Protein AF-0000000083795222 (afdb_homodimer)

Organism: NCBI:txid182773

Structure (mmCIF, N/CA/C/O backbone):
data_AF-0000000083795222-model_v1
#
loop_
_entity.id
_entity.type
_entity.pdbx_description
1 polymer 'Permease IIC component'
#
loop_
_atom_site.group_PDB
_atom_site.id
_atom_site.type_symbol
_atom_site.label_atom_id
_atom_site.label_alt_id
_atom_site.label_comp_id
_atom_site.label_asym_id
_atom_site.label_entity_id
_atom_site.label_seq_id
_atom_site.pdbx_PDB_ins_code
_atom_site.Cartn_x
_atom_site.Cartn_y
_atom_site.Cartn_z
_atom_site.occupancy
_atom_site.B_iso_or_equiv
_atom_site.auth_seq_id
_atom_site.auth_comp_id
_atom_site.auth_asym_id
_atom_site.auth_atom_id
_atom_site.pdbx_PDB_model_num
ATOM 1 N N . MET A 1 1 ? -11.508 -51.719 0.42 1 54.16 1 MET A N 1
ATOM 2 C CA . MET A 1 1 ? -11.508 -50.406 -0.218 1 54.16 1 MET A CA 1
ATOM 3 C C . MET A 1 1 ? -12.523 -49.5 0.437 1 54.16 1 MET A C 1
ATOM 5 O O . MET A 1 1 ? -12.203 -48.344 0.771 1 54.16 1 MET A O 1
ATOM 9 N N . ASN A 1 2 ? -13.641 -50.188 0.79 1 60.84 2 ASN A N 1
ATOM 10 C CA . ASN A 1 2 ? -14.719 -49.375 1.369 1 60.84 2 ASN A CA 1
ATOM 11 C C . ASN A 1 2 ? -14.367 -48.906 2.773 1 60.84 2 ASN A C 1
ATOM 13 O O . ASN A 1 2 ? -14.625 -47.75 3.119 1 60.84 2 ASN A O 1
ATOM 17 N N . LYS A 1 3 ? -13.719 -49.781 3.543 1 67.31 3 LYS A N 1
ATOM 18 C CA . LYS A 1 3 ? -13.414 -49.406 4.918 1 67.31 3 LYS A CA 1
ATOM 19 C C . LYS A 1 3 ? -12.305 -48.344 4.965 1 67.31 3 LYS A C 1
ATOM 21 O O . LYS A 1 3 ? -12.352 -47.406 5.77 1 67.31 3 LYS A O 1
ATOM 26 N N . PHE A 1 4 ? -11.289 -48.5 4.086 1 66.06 4 PHE A N 1
ATOM 27 C CA . PHE A 1 4 ? -10.172 -47.562 4.008 1 66.06 4 PHE A CA 1
ATOM 28 C C . PHE A 1 4 ? -10.656 -46.188 3.588 1 66.06 4 PHE A C 1
ATOM 30 O O . PHE A 1 4 ? -10.289 -45.188 4.199 1 66.06 4 PHE A O 1
ATOM 37 N N . VAL A 1 5 ? -11.453 -46.188 2.629 1 69.62 5 VAL A N 1
ATOM 38 C CA . VAL A 1 5 ? -11.992 -44.938 2.121 1 69.62 5 VAL A CA 1
ATOM 39 C C . VAL A 1 5 ? -12.844 -44.25 3.193 1 69.62 5 VAL A C 1
ATOM 41 O O . VAL A 1 5 ? -12.789 -43.031 3.373 1 69.62 5 VAL A O 1
ATOM 44 N N . SER A 1 6 ? -13.578 -45.094 3.889 1 72.69 6 SER A N 1
ATOM 45 C CA . SER A 1 6 ? -14.445 -44.562 4.934 1 72.69 6 SER A CA 1
ATOM 46 C C . SER A 1 6 ? -13.641 -43.969 6.09 1 72.69 6 SER A C 1
ATOM 48 O O . SER A 1 6 ? -14.008 -42.938 6.652 1 72.69 6 SER A O 1
ATOM 50 N N . LYS A 1 7 ? -12.648 -44.594 6.43 1 73.94 7 LYS A N 1
ATOM 51 C CA . LYS A 1 7 ? -11.789 -44.094 7.5 1 73.94 7 LYS A CA 1
ATOM 52 C C . LYS A 1 7 ? -11.094 -42.812 7.105 1 73.94 7 LYS A C 1
ATOM 54 O O . LYS A 1 7 ? -10.984 -41.875 7.914 1 73.94 7 LYS A O 1
ATOM 59 N N . LEU A 1 8 ? -10.625 -42.781 5.926 1 72.94 8 LEU A N 1
ATOM 60 C CA . LEU A 1 8 ? -9.945 -41.594 5.438 1 72.94 8 LEU A CA 1
ATOM 61 C C . LEU A 1 8 ? -10.906 -40.406 5.395 1 72.94 8 LEU A C 1
ATOM 63 O O . LEU A 1 8 ? -10.539 -39.281 5.77 1 72.94 8 LEU A O 1
ATOM 67 N N . GLU A 1 9 ? -12.016 -40.656 4.906 1 74.38 9 GLU A N 1
ATOM 68 C CA . GLU A 1 9 ? -13.039 -39.625 4.855 1 74.38 9 GLU A CA 1
ATOM 69 C C . GLU A 1 9 ? -13.32 -39.062 6.246 1 74.38 9 GLU A C 1
ATOM 71 O O . GLU A 1 9 ? -13.5 -37.844 6.402 1 74.38 9 GLU A O 1
ATOM 76 N N . LYS A 1 10 ? -13.367 -39.906 7.18 1 77.12 10 LYS A N 1
ATOM 77 C CA . LYS A 1 10 ? -13.703 -39.531 8.547 1 77.12 10 LYS A CA 1
ATOM 78 C C . LYS A 1 10 ? -12.625 -38.656 9.164 1 77.12 10 LYS A C 1
ATOM 80 O O . LYS A 1 10 ? -12.93 -37.719 9.922 1 77.12 10 LYS A O 1
ATOM 85 N N . TYR A 1 11 ? -11.414 -38.781 8.758 1 79.19 11 TYR A N 1
ATOM 86 C CA . TYR A 1 11 ? -10.328 -38.062 9.414 1 79.19 11 TYR A CA 1
ATOM 87 C C . TYR A 1 11 ? -9.82 -36.938 8.547 1 79.19 11 TYR A C 1
ATOM 89 O O . TYR A 1 11 ? -9.43 -35.875 9.062 1 79.19 11 TYR A O 1
ATOM 97 N N . VAL A 1 12 ? -9.828 -37.062 7.305 1 78.31 12 VAL A N 1
ATOM 98 C CA . VAL A 1 12 ? -9.188 -36.094 6.395 1 78.31 12 VAL A CA 1
ATOM 99 C C . VAL A 1 12 ? -10.109 -34.906 6.168 1 78.31 12 VAL A C 1
ATOM 101 O O . VAL A 1 12 ? -9.656 -33.75 6.148 1 78.31 12 VAL A O 1
ATOM 104 N N . ALA A 1 13 ? -11.359 -35.156 6.039 1 74 13 ALA A N 1
ATOM 105 C CA . ALA A 1 13 ? -12.305 -34.094 5.719 1 74 13 ALA A CA 1
ATOM 106 C C . ALA A 1 13 ? -12.328 -33.031 6.816 1 74 13 ALA A C 1
ATOM 108 O O . ALA A 1 13 ? -12.242 -31.828 6.531 1 74 13 ALA A O 1
ATOM 109 N N . PRO A 1 14 ? -12.398 -33.469 8.094 1 77.38 14 PRO A N 1
ATOM 110 C CA . PRO A 1 14 ? -12.406 -32.438 9.148 1 77.38 14 PRO A CA 1
ATOM 111 C C . PRO A 1 14 ? -11.109 -31.641 9.211 1 77.38 14 PRO A C 1
ATOM 113 O O . PRO A 1 14 ? -11.133 -30.453 9.508 1 77.38 14 PRO A O 1
ATOM 116 N N . ILE A 1 15 ? -10.031 -32.25 8.945 1 79.31 15 ILE A N 1
ATOM 117 C CA . ILE A 1 15 ? -8.742 -31.562 8.953 1 79.31 15 ILE A CA 1
ATOM 118 C C . ILE A 1 15 ? -8.688 -30.531 7.82 1 79.31 15 ILE A C 1
ATOM 120 O O . ILE A 1 15 ? -8.234 -29.406 8.016 1 79.31 15 ILE A O 1
ATOM 124 N N . ALA A 1 16 ? -9.156 -30.953 6.734 1 77.25 16 ALA A N 1
ATOM 125 C CA . ALA A 1 16 ? -9.188 -30.078 5.57 1 77.25 16 ALA A CA 1
ATOM 126 C C . ALA A 1 16 ? -10.031 -28.844 5.84 1 77.25 16 ALA A C 1
ATOM 128 O O . ALA A 1 16 ? -9.633 -27.719 5.508 1 77.25 16 ALA A O 1
ATOM 129 N N . ASN A 1 17 ? -11.094 -29.062 6.434 1 74.94 17 ASN A N 1
ATOM 130 C CA . ASN A 1 17 ? -12 -27.953 6.734 1 74.94 17 ASN A CA 1
ATOM 131 C C . ASN A 1 17 ? -11.383 -26.984 7.75 1 74.94 17 ASN A C 1
ATOM 133 O O . ASN A 1 17 ? -11.57 -25.781 7.652 1 74.94 17 ASN A O 1
ATOM 137 N N . ARG A 1 18 ? -10.727 -27.5 8.656 1 79.5 18 ARG A N 1
ATOM 138 C CA . ARG A 1 18 ? -10.086 -26.688 9.68 1 79.5 18 ARG A CA 1
ATOM 139 C C . ARG A 1 18 ? -8.969 -25.828 9.078 1 79.5 18 ARG A C 1
ATOM 141 O O . ARG A 1 18 ? -8.781 -24.672 9.477 1 79.5 18 ARG A O 1
ATOM 148 N N . ILE A 1 19 ? -8.305 -26.438 8.164 1 79.19 19 ILE A N 1
ATOM 149 C CA . ILE A 1 19 ? -7.199 -25.734 7.527 1 79.19 19 ILE A CA 1
ATOM 150 C C . ILE A 1 19 ? -7.742 -24.594 6.664 1 79.19 19 ILE A C 1
ATOM 152 O O . ILE A 1 19 ? -7.254 -23.469 6.738 1 79.19 19 ILE A O 1
ATOM 156 N N . GLU A 1 20 ? -8.688 -24.891 5.973 1 74.19 20 GLU A N 1
ATOM 157 C CA . GLU A 1 20 ? -9.25 -23.906 5.059 1 74.19 20 GLU A CA 1
ATOM 158 C C . GLU A 1 20 ? -9.898 -22.75 5.816 1 74.19 20 GLU A C 1
ATOM 160 O O . GLU A 1 20 ? -9.914 -21.609 5.336 1 74.19 20 GLU A O 1
ATOM 165 N N . SER A 1 21 ? -10.281 -23.062 7.023 1 77 21 SER A N 1
ATOM 166 C CA . SER A 1 21 ? -11.047 -22.062 7.766 1 77 21 SER A CA 1
ATOM 167 C C . SER A 1 21 ? -10.156 -21.25 8.695 1 77 21 SER A C 1
ATOM 169 O O . SER A 1 21 ? -10.586 -20.234 9.25 1 77 21 SER A O 1
ATOM 171 N N . GLN A 1 22 ? -8.914 -21.625 8.766 1 84.19 22 GLN A N 1
ATOM 172 C CA . GLN A 1 22 ? -8.023 -20.891 9.641 1 84.19 22 GLN A CA 1
ATOM 173 C C . GLN A 1 22 ? -7.754 -19.484 9.102 1 84.19 22 GLN A C 1
ATOM 175 O O . GLN A 1 22 ? -7.32 -19.328 7.957 1 84.19 22 GLN A O 1
ATOM 180 N N . ARG A 1 23 ? -7.926 -18.547 9.93 1 86.56 23 ARG A N 1
ATOM 181 C CA . ARG A 1 23 ? -7.957 -17.141 9.508 1 86.56 23 ARG A CA 1
ATOM 182 C C . ARG A 1 23 ? -6.609 -16.719 8.938 1 86.56 23 ARG A C 1
ATOM 184 O O . ARG A 1 23 ? -6.555 -15.953 7.973 1 86.56 23 ARG A O 1
ATOM 191 N N . HIS A 1 24 ? -5.559 -17.047 9.578 1 91 24 HIS A N 1
ATOM 192 C CA . HIS A 1 24 ? -4.234 -16.625 9.117 1 91 24 HIS A CA 1
ATOM 193 C C . HIS A 1 24 ? -3.891 -17.266 7.781 1 91 24 HIS A C 1
ATOM 195 O O . HIS A 1 24 ? -3.291 -16.625 6.918 1 91 24 HIS A O 1
ATOM 201 N N . ILE A 1 25 ? -4.273 -18.516 7.609 1 89.75 25 ILE A N 1
ATOM 202 C CA . ILE A 1 25 ? -4.02 -19.203 6.352 1 89.75 25 ILE A CA 1
ATOM 203 C C . ILE A 1 25 ? -4.867 -18.578 5.242 1 89.75 25 ILE A C 1
ATOM 205 O O . ILE A 1 25 ? -4.395 -18.422 4.113 1 89.75 25 ILE A O 1
ATOM 209 N N . ALA A 1 26 ? -6.039 -18.281 5.551 1 90.25 26 ALA A N 1
ATOM 210 C CA . ALA A 1 26 ? -6.918 -17.625 4.59 1 90.25 26 ALA A CA 1
ATOM 211 C C . ALA A 1 26 ? -6.348 -16.281 4.156 1 90.25 26 ALA A C 1
ATOM 213 O O . ALA A 1 26 ? -6.43 -15.906 2.98 1 90.25 26 ALA A O 1
ATOM 214 N N . THR A 1 27 ? -5.789 -15.57 5.148 1 94.38 27 THR A N 1
ATOM 215 C CA . THR A 1 27 ? -5.152 -14.289 4.867 1 94.38 27 THR A CA 1
ATOM 216 C C . THR A 1 27 ? -3.982 -14.469 3.902 1 94.38 27 THR A C 1
ATOM 218 O O . THR A 1 27 ? -3.867 -13.734 2.918 1 94.38 27 THR A O 1
ATOM 221 N N . ILE A 1 28 ? -3.209 -15.391 4.211 1 94.69 28 ILE A N 1
ATOM 222 C CA . ILE A 1 28 ? -2.031 -15.633 3.385 1 94.69 28 ILE A CA 1
ATOM 223 C C . ILE A 1 28 ? -2.461 -16.062 1.985 1 94.69 28 ILE A C 1
ATOM 225 O O . ILE A 1 28 ? -1.948 -15.562 0.985 1 94.69 28 ILE A O 1
ATOM 229 N N . LYS A 1 29 ? -3.396 -16.938 1.916 1 92.06 29 LYS A N 1
ATOM 230 C CA . LYS A 1 29 ? -3.906 -17.422 0.641 1 92.06 29 LYS A CA 1
ATOM 231 C C . LYS A 1 29 ? -4.457 -16.281 -0.21 1 92.06 29 LYS A C 1
ATOM 233 O O . LYS A 1 29 ? -4.043 -16.109 -1.356 1 92.06 29 LYS A O 1
ATOM 238 N N . ASN A 1 30 ? -5.332 -15.531 0.391 1 92.38 30 ASN A N 1
ATOM 239 C CA . ASN A 1 30 ? -5.961 -14.438 -0.343 1 92.38 30 ASN A CA 1
ATOM 240 C C . ASN A 1 30 ? -4.945 -13.367 -0.731 1 92.38 30 ASN A C 1
ATOM 242 O O . ASN A 1 30 ? -5 -12.828 -1.837 1 92.38 30 ASN A O 1
ATOM 246 N N . GLY A 1 31 ? -4.047 -13.062 0.197 1 95.31 31 GLY A N 1
ATOM 247 C CA . GLY A 1 31 ? -3.006 -12.094 -0.086 1 95.31 31 GLY A CA 1
ATOM 248 C C . GLY A 1 31 ? -2.082 -12.516 -1.212 1 95.31 31 GLY A C 1
ATOM 249 O O . GLY A 1 31 ? -1.771 -11.719 -2.1 1 95.31 31 GLY A O 1
ATOM 250 N N . MET A 1 32 ? -1.708 -13.711 -1.16 1 94.44 32 MET A N 1
ATOM 251 C CA . MET A 1 32 ? -0.766 -14.219 -2.152 1 94.44 32 MET A CA 1
ATOM 252 C C . MET A 1 32 ? -1.436 -14.359 -3.514 1 94.44 32 MET A C 1
ATOM 254 O O . MET A 1 32 ? -0.82 -14.094 -4.547 1 94.44 32 MET A O 1
ATOM 258 N N . ILE A 1 33 ? -2.656 -14.82 -3.559 1 91.94 33 ILE A N 1
ATOM 259 C CA . ILE A 1 33 ? -3.389 -14.961 -4.812 1 91.94 33 ILE A CA 1
ATOM 260 C C . ILE A 1 33 ? -3.514 -13.594 -5.484 1 91.94 33 ILE A C 1
ATOM 262 O O . ILE A 1 33 ? -3.373 -13.477 -6.703 1 91.94 33 ILE A O 1
ATOM 266 N N . SER A 1 34 ? -3.725 -12.586 -4.68 1 91.88 34 SER A N 1
ATOM 267 C CA . SER A 1 34 ? -3.881 -11.242 -5.23 1 91.88 34 SER A CA 1
ATOM 268 C C . SER A 1 34 ? -2.57 -10.727 -5.816 1 91.88 34 SER A C 1
ATOM 270 O O . SER A 1 34 ? -2.576 -9.891 -6.727 1 91.88 34 SER A O 1
ATOM 272 N N . LEU A 1 35 ? -1.474 -11.227 -5.375 1 94.12 35 LEU A N 1
ATOM 273 C CA . LEU A 1 35 ? -0.155 -10.805 -5.836 1 94.12 35 LEU A CA 1
ATOM 274 C C . LEU A 1 35 ? 0.164 -11.43 -7.195 1 94.12 35 LEU A C 1
ATOM 276 O O . LEU A 1 35 ? 1.082 -10.977 -7.887 1 94.12 35 LEU A O 1
ATOM 280 N N . MET A 1 36 ? -0.606 -12.43 -7.551 1 91.44 36 MET A N 1
ATOM 281 C CA . MET A 1 36 ? -0.336 -13.109 -8.812 1 91.44 36 MET A CA 1
ATOM 282 C C . MET A 1 36 ? -0.427 -12.141 -9.984 1 91.44 36 MET A C 1
ATOM 284 O O . MET A 1 36 ? 0.328 -12.258 -10.953 1 91.44 36 MET A O 1
ATOM 288 N N . ALA A 1 37 ? -1.346 -11.234 -9.852 1 92.12 37 ALA A N 1
ATOM 289 C CA . ALA A 1 37 ? -1.475 -10.242 -10.914 1 92.12 37 ALA A CA 1
ATOM 290 C C . ALA A 1 37 ? -0.172 -9.469 -11.109 1 92.12 37 ALA A C 1
ATOM 292 O O . ALA A 1 37 ? 0.247 -9.219 -12.242 1 92.12 37 ALA A O 1
ATOM 293 N N . VAL A 1 38 ? 0.472 -9.109 -10.023 1 95.44 38 VAL A N 1
ATOM 294 C CA . VAL A 1 38 ? 1.721 -8.359 -10.055 1 95.44 38 VAL A CA 1
ATOM 295 C C . VAL A 1 38 ? 2.816 -9.203 -10.703 1 95.44 38 VAL A C 1
ATOM 297 O O . VAL A 1 38 ? 3.555 -8.711 -11.562 1 95.44 38 VAL A O 1
ATOM 300 N N . LEU A 1 39 ? 2.863 -10.453 -10.312 1 95.19 39 LEU A N 1
ATOM 301 C CA . LEU A 1 39 ? 3.879 -11.352 -10.852 1 95.19 39 LEU A CA 1
ATOM 302 C C . LEU A 1 39 ? 3.658 -11.602 -12.336 1 95.19 39 LEU A C 1
ATOM 304 O O . LEU A 1 39 ? 4.617 -11.695 -13.102 1 95.19 39 LEU A O 1
ATOM 308 N N . MET A 1 40 ? 2.42 -11.711 -12.719 1 94.12 40 MET A N 1
ATOM 309 C CA . MET A 1 40 ? 2.109 -11.945 -14.125 1 94.12 40 MET A CA 1
ATOM 310 C C . MET A 1 40 ? 2.486 -10.734 -14.977 1 94.12 40 MET A C 1
ATOM 312 O O . MET A 1 40 ? 2.994 -10.883 -16.094 1 94.12 40 MET A O 1
ATOM 316 N N . VAL A 1 41 ? 2.252 -9.57 -14.438 1 94.75 41 VAL A N 1
ATOM 317 C CA . VAL A 1 41 ? 2.65 -8.352 -15.133 1 94.75 41 VAL A CA 1
ATOM 318 C C . VAL A 1 41 ? 4.164 -8.344 -15.336 1 94.75 41 VAL A C 1
ATOM 320 O O . VAL A 1 41 ? 4.648 -8.062 -16.438 1 94.75 41 VAL A O 1
ATOM 323 N N . GLY A 1 42 ? 4.91 -8.633 -14.32 1 95.12 42 GLY A N 1
ATOM 324 C CA . GLY A 1 42 ? 6.355 -8.703 -14.438 1 95.12 42 GLY A CA 1
ATOM 325 C C . GLY A 1 42 ? 6.824 -9.766 -15.414 1 95.12 42 GLY A C 1
ATOM 326 O O . GLY A 1 42 ? 7.793 -9.562 -16.141 1 95.12 42 GLY A O 1
ATOM 327 N N . SER A 1 43 ? 6.109 -10.836 -15.445 1 94.62 43 SER A N 1
ATOM 328 C CA . SER A 1 43 ? 6.461 -11.961 -16.297 1 94.62 43 SER A CA 1
ATOM 329 C C . SER A 1 43 ? 6.266 -11.617 -17.766 1 94.62 43 SER A C 1
ATOM 331 O O . SER A 1 43 ? 7.016 -12.094 -18.625 1 94.62 43 SER A O 1
ATOM 333 N N . ILE A 1 44 ? 5.277 -10.844 -18.031 1 91.81 44 ILE A N 1
ATOM 334 C CA . ILE A 1 44 ? 5.02 -10.461 -19.406 1 91.81 44 ILE A CA 1
ATOM 335 C C . ILE A 1 44 ? 6.238 -9.742 -19.984 1 91.81 44 ILE A C 1
ATOM 337 O O . ILE A 1 44 ? 6.645 -10 -21.125 1 91.81 44 ILE A O 1
ATOM 341 N N . GLY A 1 45 ? 6.844 -8.875 -19.234 1 87.56 45 GLY A N 1
ATOM 342 C CA . GLY A 1 45 ? 8.07 -8.227 -19.672 1 87.56 45 GLY A CA 1
ATOM 343 C C . GLY A 1 45 ? 9.188 -9.195 -19.969 1 87.56 45 GLY A C 1
ATOM 344 O O . GLY A 1 45 ? 9.875 -9.07 -20.984 1 87.56 45 GLY A O 1
ATOM 345 N N . MET A 1 46 ? 9.32 -10.117 -19.156 1 87.69 46 MET A N 1
ATOM 346 C CA . MET A 1 46 ? 10.375 -11.109 -19.312 1 87.69 46 MET A CA 1
ATOM 347 C C . MET A 1 46 ? 10.109 -12.008 -20.516 1 87.69 46 MET A C 1
ATOM 349 O O . MET A 1 46 ? 11.039 -12.367 -21.25 1 87.69 46 MET A O 1
ATOM 353 N N . ILE A 1 47 ? 8.875 -12.375 -20.703 1 90 47 ILE A N 1
ATOM 354 C CA . ILE A 1 47 ? 8.477 -13.25 -21.797 1 90 47 ILE A CA 1
ATOM 355 C C . ILE A 1 47 ? 8.727 -12.547 -23.141 1 90 47 ILE A C 1
ATOM 357 O O . ILE A 1 47 ? 9.297 -13.141 -24.062 1 90 47 ILE A O 1
ATOM 361 N N . ILE A 1 48 ? 8.367 -11.312 -23.156 1 88.06 48 ILE A N 1
ATOM 362 C CA . ILE A 1 48 ? 8.578 -10.547 -24.391 1 88.06 48 ILE A CA 1
ATOM 363 C C . ILE A 1 48 ? 10.078 -10.391 -24.641 1 88.06 48 ILE A C 1
ATOM 365 O O . ILE A 1 48 ? 10.539 -10.555 -25.781 1 88.06 48 ILE A O 1
ATOM 369 N N . SER A 1 49 ? 10.836 -10.094 -23.656 1 83.5 49 SER A N 1
ATOM 370 C CA . SER A 1 49 ? 12.281 -9.961 -23.781 1 83.5 49 SER A CA 1
ATOM 371 C C . SER A 1 49 ? 12.922 -11.289 -24.203 1 83.5 49 SER A C 1
ATOM 373 O O . SER A 1 49 ? 13.938 -11.305 -24.891 1 83.5 49 SER A O 1
ATOM 375 N N . GLY A 1 50 ? 12.344 -12.383 -23.766 1 80.44 50 GLY A N 1
ATOM 376 C CA . GLY A 1 50 ? 12.859 -13.711 -24.078 1 80.44 50 GLY A CA 1
ATOM 377 C C . GLY A 1 50 ? 12.664 -14.102 -25.531 1 80.44 50 GLY A C 1
ATOM 378 O O . GLY A 1 50 ? 13.406 -14.938 -26.047 1 80.44 50 GLY A O 1
ATOM 379 N N . ILE A 1 51 ? 11.711 -13.477 -26.172 1 79.75 51 ILE A N 1
ATOM 380 C CA . ILE A 1 51 ? 11.477 -13.742 -27.594 1 79.75 51 ILE A CA 1
ATOM 381 C C . ILE A 1 51 ? 12.727 -13.406 -28.391 1 79.75 51 ILE A C 1
ATOM 383 O O . ILE A 1 51 ? 13.039 -14.078 -29.375 1 79.75 51 ILE A O 1
ATOM 387 N N . GLY A 1 52 ? 13.422 -12.406 -27.953 1 77.75 52 GLY A N 1
ATOM 388 C CA . GLY A 1 52 ? 14.648 -12.016 -28.625 1 77.75 52 GLY A CA 1
ATOM 389 C C . GLY A 1 52 ? 15.695 -13.117 -28.641 1 77.75 52 GLY A C 1
ATOM 390 O O . GLY A 1 52 ? 16.484 -13.203 -29.594 1 77.75 52 GLY A O 1
ATOM 391 N N . SER A 1 53 ? 15.625 -13.938 -27.656 1 73.19 53 SER A N 1
ATOM 392 C CA . SER A 1 53 ? 16.625 -14.984 -27.547 1 73.19 53 SER A CA 1
ATOM 393 C C . SER A 1 53 ? 16.438 -16.047 -28.625 1 73.19 53 SER A C 1
ATOM 395 O O . SER A 1 53 ? 17.344 -16.844 -28.891 1 73.19 53 SER A O 1
ATOM 397 N N . PHE A 1 54 ? 15.273 -15.984 -29.266 1 76.06 54 PHE A N 1
ATOM 398 C CA . PHE A 1 54 ? 14.977 -16.953 -30.328 1 76.06 54 PHE A CA 1
ATOM 399 C C . PHE A 1 54 ? 15.594 -16.516 -31.641 1 76.06 54 PHE A C 1
ATOM 401 O O . PHE A 1 54 ? 15.68 -17.312 -32.594 1 76.06 54 PHE A O 1
ATOM 408 N N . PHE A 1 55 ? 16.078 -15.336 -31.578 1 82.06 55 PHE A N 1
ATOM 409 C CA . PHE A 1 55 ? 16.625 -14.797 -32.812 1 82.06 55 PHE A CA 1
ATOM 410 C C . PHE A 1 55 ? 18.125 -14.523 -32.688 1 82.06 55 PHE A C 1
ATOM 412 O O . PHE A 1 55 ? 18.594 -14.234 -31.578 1 82.06 55 PHE A O 1
ATOM 419 N N . PRO A 1 56 ? 18.844 -14.742 -33.781 1 84.38 56 PRO A N 1
ATOM 420 C CA . PRO A 1 56 ? 20.266 -14.422 -33.719 1 84.38 56 PRO A CA 1
ATOM 421 C C . PRO A 1 56 ? 20.531 -12.977 -33.312 1 84.38 56 PRO A C 1
ATOM 423 O O . PRO A 1 56 ? 19.797 -12.07 -33.719 1 84.38 56 PRO A O 1
ATOM 426 N N . ALA A 1 57 ? 21.516 -12.836 -32.5 1 84 57 ALA A N 1
ATOM 427 C CA . ALA A 1 57 ? 21.875 -11.531 -31.938 1 84 57 ALA A CA 1
ATOM 428 C C . ALA A 1 57 ? 22.094 -10.516 -33.062 1 84 57 ALA A C 1
ATOM 430 O O . ALA A 1 57 ? 21.859 -9.32 -32.875 1 84 57 ALA A O 1
ATOM 431 N N . ASP A 1 58 ? 22.516 -11 -34.188 1 88.81 58 ASP A N 1
ATOM 432 C CA . ASP A 1 58 ? 22.875 -10.102 -35.281 1 88.81 58 ASP A CA 1
ATOM 433 C C . ASP A 1 58 ? 21.672 -9.859 -36.219 1 88.81 58 ASP A C 1
ATOM 435 O O . ASP A 1 58 ? 21.75 -9.023 -37.125 1 88.81 58 ASP A O 1
ATOM 439 N N . SER A 1 59 ? 20.625 -10.453 -35.969 1 90.94 59 SER A N 1
ATOM 440 C CA . SER A 1 59 ? 19.422 -10.227 -36.781 1 90.94 59 SER A CA 1
ATOM 441 C C . SER A 1 59 ? 18.734 -8.922 -36.375 1 90.94 59 SER A C 1
ATOM 443 O O . SER A 1 59 ? 19 -8.383 -35.312 1 90.94 59 SER A O 1
ATOM 445 N N . SER A 1 60 ? 17.922 -8.391 -37.312 1 88.75 60 SER A N 1
ATOM 446 C CA . SER A 1 60 ? 17.203 -7.16 -37.031 1 88.75 60 SER A CA 1
ATOM 447 C C . SER A 1 60 ? 16.344 -7.289 -35.781 1 88.75 60 SER A C 1
ATOM 449 O O . SER A 1 60 ? 16.266 -6.359 -34.969 1 88.75 60 SER A O 1
ATOM 451 N N . VAL A 1 61 ? 15.773 -8.414 -35.625 1 87 61 VAL A N 1
ATOM 452 C CA . VAL A 1 61 ? 14.906 -8.656 -34.469 1 87 61 VAL A CA 1
ATOM 453 C C . VAL A 1 61 ? 15.75 -8.805 -33.219 1 87 61 VAL A C 1
ATOM 455 O O . VAL A 1 61 ? 15.406 -8.258 -32.156 1 87 61 VAL A O 1
ATOM 458 N N . GLY A 1 62 ? 16.797 -9.547 -33.281 1 86.12 62 GLY A N 1
ATOM 459 C CA . GLY A 1 62 ? 17.688 -9.688 -32.156 1 86.12 62 GLY A CA 1
ATOM 460 C C . GLY A 1 62 ? 18.266 -8.359 -31.672 1 86.12 62 GLY A C 1
ATOM 461 O O . GLY A 1 62 ? 18.359 -8.109 -30.469 1 86.12 62 GLY A O 1
ATOM 462 N N . MET A 1 63 ? 18.641 -7.555 -32.656 1 87.12 63 MET A N 1
ATOM 463 C CA . MET A 1 63 ? 19.203 -6.242 -32.344 1 87.12 63 MET A CA 1
ATOM 464 C C . MET A 1 63 ? 18.156 -5.348 -31.688 1 87.12 63 MET A C 1
ATOM 466 O O . MET A 1 63 ? 18.469 -4.57 -30.781 1 87.12 63 MET A O 1
ATOM 470 N N . PHE A 1 64 ? 16.969 -5.469 -32.156 1 88.12 64 PHE A N 1
ATOM 471 C CA . PHE A 1 64 ? 15.867 -4.715 -31.547 1 88.12 64 PHE A CA 1
ATOM 472 C C . PHE A 1 64 ? 15.703 -5.07 -30.078 1 88.12 64 PHE A C 1
ATOM 474 O O . PHE A 1 64 ? 15.633 -4.184 -29.219 1 88.12 64 PHE A O 1
ATOM 481 N N . PHE A 1 65 ? 15.672 -6.312 -29.766 1 86.56 65 PHE A N 1
ATOM 482 C CA . PHE A 1 65 ? 15.445 -6.766 -28.391 1 86.56 65 PHE A CA 1
ATOM 483 C C . PHE A 1 65 ? 16.641 -6.434 -27.516 1 86.56 65 PHE A C 1
ATOM 485 O O . PHE A 1 65 ? 16.469 -6.148 -26.328 1 86.56 65 PHE A O 1
ATOM 492 N N . SER A 1 66 ? 17.781 -6.48 -28.125 1 84.38 66 SER A N 1
ATOM 493 C CA . SER A 1 66 ? 18.969 -6.098 -27.375 1 84.38 66 SER A CA 1
ATOM 494 C C . SER A 1 66 ? 18.984 -4.598 -27.094 1 84.38 66 SER A C 1
ATOM 496 O O . SER A 1 66 ? 19.297 -4.172 -25.969 1 84.38 66 SER A O 1
ATOM 498 N N . GLU A 1 67 ? 18.641 -3.881 -28.062 1 83.88 67 GLU A N 1
ATOM 499 C CA . GLU A 1 67 ? 18.656 -2.426 -27.938 1 83.88 67 GLU A CA 1
ATOM 500 C C . GLU A 1 67 ? 17.609 -1.94 -26.938 1 83.88 67 GLU A C 1
ATOM 502 O O . GLU A 1 67 ? 17.844 -0.983 -26.203 1 83.88 67 GLU A O 1
ATOM 507 N N . TYR A 1 68 ? 16.5 -2.607 -26.875 1 84.56 68 TYR A N 1
ATOM 508 C CA . TYR A 1 68 ? 15.398 -2.133 -26.047 1 84.56 68 TYR A CA 1
ATOM 509 C C . TYR A 1 68 ? 15.203 -3.027 -24.828 1 84.56 68 TYR A C 1
ATOM 511 O O . TYR A 1 68 ? 14.133 -3.018 -24.203 1 84.56 68 TYR A O 1
ATOM 519 N N . SER A 1 69 ? 16.25 -3.766 -24.5 1 83.12 69 SER A N 1
ATOM 520 C CA . SER A 1 69 ? 16.172 -4.715 -23.391 1 83.12 69 SER A CA 1
ATOM 521 C C . SER A 1 69 ? 15.852 -4.012 -22.078 1 83.12 69 SER A C 1
ATOM 523 O O . SER A 1 69 ? 15.094 -4.535 -21.25 1 83.12 69 SER A O 1
ATOM 525 N N . SER A 1 70 ? 16.391 -2.871 -21.922 1 79.62 70 SER A N 1
ATOM 526 C CA . SER A 1 70 ? 16.172 -2.135 -20.688 1 79.62 70 SER A CA 1
ATOM 527 C C . SER A 1 70 ? 14.711 -1.717 -20.531 1 79.62 70 SER A C 1
ATOM 529 O O . SER A 1 70 ? 14.156 -1.788 -19.438 1 79.62 70 SER A O 1
ATOM 531 N N . ILE A 1 71 ? 14.148 -1.374 -21.594 1 81.06 71 ILE A N 1
ATOM 532 C CA . ILE A 1 71 ? 12.766 -0.92 -21.578 1 81.06 71 ILE A CA 1
ATOM 533 C C . ILE A 1 71 ? 11.828 -2.119 -21.438 1 81.06 71 ILE A C 1
ATOM 535 O O . ILE A 1 71 ? 10.828 -2.053 -20.719 1 81.06 71 ILE A O 1
ATOM 539 N N . LEU A 1 72 ? 12.172 -3.15 -22.078 1 86.69 72 LEU A N 1
ATOM 540 C CA . LEU A 1 72 ? 11.328 -4.344 -22.078 1 86.69 72 LEU A CA 1
ATOM 541 C C . LEU A 1 72 ? 11.328 -5.004 -20.703 1 86.69 72 LEU A C 1
ATOM 543 O O . LEU A 1 72 ? 10.367 -5.68 -20.344 1 86.69 72 LEU A O 1
ATOM 547 N N . ASN A 1 73 ? 12.336 -4.695 -19.906 1 87.44 73 ASN A N 1
ATOM 548 C CA . ASN A 1 73 ? 12.461 -5.355 -18.609 1 87.44 73 ASN A CA 1
ATOM 549 C C . ASN A 1 73 ? 11.898 -4.492 -17.484 1 87.44 73 ASN A C 1
ATOM 551 O O . ASN A 1 73 ? 11.898 -4.902 -16.312 1 87.44 73 ASN A O 1
ATOM 555 N N . ILE A 1 74 ? 11.328 -3.406 -17.797 1 89.12 74 ILE A N 1
ATOM 556 C CA . ILE A 1 74 ? 10.828 -2.465 -16.797 1 89.12 74 ILE A CA 1
ATOM 557 C C . ILE A 1 74 ? 9.711 -3.117 -15.992 1 89.12 74 ILE A C 1
ATOM 559 O O . ILE A 1 74 ? 9.711 -3.039 -14.758 1 89.12 74 ILE A O 1
ATOM 563 N N . PRO A 1 75 ? 8.805 -3.846 -16.641 1 91.94 75 PRO A N 1
ATOM 564 C CA . PRO A 1 75 ? 7.77 -4.48 -15.828 1 91.94 75 PRO A CA 1
ATOM 565 C C . PRO A 1 75 ? 8.344 -5.449 -14.789 1 91.94 75 PRO A C 1
ATOM 567 O O . PRO A 1 75 ? 7.891 -5.477 -13.648 1 91.94 75 PRO A O 1
ATOM 570 N N . PHE A 1 76 ? 9.367 -6.152 -15.188 1 91.62 76 PHE A N 1
ATOM 571 C CA . PHE A 1 76 ? 10.023 -7.07 -14.258 1 91.62 76 PHE A CA 1
ATOM 572 C C . PHE A 1 76 ? 10.664 -6.309 -13.109 1 91.62 76 PHE A C 1
ATOM 574 O O . PHE A 1 76 ? 10.492 -6.672 -11.945 1 91.62 76 PHE A O 1
ATOM 581 N N . GLN A 1 77 ? 11.344 -5.262 -13.414 1 91.06 77 GLN A N 1
ATOM 582 C CA . GLN A 1 77 ? 12.117 -4.496 -12.445 1 91.06 77 GLN A CA 1
ATOM 583 C C . GLN A 1 77 ? 11.211 -3.863 -11.398 1 91.06 77 GLN A C 1
ATOM 585 O O . GLN A 1 77 ? 11.594 -3.732 -10.234 1 91.06 77 GLN A O 1
ATOM 590 N N . TYR A 1 78 ? 9.992 -3.52 -11.773 1 94.31 78 TYR A N 1
ATOM 591 C CA . TYR A 1 78 ? 9.133 -2.773 -10.859 1 94.31 78 TYR A CA 1
ATOM 592 C C . TYR A 1 78 ? 8.031 -3.66 -10.297 1 94.31 78 TYR A C 1
ATOM 594 O O . TYR A 1 78 ? 7.051 -3.164 -9.734 1 94.31 78 TYR A O 1
ATOM 602 N N . THR A 1 79 ? 8.133 -4.949 -10.461 1 94.94 79 THR A N 1
ATOM 603 C CA . THR A 1 79 ? 7.242 -5.898 -9.812 1 94.94 79 THR A CA 1
ATOM 604 C C . THR A 1 79 ? 8.031 -6.879 -8.953 1 94.94 79 THR A C 1
ATOM 606 O O . THR A 1 79 ? 8.07 -6.746 -7.727 1 94.94 79 THR A O 1
ATOM 609 N N . TYR A 1 80 ? 8.914 -7.656 -9.578 1 94.19 80 TYR A N 1
ATOM 610 C CA . TYR A 1 80 ? 9.664 -8.688 -8.875 1 94.19 80 TYR A CA 1
ATOM 611 C C . TYR A 1 80 ? 10.68 -8.07 -7.922 1 94.19 80 TYR A C 1
ATOM 613 O O . TYR A 1 80 ? 10.914 -8.586 -6.824 1 94.19 80 TYR A O 1
ATOM 621 N N . ALA A 1 81 ? 11.32 -6.969 -8.297 1 92.44 81 ALA A N 1
ATOM 622 C CA . ALA A 1 81 ? 12.406 -6.371 -7.527 1 92.44 81 ALA A CA 1
ATOM 623 C C . ALA A 1 81 ? 11.883 -5.711 -6.258 1 92.44 81 ALA A C 1
ATOM 625 O O . ALA A 1 81 ? 12.641 -5.453 -5.324 1 92.44 81 ALA A O 1
ATOM 626 N N . VAL A 1 82 ? 10.594 -5.367 -6.195 1 95.75 82 VAL A N 1
ATOM 627 C CA . VAL A 1 82 ? 10.008 -4.746 -5.016 1 95.75 82 VAL A CA 1
ATOM 628 C C . VAL A 1 82 ? 8.797 -5.559 -4.551 1 95.75 82 VAL A C 1
ATOM 630 O O . VAL A 1 82 ? 7.828 -5 -4.035 1 95.75 82 VAL A O 1
ATOM 633 N N . LEU A 1 83 ? 8.898 -6.832 -4.758 1 96.88 83 LEU A N 1
ATOM 634 C CA . LEU A 1 83 ? 7.816 -7.773 -4.496 1 96.88 83 LEU A CA 1
ATOM 635 C C . LEU A 1 83 ? 7.383 -7.711 -3.035 1 96.88 83 LEU A C 1
ATOM 637 O O . LEU A 1 83 ? 6.199 -7.859 -2.729 1 96.88 83 LEU A O 1
ATOM 641 N N . SER A 1 84 ? 8.305 -7.465 -2.115 1 97.31 84 SER A N 1
ATOM 642 C CA . SER A 1 84 ? 8.008 -7.469 -0.687 1 97.31 84 SER A CA 1
ATOM 643 C C . SER A 1 84 ? 7.094 -6.305 -0.31 1 97.31 84 SER A C 1
ATOM 645 O O . SER A 1 84 ? 6.312 -6.402 0.637 1 97.31 84 SER A O 1
ATOM 647 N N . ILE A 1 85 ? 7.199 -5.203 -1.039 1 98.06 85 ILE A N 1
ATOM 648 C CA . ILE A 1 85 ? 6.324 -4.062 -0.773 1 98.06 85 ILE A CA 1
ATOM 649 C C . ILE A 1 85 ? 4.887 -4.418 -1.146 1 98.06 85 ILE A C 1
ATOM 651 O O . ILE A 1 85 ? 3.961 -4.176 -0.369 1 98.06 85 ILE A O 1
ATOM 655 N N . TYR A 1 86 ? 4.738 -4.98 -2.324 1 98.56 86 TYR A N 1
ATOM 656 C CA . TYR A 1 86 ? 3.41 -5.375 -2.773 1 98.56 86 TYR A CA 1
ATOM 657 C C . TYR A 1 86 ? 2.82 -6.441 -1.856 1 98.56 86 TYR A C 1
ATOM 659 O O . TYR A 1 86 ? 1.617 -6.438 -1.584 1 98.56 86 TYR A O 1
ATOM 667 N N . CYS A 1 87 ? 3.688 -7.324 -1.425 1 98.31 87 CYS A N 1
ATOM 668 C CA . CYS A 1 87 ? 3.254 -8.359 -0.493 1 98.31 87 CYS A CA 1
ATOM 669 C C . CYS A 1 87 ? 2.752 -7.746 0.809 1 98.31 87 CYS A C 1
ATOM 671 O O . CYS A 1 87 ? 1.726 -8.172 1.343 1 98.31 87 CYS A O 1
ATOM 673 N N . ALA A 1 88 ? 3.469 -6.77 1.325 1 98.75 88 ALA A N 1
ATOM 674 C CA . ALA A 1 88 ? 3.053 -6.094 2.553 1 98.75 88 ALA A CA 1
ATOM 675 C C . ALA A 1 88 ? 1.678 -5.457 2.389 1 98.75 88 ALA A C 1
ATOM 677 O O . ALA A 1 88 ? 0.839 -5.535 3.289 1 98.75 88 ALA A O 1
ATOM 678 N N . ILE A 1 89 ? 1.46 -4.809 1.259 1 98.75 89 ILE A N 1
ATOM 679 C CA . ILE A 1 89 ? 0.178 -4.176 0.973 1 98.75 89 ILE A CA 1
ATOM 680 C C . ILE A 1 89 ? -0.924 -5.23 0.934 1 98.75 89 ILE A C 1
ATOM 682 O O . ILE A 1 89 ? -1.971 -5.07 1.564 1 98.75 89 ILE A O 1
ATOM 686 N N . SER A 1 90 ? -0.648 -6.301 0.242 1 98.12 90 SER A N 1
ATOM 687 C CA . SER A 1 90 ? -1.649 -7.336 0.006 1 98.12 90 SER A CA 1
ATOM 688 C C . SER A 1 90 ? -2.014 -8.055 1.299 1 98.12 90 SER A C 1
ATOM 690 O O . SER A 1 90 ? -3.193 -8.18 1.636 1 98.12 90 SER A O 1
ATOM 692 N N . ILE A 1 91 ? -1.035 -8.5 2.035 1 98.38 91 ILE A N 1
ATOM 693 C CA . ILE A 1 91 ? -1.262 -9.258 3.264 1 98.38 91 ILE A CA 1
ATOM 694 C C . ILE A 1 91 ? -1.96 -8.367 4.293 1 98.38 91 ILE A C 1
ATOM 696 O O . ILE A 1 91 ? -2.893 -8.805 4.969 1 98.38 91 ILE A O 1
ATOM 700 N N . SER A 1 92 ? -1.518 -7.152 4.449 1 98.75 92 SER A N 1
ATOM 701 C CA . SER A 1 92 ? -2.131 -6.238 5.406 1 98.75 92 SER A CA 1
ATOM 702 C C . SER A 1 92 ? -3.584 -5.953 5.047 1 98.75 92 SER A C 1
ATOM 704 O O . SER A 1 92 ? -4.449 -5.898 5.922 1 98.75 92 SER A O 1
ATOM 706 N N . PHE A 1 93 ? -3.844 -5.715 3.781 1 98.19 93 PHE A N 1
ATOM 707 C CA . PHE A 1 93 ? -5.191 -5.426 3.309 1 98.19 93 PHE A CA 1
ATOM 708 C C . PHE A 1 93 ? -6.141 -6.57 3.645 1 98.19 93 PHE A C 1
ATOM 710 O O . PHE A 1 93 ? -7.195 -6.352 4.25 1 98.19 93 PHE A O 1
ATOM 717 N N . TYR A 1 94 ? -5.738 -7.75 3.336 1 96.75 94 TYR A N 1
ATOM 718 C CA . TYR A 1 94 ? -6.641 -8.883 3.494 1 96.75 94 TYR A CA 1
ATOM 719 C C . TYR A 1 94 ? -6.711 -9.328 4.953 1 96.75 94 TYR A C 1
ATOM 721 O O . TYR A 1 94 ? -7.742 -9.836 5.402 1 96.75 94 TYR A O 1
ATOM 729 N N . HIS A 1 95 ? -5.648 -9.156 5.68 1 97.81 95 HIS A N 1
ATOM 730 C CA . HIS A 1 95 ? -5.73 -9.453 7.105 1 97.81 95 HIS A CA 1
ATOM 731 C C . HIS A 1 95 ? -6.66 -8.477 7.816 1 97.81 95 HIS A C 1
ATOM 733 O O . HIS A 1 95 ? -7.422 -8.867 8.703 1 97.81 95 HIS A O 1
ATOM 739 N N . ALA A 1 96 ? -6.555 -7.16 7.465 1 97.62 96 ALA A N 1
ATOM 740 C CA . ALA A 1 96 ? -7.461 -6.164 8.031 1 97.62 96 ALA A CA 1
ATOM 741 C C . ALA A 1 96 ? -8.914 -6.492 7.707 1 97.62 96 ALA A C 1
ATOM 743 O O . ALA A 1 96 ? -9.797 -6.359 8.562 1 97.62 96 ALA A O 1
ATOM 744 N N . LYS A 1 97 ? -9.141 -6.855 6.477 1 95.12 97 LYS A N 1
ATOM 745 C CA . LYS A 1 97 ? -10.484 -7.25 6.066 1 95.12 97 LYS A CA 1
ATOM 746 C C . LYS A 1 97 ? -10.984 -8.438 6.887 1 95.12 97 LYS A C 1
ATOM 748 O O . LYS A 1 97 ? -12.148 -8.477 7.289 1 95.12 97 LYS A O 1
ATOM 753 N N . GLN A 1 98 ? -10.102 -9.398 7.047 1 94.31 98 GLN A N 1
ATOM 754 C CA . GLN A 1 98 ? -10.453 -10.578 7.82 1 94.31 98 GLN A CA 1
ATOM 755 C C . GLN A 1 98 ? -10.82 -10.219 9.258 1 94.31 98 GLN A C 1
ATOM 757 O O . GLN A 1 98 ? -11.664 -10.867 9.875 1 94.31 98 GLN A O 1
ATOM 762 N N . LEU A 1 99 ? -10.188 -9.25 9.859 1 95.12 99 LEU A N 1
ATOM 763 C CA . LEU A 1 99 ? -10.422 -8.812 11.227 1 95.12 99 LEU A CA 1
ATOM 764 C C . LEU A 1 99 ? -11.523 -7.762 11.281 1 95.12 99 LEU A C 1
ATOM 766 O O . LEU A 1 99 ? -11.914 -7.312 12.367 1 95.12 99 LEU A O 1
ATOM 770 N N . ASP A 1 100 ? -11.977 -7.305 10.203 1 94.38 100 ASP A N 1
ATOM 771 C CA . ASP A 1 100 ? -13.031 -6.305 10.07 1 94.38 100 ASP A CA 1
ATOM 772 C C . ASP A 1 100 ? -12.609 -4.977 10.688 1 94.38 100 ASP A C 1
ATOM 774 O O . ASP A 1 100 ? -13.336 -4.41 11.508 1 94.38 100 ASP A O 1
ATOM 778 N N . ILE A 1 101 ? -11.453 -4.543 10.406 1 94.31 101 ILE A N 1
ATOM 779 C CA . ILE A 1 101 ? -10.969 -3.23 10.82 1 94.31 101 ILE A CA 1
ATOM 780 C C . ILE A 1 101 ? -10.547 -2.428 9.594 1 94.31 101 ILE A C 1
ATOM 782 O O . ILE A 1 101 ? -10.266 -2.998 8.531 1 94.31 101 ILE A O 1
ATOM 786 N N . PRO A 1 102 ? -10.531 -1.046 9.672 1 93.06 102 PRO A N 1
ATOM 787 C CA . PRO A 1 102 ? -10.164 -0.24 8.5 1 93.06 102 PRO A CA 1
ATOM 788 C C . PRO A 1 102 ? -8.773 -0.571 7.969 1 93.06 102 PRO A C 1
ATOM 790 O O . PRO A 1 102 ? -7.801 -0.585 8.727 1 93.06 102 PRO A O 1
ATOM 793 N N . PRO A 1 103 ? -8.711 -0.766 6.688 1 96 103 PRO A N 1
ATOM 794 C CA . PRO A 1 103 ? -7.488 -1.364 6.145 1 96 103 PRO A CA 1
ATOM 795 C C . PRO A 1 103 ? -6.367 -0.346 5.957 1 96 103 PRO A C 1
ATOM 797 O O . PRO A 1 103 ? -5.188 -0.713 5.953 1 96 103 PRO A O 1
ATOM 800 N N . PHE A 1 104 ? -6.637 0.954 5.867 1 96.38 104 PHE A N 1
ATOM 801 C CA . PHE A 1 104 ? -5.652 1.917 5.387 1 96.38 104 PHE A CA 1
ATOM 802 C C . PHE A 1 104 ? -4.445 1.97 6.312 1 96.38 104 PHE A C 1
ATOM 804 O O . PHE A 1 104 ? -3.32 1.704 5.891 1 96.38 104 PHE A O 1
ATOM 811 N N . HIS A 1 105 ? -4.668 2.285 7.59 1 96.25 105 HIS A N 1
ATOM 812 C CA . HIS A 1 105 ? -3.541 2.42 8.5 1 96.25 105 HIS A CA 1
ATOM 813 C C . HIS A 1 105 ? -2.877 1.072 8.758 1 96.25 105 HIS A C 1
ATOM 81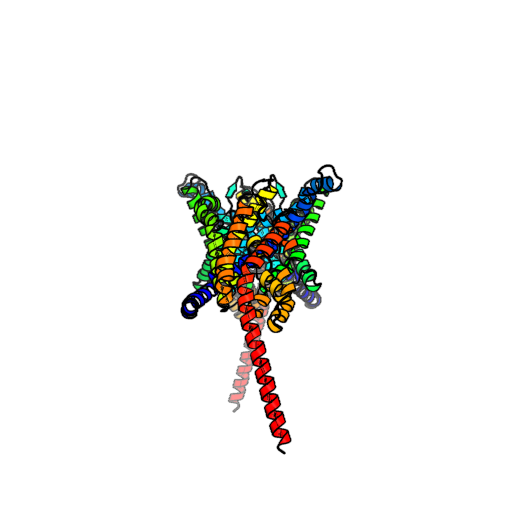5 O O . HIS A 1 105 ? -1.7 1.014 9.125 1 96.25 105 HIS A O 1
ATOM 821 N N . CYS A 1 106 ? -3.625 -0.054 8.562 1 97.88 106 CYS A N 1
ATOM 822 C CA . CYS A 1 106 ? -3.041 -1.387 8.656 1 97.88 106 CYS A CA 1
ATOM 823 C C . CYS A 1 106 ? -2.035 -1.62 7.531 1 97.88 106 CYS A C 1
ATOM 825 O O . CYS A 1 106 ? -0.977 -2.209 7.754 1 97.88 106 CYS A O 1
ATOM 827 N N . ILE A 1 107 ? -2.416 -1.154 6.316 1 98.69 107 ILE A N 1
ATOM 828 C CA . ILE A 1 107 ? -1.514 -1.266 5.176 1 98.69 107 ILE A CA 1
ATOM 829 C C . ILE A 1 107 ? -0.24 -0.468 5.445 1 98.69 107 ILE A C 1
ATOM 831 O O . ILE A 1 107 ? 0.868 -0.959 5.215 1 98.69 107 ILE A O 1
ATOM 835 N N . ILE A 1 108 ? -0.4 0.734 5.984 1 98.56 108 ILE A N 1
ATOM 836 C CA . ILE A 1 108 ? 0.743 1.583 6.301 1 98.56 108 ILE A CA 1
ATOM 837 C C . ILE A 1 108 ? 1.637 0.886 7.324 1 98.56 108 ILE A C 1
ATOM 839 O O . ILE A 1 108 ? 2.863 0.889 7.191 1 98.56 108 ILE A O 1
ATOM 843 N N . ALA A 1 109 ? 1.003 0.304 8.344 1 98.5 109 ALA A N 1
ATOM 844 C CA . ALA A 1 109 ? 1.751 -0.393 9.383 1 98.5 109 ALA A CA 1
ATOM 845 C C . ALA A 1 109 ? 2.543 -1.562 8.805 1 98.5 109 ALA A C 1
ATOM 847 O O . ALA A 1 109 ? 3.719 -1.744 9.125 1 98.5 109 ALA A O 1
ATOM 848 N N . GLY A 1 110 ? 1.9 -2.379 7.988 1 98.75 110 GLY A N 1
ATOM 849 C CA . GLY A 1 110 ? 2.57 -3.514 7.375 1 98.75 110 GLY A CA 1
ATOM 850 C C . GLY A 1 110 ? 3.723 -3.111 6.473 1 98.75 110 GLY A C 1
ATOM 851 O O . GLY A 1 110 ? 4.797 -3.717 6.523 1 98.75 110 GLY A O 1
ATOM 852 N N . VAL A 1 111 ? 3.525 -2.096 5.633 1 98.75 111 VAL A N 1
ATOM 853 C CA . VAL A 1 111 ? 4.555 -1.617 4.715 1 98.75 111 VAL A CA 1
ATOM 854 C C . VAL A 1 111 ? 5.727 -1.039 5.504 1 98.75 111 VAL A C 1
ATOM 856 O O . VAL A 1 111 ? 6.887 -1.302 5.188 1 98.75 111 VAL A O 1
ATOM 859 N N . SER A 1 112 ? 5.418 -0.277 6.559 1 98.25 112 SER A N 1
ATOM 860 C CA . SER A 1 112 ? 6.477 0.306 7.379 1 98.25 112 SER A CA 1
ATOM 861 C C . SER A 1 112 ? 7.312 -0.776 8.055 1 98.25 112 SER A C 1
ATOM 863 O O . SER A 1 112 ? 8.547 -0.701 8.055 1 98.25 112 SER A O 1
ATOM 865 N N . ALA A 1 113 ? 6.621 -1.745 8.625 1 98.38 113 ALA A N 1
ATOM 866 C CA . ALA A 1 113 ? 7.332 -2.846 9.266 1 98.38 113 ALA A CA 1
ATOM 867 C C . ALA A 1 113 ? 8.227 -3.582 8.266 1 98.38 113 ALA A C 1
ATOM 869 O O . ALA A 1 113 ? 9.367 -3.918 8.578 1 98.38 113 ALA A O 1
ATOM 870 N N . THR A 1 114 ? 7.703 -3.846 7.098 1 98.31 114 THR A N 1
ATOM 871 C CA . THR A 1 114 ? 8.445 -4.539 6.051 1 98.31 114 THR A CA 1
ATOM 872 C C . THR A 1 114 ? 9.672 -3.734 5.633 1 98.31 114 THR A C 1
ATOM 874 O O . THR A 1 114 ? 10.758 -4.293 5.461 1 98.31 114 THR A O 1
ATOM 877 N N . LEU A 1 115 ? 9.516 -2.428 5.453 1 97.25 115 LEU A N 1
ATOM 878 C CA . LEU A 1 115 ? 10.633 -1.579 5.055 1 97.25 115 LEU A CA 1
ATOM 879 C C . LEU A 1 115 ? 11.711 -1.557 6.129 1 97.25 115 LEU A C 1
ATOM 881 O O . LEU A 1 115 ? 12.906 -1.674 5.824 1 97.25 115 LEU A O 1
ATOM 885 N N . VAL A 1 116 ? 11.32 -1.479 7.375 1 96.19 116 VAL A N 1
ATOM 886 C C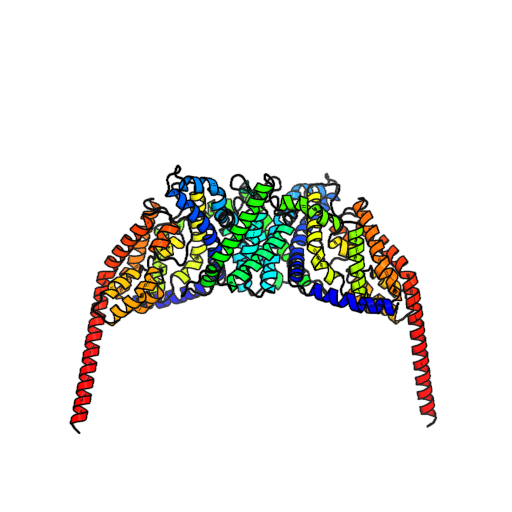A . VAL A 1 116 ? 12.281 -1.406 8.477 1 96.19 116 VAL A CA 1
ATOM 887 C C . VAL A 1 116 ? 13.07 -2.707 8.555 1 96.19 116 VAL A C 1
ATOM 889 O O . VAL A 1 116 ? 14.289 -2.688 8.758 1 96.19 116 VAL A O 1
ATOM 892 N N . LEU A 1 117 ? 12.422 -3.801 8.344 1 96.44 117 LEU A N 1
ATOM 893 C CA . LEU A 1 117 ? 13.039 -5.102 8.586 1 96.44 117 LEU A CA 1
ATOM 894 C C . LEU A 1 117 ? 13.828 -5.559 7.367 1 96.44 117 LEU A C 1
ATOM 896 O O . LEU A 1 117 ? 14.82 -6.285 7.504 1 96.44 117 LEU A O 1
ATOM 900 N N . ASN A 1 118 ? 13.383 -5.125 6.168 1 96 118 ASN A N 1
ATOM 901 C CA . ASN A 1 118 ? 13.969 -5.668 4.945 1 96 118 ASN A CA 1
ATOM 902 C C . ASN A 1 118 ? 15.023 -4.734 4.363 1 96 118 ASN A C 1
ATOM 904 O O . ASN A 1 118 ? 15.68 -5.07 3.373 1 96 118 ASN A O 1
ATOM 908 N N . THR A 1 119 ? 15.195 -3.541 4.922 1 92.81 119 THR A N 1
ATOM 909 C CA . THR A 1 119 ? 16.156 -2.609 4.332 1 92.81 119 THR A CA 1
ATOM 910 C C . THR A 1 119 ? 17.109 -2.066 5.391 1 92.81 119 THR A C 1
ATOM 912 O O . THR A 1 119 ? 16.906 -2.303 6.586 1 92.81 119 THR A O 1
ATOM 915 N N . LYS A 1 120 ? 18.125 -1.575 4.977 1 85.31 120 LYS A N 1
ATOM 916 C CA . LYS A 1 120 ? 19.078 -0.826 5.801 1 85.31 120 LYS A CA 1
ATOM 917 C C . LYS A 1 120 ? 19.422 0.511 5.156 1 85.31 120 LYS A C 1
ATOM 919 O O . LYS A 1 120 ? 19.281 0.68 3.945 1 85.31 120 LYS A O 1
ATOM 924 N N . VAL A 1 121 ? 19.688 1.417 5.945 1 81.25 121 VAL A N 1
ATOM 925 C CA . VAL A 1 121 ? 20.094 2.725 5.434 1 81.25 121 VAL A CA 1
ATOM 926 C C . VAL A 1 121 ? 21.609 2.789 5.328 1 81.25 121 VAL A C 1
ATOM 928 O O . VAL A 1 121 ? 22.312 2.557 6.312 1 81.25 121 VAL A O 1
ATOM 931 N N . VAL A 1 122 ? 22.078 2.916 4.129 1 76.31 122 VAL A N 1
ATOM 932 C CA . VAL A 1 122 ? 23.5 3.074 3.85 1 76.31 122 VAL A CA 1
ATOM 933 C C . VAL A 1 122 ? 23.766 4.457 3.258 1 76.31 122 VAL A C 1
ATOM 935 O O . VAL A 1 122 ? 23.266 4.785 2.186 1 76.31 122 VAL A O 1
ATOM 938 N N . ASP A 1 123 ? 24.578 5.293 3.918 1 74.31 123 ASP A N 1
ATOM 939 C CA . ASP A 1 123 ? 24.906 6.645 3.479 1 74.31 123 ASP A CA 1
ATOM 940 C C . ASP A 1 123 ? 23.656 7.477 3.252 1 74.31 123 ASP A C 1
ATOM 942 O O . ASP A 1 123 ? 23.516 8.141 2.225 1 74.31 123 ASP A O 1
ATOM 946 N N . GLY A 1 124 ? 22.672 7.25 4.016 1 71.81 124 GLY A N 1
ATOM 947 C CA . GLY A 1 124 ? 21.469 8.07 3.977 1 71.81 124 GLY A CA 1
ATOM 948 C C . GLY A 1 124 ? 20.453 7.578 2.965 1 71.81 124 GLY A C 1
ATOM 949 O O . GLY A 1 124 ? 19.375 8.156 2.84 1 71.81 124 GLY A O 1
ATOM 950 N N . ILE A 1 125 ? 20.797 6.535 2.24 1 78.06 125 ILE A N 1
ATOM 951 C CA . ILE A 1 125 ? 19.906 6 1.223 1 78.06 125 ILE A CA 1
ATOM 952 C C . ILE A 1 125 ? 19.438 4.605 1.631 1 78.06 125 ILE A C 1
ATOM 954 O O . ILE A 1 125 ? 20.203 3.816 2.176 1 78.06 125 ILE A O 1
ATOM 958 N N . LEU A 1 126 ? 18.188 4.355 1.337 1 86.81 126 LEU A N 1
ATOM 959 C CA . LEU A 1 126 ? 17.625 3.041 1.644 1 86.81 126 LEU A CA 1
ATOM 960 C C . LEU A 1 126 ? 18.156 1.991 0.67 1 86.81 126 LEU A C 1
ATOM 962 O O . LEU A 1 126 ? 18 2.131 -0.545 1 86.81 126 LEU A O 1
ATOM 966 N N . ASP A 1 127 ? 18.844 1.03 1.182 1 88.25 127 ASP A N 1
ATOM 967 C CA . ASP A 1 127 ? 19.25 -0.115 0.375 1 88.25 127 ASP A CA 1
ATOM 968 C C . ASP A 1 127 ? 18.078 -1.079 0.162 1 88.25 127 ASP A C 1
ATOM 970 O O . ASP A 1 127 ? 17.609 -1.701 1.112 1 88.25 127 ASP A O 1
ATOM 974 N N . THR A 1 128 ? 17.656 -1.28 -1.075 1 90.69 128 THR A N 1
ATOM 975 C CA . THR A 1 128 ? 16.438 -2.01 -1.384 1 90.69 128 THR A CA 1
ATOM 976 C C . THR A 1 128 ? 16.75 -3.418 -1.882 1 90.69 128 THR A C 1
ATOM 978 O O . THR A 1 128 ? 15.906 -4.078 -2.477 1 90.69 128 THR A O 1
ATOM 981 N N . ALA A 1 129 ? 17.938 -3.928 -1.624 1 88.5 129 ALA A N 1
ATOM 982 C CA . ALA A 1 129 ? 18.406 -5.199 -2.168 1 88.5 129 ALA A CA 1
ATOM 983 C C . ALA A 1 129 ? 17.516 -6.352 -1.725 1 88.5 129 ALA A C 1
ATOM 985 O O . ALA A 1 129 ? 17.328 -7.32 -2.463 1 88.5 129 ALA A O 1
ATOM 986 N N . PHE A 1 130 ? 16.859 -6.195 -0.552 1 91.62 130 PHE A N 1
ATOM 987 C CA . PHE A 1 130 ? 16.094 -7.32 -0.008 1 91.62 130 PHE A CA 1
ATOM 988 C C . PHE A 1 130 ? 14.602 -7.039 -0.046 1 91.62 130 PHE A C 1
ATOM 990 O O . PHE A 1 130 ? 13.836 -7.637 0.707 1 91.62 130 PHE A O 1
ATOM 997 N N . LEU A 1 131 ? 14.203 -6.141 -0.909 1 94.56 131 LEU A N 1
ATOM 998 C CA . LEU A 1 131 ? 12.773 -5.91 -1.099 1 94.56 131 LEU A CA 1
ATOM 999 C C . LEU A 1 131 ? 12.211 -6.84 -2.168 1 94.56 131 LEU A C 1
ATOM 1001 O O . LEU A 1 131 ? 11.008 -6.836 -2.432 1 94.56 131 LEU A O 1
ATOM 1005 N N . ASP A 1 132 ? 13.086 -7.691 -2.756 1 93.06 132 ASP A N 1
ATOM 1006 C CA . ASP A 1 132 ? 12.672 -8.695 -3.73 1 93.06 132 ASP A CA 1
ATOM 1007 C C . ASP A 1 132 ? 12.164 -9.953 -3.035 1 93.06 132 ASP A C 1
ATOM 1009 O O . ASP A 1 132 ? 11.609 -9.891 -1.936 1 93.06 132 ASP A O 1
ATOM 1013 N N . SER A 1 133 ? 12.266 -11.102 -3.654 1 91.56 133 SER A N 1
ATOM 1014 C CA . SER A 1 133 ? 11.711 -12.344 -3.125 1 91.56 133 SER A CA 1
ATOM 1015 C C . SER A 1 133 ? 12.414 -12.766 -1.843 1 91.56 133 SER A C 1
ATOM 1017 O O . SER A 1 133 ? 11.852 -13.508 -1.031 1 91.56 133 SER A O 1
ATOM 1019 N N . ARG A 1 134 ? 13.68 -12.43 -1.562 1 92.75 134 ARG A N 1
ATOM 1020 C CA . ARG A 1 134 ? 14.438 -12.789 -0.369 1 92.75 134 ARG A CA 1
ATOM 1021 C C . ARG A 1 134 ? 13.812 -12.18 0.882 1 92.75 134 ARG A C 1
ATOM 1023 O O . ARG A 1 134 ? 14.031 -12.672 1.992 1 92.75 134 ARG A O 1
ATOM 1030 N N . GLY A 1 135 ? 13.008 -11.039 0.697 1 94.44 135 GLY A N 1
ATOM 1031 C CA . GLY A 1 135 ? 12.336 -10.414 1.823 1 94.44 135 GLY A CA 1
ATOM 1032 C C . GLY A 1 135 ? 10.867 -10.789 1.924 1 94.44 135 GLY A C 1
ATOM 1033 O O . GLY A 1 135 ? 10.141 -10.242 2.758 1 94.44 135 GLY A O 1
ATOM 1034 N N . LEU A 1 136 ? 10.438 -11.719 1.136 1 94.25 136 LEU A N 1
ATOM 1035 C CA . LEU A 1 136 ? 9.016 -12.031 1.003 1 94.25 136 LEU A CA 1
ATOM 1036 C C . LEU A 1 136 ? 8.461 -12.586 2.309 1 94.25 136 LEU A C 1
ATOM 1038 O O . LEU A 1 136 ? 7.41 -12.141 2.779 1 94.25 136 LEU A O 1
ATOM 1042 N N . PHE A 1 137 ? 9.078 -13.523 2.924 1 92.94 137 PHE A N 1
ATOM 1043 C CA . PHE A 1 137 ? 8.586 -14.156 4.145 1 92.94 137 PHE A CA 1
ATOM 1044 C C . PHE A 1 137 ? 8.539 -13.156 5.293 1 92.94 137 PHE A C 1
ATOM 1046 O O . PHE A 1 137 ? 7.59 -13.141 6.074 1 92.94 137 PHE A O 1
ATOM 1053 N N . VAL A 1 138 ? 9.625 -12.367 5.371 1 95.12 138 VAL A N 1
ATOM 1054 C CA . VAL A 1 138 ? 9.633 -11.32 6.387 1 95.12 138 VAL A CA 1
ATOM 1055 C C . VAL A 1 138 ? 8.445 -10.391 6.18 1 95.12 138 VAL A C 1
ATOM 1057 O O . VAL A 1 138 ? 7.785 -9.992 7.145 1 95.12 138 VAL A O 1
ATOM 1060 N N . SER A 1 139 ? 8.18 -10.039 4.949 1 97 139 SER A N 1
ATOM 1061 C CA . SER A 1 139 ? 7.062 -9.164 4.621 1 97 139 SER A CA 1
ATOM 1062 C C . SER A 1 139 ? 5.734 -9.766 5.062 1 97 139 SER A C 1
ATOM 1064 O O . SER A 1 139 ? 4.879 -9.07 5.613 1 97 139 SER A O 1
ATOM 1066 N N . ILE A 1 140 ? 5.547 -11.047 4.824 1 95.88 140 ILE A N 1
ATOM 1067 C CA . ILE A 1 140 ? 4.309 -11.734 5.18 1 95.88 140 ILE A CA 1
ATOM 1068 C C . ILE A 1 140 ? 4.113 -11.688 6.695 1 95.88 140 ILE A C 1
ATOM 1070 O O . ILE A 1 140 ? 3.078 -11.219 7.18 1 95.88 140 ILE A O 1
ATOM 1074 N N . PHE A 1 141 ? 5.074 -12.086 7.445 1 95.44 141 PHE A N 1
ATOM 1075 C CA . PHE A 1 141 ? 4.941 -12.188 8.891 1 95.44 141 PHE A CA 1
ATOM 1076 C C . PHE A 1 141 ? 4.891 -10.805 9.531 1 95.44 141 PHE A C 1
ATOM 1078 O O . PHE A 1 141 ? 4.113 -10.57 10.461 1 95.44 141 PHE A O 1
ATOM 1085 N N . ALA A 1 142 ? 5.738 -9.93 9.055 1 97.69 142 ALA A N 1
ATOM 1086 C CA . ALA A 1 142 ? 5.727 -8.562 9.57 1 97.69 142 ALA A CA 1
ATOM 1087 C C . ALA A 1 142 ? 4.359 -7.914 9.375 1 97.69 142 ALA A C 1
ATOM 1089 O O . ALA A 1 142 ? 3.871 -7.203 10.258 1 97.69 142 ALA A O 1
ATOM 1090 N N . SER A 1 143 ? 3.768 -8.117 8.227 1 98.44 143 SER A N 1
ATOM 1091 C CA . SER A 1 143 ? 2.463 -7.531 7.93 1 98.44 143 SER A CA 1
ATOM 1092 C C . SER A 1 143 ? 1.378 -8.125 8.82 1 98.44 143 SER A C 1
ATOM 1094 O O . SER A 1 143 ? 0.529 -7.395 9.344 1 98.44 143 SER A O 1
ATOM 1096 N N . ILE A 1 144 ? 1.396 -9.445 8.977 1 98 144 ILE A N 1
ATOM 1097 C CA . ILE A 1 144 ? 0.406 -10.094 9.828 1 98 144 ILE A CA 1
ATOM 1098 C C . ILE A 1 144 ? 0.539 -9.578 11.258 1 98 144 ILE A C 1
ATOM 1100 O O . ILE A 1 144 ? -0.453 -9.195 11.883 1 98 144 ILE A O 1
ATOM 1104 N N . LEU A 1 145 ? 1.736 -9.531 11.773 1 98.19 145 LEU A N 1
ATOM 1105 C CA . LEU A 1 145 ? 1.977 -9.094 13.148 1 98.19 145 LEU A CA 1
ATOM 1106 C C . LEU A 1 145 ? 1.615 -7.625 13.32 1 98.19 145 LEU A C 1
ATOM 1108 O O . LEU A 1 145 ? 1.06 -7.234 14.352 1 98.19 145 LEU A O 1
ATOM 1112 N N . ALA A 1 146 ? 1.982 -6.812 12.367 1 98.5 146 ALA A N 1
ATOM 1113 C CA . ALA A 1 146 ? 1.654 -5.391 12.422 1 98.5 146 ALA A CA 1
ATOM 1114 C C . ALA A 1 146 ? 0.145 -5.18 12.508 1 98.5 146 ALA A C 1
ATOM 1116 O O . ALA A 1 146 ? -0.333 -4.379 13.312 1 98.5 146 ALA A O 1
ATOM 1117 N N . VAL A 1 147 ? -0.593 -5.875 11.648 1 98.31 147 VAL A N 1
ATOM 1118 C CA . VAL A 1 147 ? -2.043 -5.715 11.617 1 98.31 147 VAL A CA 1
ATOM 1119 C C . VAL A 1 147 ? -2.648 -6.238 12.922 1 98.31 147 VAL A C 1
ATOM 1121 O O . VAL A 1 147 ? -3.574 -5.633 13.469 1 98.31 147 VAL A O 1
ATOM 1124 N N . GLU A 1 148 ? -2.129 -7.402 13.422 1 98 148 GLU A N 1
ATOM 1125 C CA . GLU A 1 148 ? -2.584 -7.91 14.711 1 98 148 GLU A CA 1
ATOM 1126 C C . GLU A 1 148 ? -2.354 -6.887 15.82 1 98 148 GLU A C 1
ATOM 1128 O O . GLU A 1 148 ? -3.207 -6.703 16.688 1 98 148 GLU A O 1
ATOM 1133 N N . PHE A 1 149 ? -1.277 -6.266 15.766 1 97.88 149 PHE A N 1
ATOM 1134 C CA . PHE A 1 149 ? -0.956 -5.27 16.781 1 97.88 149 PHE A CA 1
ATOM 1135 C C . PHE A 1 149 ? -1.848 -4.043 16.641 1 97.88 149 PHE A C 1
ATOM 1137 O O . PHE A 1 149 ? -2.307 -3.486 17.641 1 97.88 149 PHE A O 1
ATOM 1144 N N . MET A 1 150 ? -2.006 -3.57 15.43 1 96.62 150 MET A N 1
ATOM 1145 C CA . MET A 1 150 ? -2.92 -2.453 15.203 1 96.62 150 MET A CA 1
ATOM 1146 C C . MET A 1 150 ? -4.297 -2.754 15.789 1 96.62 150 MET A C 1
ATOM 1148 O O . MET A 1 150 ? -4.918 -1.888 16.406 1 96.62 150 MET A O 1
ATOM 1152 N N . ASN A 1 151 ? -4.77 -3.961 15.523 1 95.88 151 ASN A N 1
ATOM 1153 C CA . ASN A 1 151 ? -6.055 -4.398 16.062 1 95.88 151 ASN A CA 1
ATOM 1154 C C . ASN A 1 151 ? -6.062 -4.391 17.578 1 95.88 151 ASN A C 1
ATOM 1156 O O . ASN A 1 151 ? -7.016 -3.916 18.203 1 95.88 151 ASN A O 1
ATOM 1160 N N . TYR A 1 152 ? -5.016 -4.938 18.141 1 96.38 152 TYR A N 1
ATOM 1161 C CA . TYR A 1 152 ? -4.871 -4.988 19.594 1 96.38 152 TYR A CA 1
ATOM 1162 C C . TYR A 1 152 ? -4.848 -3.588 20.188 1 96.38 152 TYR A C 1
ATOM 1164 O O . TYR A 1 152 ? -5.535 -3.311 21.172 1 96.38 152 TYR A O 1
ATOM 1172 N N . ALA A 1 153 ? -4.082 -2.688 19.625 1 93.5 153 ALA A N 1
ATOM 1173 C CA . ALA A 1 153 ? -3.936 -1.318 20.109 1 93.5 153 ALA A CA 1
ATOM 1174 C C . ALA A 1 153 ? -5.262 -0.568 20.047 1 93.5 153 ALA A C 1
ATOM 1176 O O . ALA A 1 153 ? -5.578 0.232 20.922 1 93.5 153 ALA A O 1
ATOM 1177 N N . THR A 1 154 ? -5.973 -0.756 19.016 1 86.19 154 THR A N 1
ATOM 1178 C CA . THR A 1 154 ? -7.273 -0.116 18.875 1 86.19 154 THR A CA 1
ATOM 1179 C C . THR A 1 154 ? -8.258 -0.631 19.922 1 86.19 154 THR A C 1
ATOM 1181 O O . THR A 1 154 ? -8.992 0.151 20.531 1 86.19 154 THR A O 1
ATOM 1184 N N . LYS A 1 155 ? -8.219 -1.871 20.172 1 90 155 LYS A N 1
ATOM 1185 C CA . LYS A 1 155 ? -9.141 -2.484 21.125 1 90 155 LYS A CA 1
ATOM 1186 C C . LYS A 1 155 ? -8.781 -2.109 22.547 1 90 155 LYS A C 1
ATOM 1188 O O . LYS A 1 155 ? -9.664 -1.978 23.406 1 90 155 LYS A O 1
ATOM 1193 N N . LYS A 1 156 ? -7.57 -1.914 22.812 1 92.62 156 LYS A N 1
ATOM 1194 C CA . LYS A 1 156 ? -7.117 -1.608 24.156 1 92.62 156 LYS A CA 1
ATOM 1195 C C . LYS A 1 156 ? -6.98 -0.103 24.375 1 92.62 156 LYS A C 1
ATOM 1197 O O . LYS A 1 156 ? -6.477 0.344 25.406 1 92.62 156 LYS A O 1
ATOM 1202 N N . ASN A 1 157 ? -7.25 0.633 23.438 1 86.5 157 ASN A N 1
ATOM 1203 C CA . ASN A 1 157 ? -7.258 2.09 23.5 1 86.5 157 ASN A CA 1
ATOM 1204 C C . ASN A 1 157 ? -5.852 2.65 23.688 1 86.5 157 ASN A C 1
ATOM 1206 O O . ASN A 1 157 ? -5.652 3.592 24.453 1 86.5 157 ASN A O 1
ATOM 1210 N N . LEU A 1 158 ? -4.938 1.97 23.125 1 88.12 158 LEU A N 1
ATOM 1211 C CA . LEU A 1 158 ? -3.604 2.547 23.031 1 88.12 158 LEU A CA 1
ATOM 1212 C C . LEU A 1 158 ? -3.547 3.584 21.906 1 88.12 158 LEU A C 1
ATOM 1214 O O . LEU A 1 158 ? -2.793 3.422 20.938 1 88.12 158 LEU A O 1
ATOM 1218 N N . THR A 1 159 ? -4.414 4.551 21.969 1 83.19 159 THR A N 1
ATOM 1219 C CA . THR A 1 159 ? -4.562 5.578 20.938 1 83.19 159 THR A CA 1
ATOM 1220 C C . THR A 1 159 ? -4.754 6.953 21.578 1 83.19 159 THR A C 1
ATOM 1222 O O . THR A 1 159 ? -4.984 7.062 22.781 1 83.19 159 THR A O 1
ATOM 1225 N N . ILE A 1 160 ? -4.438 7.949 20.797 1 78.69 160 ILE A N 1
ATOM 1226 C CA . ILE A 1 160 ? -4.73 9.32 21.188 1 78.69 160 ILE A CA 1
ATOM 1227 C C . ILE A 1 160 ? -6.078 9.75 20.625 1 78.69 160 ILE A C 1
ATOM 1229 O O . ILE A 1 160 ? -6.293 9.688 19.406 1 78.69 160 ILE A O 1
ATOM 1233 N N . ARG A 1 161 ? -7.027 9.945 21.562 1 78.81 161 ARG A N 1
ATOM 1234 C CA . ARG A 1 161 ? -8.336 10.422 21.125 1 78.81 161 ARG A CA 1
ATOM 1235 C C . ARG A 1 161 ? -8.531 11.891 21.5 1 78.81 161 ARG A C 1
ATOM 1237 O O . ARG A 1 161 ? -8.32 12.281 22.641 1 78.81 161 ARG A O 1
ATOM 1244 N N . VAL A 1 162 ? -8.602 12.688 20.469 1 70.75 162 VAL A N 1
ATOM 1245 C CA . VAL A 1 162 ? -8.883 14.102 20.688 1 70.75 162 VAL A CA 1
ATOM 1246 C C . VAL A 1 162 ? -10.344 14.391 20.359 1 70.75 162 VAL A C 1
ATOM 1248 O O . VAL A 1 162 ? -10.797 14.172 19.234 1 70.75 162 VAL A O 1
ATOM 1251 N N . LYS A 1 163 ? -11.164 14.797 21.344 1 71.38 163 LYS A N 1
ATOM 1252 C CA . LYS A 1 163 ? -12.586 15.086 21.172 1 71.38 163 LYS A CA 1
ATOM 1253 C C . LYS A 1 163 ? -12.797 16.328 20.328 1 71.38 163 LYS A C 1
ATOM 1255 O O . LYS A 1 163 ? -12.008 17.281 20.391 1 71.38 163 LYS A O 1
ATOM 1260 N N . GLY A 1 164 ? -13.734 16.344 19.516 1 66.69 164 GLY A N 1
ATOM 1261 C CA . GLY A 1 164 ? -14.102 17.531 18.766 1 66.69 164 GLY A CA 1
ATOM 1262 C C . GLY A 1 164 ? -13.57 17.531 17.344 1 66.69 164 GLY A C 1
ATOM 1263 O O . GLY A 1 164 ? -13.953 18.375 16.531 1 66.69 164 GLY A O 1
ATOM 1264 N N . LEU A 1 165 ? -12.727 16.562 17.031 1 72.12 165 LEU A N 1
ATOM 1265 C CA . LEU A 1 165 ? -12.18 16.5 15.672 1 72.12 165 LEU A CA 1
ATOM 1266 C C . LEU A 1 165 ? -13.133 15.758 14.742 1 72.12 165 LEU A C 1
ATOM 1268 O O . LEU A 1 165 ? -13.836 14.836 15.164 1 72.12 165 LEU A O 1
ATOM 1272 N N . PRO A 1 166 ? -13.117 16.266 13.508 1 70.62 166 PRO A N 1
ATOM 1273 C CA . PRO A 1 166 ? -13.836 15.453 12.523 1 70.62 166 PRO A CA 1
ATOM 1274 C C . PRO A 1 166 ? -13.375 14 12.5 1 70.62 166 PRO A C 1
ATOM 1276 O O . PRO A 1 166 ? -12.211 13.719 12.797 1 70.62 166 PRO A O 1
ATOM 1279 N N . ASP A 1 167 ? -14.281 13.133 12.109 1 74.19 167 ASP A N 1
ATOM 1280 C CA . ASP A 1 167 ? -14.086 11.688 12.203 1 74.19 167 ASP A CA 1
ATOM 1281 C C . ASP A 1 167 ? -12.797 11.266 11.5 1 74.19 167 ASP A C 1
ATOM 1283 O O . ASP A 1 167 ? -12 10.508 12.055 1 74.19 167 ASP A O 1
ATOM 1287 N N . MET A 1 168 ? -12.562 11.742 10.344 1 76.19 168 MET A N 1
ATOM 1288 C CA . MET A 1 168 ? -11.398 11.328 9.57 1 76.19 168 MET A CA 1
ATOM 1289 C C . MET A 1 168 ? -10.109 11.773 10.25 1 76.19 168 MET A C 1
ATOM 1291 O O . MET A 1 168 ? -9.125 11.023 10.273 1 76.19 168 MET A O 1
ATOM 1295 N N . ILE A 1 169 ? -10.117 12.938 10.789 1 78.25 169 ILE A N 1
ATOM 1296 C CA . ILE A 1 169 ? -8.953 13.453 11.492 1 78.25 169 ILE A CA 1
ATOM 1297 C C . ILE A 1 169 ? -8.758 12.68 12.797 1 78.25 169 ILE A C 1
ATOM 1299 O O . ILE A 1 169 ? -7.629 12.32 13.148 1 78.25 169 ILE A O 1
ATOM 1303 N N . GLY A 1 170 ? -9.875 12.352 13.398 1 81.06 170 GLY A N 1
ATOM 1304 C CA . GLY A 1 170 ? -9.82 11.578 14.633 1 81.06 170 GLY A CA 1
ATOM 1305 C C . GLY A 1 170 ? -9.203 10.211 14.445 1 81.06 170 GLY A C 1
ATOM 1306 O O . GLY A 1 170 ? -8.359 9.789 15.242 1 81.06 170 GLY A O 1
ATOM 1307 N N . LYS A 1 171 ? -9.594 9.555 13.383 1 82.44 171 LYS A N 1
ATOM 1308 C CA . LYS A 1 171 ? -9.062 8.219 13.086 1 82.44 171 LYS A CA 1
ATOM 1309 C C . LYS A 1 171 ? -7.57 8.273 12.797 1 82.44 171 LYS A C 1
ATOM 1311 O O . LYS A 1 171 ? -6.828 7.355 13.156 1 82.44 171 LYS A O 1
ATOM 1316 N N . THR A 1 172 ? -7.215 9.258 12.133 1 85.44 172 THR A N 1
ATOM 1317 C CA . THR A 1 172 ? -5.801 9.438 11.828 1 85.44 172 THR A CA 1
ATOM 1318 C C . THR A 1 172 ? -4.992 9.609 13.117 1 85.44 172 THR A C 1
ATOM 1320 O O . THR A 1 172 ? -3.938 8.992 13.273 1 85.44 172 THR A O 1
ATOM 1323 N N . PHE A 1 173 ? -5.543 10.328 14.031 1 86.25 173 PHE A N 1
ATOM 1324 C CA . PHE A 1 173 ? -4.863 10.555 15.305 1 86.25 173 PHE A CA 1
ATOM 1325 C C . PHE A 1 173 ? -4.789 9.273 16.125 1 86.25 173 PHE A C 1
ATOM 1327 O O . PHE A 1 173 ? -3.795 9.023 16.812 1 86.25 173 PHE A O 1
ATOM 1334 N N . GLU A 1 174 ? -5.789 8.555 16.031 1 88.81 174 GLU A N 1
ATOM 1335 C CA . GLU A 1 174 ? -5.844 7.305 16.781 1 88.81 174 GLU A CA 1
ATOM 1336 C C . GLU A 1 174 ? -4.781 6.32 16.297 1 88.81 174 GLU A C 1
ATOM 1338 O O . GLU A 1 174 ? -4.363 5.434 17.047 1 88.81 174 GLU A O 1
ATOM 1343 N N . SER A 1 175 ? -4.336 6.477 15.133 1 92.44 175 SER A N 1
ATOM 1344 C CA . SER A 1 175 ? -3.414 5.504 14.547 1 92.44 175 SER A CA 1
ATOM 1345 C C . SER A 1 175 ? -1.964 5.871 14.844 1 92.44 175 SER A C 1
ATOM 1347 O O . SER A 1 175 ? -1.059 5.059 14.641 1 92.44 175 SER A O 1
ATOM 1349 N N . ILE A 1 176 ? -1.716 7.004 15.391 1 92.62 176 ILE A N 1
ATOM 1350 C CA . ILE A 1 176 ? -0.364 7.531 15.547 1 92.62 176 ILE A CA 1
ATOM 1351 C C . ILE A 1 176 ? 0.429 6.641 16.5 1 92.62 176 ILE A C 1
ATOM 1353 O O . ILE A 1 176 ? 1.495 6.133 16.141 1 92.62 176 ILE A O 1
ATOM 1357 N N . VAL A 1 177 ? -0.081 6.379 17.656 1 92.69 177 VAL A N 1
ATOM 1358 C CA . VAL A 1 177 ? 0.649 5.645 18.672 1 92.69 177 VAL A CA 1
ATOM 1359 C C . VAL A 1 177 ? 0.876 4.207 18.219 1 92.69 177 VAL A C 1
ATOM 1361 O O . VAL A 1 177 ? 2.002 3.705 18.266 1 92.69 177 VAL A O 1
ATOM 1364 N N . PRO A 1 178 ? -0.179 3.561 17.75 1 95.31 178 PRO A N 1
ATOM 1365 C CA . PRO A 1 178 ? 0.038 2.193 17.266 1 95.31 178 PRO A CA 1
ATOM 1366 C C . PRO A 1 178 ? 1.064 2.121 16.141 1 95.31 178 PRO A C 1
ATOM 1368 O O . PRO A 1 178 ? 1.894 1.208 16.109 1 95.31 178 PRO A O 1
ATOM 1371 N N . LEU A 1 179 ? 1.008 3.027 15.18 1 96.25 179 LEU A N 1
ATOM 1372 C CA . LEU A 1 179 ? 1.956 3.043 14.07 1 96.25 179 LEU A CA 1
ATOM 1373 C C . LEU A 1 179 ? 3.379 3.256 14.578 1 96.25 179 LEU A C 1
ATOM 1375 O O . LEU A 1 179 ? 4.316 2.611 14.102 1 96.25 179 LEU A O 1
ATOM 1379 N N . LEU A 1 180 ? 3.514 4.18 15.5 1 94.94 180 LEU A N 1
ATOM 1380 C CA . LEU A 1 180 ? 4.82 4.43 16.109 1 94.94 180 LEU A CA 1
ATOM 1381 C C . LEU A 1 180 ? 5.367 3.162 16.75 1 94.94 180 LEU A C 1
ATOM 1383 O O . LEU A 1 180 ? 6.543 2.832 16.578 1 94.94 180 LEU A O 1
ATOM 1387 N N . LEU A 1 181 ? 4.555 2.506 17.5 1 95.38 181 LEU A N 1
ATOM 1388 C CA . LEU A 1 181 ? 4.988 1.311 18.219 1 95.38 181 LEU A CA 1
ATOM 1389 C C . LEU A 1 181 ? 5.367 0.201 17.234 1 95.38 181 LEU A C 1
ATOM 1391 O O . LEU A 1 181 ? 6.293 -0.569 17.5 1 95.38 181 LEU A O 1
ATOM 1395 N N . VAL A 1 182 ? 4.652 0.047 16.141 1 97.56 182 VAL A N 1
ATOM 1396 C CA . VAL A 1 182 ? 4.996 -0.939 15.117 1 97.56 182 VAL A CA 1
ATOM 1397 C C . VAL A 1 182 ? 6.379 -0.636 14.555 1 97.56 182 VAL A C 1
ATOM 1399 O O . VAL A 1 182 ? 7.211 -1.536 14.414 1 97.56 182 VAL A O 1
ATOM 1402 N N . ILE A 1 183 ? 6.625 0.633 14.219 1 96.5 183 ILE A N 1
ATOM 1403 C CA . ILE A 1 183 ? 7.891 1.033 13.609 1 96.5 183 ILE A CA 1
ATOM 1404 C C . ILE A 1 183 ? 9.023 0.844 14.617 1 96.5 183 ILE A C 1
ATOM 1406 O O . ILE A 1 183 ? 10.078 0.298 14.273 1 96.5 183 ILE A O 1
ATOM 1410 N N . VAL A 1 184 ? 8.789 1.217 15.836 1 94.06 184 VAL A N 1
ATOM 1411 C CA . VAL A 1 184 ? 9.812 1.118 16.875 1 94.06 184 VAL A CA 1
ATOM 1412 C C . VAL A 1 184 ? 10.109 -0.35 17.172 1 94.06 184 VAL A C 1
ATOM 1414 O O . VAL A 1 184 ? 11.266 -0.743 17.328 1 94.06 184 VAL A O 1
ATOM 1417 N N . ALA A 1 185 ? 9.07 -1.129 17.328 1 95.88 185 ALA A N 1
ATOM 1418 C CA . ALA A 1 185 ? 9.258 -2.557 17.562 1 95.88 185 ALA A CA 1
ATOM 1419 C C . ALA A 1 185 ? 10.031 -3.209 16.422 1 95.88 185 ALA A C 1
ATOM 1421 O O . ALA A 1 185 ? 10.922 -4.027 16.656 1 95.88 185 ALA A O 1
ATOM 1422 N N . SER A 1 186 ? 9.664 -2.926 15.211 1 96.56 186 SER A N 1
ATOM 1423 C CA . SER A 1 186 ? 10.367 -3.461 14.055 1 96.56 186 SER A CA 1
ATOM 1424 C C . SER A 1 186 ? 11.828 -3.027 14.047 1 96.56 186 SER A C 1
ATOM 1426 O O . SER A 1 186 ? 12.711 -3.812 13.695 1 96.56 186 SER A O 1
ATOM 1428 N N . ALA A 1 187 ? 12.055 -1.759 14.406 1 93.5 187 ALA A N 1
ATOM 1429 C CA . ALA A 1 187 ? 13.414 -1.239 14.469 1 93.5 187 ALA A CA 1
ATOM 1430 C C . ALA A 1 187 ? 14.234 -1.977 15.531 1 93.5 187 ALA A C 1
ATOM 1432 O O . ALA A 1 187 ? 15.414 -2.268 15.32 1 93.5 187 ALA A O 1
ATOM 1433 N N . PHE A 1 188 ? 13.602 -2.213 16.641 1 94.06 188 PHE A N 1
ATOM 1434 C CA . PHE A 1 188 ? 14.266 -2.939 17.719 1 94.06 188 PHE A CA 1
ATOM 1435 C C . PHE A 1 188 ? 14.648 -4.344 17.266 1 94.06 188 PHE A C 1
ATOM 1437 O O . PHE A 1 188 ? 15.758 -4.805 17.516 1 94.06 188 PHE A O 1
ATOM 1444 N N . ILE A 1 189 ? 13.734 -5.008 16.625 1 94.88 189 ILE A N 1
ATOM 1445 C CA . ILE A 1 189 ? 13.984 -6.355 16.125 1 94.88 189 ILE A CA 1
ATOM 1446 C C . ILE A 1 189 ? 15.117 -6.32 15.102 1 94.88 189 ILE A C 1
ATOM 1448 O O . ILE A 1 189 ? 16.016 -7.172 15.125 1 94.88 189 ILE A O 1
ATOM 1452 N N . SER A 1 190 ? 15.055 -5.383 14.203 1 92.75 190 SER A N 1
ATOM 1453 C CA . SER A 1 190 ? 16.078 -5.238 13.18 1 92.75 190 SER A CA 1
ATOM 1454 C C . SER A 1 190 ? 17.453 -4.992 13.797 1 92.75 190 SER A C 1
ATOM 1456 O O . SER A 1 190 ? 18.438 -5.652 13.438 1 92.75 190 SER A O 1
ATOM 1458 N N . GLN A 1 191 ? 17.531 -4.078 14.797 1 89.56 191 GLN A N 1
ATOM 1459 C CA . GLN A 1 191 ? 18.797 -3.717 15.414 1 89.56 191 GLN A CA 1
ATOM 1460 C C . GLN A 1 191 ? 19.359 -4.871 16.25 1 89.56 191 GLN A C 1
ATOM 1462 O O . GLN A 1 191 ? 20.578 -5.078 16.297 1 89.56 191 GLN A O 1
ATOM 1467 N N . ILE A 1 192 ? 18.484 -5.535 16.906 1 92.69 192 ILE A N 1
ATOM 1468 C CA . ILE A 1 192 ? 18.906 -6.695 17.672 1 92.69 192 ILE A CA 1
ATOM 1469 C C . ILE A 1 192 ? 19.484 -7.754 16.75 1 92.69 192 ILE A C 1
ATOM 1471 O O . ILE A 1 192 ? 20.516 -8.367 17.047 1 92.69 192 ILE A O 1
ATOM 1475 N N . THR A 1 193 ? 18.859 -7.988 15.641 1 91.62 193 THR A N 1
ATOM 1476 C CA . THR A 1 193 ? 19.344 -8.961 14.664 1 91.62 193 THR A CA 1
ATOM 1477 C C . THR A 1 193 ? 20.703 -8.555 14.125 1 91.62 193 THR A C 1
ATOM 1479 O O . THR A 1 193 ? 21.609 -9.383 14.039 1 91.62 193 THR A O 1
ATOM 1482 N N . ILE A 1 194 ? 20.859 -7.309 13.805 1 87.38 194 ILE A N 1
ATOM 1483 C CA . ILE A 1 194 ? 22.125 -6.805 13.266 1 87.38 194 ILE A CA 1
ATOM 1484 C C . ILE A 1 194 ? 23.219 -6.961 14.305 1 87.38 194 ILE A C 1
ATOM 1486 O O . ILE A 1 194 ? 24.328 -7.391 13.984 1 87.38 194 ILE A O 1
ATOM 1490 N N . SER A 1 195 ? 22.891 -6.641 15.531 1 89.62 195 SER A N 1
ATOM 1491 C CA . SER A 1 195 ? 23.875 -6.723 16.609 1 89.62 195 SER A CA 1
ATOM 1492 C C . SER A 1 195 ? 24.266 -8.172 16.891 1 89.62 195 SER A C 1
ATOM 1494 O O . SER A 1 195 ? 25.453 -8.469 17.062 1 89.62 195 SER A O 1
ATOM 1496 N N . LEU A 1 196 ? 23.328 -9.055 16.859 1 91.38 196 LEU A N 1
ATOM 1497 C CA . LEU A 1 196 ? 23.578 -10.453 17.203 1 91.38 196 LEU A CA 1
ATOM 1498 C C . LEU A 1 196 ? 24.297 -11.172 16.078 1 91.38 196 LEU A C 1
ATOM 1500 O O . LEU A 1 196 ? 25.047 -12.125 16.312 1 91.38 196 LEU A O 1
ATOM 1504 N N . THR A 1 197 ? 24.141 -10.75 14.859 1 88.56 197 THR A N 1
ATOM 1505 C CA . THR A 1 197 ? 24.688 -11.477 13.719 1 88.56 197 THR A CA 1
ATOM 1506 C C . THR A 1 197 ? 25.938 -10.781 13.188 1 88.56 197 THR A C 1
ATOM 1508 O O . THR A 1 197 ? 26.609 -11.305 12.289 1 88.56 197 THR A O 1
ATOM 1511 N N . GLY A 1 198 ? 26.297 -9.672 13.703 1 86.94 198 GLY A N 1
ATOM 1512 C CA . GLY A 1 198 ? 27.469 -8.93 13.25 1 86.94 198 GLY A CA 1
ATOM 1513 C C . GLY A 1 198 ? 27.219 -8.148 11.969 1 86.94 198 GLY A C 1
ATOM 1514 O O . GLY A 1 198 ? 28.156 -7.918 11.195 1 86.94 198 GLY A O 1
ATOM 1515 N N . GLY A 1 199 ? 25.859 -7.879 11.68 1 84.06 199 GLY A N 1
ATOM 1516 C CA . GLY A 1 199 ? 25.656 -6.969 10.562 1 84.06 199 GLY A CA 1
ATOM 1517 C C . GLY A 1 199 ? 24.562 -7.426 9.609 1 84.06 199 GLY A C 1
ATOM 1518 O O . GLY A 1 199 ? 24.188 -6.688 8.703 1 84.06 199 GLY A O 1
ATOM 1519 N N . GLN A 1 200 ? 24.031 -8.586 9.805 1 87.06 200 GLN A N 1
ATOM 1520 C CA . GLN A 1 200 ? 23.031 -9.102 8.883 1 87.06 200 GLN A CA 1
ATOM 1521 C C . GLN A 1 200 ? 21.625 -8.641 9.289 1 87.06 200 GLN A C 1
ATOM 1523 O O . GLN A 1 200 ? 21.312 -8.562 10.477 1 87.06 200 GLN A O 1
ATOM 1528 N N . ILE A 1 201 ? 20.844 -8.242 8.234 1 89.81 201 ILE A N 1
ATOM 1529 C CA . ILE A 1 201 ? 19.453 -7.949 8.5 1 89.81 201 ILE A CA 1
ATOM 1530 C C . ILE A 1 201 ? 18.625 -9.242 8.492 1 89.81 201 ILE A C 1
ATOM 1532 O O . ILE A 1 201 ? 19.141 -10.305 8.125 1 89.81 201 ILE A O 1
ATOM 1536 N N . ILE A 1 202 ? 17.375 -9.195 8.773 1 90.56 202 ILE A N 1
ATOM 1537 C CA . ILE A 1 202 ? 16.516 -10.352 9.023 1 90.56 202 ILE A CA 1
ATOM 1538 C C . ILE A 1 202 ? 16.422 -11.211 7.762 1 90.56 202 ILE A C 1
ATOM 1540 O O . ILE A 1 202 ? 16.562 -12.43 7.828 1 90.56 202 ILE A O 1
ATOM 1544 N N . PRO A 1 203 ? 16.172 -10.562 6.621 1 89.38 203 PRO A N 1
ATOM 1545 C CA . PRO A 1 203 ? 16.047 -11.414 5.438 1 89.38 203 PRO A CA 1
ATOM 1546 C C . PRO A 1 203 ? 17.344 -12.172 5.121 1 89.38 203 PRO A C 1
ATOM 1548 O O . PRO A 1 203 ? 17.297 -13.289 4.602 1 89.38 203 PRO A O 1
ATOM 1551 N N . GLU A 1 204 ? 18.453 -11.602 5.41 1 85.12 204 GLU A N 1
ATOM 1552 C CA . GLU A 1 204 ? 19.734 -12.297 5.227 1 85.12 204 GLU A CA 1
ATOM 1553 C C . GLU A 1 204 ? 19.828 -13.5 6.152 1 85.12 204 GLU A C 1
ATOM 1555 O O . GLU A 1 204 ? 20.359 -14.547 5.762 1 85.12 204 GLU A O 1
ATOM 1560 N N . LEU A 1 205 ? 19.359 -13.266 7.359 1 81.5 205 LEU A N 1
ATOM 1561 C CA . LEU A 1 205 ? 19.328 -14.344 8.336 1 81.5 205 LEU A CA 1
ATOM 1562 C C . LEU A 1 205 ? 18.359 -15.438 7.906 1 81.5 205 LEU A C 1
ATOM 1564 O O . LEU A 1 205 ? 18.672 -16.625 8.031 1 81.5 205 LEU A O 1
ATOM 1568 N N . PHE A 1 206 ? 17.234 -15.016 7.441 1 78.25 206 PHE A N 1
ATOM 1569 C CA . PHE A 1 206 ? 16.188 -15.961 7.039 1 78.25 206 PHE A CA 1
ATOM 1570 C C . PHE A 1 206 ? 16.641 -16.781 5.836 1 78.25 206 PHE A C 1
ATOM 1572 O O . PHE A 1 206 ? 16.328 -17.969 5.738 1 78.25 206 PHE A O 1
ATOM 1579 N N . THR A 1 207 ? 17.266 -16.078 4.969 1 70.62 207 THR A N 1
ATOM 1580 C CA . THR A 1 207 ? 17.781 -16.812 3.82 1 70.62 207 THR A CA 1
ATOM 1581 C C . THR A 1 207 ? 18.688 -17.953 4.27 1 70.62 207 THR A C 1
ATOM 1583 O O . THR A 1 207 ? 18.672 -19.047 3.693 1 70.62 207 THR A O 1
ATOM 1586 N N . THR A 1 208 ? 19.312 -17.672 5.352 1 65.69 208 THR A N 1
ATOM 1587 C CA . THR A 1 208 ? 20.203 -18.688 5.867 1 65.69 208 THR A CA 1
ATOM 1588 C C . THR A 1 208 ? 19.438 -19.688 6.746 1 65.69 208 THR A C 1
ATOM 1590 O O . THR A 1 208 ? 19.625 -20.891 6.621 1 65.69 208 THR A O 1
ATOM 1593 N N . MET A 1 209 ? 18.484 -19.172 7.52 1 67.81 209 MET A N 1
ATOM 1594 C CA . MET A 1 209 ? 17.828 -20 8.516 1 67.81 209 MET A CA 1
ATOM 1595 C C . MET A 1 209 ? 16.688 -20.797 7.883 1 67.81 209 MET A C 1
ATOM 1597 O O . MET A 1 209 ? 16.438 -21.938 8.273 1 67.81 209 MET A O 1
ATOM 1601 N N . LEU A 1 210 ? 16.016 -20.125 7 1 67.31 210 LEU A N 1
ATOM 1602 C CA . LEU A 1 210 ? 14.836 -20.766 6.426 1 67.31 210 LEU A CA 1
ATOM 1603 C C . LEU A 1 210 ? 15.211 -21.562 5.18 1 67.31 210 LEU A C 1
ATOM 1605 O O . LEU A 1 210 ? 14.359 -22.234 4.594 1 67.31 210 LEU A O 1
ATOM 1609 N N . ALA A 1 211 ? 16.453 -21.578 4.992 1 66.56 211 ALA A N 1
ATOM 1610 C CA . ALA A 1 211 ? 16.938 -22.25 3.797 1 66.56 211 ALA A CA 1
ATOM 1611 C C . ALA A 1 211 ? 16.516 -23.719 3.789 1 66.56 211 ALA A C 1
ATOM 1613 O O . ALA A 1 211 ? 16 -24.219 2.783 1 66.56 211 ALA A O 1
ATOM 1614 N N . PRO A 1 212 ? 16.531 -24.391 4.887 1 65.31 212 PRO A N 1
ATOM 1615 C CA . PRO A 1 212 ? 16.109 -25.797 4.855 1 65.31 212 PRO A CA 1
ATOM 1616 C C . PRO A 1 212 ? 14.625 -25.953 4.562 1 65.31 212 PRO A C 1
ATOM 1618 O O . PRO A 1 212 ? 14.227 -26.875 3.848 1 65.31 212 PRO A O 1
ATOM 1621 N N . ALA A 1 213 ? 13.883 -25.078 5.156 1 68 213 ALA A N 1
ATOM 1622 C CA . ALA A 1 213 ? 12.445 -25.156 4.91 1 68 213 ALA A CA 1
ATOM 1623 C C . ALA A 1 213 ? 12.117 -24.781 3.469 1 68 213 ALA A C 1
ATOM 1625 O O . ALA A 1 213 ? 11.297 -25.438 2.82 1 68 213 ALA A O 1
ATOM 1626 N N . VAL A 1 214 ? 12.781 -23.828 3.094 1 70 214 VAL A N 1
ATOM 1627 C CA . VAL A 1 214 ? 12.562 -23.359 1.731 1 70 214 VAL A CA 1
ATOM 1628 C C . VAL A 1 214 ? 13 -24.422 0.733 1 70 214 VAL A C 1
ATOM 1630 O O . VAL A 1 214 ? 12.289 -24.703 -0.238 1 70 214 VAL A O 1
ATOM 1633 N N . THR A 1 215 ? 13.992 -25.094 1.087 1 73.81 215 THR A N 1
ATOM 1634 C CA . THR A 1 215 ? 14.508 -26.078 0.147 1 73.81 215 THR A CA 1
ATOM 1635 C C . THR A 1 215 ? 13.805 -27.422 0.332 1 73.81 215 THR A C 1
ATOM 1637 O O . THR A 1 215 ? 13.766 -28.25 -0.587 1 73.81 215 THR A O 1
ATOM 1640 N N . GLY A 1 216 ? 13.273 -27.531 1.44 1 81 216 GLY A N 1
ATOM 1641 C CA . GLY A 1 216 ? 12.602 -28.797 1.707 1 81 216 GLY A CA 1
ATOM 1642 C C . GLY A 1 216 ? 11.352 -29 0.875 1 81 216 GLY A C 1
ATOM 1643 O O . GLY A 1 216 ? 11.062 -30.109 0.426 1 81 216 GLY A O 1
ATOM 1644 N N . ILE A 1 217 ? 10.695 -27.938 0.615 1 89.69 217 ILE A N 1
ATOM 1645 C CA . ILE A 1 217 ? 9.469 -28.031 -0.167 1 89.69 217 ILE A CA 1
ATOM 1646 C C . ILE A 1 217 ? 9.805 -28.25 -1.638 1 89.69 217 ILE A C 1
ATOM 1648 O O . ILE A 1 217 ? 9.141 -29.047 -2.318 1 89.69 217 ILE A O 1
ATOM 1652 N N . ASP A 1 218 ? 10.836 -27.609 -2.055 1 94.88 218 ASP A N 1
ATOM 1653 C CA . ASP A 1 218 ? 11.312 -27.797 -3.422 1 94.88 218 ASP A CA 1
ATOM 1654 C C . ASP A 1 218 ? 12.242 -29 -3.521 1 94.88 218 ASP A C 1
ATOM 1656 O O . ASP A 1 218 ? 13.43 -28.844 -3.83 1 94.88 218 ASP A O 1
ATOM 1660 N N . SER A 1 219 ? 11.734 -30.125 -3.248 1 95.56 219 SER A N 1
ATOM 1661 C CA . SER A 1 219 ? 12.438 -31.406 -3.285 1 95.56 219 SER A CA 1
ATOM 1662 C C . SER A 1 219 ? 11.523 -32.5 -3.801 1 95.56 219 SER A C 1
ATOM 1664 O O . SER A 1 219 ? 10.305 -32.344 -3.873 1 95.56 219 SER A O 1
ATOM 1666 N N . ALA A 1 220 ? 12.172 -33.625 -4.191 1 96.31 220 ALA A N 1
ATOM 1667 C CA . ALA A 1 220 ? 11.406 -34.75 -4.707 1 96.31 220 ALA A CA 1
ATOM 1668 C C . ALA A 1 220 ? 10.391 -35.25 -3.682 1 96.31 220 ALA A C 1
ATOM 1670 O O . ALA A 1 220 ? 9.242 -35.5 -4.027 1 96.31 220 ALA A O 1
ATOM 1671 N N . LEU A 1 221 ? 10.812 -35.312 -2.469 1 95.75 221 LEU A N 1
ATOM 1672 C CA . LEU A 1 221 ? 9.922 -35.75 -1.407 1 95.75 221 LEU A CA 1
ATOM 1673 C C . LEU A 1 221 ? 8.82 -34.75 -1.145 1 95.75 221 LEU A C 1
ATOM 1675 O O . LEU A 1 221 ? 7.676 -35.094 -0.874 1 95.75 221 LEU A O 1
ATOM 1679 N N . GLY A 1 222 ? 9.203 -33.469 -1.121 1 95.69 222 GLY A N 1
ATOM 1680 C CA . GLY A 1 222 ? 8.211 -32.438 -0.945 1 95.69 222 GLY A CA 1
ATOM 1681 C C . GLY A 1 222 ? 7.141 -32.438 -2.02 1 95.69 222 GLY A C 1
ATOM 1682 O O . GLY A 1 222 ? 5.945 -32.375 -1.716 1 95.69 222 GLY A O 1
ATOM 1683 N N . VAL A 1 223 ? 7.562 -32.531 -3.238 1 97.06 223 VAL A N 1
ATOM 1684 C CA . VAL A 1 223 ? 6.656 -32.531 -4.379 1 97.06 223 VAL A CA 1
ATOM 1685 C C . VAL A 1 223 ? 5.742 -33.75 -4.297 1 97.06 223 VAL A C 1
ATOM 1687 O O . VAL A 1 223 ? 4.523 -33.656 -4.434 1 97.06 223 VAL A O 1
ATOM 1690 N N . PHE A 1 224 ? 6.336 -34.906 -4.008 1 97.69 224 PHE A N 1
ATOM 1691 C CA . PHE A 1 224 ? 5.539 -36.125 -3.898 1 97.69 224 PHE A CA 1
ATOM 1692 C C . PHE A 1 224 ? 4.465 -35.969 -2.826 1 97.69 224 PHE A C 1
ATOM 1694 O O . PHE A 1 224 ? 3.297 -36.281 -3.061 1 97.69 224 PHE A O 1
ATOM 1701 N N . THR A 1 225 ? 4.879 -35.5 -1.688 1 96.69 225 THR A N 1
ATOM 1702 C CA . THR A 1 225 ? 3.986 -35.406 -0.538 1 96.69 225 THR A CA 1
ATOM 1703 C C . THR A 1 225 ? 2.854 -34.406 -0.811 1 96.69 225 THR A C 1
ATOM 1705 O O . THR A 1 225 ? 1.688 -34.719 -0.531 1 96.69 225 THR A O 1
ATOM 1708 N N . ILE A 1 226 ? 3.172 -33.281 -1.326 1 96.12 226 ILE A N 1
ATOM 1709 C CA . ILE A 1 226 ? 2.176 -32.219 -1.566 1 96.12 226 ILE A CA 1
ATOM 1710 C C . ILE A 1 226 ? 1.165 -32.719 -2.604 1 96.12 226 ILE A C 1
ATOM 1712 O O . ILE A 1 226 ? -0.045 -32.562 -2.416 1 96.12 226 ILE A O 1
ATOM 1716 N N . ILE A 1 227 ? 1.624 -33.312 -3.684 1 97.69 227 ILE A N 1
ATOM 1717 C CA . ILE A 1 227 ? 0.721 -33.812 -4.727 1 97.69 227 ILE A CA 1
ATOM 1718 C C . ILE A 1 227 ? -0.094 -34.969 -4.203 1 97.69 227 ILE A C 1
ATOM 1720 O O . ILE A 1 227 ? -1.279 -35.125 -4.52 1 97.69 227 ILE A O 1
ATOM 1724 N N . PHE A 1 228 ? 0.552 -35.812 -3.412 1 97.19 228 PHE A N 1
ATOM 1725 C CA . PHE A 1 228 ? -0.164 -36.938 -2.803 1 97.19 228 PHE A CA 1
ATOM 1726 C C . PHE A 1 228 ? -1.328 -36.438 -1.957 1 97.19 228 PHE A C 1
ATOM 1728 O O . PHE A 1 228 ? -2.453 -36.906 -2.088 1 97.19 228 PHE A O 1
ATOM 1735 N N . LEU A 1 229 ? -1.058 -35.438 -1.139 1 94.56 229 LEU A N 1
ATOM 1736 C CA . LEU A 1 229 ? -2.1 -34.875 -0.294 1 94.56 229 LEU A CA 1
ATOM 1737 C C . LEU A 1 229 ? -3.182 -34.219 -1.141 1 94.56 229 LEU A C 1
ATOM 1739 O O . LEU A 1 229 ? -4.371 -34.344 -0.845 1 94.56 229 LEU A O 1
ATOM 1743 N N . GLU A 1 230 ? -2.734 -33.5 -2.129 1 94.88 230 GLU A N 1
ATOM 1744 C CA . GLU A 1 230 ? -3.688 -32.875 -3.041 1 94.88 230 GLU A CA 1
ATOM 1745 C C . GLU A 1 230 ? -4.656 -33.906 -3.621 1 94.88 230 GLU A C 1
ATOM 1747 O O . GLU A 1 230 ? -5.867 -33.688 -3.631 1 94.88 230 GLU A O 1
ATOM 1752 N N . MET A 1 231 ? -4.141 -35.031 -4.059 1 95.62 231 MET A N 1
ATOM 1753 C CA . MET A 1 231 ? -4.953 -36.062 -4.719 1 95.62 231 MET A CA 1
ATOM 1754 C C . MET A 1 231 ? -5.867 -36.75 -3.719 1 95.62 231 MET A C 1
ATOM 1756 O O . MET A 1 231 ? -6.996 -37.125 -4.055 1 95.62 231 MET A O 1
ATOM 1760 N N . ILE A 1 232 ? -5.383 -36.875 -2.545 1 92.88 232 ILE A N 1
ATOM 1761 C CA . ILE A 1 232 ? -6.223 -37.469 -1.501 1 92.88 232 ILE A CA 1
ATOM 1762 C C . ILE A 1 232 ? -7.438 -36.562 -1.265 1 92.88 232 ILE A C 1
ATOM 1764 O O . ILE A 1 232 ? -8.57 -37.062 -1.174 1 92.88 232 ILE A O 1
ATOM 1768 N N . PHE A 1 233 ? -7.234 -35.312 -1.19 1 90.88 233 PHE A N 1
ATOM 1769 C CA . PHE A 1 233 ? -8.336 -34.375 -0.963 1 90.88 233 PHE A CA 1
ATOM 1770 C C . PHE A 1 233 ? -9.312 -34.406 -2.131 1 90.88 233 PHE A C 1
ATOM 1772 O O . PHE A 1 233 ? -10.531 -34.469 -1.926 1 90.88 233 PHE A O 1
ATOM 1779 N N . TRP A 1 234 ? -8.742 -34.406 -3.297 1 91.12 234 TRP A N 1
ATOM 1780 C CA . TRP A 1 234 ? -9.625 -34.5 -4.461 1 91.12 234 TRP A CA 1
ATOM 1781 C C . TRP A 1 234 ? -10.414 -35.781 -4.461 1 91.12 234 TRP A C 1
ATOM 1783 O O . TRP A 1 234 ? -11.586 -35.812 -4.844 1 91.12 234 TRP A O 1
ATOM 1793 N N . PHE A 1 235 ? -9.758 -36.812 -4.074 1 90.88 235 PHE A N 1
ATOM 1794 C CA . PHE A 1 235 ? -10.406 -38.125 -4.062 1 90.88 235 PHE A CA 1
ATOM 1795 C C . PHE A 1 235 ? -11.609 -38.125 -3.117 1 90.88 235 PHE A C 1
ATOM 1797 O O . PHE A 1 235 ? -12.617 -38.781 -3.381 1 90.88 235 PHE A O 1
ATOM 1804 N N . PHE A 1 236 ? -11.57 -37.312 -2.184 1 86.81 236 PHE A N 1
ATOM 1805 C CA . PHE A 1 236 ? -12.672 -37.219 -1.23 1 86.81 236 PHE A CA 1
ATOM 1806 C C . PHE A 1 236 ? -13.609 -36.062 -1.582 1 86.81 236 PHE A C 1
ATOM 1808 O O . PHE A 1 236 ? -14.406 -35.625 -0.745 1 86.81 236 PHE A O 1
ATOM 1815 N N . GLY A 1 237 ? -13.438 -35.562 -2.674 1 83.62 237 GLY A N 1
ATOM 1816 C CA . GLY A 1 237 ? -14.398 -34.594 -3.178 1 83.62 237 GLY A CA 1
ATOM 1817 C C . GLY A 1 237 ? -14.062 -33.156 -2.779 1 83.62 237 GLY A C 1
ATOM 1818 O O . GLY A 1 237 ? -14.859 -32.25 -2.996 1 83.62 237 GLY A O 1
ATOM 1819 N N . LEU A 1 238 ? -12.914 -33.031 -2.195 1 85.44 238 LEU A N 1
ATOM 1820 C CA . LEU A 1 238 ? -12.477 -31.672 -1.816 1 85.44 238 LEU A CA 1
ATOM 1821 C C . LEU A 1 238 ? -11.453 -31.141 -2.814 1 85.44 238 LEU A C 1
ATOM 1823 O O . LEU A 1 238 ? -10.68 -31.906 -3.393 1 85.44 238 LEU A O 1
ATOM 1827 N N . ASN A 1 239 ? -11.516 -29.859 -3.084 1 87.69 239 ASN A N 1
ATOM 1828 C CA . ASN A 1 239 ? -10.523 -29.266 -3.967 1 87.69 239 ASN A CA 1
ATOM 1829 C C . ASN A 1 239 ? -9.141 -29.234 -3.322 1 87.69 239 ASN A C 1
ATOM 1831 O O . ASN A 1 239 ? -8.82 -28.312 -2.568 1 87.69 239 ASN A O 1
ATOM 1835 N N . GLY A 1 240 ? -8.375 -30.203 -3.68 1 89.19 240 GLY A N 1
ATOM 1836 C CA . GLY A 1 240 ? -7.07 -30.359 -3.062 1 89.19 240 GLY A CA 1
ATOM 1837 C C . GLY A 1 240 ? -6.156 -29.172 -3.287 1 89.19 240 GLY A C 1
ATOM 1838 O O . GLY A 1 240 ? -5.375 -28.812 -2.406 1 89.19 240 GLY A O 1
ATOM 1839 N N . TYR A 1 241 ? -6.184 -28.609 -4.43 1 89.62 241 TYR A N 1
ATOM 1840 C CA . TYR A 1 241 ? -5.387 -27.422 -4.73 1 89.62 241 TYR A CA 1
ATOM 1841 C C . TYR A 1 241 ? -5.766 -26.266 -3.814 1 89.62 241 TYR A C 1
ATOM 1843 O O . TYR A 1 241 ? -4.895 -25.625 -3.225 1 89.62 241 TYR A O 1
ATOM 1851 N N . ALA A 1 242 ? -7.051 -26.031 -3.691 1 84.69 242 ALA A N 1
ATOM 1852 C CA . ALA A 1 242 ? -7.555 -24.922 -2.889 1 84.69 242 ALA A CA 1
ATOM 1853 C C . ALA A 1 242 ? -7.141 -25.062 -1.429 1 84.69 242 ALA A C 1
ATOM 1855 O O . ALA A 1 242 ? -6.879 -24.062 -0.749 1 84.69 242 ALA A O 1
ATOM 1856 N N . ILE A 1 243 ? -7.043 -26.281 -1.054 1 87.44 243 ILE A N 1
ATOM 1857 C CA . ILE A 1 243 ? -6.738 -26.547 0.348 1 87.44 243 ILE A CA 1
ATOM 1858 C C . ILE A 1 243 ? -5.25 -26.312 0.606 1 87.44 243 ILE A C 1
ATOM 1860 O O . ILE A 1 243 ? -4.871 -25.766 1.64 1 87.44 243 ILE A O 1
ATOM 1864 N N . LEU A 1 244 ? -4.445 -26.703 -0.321 1 91.31 244 LEU A N 1
ATOM 1865 C CA . LEU A 1 244 ? -3.014 -26.734 -0.049 1 91.31 244 LEU A CA 1
ATOM 1866 C C . LEU A 1 244 ? -2.35 -25.438 -0.485 1 91.31 244 LEU A C 1
ATOM 1868 O O . LEU A 1 244 ? -1.247 -25.109 -0.036 1 91.31 244 LEU A O 1
ATOM 1872 N N . VAL A 1 245 ? -2.969 -24.719 -1.286 1 90.06 245 VAL A N 1
ATOM 1873 C CA . VAL A 1 245 ? -2.334 -23.578 -1.926 1 90.06 245 VAL A CA 1
ATOM 1874 C C . VAL A 1 245 ? -2.039 -22.5 -0.883 1 90.06 245 VAL A C 1
ATOM 1876 O O . VAL A 1 245 ? -1.037 -21.781 -0.985 1 90.06 245 VAL A O 1
ATOM 1879 N N . GLY A 1 246 ? -2.855 -22.344 0.14 1 86.44 246 GLY A N 1
ATOM 1880 C CA . GLY A 1 246 ? -2.621 -21.391 1.204 1 86.44 246 GLY A CA 1
ATOM 1881 C C . GLY A 1 246 ? -1.295 -21.594 1.913 1 86.44 246 GLY A C 1
ATOM 1882 O O . GLY A 1 246 ? -0.649 -20.625 2.324 1 86.44 246 GLY A O 1
ATOM 1883 N N . PHE A 1 247 ? -0.883 -22.781 1.914 1 88.75 247 PHE A N 1
ATOM 1884 C CA . PHE A 1 247 ? 0.356 -23.141 2.596 1 88.75 247 PHE A CA 1
ATOM 1885 C C . PHE A 1 247 ? 1.541 -23.062 1.642 1 88.75 247 PHE A C 1
ATOM 1887 O O . PHE A 1 247 ? 2.645 -22.688 2.045 1 88.75 247 PHE A O 1
ATOM 1894 N N . THR A 1 248 ? 1.365 -23.328 0.458 1 92.88 248 THR A N 1
ATOM 1895 C CA . THR A 1 248 ? 2.488 -23.531 -0.452 1 92.88 248 THR A CA 1
ATOM 1896 C C . THR A 1 248 ? 2.797 -22.25 -1.215 1 92.88 248 THR A C 1
ATOM 1898 O O . THR A 1 248 ? 3.936 -22.031 -1.636 1 92.88 248 THR A O 1
ATOM 1901 N N . LEU A 1 249 ? 1.855 -21.438 -1.352 1 93.56 249 LEU A N 1
ATOM 1902 C CA . LEU A 1 249 ? 1.949 -20.297 -2.271 1 93.56 249 LEU A CA 1
ATOM 1903 C C . LEU A 1 249 ? 3.072 -19.359 -1.857 1 93.56 249 LEU A C 1
ATOM 1905 O O . LEU A 1 249 ? 3.783 -18.828 -2.711 1 93.56 249 LEU A O 1
ATOM 1909 N N . PRO A 1 250 ? 3.27 -19.078 -0.564 1 92.94 250 PRO A N 1
ATOM 1910 C CA . PRO A 1 250 ? 4.395 -18.219 -0.192 1 92.94 250 PRO A CA 1
ATOM 1911 C C . PRO A 1 250 ? 5.738 -18.75 -0.682 1 92.94 250 PRO A C 1
ATOM 1913 O O . PRO A 1 250 ? 6.57 -18 -1.181 1 92.94 250 PRO A O 1
ATOM 1916 N N . PHE A 1 251 ? 5.879 -20.016 -0.597 1 93.06 251 PHE A N 1
ATOM 1917 C CA . PHE A 1 251 ? 7.121 -20.641 -1.033 1 93.06 251 PHE A CA 1
ATOM 1918 C C . PHE A 1 251 ? 7.242 -20.609 -2.551 1 93.06 251 PHE A C 1
ATOM 1920 O O . PHE A 1 251 ? 8.281 -20.219 -3.086 1 93.06 251 PHE A O 1
ATOM 1927 N N . MET A 1 252 ? 6.219 -21.016 -3.188 1 95.06 252 MET A N 1
ATOM 1928 C CA . MET A 1 252 ? 6.227 -21.078 -4.645 1 95.06 252 MET A CA 1
ATOM 1929 C C . MET A 1 252 ? 6.449 -19.703 -5.258 1 95.06 252 MET A C 1
ATOM 1931 O O . MET A 1 252 ? 7.098 -19.578 -6.297 1 95.06 252 MET A O 1
ATOM 1935 N N . THR A 1 253 ? 5.879 -18.703 -4.59 1 94.38 253 THR A N 1
ATOM 1936 C CA . THR A 1 253 ? 6.086 -17.328 -5.035 1 94.38 253 THR A CA 1
ATOM 1937 C C . THR A 1 253 ? 7.551 -16.938 -4.898 1 94.38 253 THR A C 1
ATOM 1939 O O . THR A 1 253 ? 8.125 -16.328 -5.805 1 94.38 253 THR A O 1
ATOM 1942 N N . GLN A 1 254 ? 8.07 -17.219 -3.789 1 93.25 254 GLN A N 1
ATOM 1943 C CA . GLN A 1 254 ? 9.492 -16.953 -3.59 1 93.25 254 GLN A CA 1
ATOM 1944 C C . GLN A 1 254 ? 10.336 -17.688 -4.633 1 93.25 254 GLN A C 1
ATOM 1946 O O . GLN A 1 254 ? 11.305 -17.125 -5.152 1 93.25 254 GLN A O 1
ATOM 1951 N N . TYR A 1 255 ? 9.977 -18.922 -4.973 1 94.69 255 TYR A N 1
ATOM 1952 C CA . TYR A 1 255 ? 10.719 -19.734 -5.918 1 94.69 255 TYR A CA 1
ATOM 1953 C C . TYR A 1 255 ? 10.711 -19.109 -7.309 1 94.69 255 TYR A C 1
ATOM 1955 O O . TYR A 1 255 ? 11.766 -18.953 -7.926 1 94.69 255 TYR A O 1
ATOM 1963 N N . VAL A 1 256 ? 9.539 -18.797 -7.793 1 95.88 256 VAL A N 1
ATOM 1964 C CA . VAL A 1 256 ? 9.461 -18.297 -9.156 1 95.88 256 VAL A CA 1
ATOM 1965 C C . VAL A 1 256 ? 10.148 -16.938 -9.242 1 95.88 256 VAL A C 1
ATOM 1967 O O . VAL A 1 256 ? 10.766 -16.609 -10.258 1 95.88 256 VAL A O 1
ATOM 1970 N N . ALA A 1 257 ? 10.016 -16.156 -8.219 1 94.31 257 ALA A N 1
ATOM 1971 C CA . ALA A 1 257 ? 10.68 -14.867 -8.195 1 94.31 257 ALA A CA 1
ATOM 1972 C C . ALA A 1 257 ? 12.203 -15.031 -8.203 1 94.31 257 ALA A C 1
ATOM 1974 O O . ALA A 1 257 ? 12.906 -14.289 -8.883 1 94.31 257 ALA A O 1
ATOM 1975 N N . ALA A 1 258 ? 12.711 -15.938 -7.438 1 92.5 258 ALA A N 1
ATOM 1976 C CA . ALA A 1 258 ? 14.141 -16.234 -7.426 1 92.5 258 ALA A CA 1
ATOM 1977 C C . ALA A 1 258 ? 14.609 -16.719 -8.797 1 92.5 258 ALA A C 1
ATOM 1979 O O . ALA A 1 258 ? 15.688 -16.328 -9.258 1 92.5 258 ALA A O 1
ATOM 1980 N N . ASN A 1 259 ? 13.836 -17.594 -9.414 1 95.69 259 ASN A N 1
ATOM 1981 C CA . ASN A 1 259 ? 14.148 -18.062 -10.766 1 95.69 259 ASN A CA 1
ATOM 1982 C C . ASN A 1 259 ? 14.195 -16.906 -11.758 1 95.69 259 ASN A C 1
ATOM 1984 O O . ASN A 1 259 ? 15.109 -16.828 -12.586 1 95.69 259 ASN A O 1
ATOM 1988 N N . ALA A 1 260 ? 13.156 -16.078 -11.688 1 94.06 260 ALA A N 1
ATOM 1989 C CA . ALA A 1 260 ? 13.07 -14.938 -12.594 1 94.06 260 ALA A CA 1
ATOM 1990 C C . ALA A 1 260 ? 14.305 -14.047 -12.461 1 94.06 260 ALA A C 1
ATOM 1992 O O . ALA A 1 260 ? 14.867 -13.609 -13.461 1 94.06 260 ALA A O 1
ATOM 1993 N N . THR A 1 261 ? 14.695 -13.766 -11.273 1 91.25 261 THR A N 1
ATOM 1994 C CA . THR A 1 261 ? 15.859 -12.93 -11.016 1 91.25 261 THR A CA 1
ATOM 1995 C C . THR A 1 261 ? 17.125 -13.594 -11.547 1 91.25 261 THR A C 1
ATOM 1997 O O . THR A 1 261 ? 17.953 -12.938 -12.188 1 91.25 261 THR A O 1
ATOM 2000 N N . ALA A 1 262 ? 17.297 -14.867 -11.32 1 92.88 262 ALA A N 1
ATOM 2001 C CA . ALA A 1 262 ? 18.469 -15.609 -11.805 1 92.88 262 ALA A CA 1
ATOM 2002 C C . ALA A 1 262 ? 18.5 -15.641 -13.328 1 92.88 262 ALA A C 1
ATOM 2004 O O . ALA A 1 262 ? 19.562 -15.5 -13.938 1 92.88 262 ALA A O 1
ATOM 2005 N N . PHE A 1 263 ? 17.359 -15.836 -13.883 1 91.88 263 PHE A N 1
ATOM 2006 C CA . PHE A 1 263 ? 17.25 -15.875 -15.336 1 91.88 263 PHE A CA 1
ATOM 2007 C C . PHE A 1 263 ? 17.656 -14.539 -15.945 1 91.88 263 PHE A C 1
ATOM 2009 O O . PHE A 1 263 ? 18.406 -14.5 -16.922 1 91.88 263 PHE A O 1
ATOM 2016 N N . GLN A 1 264 ? 17.141 -13.477 -15.391 1 86.5 264 GLN A N 1
ATOM 2017 C CA . GLN A 1 264 ? 17.453 -12.133 -15.867 1 86.5 264 GLN A CA 1
ATOM 2018 C C . GLN A 1 264 ? 18.953 -11.844 -15.727 1 86.5 264 GLN A C 1
ATOM 2020 O O . GLN A 1 264 ? 19.516 -11.094 -16.531 1 86.5 264 GLN A O 1
ATOM 2025 N N . ALA A 1 265 ? 19.531 -12.469 -14.734 1 86.31 265 ALA A N 1
ATOM 2026 C CA . ALA A 1 265 ? 20.969 -12.281 -14.5 1 86.31 265 ALA A CA 1
ATOM 2027 C C . ALA A 1 265 ? 21.797 -13.172 -15.422 1 86.31 265 ALA A C 1
ATOM 2029 O O . ALA A 1 265 ? 23.016 -13.102 -15.422 1 86.31 265 ALA A O 1
ATOM 2030 N N . GLY A 1 266 ? 21.109 -14.055 -16.203 1 86.38 266 GLY A N 1
ATOM 2031 C CA . GLY A 1 266 ? 21.797 -14.891 -17.188 1 86.38 266 GLY A CA 1
ATOM 2032 C C . GLY A 1 266 ? 22.25 -16.219 -16.609 1 86.38 266 GLY A C 1
ATOM 2033 O O . GLY A 1 266 ? 23.109 -16.891 -17.188 1 86.38 266 GLY A O 1
ATOM 2034 N N . ALA A 1 267 ? 21.625 -16.578 -15.555 1 90.25 267 ALA A N 1
ATOM 2035 C CA . ALA A 1 267 ? 22.016 -17.844 -14.938 1 90.25 267 ALA A CA 1
ATOM 2036 C C . ALA A 1 267 ? 21.625 -19.016 -15.82 1 90.25 267 ALA A C 1
ATOM 2038 O O . ALA A 1 267 ? 20.562 -19.031 -16.438 1 90.25 267 ALA A O 1
ATOM 2039 N N . GLU A 1 268 ? 22.484 -19.953 -15.922 1 86.19 268 GLU A N 1
ATOM 2040 C CA . GLU A 1 268 ? 22.219 -21.141 -16.719 1 86.19 268 GLU A CA 1
ATOM 2041 C C . GLU A 1 268 ? 21.344 -22.141 -15.953 1 86.19 268 GLU A C 1
ATOM 2043 O O . GLU A 1 268 ? 20.5 -22.812 -16.531 1 86.19 268 GLU A O 1
ATOM 2048 N N . VAL A 1 269 ? 21.672 -22.188 -14.68 1 91.44 269 VAL A N 1
ATOM 2049 C CA . VAL A 1 269 ? 20.938 -23.094 -13.812 1 91.44 269 VAL A CA 1
ATOM 2050 C C . VAL A 1 269 ? 20.031 -22.312 -12.875 1 91.44 269 VAL A C 1
ATOM 2052 O O . VAL A 1 269 ? 20.484 -21.406 -12.172 1 91.44 269 VAL A O 1
ATOM 2055 N N . LEU A 1 270 ? 18.766 -22.672 -12.938 1 95.12 270 LEU A N 1
ATOM 2056 C CA . LEU A 1 270 ? 17.797 -22 -12.07 1 95.12 270 LEU A CA 1
ATOM 2057 C C . LEU A 1 270 ? 17.594 -22.781 -10.773 1 95.12 270 LEU A C 1
ATOM 2059 O O . LEU A 1 270 ? 17.609 -24.016 -10.781 1 95.12 270 LEU A O 1
ATOM 2063 N N . PRO A 1 271 ? 17.359 -22.125 -9.719 1 92.06 271 PRO A N 1
ATOM 2064 C CA . PRO A 1 271 ? 17.484 -22.734 -8.391 1 92.06 271 PRO A CA 1
ATOM 2065 C C . PRO A 1 271 ? 16.266 -23.562 -8.008 1 92.06 271 PRO A C 1
ATOM 2067 O O . PRO A 1 271 ? 16.359 -24.469 -7.172 1 92.06 271 PRO A O 1
ATOM 2070 N N . HIS A 1 272 ? 15.039 -23.281 -8.594 1 95.12 272 HIS A N 1
ATOM 2071 C CA . HIS A 1 272 ? 13.844 -23.891 -8.047 1 95.12 272 HIS A CA 1
ATOM 2072 C C . HIS A 1 272 ? 12.961 -24.484 -9.148 1 95.12 272 HIS A C 1
ATOM 2074 O O . HIS A 1 272 ? 12.93 -23.953 -10.266 1 95.12 272 HIS A O 1
ATOM 2080 N N . VAL A 1 273 ? 12.219 -25.531 -8.789 1 97.31 273 VAL A N 1
ATOM 2081 C CA . VAL A 1 273 ? 11.359 -26.188 -9.758 1 97.31 273 VAL A CA 1
ATOM 2082 C C . VAL A 1 273 ? 9.898 -26.016 -9.352 1 97.31 273 VAL A C 1
ATOM 2084 O O . VAL A 1 273 ? 9.062 -25.625 -10.18 1 97.31 273 VAL A O 1
ATOM 2087 N N . PHE A 1 274 ? 9.578 -26.188 -8.078 1 97.06 274 PHE A N 1
ATOM 2088 C CA . PHE A 1 274 ? 8.211 -26.281 -7.586 1 97.06 274 PHE A CA 1
ATOM 2089 C C . PHE A 1 274 ? 7.582 -24.906 -7.449 1 97.06 274 PHE A C 1
ATOM 2091 O O . PHE A 1 274 ? 7.25 -24.484 -6.34 1 97.06 274 PHE A O 1
ATOM 2098 N N . THR A 1 275 ? 7.309 -24.297 -8.562 1 96.5 275 THR A N 1
ATOM 2099 C CA . THR A 1 275 ? 6.574 -23.031 -8.602 1 96.5 275 THR A CA 1
ATOM 2100 C C . THR A 1 275 ? 5.086 -23.281 -8.805 1 96.5 275 THR A C 1
ATOM 2102 O O . THR A 1 275 ? 4.668 -24.406 -9.078 1 96.5 275 THR A O 1
ATOM 2105 N N . GLU A 1 276 ? 4.289 -22.25 -8.586 1 95.06 276 GLU A N 1
ATOM 2106 C CA . GLU A 1 276 ? 2.842 -22.391 -8.734 1 95.06 276 GLU A CA 1
ATOM 2107 C C . GLU A 1 276 ? 2.469 -22.797 -10.156 1 95.06 276 GLU A C 1
ATOM 2109 O O . GLU A 1 276 ? 1.611 -23.656 -10.359 1 95.06 276 GLU A O 1
ATOM 2114 N N . ALA A 1 277 ? 3.088 -22.156 -11.125 1 94.31 277 ALA A N 1
ATOM 2115 C CA . ALA A 1 277 ? 2.791 -22.469 -12.523 1 94.31 277 ALA A CA 1
ATOM 2116 C C . ALA A 1 277 ? 3.23 -23.891 -12.867 1 94.31 277 ALA A C 1
ATOM 2118 O O . ALA A 1 277 ? 2.58 -24.578 -13.664 1 94.31 277 ALA A O 1
ATOM 2119 N N . TRP A 1 278 ? 4.344 -24.297 -12.312 1 96.88 278 TRP A N 1
ATOM 2120 C CA . TRP A 1 278 ? 4.789 -25.672 -12.539 1 96.88 278 TRP A CA 1
ATOM 2121 C C . TRP A 1 278 ? 3.783 -26.672 -11.977 1 96.88 278 TRP A C 1
ATOM 2123 O O . TRP A 1 278 ? 3.445 -27.656 -12.633 1 96.88 278 TRP A O 1
ATOM 2133 N N . TRP A 1 279 ? 3.344 -26.406 -10.781 1 96.06 279 TRP A N 1
ATOM 2134 C CA . TRP A 1 279 ? 2.348 -27.266 -10.141 1 96.06 279 TRP A CA 1
ATOM 2135 C C . TRP A 1 279 ? 1.067 -27.312 -10.969 1 96.06 279 TRP A C 1
ATOM 2137 O O . TRP A 1 279 ? 0.517 -28.391 -11.195 1 96.06 279 TRP A O 1
ATOM 2147 N N . GLY A 1 280 ? 0.63 -26.266 -11.492 1 93.12 280 GLY A N 1
ATOM 2148 C CA . GLY A 1 280 ? -0.665 -26.141 -12.141 1 93.12 280 GLY A CA 1
ATOM 2149 C C . GLY A 1 280 ? -0.639 -26.578 -13.594 1 93.12 280 GLY A C 1
ATOM 2150 O O . GLY A 1 280 ? -1.655 -27.016 -14.141 1 93.12 280 GLY A O 1
ATOM 2151 N N . THR A 1 281 ? 0.552 -26.5 -14.242 1 93.5 281 THR A N 1
ATOM 2152 C CA . THR A 1 281 ? 0.527 -26.688 -15.688 1 93.5 281 THR A CA 1
ATOM 2153 C C . THR A 1 281 ? 1.419 -27.859 -16.094 1 93.5 281 THR A C 1
ATOM 2155 O O . THR A 1 281 ? 1.318 -28.359 -17.219 1 93.5 281 THR A O 1
ATOM 2158 N N . ILE A 1 282 ? 2.266 -28.25 -15.219 1 95 282 ILE A N 1
ATOM 2159 C CA . ILE A 1 282 ? 3.145 -29.375 -15.555 1 95 282 ILE A CA 1
ATOM 2160 C C . ILE A 1 282 ? 2.768 -30.594 -14.719 1 95 282 ILE A C 1
ATOM 2162 O O . ILE A 1 282 ? 2.332 -31.609 -15.258 1 95 282 ILE A O 1
ATOM 2166 N N . ALA A 1 283 ? 2.828 -30.406 -13.406 1 95.38 283 ALA A N 1
ATOM 2167 C CA . ALA A 1 283 ? 2.447 -31.516 -12.539 1 95.38 283 ALA A CA 1
ATOM 2168 C C . ALA A 1 283 ? 0.969 -31.859 -12.703 1 95.38 283 ALA A C 1
ATOM 2170 O O . ALA A 1 283 ? 0.585 -33.031 -12.633 1 95.38 283 ALA A O 1
ATOM 2171 N N . ALA A 1 284 ? 0.194 -30.828 -12.867 1 94.5 284 ALA A N 1
ATOM 2172 C CA . ALA A 1 284 ? -1.243 -31 -13.07 1 94.5 284 ALA A CA 1
ATOM 2173 C C . ALA A 1 284 ? -1.639 -30.625 -14.5 1 94.5 284 ALA A C 1
ATOM 2175 O O . ALA A 1 284 ? -2.66 -29.969 -14.719 1 94.5 284 ALA A O 1
ATOM 2176 N N . ALA A 1 285 ? -0.813 -31.062 -15.422 1 94.06 285 ALA A N 1
ATOM 2177 C CA . ALA A 1 285 ? -1.121 -30.797 -16.828 1 94.06 285 ALA A CA 1
ATOM 2178 C C . ALA A 1 285 ? -2.484 -31.375 -17.203 1 94.06 285 ALA A C 1
ATOM 2180 O O . ALA A 1 285 ? -2.738 -32.562 -17.016 1 94.06 285 ALA A O 1
ATOM 2181 N N . THR A 1 286 ? -3.387 -30.453 -17.734 1 93.12 286 THR A N 1
ATOM 2182 C CA . THR A 1 286 ? -4.742 -30.781 -18.172 1 93.12 286 THR A CA 1
ATOM 2183 C C . THR A 1 286 ? -5.652 -31.047 -16.969 1 93.12 286 THR A C 1
ATOM 2185 O O . THR A 1 286 ? -6.699 -31.672 -17.125 1 93.12 286 THR A O 1
ATOM 2188 N N . GLY A 1 287 ? -5.238 -30.688 -15.805 1 92.94 287 GLY A N 1
ATOM 2189 C CA . GLY A 1 287 ? -6.035 -30.781 -14.594 1 92.94 287 GLY A CA 1
ATOM 2190 C C . GLY A 1 287 ? -5.352 -31.578 -13.492 1 92.94 287 GLY A C 1
ATOM 2191 O O . GLY A 1 287 ? -4.516 -32.438 -13.773 1 92.94 287 GLY A O 1
ATOM 2192 N N . SER A 1 288 ? -5.789 -31.312 -12.273 1 94.12 288 SER A N 1
ATOM 2193 C CA . SER A 1 288 ? -5.246 -32.062 -11.141 1 94.12 288 SER A CA 1
ATOM 2194 C C . SER A 1 288 ? -5.438 -33.562 -11.312 1 94.12 288 SER A C 1
ATOM 2196 O O . SER A 1 288 ? -6.527 -34 -11.672 1 94.12 288 SER A O 1
ATOM 2198 N N . GLY A 1 289 ? -4.312 -34.281 -11.094 1 95.62 289 GLY A N 1
ATOM 2199 C CA . GLY A 1 289 ? -4.359 -35.719 -11.312 1 95.62 289 GLY A CA 1
ATOM 2200 C C . GLY A 1 289 ? -4.172 -36.094 -12.766 1 95.62 289 GLY A C 1
ATOM 2201 O O . GLY A 1 289 ? -4.422 -37.25 -13.148 1 95.62 289 GLY A O 1
ATOM 2202 N N . LEU A 1 290 ? -3.875 -35.094 -13.57 1 96.62 290 LEU A N 1
ATOM 2203 C CA . LEU A 1 290 ? -3.717 -35.344 -15 1 96.62 290 LEU A CA 1
ATOM 2204 C C . LEU A 1 290 ? -5 -35.875 -15.609 1 96.62 290 LEU A C 1
ATOM 2206 O O . LEU A 1 290 ? -4.965 -36.844 -16.391 1 96.62 290 LEU A O 1
ATOM 2210 N N . THR A 1 291 ? -6.02 -35.344 -15.234 1 93.81 291 THR A N 1
ATOM 2211 C CA . THR A 1 291 ? -7.344 -35.875 -15.523 1 93.81 291 THR A CA 1
ATOM 2212 C C . THR A 1 291 ? -7.672 -35.75 -17 1 93.81 291 THR A C 1
ATOM 2214 O O . THR A 1 291 ? -8.602 -36.375 -17.5 1 93.81 291 THR A O 1
ATOM 2217 N N . GLY A 1 292 ? -6.945 -34.875 -17.703 1 94.94 292 GLY A N 1
ATOM 2218 C CA . GLY A 1 292 ? -7.121 -34.844 -19.156 1 94.94 292 GLY A CA 1
ATOM 2219 C C . GLY A 1 292 ? -6.973 -36.219 -19.797 1 94.94 292 GLY A C 1
ATOM 2220 O O . GLY A 1 292 ? -7.617 -36.5 -20.812 1 94.94 292 GLY A O 1
ATOM 2221 N N . ALA A 1 293 ? -6.156 -37.031 -19.219 1 96.44 293 ALA A N 1
ATOM 2222 C CA . ALA A 1 293 ? -5.965 -38.406 -19.703 1 96.44 293 ALA A CA 1
ATOM 2223 C C . ALA A 1 293 ? -7.27 -39.188 -19.656 1 96.44 293 ALA A C 1
ATOM 2225 O O . ALA A 1 293 ? -7.57 -39.969 -20.562 1 96.44 293 ALA A O 1
ATOM 2226 N N . ILE A 1 294 ? -7.996 -38.969 -18.609 1 96.06 294 ILE A N 1
ATOM 2227 C CA . ILE A 1 294 ? -9.273 -39.656 -18.453 1 96.06 294 ILE A CA 1
ATOM 2228 C C . ILE A 1 294 ? -10.266 -39.156 -19.484 1 96.06 294 ILE A C 1
ATOM 2230 O O . ILE A 1 294 ? -11.055 -39.906 -20.031 1 96.06 294 ILE A O 1
ATOM 2234 N N . SER A 1 295 ? -10.227 -37.875 -19.672 1 96 295 SER A N 1
ATOM 2235 C CA . SER A 1 295 ? -11.086 -37.281 -20.688 1 96 295 SER A CA 1
ATOM 2236 C C . SER A 1 295 ? -10.797 -37.875 -22.062 1 96 295 SER A C 1
ATOM 2238 O O . SER A 1 295 ? -11.719 -38.156 -22.844 1 96 295 SER A O 1
ATOM 2240 N N . ILE A 1 296 ? -9.578 -38.062 -22.375 1 96.94 296 ILE A N 1
ATOM 2241 C CA . ILE A 1 296 ? -9.172 -38.625 -23.656 1 96.94 296 ILE A CA 1
ATOM 2242 C C . ILE A 1 296 ? -9.68 -40.031 -23.781 1 96.94 296 ILE A C 1
ATOM 2244 O O . ILE A 1 296 ? -10.219 -40.438 -24.828 1 96.94 296 ILE A O 1
ATOM 2248 N N . LEU A 1 297 ? -9.523 -40.844 -22.766 1 97.31 297 LEU A N 1
ATOM 2249 C CA . LEU A 1 297 ? -10.023 -42.219 -22.75 1 97.31 297 LEU A CA 1
ATOM 2250 C C . LEU A 1 297 ? -11.539 -42.25 -22.875 1 97.31 297 LEU A C 1
ATOM 2252 O O . LEU A 1 297 ? -12.102 -43.125 -23.531 1 97.31 297 LEU A O 1
ATOM 2256 N N . GLY A 1 298 ? -12.188 -41.312 -22.234 1 96.44 298 GLY A N 1
ATOM 2257 C CA . GLY A 1 298 ? -13.633 -41.219 -22.297 1 96.44 298 GLY A CA 1
ATOM 2258 C C . GLY A 1 298 ? -14.148 -40.938 -23.703 1 96.44 298 GLY A C 1
ATOM 2259 O O . GLY A 1 298 ? -15.234 -41.406 -24.078 1 96.44 298 GLY A O 1
ATOM 2260 N N . LEU A 1 299 ? -13.414 -40.188 -24.469 1 96.69 299 LEU A N 1
ATOM 2261 C CA . LEU A 1 299 ? -13.812 -39.875 -25.844 1 96.69 299 LEU A CA 1
ATOM 2262 C C . LEU A 1 299 ? -13.961 -41.156 -26.672 1 96.69 299 LEU A C 1
ATOM 2264 O O . LEU A 1 299 ? -14.75 -41.188 -27.625 1 96.69 299 LEU A O 1
ATOM 2268 N N . ARG A 1 300 ? -13.312 -42.188 -26.312 1 95.5 300 ARG A N 1
ATOM 2269 C CA . ARG A 1 300 ? -13.305 -43.406 -27.094 1 95.5 300 ARG A CA 1
ATOM 2270 C C . ARG A 1 300 ? -14.086 -44.5 -26.391 1 95.5 300 ARG A C 1
ATOM 2272 O O . ARG A 1 300 ? -14.039 -45.656 -26.797 1 95.5 300 ARG A O 1
ATOM 2279 N N . SER A 1 301 ? -14.68 -44.188 -25.375 1 96.44 301 SER A N 1
ATOM 2280 C CA . SER A 1 301 ? -15.367 -45.188 -24.578 1 96.44 301 SER A CA 1
ATOM 2281 C C . SER A 1 301 ? -16.594 -45.719 -25.297 1 96.44 301 SER A C 1
ATOM 2283 O O . SER A 1 301 ? -17.266 -45 -26.016 1 96.44 301 SER A O 1
ATOM 2285 N N . LYS A 1 302 ? -16.984 -46.938 -25.062 1 95 302 LYS A N 1
ATOM 2286 C CA . LYS A 1 302 ? -18.172 -47.594 -25.594 1 95 302 LYS A CA 1
ATOM 2287 C C . LYS A 1 302 ? -19.406 -47.25 -24.75 1 95 302 LYS A C 1
ATOM 2289 O O . LYS A 1 302 ? -20.531 -47.438 -25.203 1 95 302 LYS A O 1
ATOM 2294 N N . SER A 1 303 ? -19.094 -46.875 -23.594 1 95.06 303 SER A N 1
ATOM 2295 C CA . SER A 1 303 ? -20.188 -46.406 -22.719 1 95.06 303 SER A CA 1
ATOM 2296 C C . SER A 1 303 ? -20.688 -45.031 -23.141 1 95.06 303 SER A C 1
ATOM 2298 O O . SER A 1 303 ? -19.906 -44.125 -23.328 1 95.06 303 SER A O 1
ATOM 2300 N N . LYS A 1 304 ? -22.031 -44.906 -23.297 1 94.19 304 LYS A N 1
ATOM 2301 C CA . LYS A 1 304 ? -22.625 -43.656 -23.688 1 94.19 304 LYS A CA 1
ATOM 2302 C C . LYS A 1 304 ? -22.375 -42.562 -22.609 1 94.19 304 LYS A C 1
ATOM 2304 O O . LYS A 1 304 ? -22.094 -41.438 -22.938 1 94.19 304 LYS A O 1
ATOM 2309 N N . GLN A 1 305 ? -22.516 -43 -21.453 1 93.69 305 GLN A N 1
ATOM 2310 C CA . GLN A 1 305 ? -22.312 -42.094 -20.328 1 93.69 305 GLN A CA 1
ATOM 2311 C C . GLN A 1 305 ? -20.875 -41.594 -20.266 1 93.69 305 GLN A C 1
ATOM 2313 O O . GLN A 1 305 ? -20.641 -40.406 -20.125 1 93.69 305 GLN A O 1
ATOM 2318 N N . LEU A 1 306 ? -19.922 -42.438 -20.328 1 95.5 306 LEU A N 1
ATOM 2319 C CA . LEU A 1 306 ? -18.516 -42.094 -20.219 1 95.5 306 LEU A CA 1
ATOM 2320 C C . LEU A 1 306 ? -18.062 -41.312 -21.453 1 95.5 306 LEU A C 1
ATOM 2322 O O . LEU A 1 306 ? -17.234 -40.406 -21.344 1 95.5 306 LEU A O 1
ATOM 2326 N N . ASN A 1 307 ? -18.578 -41.656 -22.578 1 96.62 307 ASN A N 1
ATOM 2327 C CA . ASN A 1 307 ? -18.266 -40.906 -23.797 1 96.62 307 ASN A CA 1
ATOM 2328 C C . ASN A 1 307 ? -18.766 -39.469 -23.734 1 96.62 307 ASN A C 1
ATOM 2330 O O . ASN A 1 307 ? -18.062 -38.531 -24.125 1 96.62 307 ASN A O 1
ATOM 2334 N N . ALA A 1 308 ? -20 -39.312 -23.219 1 95.31 308 ALA A N 1
ATOM 2335 C CA . ALA A 1 308 ? -20.562 -37.969 -23.047 1 95.31 308 ALA A CA 1
ATOM 2336 C C . ALA A 1 308 ? -19.719 -37.156 -22.062 1 95.31 308 ALA A C 1
ATOM 2338 O O . ALA A 1 308 ? -19.484 -35.969 -22.281 1 95.31 308 ALA A O 1
ATOM 2339 N N . ALA A 1 309 ? -19.281 -37.719 -21.047 1 94.44 309 ALA A N 1
ATOM 2340 C CA . ALA A 1 309 ? -18.422 -37.062 -20.062 1 94.44 309 ALA A CA 1
ATOM 2341 C C . ALA A 1 309 ? -17.094 -36.656 -20.672 1 94.44 309 ALA A C 1
ATOM 2343 O O . ALA A 1 309 ? -16.562 -35.594 -20.375 1 94.44 309 ALA A O 1
ATOM 2344 N N . GLY A 1 310 ? -16.484 -37.5 -21.406 1 95.56 310 GLY A N 1
ATOM 2345 C CA . GLY A 1 310 ? -15.25 -37.188 -22.109 1 95.56 310 GLY A CA 1
ATOM 2346 C C . GLY A 1 310 ? -15.359 -35.969 -23.016 1 95.56 310 GLY A C 1
ATOM 2347 O O . GLY A 1 310 ? -14.492 -35.094 -23.016 1 95.56 310 GLY A O 1
ATOM 2348 N N . LYS A 1 311 ? -16.422 -35.938 -23.797 1 95.25 311 LYS A N 1
ATOM 2349 C CA . LYS A 1 311 ? -16.672 -34.812 -24.703 1 95.25 311 LYS A CA 1
ATOM 2350 C C . LYS A 1 311 ? -16.859 -33.5 -23.953 1 95.25 311 LYS A C 1
ATOM 2352 O O . LYS A 1 311 ? -16.391 -32.469 -24.375 1 95.25 311 LYS A O 1
ATOM 2357 N N . ALA A 1 312 ? -17.484 -33.625 -22.844 1 92.94 312 ALA A N 1
ATOM 2358 C CA . ALA A 1 312 ? -17.797 -32.438 -22.047 1 92.94 312 ALA A CA 1
ATOM 2359 C C . ALA A 1 312 ? -16.562 -31.922 -21.312 1 92.94 312 ALA A C 1
ATOM 2361 O O . ALA A 1 312 ? -16.469 -30.734 -21 1 92.94 312 ALA A O 1
ATOM 2362 N N . SER A 1 313 ? -15.562 -32.719 -21.109 1 94.38 313 SER A N 1
ATOM 2363 C CA . SER A 1 313 ? -14.461 -32.344 -20.219 1 94.38 313 SER A CA 1
ATOM 2364 C C . SER A 1 313 ? -13.18 -32.062 -21 1 94.38 313 SER A C 1
ATOM 2366 O O . SER A 1 313 ? -12.227 -31.516 -20.469 1 94.38 313 SER A O 1
ATOM 2368 N N . ILE A 1 314 ? -13.172 -32.312 -22.297 1 93.88 314 ILE A N 1
ATOM 2369 C CA . ILE A 1 314 ? -11.938 -32.219 -23.078 1 93.88 314 ILE A CA 1
ATOM 2370 C C . ILE A 1 314 ? -11.484 -30.766 -23.172 1 93.88 314 ILE A C 1
ATOM 2372 O O . ILE A 1 314 ? -10.297 -30.469 -23.062 1 93.88 314 ILE A O 1
ATOM 2376 N N . VAL A 1 315 ? -12.367 -29.875 -23.375 1 91.06 315 VAL A N 1
ATOM 2377 C CA . VAL A 1 315 ? -12.016 -28.453 -23.531 1 91.06 315 VAL A CA 1
ATOM 2378 C C . VAL A 1 315 ? -11.547 -27.891 -22.203 1 91.06 315 VAL A C 1
ATOM 2380 O O . VAL A 1 315 ? -10.469 -27.297 -22.125 1 91.06 315 VAL A O 1
ATOM 2383 N N . PRO A 1 316 ? -12.289 -28.094 -21.094 1 90.5 316 PRO A N 1
ATOM 2384 C CA . PRO A 1 316 ? -11.789 -27.641 -19.781 1 90.5 316 PRO A CA 1
ATOM 2385 C C . PRO A 1 316 ? -10.422 -28.234 -19.453 1 90.5 316 PRO A C 1
ATOM 2387 O O . PRO A 1 316 ? -9.602 -27.562 -18.812 1 90.5 316 PRO A O 1
ATOM 2390 N N . ALA A 1 317 ? -10.164 -29.406 -19.875 1 92.38 317 ALA A N 1
ATOM 2391 C CA . ALA A 1 317 ? -8.891 -30.062 -19.594 1 92.38 317 ALA A CA 1
ATOM 2392 C C . ALA A 1 317 ? -7.738 -29.328 -20.266 1 92.38 317 ALA A C 1
ATOM 2394 O O . ALA A 1 317 ? -6.652 -29.219 -19.703 1 92.38 317 ALA A O 1
ATOM 2395 N N . ILE A 1 318 ? -7.949 -28.812 -21.406 1 91.81 318 ILE A N 1
ATOM 2396 C CA . ILE A 1 318 ? -6.922 -28.078 -22.141 1 91.81 318 ILE A CA 1
ATOM 2397 C C . ILE A 1 318 ? -6.523 -26.828 -21.375 1 91.81 318 ILE A C 1
ATOM 2399 O O . ILE A 1 318 ? -5.363 -26.406 -21.406 1 91.81 318 ILE A O 1
ATOM 2403 N N . PHE A 1 319 ? -7.461 -26.328 -20.562 1 88.88 319 PHE A N 1
ATOM 2404 C CA . PHE A 1 319 ? -7.223 -25.125 -19.797 1 88.88 319 PHE A CA 1
ATOM 2405 C C . PHE A 1 319 ? -6.918 -25.453 -18.344 1 88.88 319 PHE A C 1
ATOM 2407 O O . PHE A 1 319 ? -7 -24.594 -17.469 1 88.88 319 PHE A O 1
ATOM 2414 N N . ASN A 1 320 ? -6.617 -26.703 -18.047 1 89.38 320 ASN A N 1
ATOM 2415 C CA . ASN A 1 320 ? -6.184 -27.188 -16.75 1 89.38 320 ASN A CA 1
ATOM 2416 C C . ASN A 1 320 ? -7.289 -27.062 -15.703 1 89.38 320 ASN A C 1
ATOM 2418 O O . ASN A 1 320 ? -7.016 -26.766 -14.539 1 89.38 320 ASN A O 1
ATOM 2422 N N . ILE A 1 321 ? -8.531 -27.141 -16.172 1 86.38 321 ILE A N 1
ATOM 2423 C CA . ILE A 1 321 ? -9.672 -27.125 -15.25 1 86.38 321 ILE A CA 1
ATOM 2424 C C . ILE A 1 321 ? -10.062 -28.547 -14.883 1 86.38 321 ILE A C 1
ATOM 2426 O O . ILE A 1 321 ? -10.445 -29.344 -15.758 1 86.38 321 ILE A O 1
ATOM 2430 N N . SER A 1 322 ? -10.094 -28.844 -13.609 1 87.38 322 SER A N 1
ATOM 2431 C CA . SER A 1 322 ? -10.219 -30.219 -13.141 1 87.38 322 SER A CA 1
ATOM 2432 C C . SER A 1 322 ? -11.664 -30.562 -12.812 1 87.38 322 SER A C 1
ATOM 2434 O O . SER A 1 322 ? -12.07 -31.719 -12.914 1 87.38 322 SER A O 1
ATOM 2436 N N . GLU A 1 323 ? -12.445 -29.609 -12.461 1 85.5 323 GLU A N 1
ATOM 2437 C CA . GLU A 1 323 ? -13.75 -29.859 -11.859 1 85.5 323 GLU A CA 1
ATOM 2438 C C . GLU A 1 323 ? -14.672 -30.609 -12.812 1 85.5 323 GLU A C 1
ATOM 2440 O O . GLU A 1 323 ? -15.281 -31.609 -12.438 1 85.5 323 GLU A O 1
ATOM 2445 N N . PRO A 1 324 ? -14.734 -30.25 -14.039 1 84.25 324 PRO A N 1
ATOM 2446 C CA . PRO A 1 324 ? -15.609 -31 -14.953 1 84.25 324 PRO A CA 1
ATOM 2447 C C . PRO A 1 324 ? -15.188 -32.438 -15.125 1 84.25 324 PRO A C 1
ATOM 2449 O O . PRO A 1 324 ? -16.031 -33.312 -15.328 1 84.25 324 PRO A O 1
ATOM 2452 N N . VAL A 1 325 ? -13.977 -32.781 -15.016 1 84 325 VAL A N 1
ATOM 2453 C CA . VAL A 1 325 ? -13.492 -34.125 -15.18 1 84 325 VAL A CA 1
ATOM 2454 C C . VAL A 1 325 ? -13.727 -34.938 -13.906 1 84 325 VAL A C 1
ATOM 2456 O O . VAL A 1 325 ? -14.25 -36.062 -13.945 1 84 325 VAL A O 1
ATOM 2459 N N . VAL A 1 326 ? -13.312 -34.281 -12.773 1 85.62 326 VAL A N 1
ATOM 2460 C CA . VAL A 1 326 ? -13.383 -35 -11.492 1 85.62 326 VAL A CA 1
ATOM 2461 C C . VAL A 1 326 ? -14.836 -35.344 -11.18 1 85.62 326 VAL A C 1
ATOM 2463 O O . VAL A 1 326 ? -15.117 -36.438 -10.68 1 85.62 326 VAL A O 1
ATOM 2466 N N . TYR A 1 327 ? -15.68 -34.469 -11.562 1 82.88 327 TYR A N 1
ATOM 2467 C CA . TYR A 1 327 ? -17.078 -34.719 -11.203 1 82.88 327 TYR A CA 1
ATOM 2468 C C . TYR A 1 327 ? -17.828 -35.406 -12.344 1 82.88 327 TYR A C 1
ATOM 2470 O O . TYR A 1 327 ? -18.797 -36.125 -12.109 1 82.88 327 TYR A O 1
ATOM 2478 N N . GLY A 1 328 ? -17.438 -35.281 -13.547 1 83 328 GLY A N 1
ATOM 2479 C CA . GLY A 1 328 ? -18.094 -35.906 -14.688 1 83 328 GLY A CA 1
ATOM 2480 C C . GLY A 1 328 ? -17.812 -37.406 -14.797 1 83 328 GLY A C 1
ATOM 2481 O O . GLY A 1 328 ? -18.656 -38.156 -15.25 1 83 328 GLY A O 1
ATOM 2482 N N . PHE A 1 329 ? -16.75 -37.938 -14.5 1 85.81 329 PHE A N 1
ATOM 2483 C CA . PHE A 1 329 ? -16.344 -39.344 -14.516 1 85.81 329 PHE A CA 1
ATOM 2484 C C . PHE A 1 329 ? -16.391 -39.938 -13.109 1 85.81 329 PHE A C 1
ATOM 2486 O O . PHE A 1 329 ? -16.156 -41.125 -12.922 1 85.81 329 PHE A O 1
ATOM 2493 N N . PRO A 1 330 ? -16.938 -39.156 -12.25 1 82.06 330 PRO A N 1
ATOM 2494 C CA . PRO A 1 330 ? -16.938 -39.281 -10.789 1 82.06 330 PRO A CA 1
ATOM 2495 C C . PRO A 1 330 ? -15.68 -39.969 -10.25 1 82.06 330 PRO A C 1
ATOM 2497 O O . PRO A 1 330 ? -15.742 -41.094 -9.789 1 82.06 330 PRO A O 1
ATOM 2500 N N . ILE A 1 331 ? -14.656 -39.344 -10.297 1 89.19 331 ILE A N 1
ATOM 2501 C CA . ILE A 1 331 ? -13.375 -39.812 -9.758 1 89.19 331 ILE A CA 1
ATOM 2502 C C . ILE A 1 331 ? -13.438 -39.812 -8.227 1 89.19 331 ILE A C 1
ATOM 2504 O O . ILE A 1 331 ? -12.875 -40.719 -7.59 1 89.19 331 ILE A O 1
ATOM 2508 N N . ALA A 1 332 ? -14.094 -38.844 -7.766 1 85.62 332 ALA A N 1
ATOM 2509 C CA . ALA A 1 332 ? -14.242 -38.75 -6.316 1 85.62 332 ALA A CA 1
ATOM 2510 C C . ALA A 1 332 ? -14.922 -40 -5.762 1 85.62 332 ALA A C 1
ATOM 2512 O O . ALA A 1 332 ? -15.953 -40.438 -6.27 1 85.62 332 ALA A O 1
ATOM 2513 N N . PHE A 1 333 ? -14.328 -40.594 -4.852 1 85.56 333 PHE A N 1
ATOM 2514 C CA . PHE A 1 333 ? -14.828 -41.781 -4.125 1 85.56 333 PHE A CA 1
ATOM 2515 C C . PHE A 1 333 ? -14.922 -42.969 -5.047 1 85.56 333 PHE A C 1
ATOM 2517 O O . PHE A 1 333 ? -15.586 -43.969 -4.719 1 85.56 333 PHE A O 1
ATOM 2524 N N . ASN A 1 334 ? -14.352 -42.969 -6.227 1 90.12 334 ASN A N 1
ATOM 2525 C CA . ASN A 1 334 ? -14.359 -44.094 -7.148 1 90.12 334 ASN A CA 1
ATOM 2526 C C . ASN A 1 334 ? -13.125 -44.969 -6.973 1 90.12 334 ASN A C 1
ATOM 2528 O O . ASN A 1 334 ? -12.031 -44.625 -7.402 1 90.12 334 ASN A O 1
ATOM 2532 N N . PRO A 1 335 ? -13.297 -46.094 -6.406 1 90.31 335 PRO A N 1
ATOM 2533 C CA . PRO A 1 335 ? -12.148 -46.938 -6.062 1 90.31 335 PRO A CA 1
ATOM 2534 C C . PRO A 1 335 ? -11.359 -47.375 -7.289 1 90.31 335 PRO A C 1
ATOM 2536 O O . PRO A 1 335 ? -10.164 -47.656 -7.191 1 90.31 335 PRO A O 1
ATOM 2539 N N . TYR A 1 336 ? -12.023 -47.438 -8.469 1 92.38 336 TYR A N 1
ATOM 2540 C CA . TYR A 1 336 ? -11.32 -47.844 -9.68 1 92.38 336 TYR A CA 1
ATOM 2541 C C . TYR A 1 336 ? -10.148 -46.906 -9.969 1 92.38 336 TYR A C 1
ATOM 2543 O O . TYR A 1 336 ? -9.148 -47.344 -10.555 1 92.38 336 TYR A O 1
ATOM 2551 N N . PHE A 1 337 ? -10.273 -45.719 -9.492 1 94.44 337 PHE A N 1
ATOM 2552 C CA . PHE A 1 337 ? -9.297 -44.719 -9.906 1 94.44 337 PHE A CA 1
ATOM 2553 C C . PHE A 1 337 ? -8.359 -44.375 -8.758 1 94.44 337 PHE A C 1
ATOM 2555 O O . PHE A 1 337 ? -7.453 -43.562 -8.914 1 94.44 337 PHE A O 1
ATOM 2562 N N . PHE A 1 338 ? -8.469 -44.969 -7.633 1 93.31 338 PHE A N 1
ATOM 2563 C CA . PHE A 1 338 ? -7.688 -44.594 -6.453 1 93.31 338 PHE A CA 1
ATOM 2564 C C . PHE A 1 338 ? -6.195 -44.719 -6.73 1 93.31 338 PHE A C 1
ATOM 2566 O O . PHE A 1 338 ? -5.422 -43.812 -6.465 1 93.31 338 PHE A O 1
ATOM 2573 N N . ILE A 1 339 ? -5.773 -45.812 -7.277 1 95.44 339 ILE A N 1
ATOM 2574 C CA . ILE A 1 339 ? -4.359 -46.156 -7.449 1 95.44 339 ILE A CA 1
ATOM 2575 C C . ILE A 1 339 ? -3.729 -45.188 -8.445 1 95.44 339 ILE A C 1
ATOM 2577 O O . ILE A 1 339 ? -2.756 -44.5 -8.125 1 95.44 339 ILE A O 1
ATOM 2581 N N . PRO A 1 340 ? -4.242 -45.062 -9.648 1 96.69 340 PRO A N 1
ATOM 2582 C CA . PRO A 1 340 ? -3.605 -44.156 -10.594 1 96.69 340 PRO A CA 1
ATOM 2583 C C . PRO A 1 340 ? -3.73 -42.688 -10.172 1 96.69 340 PRO A C 1
ATOM 2585 O O . PRO A 1 340 ? -2.799 -41.906 -10.367 1 96.69 340 PRO A O 1
ATOM 2588 N N . PHE A 1 341 ? -4.832 -42.312 -9.555 1 96.38 341 PHE A N 1
ATOM 2589 C CA . PHE A 1 341 ? -5.129 -40.938 -9.195 1 96.38 341 PHE A CA 1
ATOM 2590 C C . PHE A 1 341 ? -4.34 -40.531 -7.957 1 96.38 341 PHE A C 1
ATOM 2592 O O . PHE A 1 341 ? -3.678 -39.469 -7.957 1 96.38 341 PHE A O 1
ATOM 2599 N N . VAL A 1 342 ? -4.281 -41.281 -6.91 1 96.06 342 VAL A N 1
ATOM 2600 C CA . VAL A 1 342 ? -3.73 -40.906 -5.613 1 96.06 342 VAL A CA 1
ATOM 2601 C C . VAL A 1 342 ? -2.258 -41.312 -5.539 1 96.06 342 VAL A C 1
ATOM 2603 O O . VAL A 1 342 ? -1.454 -40.625 -4.898 1 96.06 342 VAL A O 1
ATOM 2606 N N . ILE A 1 343 ? -1.888 -42.375 -6.227 1 96.81 343 ILE A N 1
ATOM 2607 C CA . ILE A 1 343 ? -0.519 -42.875 -6.129 1 96.81 343 ILE A CA 1
ATOM 2608 C C . ILE A 1 343 ? 0.228 -42.594 -7.43 1 96.81 343 ILE A C 1
ATOM 2610 O O . ILE A 1 343 ? 1.367 -42.125 -7.406 1 96.81 343 ILE A O 1
ATOM 2614 N N . GLY A 1 344 ? -0.36 -42.875 -8.508 1 97.94 344 GLY A N 1
ATOM 2615 C CA . GLY A 1 344 ? 0.273 -42.688 -9.805 1 97.94 344 GLY A CA 1
ATOM 2616 C C . GLY A 1 344 ? 0.631 -41.25 -10.117 1 97.94 344 GLY A C 1
ATOM 2617 O O . GLY A 1 344 ? 1.725 -40.969 -10.609 1 97.94 344 GLY A O 1
ATOM 2618 N N . THR A 1 345 ? -0.302 -40.312 -9.852 1 97.88 345 THR A N 1
ATOM 2619 C CA . THR A 1 345 ? -0.111 -38.906 -10.195 1 97.88 345 THR A CA 1
ATOM 2620 C C . THR A 1 345 ? 1.099 -38.344 -9.469 1 97.88 345 THR A C 1
ATOM 2622 O O . THR A 1 345 ? 1.938 -37.688 -10.078 1 97.88 345 THR A O 1
ATOM 2625 N N . PRO A 1 346 ? 1.269 -38.562 -8.141 1 98.44 346 PRO A N 1
ATOM 2626 C CA . PRO A 1 346 ? 2.453 -38.062 -7.453 1 98.44 346 PRO A CA 1
ATOM 2627 C C . PRO A 1 346 ? 3.754 -38.656 -7.996 1 98.44 346 PRO A C 1
ATOM 2629 O O . PRO A 1 346 ? 4.785 -37.969 -8 1 98.44 346 PRO A O 1
ATOM 2632 N N . ILE A 1 347 ? 3.703 -39.844 -8.398 1 98.25 347 ILE A N 1
ATOM 2633 C CA . ILE A 1 347 ? 4.887 -40.469 -8.969 1 98.25 347 ILE A CA 1
ATOM 2634 C C . ILE A 1 347 ? 5.273 -39.781 -10.273 1 98.25 347 ILE A C 1
ATOM 2636 O O . ILE A 1 347 ? 6.445 -39.438 -10.477 1 98.25 347 ILE A O 1
ATOM 2640 N N . LEU A 1 348 ? 4.336 -39.562 -11.133 1 98.31 348 LEU A N 1
ATOM 2641 C CA . LEU A 1 348 ? 4.609 -38.875 -12.391 1 98.31 348 LEU A CA 1
ATOM 2642 C C . LEU A 1 348 ? 5.086 -37.438 -12.133 1 98.31 348 LEU A C 1
ATOM 2644 O O . LEU A 1 348 ? 5.949 -36.938 -12.859 1 98.31 348 LEU A O 1
ATOM 2648 N N . ALA A 1 349 ? 4.5 -36.812 -11.148 1 98.12 349 ALA A N 1
ATOM 2649 C CA . ALA A 1 349 ? 4.926 -35.438 -10.781 1 98.12 349 ALA A CA 1
ATOM 2650 C C . ALA A 1 349 ? 6.379 -35.438 -10.305 1 98.12 349 ALA A C 1
ATOM 2652 O O . ALA A 1 349 ? 7.137 -34.531 -10.625 1 98.12 349 ALA A O 1
ATOM 2653 N N . THR A 1 350 ? 6.727 -36.406 -9.516 1 98.38 350 THR A N 1
ATOM 2654 C CA . THR A 1 350 ? 8.094 -36.531 -9.008 1 98.38 350 THR A CA 1
ATOM 2655 C C . THR A 1 350 ? 9.078 -36.75 -10.148 1 98.38 350 THR A C 1
ATOM 2657 O O . THR A 1 350 ? 10.18 -36.219 -10.148 1 98.38 350 THR A O 1
ATOM 2660 N N . ILE A 1 351 ? 8.703 -37.562 -11.094 1 98.12 351 ILE A N 1
ATOM 2661 C CA . ILE A 1 351 ? 9.523 -37.781 -12.281 1 98.12 351 ILE A CA 1
ATOM 2662 C C . ILE A 1 351 ? 9.711 -36.438 -13.016 1 98.12 351 ILE A C 1
ATOM 2664 O O . ILE A 1 351 ? 10.82 -36.094 -13.43 1 98.12 351 ILE A O 1
ATOM 2668 N N . SER A 1 352 ? 8.641 -35.688 -13.18 1 97.94 352 SER A N 1
ATOM 2669 C CA . SER A 1 352 ? 8.719 -34.375 -13.805 1 97.94 352 SER A CA 1
ATOM 2670 C C . SER A 1 352 ? 9.664 -33.438 -13.039 1 97.94 352 SER A C 1
ATOM 2672 O O . SER A 1 352 ? 10.422 -32.688 -13.641 1 97.94 352 SER A O 1
ATOM 2674 N N . TYR A 1 353 ? 9.562 -33.531 -11.734 1 97.94 353 TYR A N 1
ATOM 2675 C CA . TYR A 1 353 ? 10.453 -32.719 -10.898 1 97.94 353 TYR A CA 1
ATOM 2676 C C . TYR A 1 353 ? 11.906 -33 -11.258 1 97.94 353 TYR A C 1
ATOM 2678 O O . TYR A 1 353 ? 12.695 -32.062 -11.406 1 97.94 353 TYR A O 1
ATOM 2686 N N . PHE A 1 354 ? 12.273 -34.219 -11.438 1 97.94 354 PHE A N 1
ATOM 2687 C CA . PHE A 1 354 ? 13.656 -34.562 -11.742 1 97.94 354 PHE A CA 1
ATOM 2688 C C . PHE A 1 354 ? 14.047 -34.125 -13.141 1 97.94 354 PHE A C 1
ATOM 2690 O O . PHE A 1 354 ? 15.195 -33.75 -13.375 1 97.94 354 PHE A O 1
ATOM 2697 N N . VAL A 1 355 ? 13.133 -34.125 -14.039 1 97.94 355 VAL A N 1
ATOM 2698 C CA . VAL A 1 355 ? 13.406 -33.656 -15.398 1 97.94 355 VAL A CA 1
ATOM 2699 C C . VAL A 1 355 ? 13.844 -32.188 -15.383 1 97.94 355 VAL A C 1
ATOM 2701 O O . VAL A 1 355 ? 14.797 -31.828 -16.062 1 97.94 355 VAL A O 1
ATOM 2704 N N . PHE A 1 356 ? 13.227 -31.422 -14.578 1 97.69 356 PHE A N 1
ATOM 2705 C CA . PHE A 1 356 ? 13.531 -30 -14.484 1 97.69 356 PHE A CA 1
ATOM 2706 C C . PHE A 1 356 ? 14.742 -29.766 -13.586 1 97.69 356 PHE A C 1
ATOM 2708 O O . PHE A 1 356 ? 15.594 -28.938 -13.891 1 97.69 356 PHE A O 1
ATOM 2715 N N . ARG A 1 357 ? 14.797 -30.516 -12.508 1 96.56 357 ARG A N 1
ATOM 2716 C CA . ARG A 1 357 ? 15.883 -30.344 -11.539 1 96.56 357 ARG A CA 1
ATOM 2717 C C . ARG A 1 357 ? 17.234 -30.703 -12.164 1 96.56 357 ARG A C 1
ATOM 2719 O O . ARG A 1 357 ? 18.25 -30.094 -11.836 1 96.56 357 ARG A O 1
ATOM 2726 N N . LEU A 1 358 ? 17.234 -31.625 -13.07 1 96.44 358 LEU A N 1
ATOM 2727 C CA . LEU A 1 358 ? 18.469 -32.094 -13.688 1 96.44 358 LEU A CA 1
ATOM 2728 C C . LEU A 1 358 ? 18.828 -31.234 -14.898 1 96.44 358 LEU A C 1
ATOM 2730 O O . LEU A 1 358 ? 19.891 -31.422 -15.5 1 96.44 358 LEU A O 1
ATOM 2734 N N . GLY A 1 359 ? 17.953 -30.359 -15.273 1 95.19 359 GLY A N 1
ATOM 2735 C CA . GLY A 1 359 ? 18.297 -29.375 -16.281 1 95.19 359 GLY A CA 1
ATOM 2736 C C . GLY A 1 359 ? 17.875 -29.797 -17.688 1 95.19 359 GLY A C 1
ATOM 2737 O O . GLY A 1 359 ? 18.266 -29.156 -18.672 1 95.19 359 GLY A O 1
ATOM 2738 N N . PHE A 1 360 ? 17.141 -30.859 -17.812 1 96.75 360 PHE A N 1
ATOM 2739 C CA . PHE A 1 360 ? 16.656 -31.266 -19.141 1 96.75 360 PHE A CA 1
ATOM 2740 C C . PHE A 1 360 ? 15.719 -30.203 -19.719 1 96.75 360 PHE A C 1
ATOM 2742 O O . PHE A 1 360 ? 15.703 -29.984 -20.922 1 96.75 360 PHE A O 1
ATOM 2749 N N . ILE A 1 361 ? 14.969 -29.641 -18.875 1 97 361 ILE A N 1
ATOM 2750 C CA . ILE A 1 361 ? 14.078 -28.531 -19.203 1 97 361 ILE A CA 1
ATOM 2751 C C . ILE A 1 361 ? 14.273 -27.391 -18.203 1 97 361 ILE A C 1
ATOM 2753 O O . ILE A 1 361 ? 14.469 -27.641 -17.016 1 97 361 ILE A O 1
ATOM 2757 N N . ARG A 1 362 ? 14.258 -26.172 -18.641 1 96.12 362 ARG A N 1
ATOM 2758 C CA . ARG A 1 362 ? 14.414 -25 -17.766 1 96.12 362 ARG A CA 1
ATOM 2759 C C . ARG A 1 362 ? 13.266 -24.906 -16.781 1 96.12 362 ARG A C 1
ATOM 2761 O O . ARG A 1 362 ? 12.102 -25.016 -17.156 1 96.12 362 ARG A O 1
ATOM 2768 N N . PRO A 1 363 ? 13.594 -24.75 -15.508 1 97.38 363 PRO A N 1
ATOM 2769 C CA . PRO A 1 363 ? 12.516 -24.469 -14.555 1 97.38 363 PRO A CA 1
ATOM 2770 C C . PRO A 1 363 ? 11.75 -23.188 -14.867 1 97.38 363 PRO A C 1
ATOM 2772 O O . PRO A 1 363 ? 12.25 -22.344 -15.617 1 97.38 363 PRO A O 1
ATOM 2775 N N . PRO A 1 364 ? 10.539 -23.109 -14.289 1 96.88 364 PRO A N 1
ATOM 2776 C CA . PRO A 1 364 ? 9.711 -21.938 -14.602 1 96.88 364 PRO A CA 1
ATOM 2777 C C . PRO A 1 364 ? 10.375 -20.625 -14.195 1 96.88 364 PRO A C 1
ATOM 2779 O O . PRO A 1 364 ? 10.961 -20.531 -13.109 1 96.88 364 PRO A O 1
ATOM 2782 N N . VAL A 1 365 ? 10.305 -19.625 -15.07 1 95.56 365 VAL A N 1
ATOM 2783 C CA . VAL A 1 365 ? 10.898 -18.312 -14.812 1 95.56 365 VAL A CA 1
ATOM 2784 C C . VAL A 1 365 ? 9.805 -17.25 -14.812 1 95.56 365 VAL A C 1
ATOM 2786 O O . VAL A 1 365 ? 10.07 -16.078 -14.523 1 95.56 365 VAL A O 1
ATOM 2789 N N . ALA A 1 366 ? 8.547 -17.625 -15.086 1 94.88 366 ALA A N 1
ATOM 2790 C CA . ALA A 1 366 ? 7.445 -16.688 -15.242 1 94.88 366 ALA A CA 1
ATOM 2791 C C . ALA A 1 366 ? 6.152 -17.25 -14.672 1 94.88 366 ALA A C 1
ATOM 2793 O O . ALA A 1 366 ? 6.051 -18.469 -14.43 1 94.88 366 ALA A O 1
ATOM 2794 N N . GLN A 1 367 ? 5.301 -16.359 -14.328 1 94 367 GLN A N 1
ATOM 2795 C CA . GLN A 1 367 ? 3.951 -16.719 -13.906 1 94 367 GLN A CA 1
ATOM 2796 C C . GLN A 1 367 ? 2.926 -16.344 -14.977 1 94 367 GLN A C 1
ATOM 2798 O O . GLN A 1 367 ? 2.92 -15.219 -15.477 1 94 367 GLN A O 1
ATOM 2803 N N . VAL A 1 368 ? 2.205 -17.359 -15.391 1 88.88 368 VAL A N 1
ATOM 2804 C CA . VAL A 1 368 ? 1.126 -17.125 -16.344 1 88.88 368 VAL A CA 1
ATOM 2805 C C . VAL A 1 368 ? -0.158 -17.781 -15.852 1 88.88 368 VAL A C 1
ATOM 2807 O O . VAL A 1 368 ? -0.117 -18.656 -14.984 1 88.88 368 VAL A O 1
ATOM 2810 N N . GLY A 1 369 ? -1.306 -17.266 -16.281 1 81.5 369 GLY A N 1
ATOM 2811 C CA . GLY A 1 369 ? -2.58 -17.844 -15.898 1 81.5 369 GLY A CA 1
ATOM 2812 C C . GLY A 1 369 ? -3.586 -17.875 -17.031 1 81.5 369 GLY A C 1
ATOM 2813 O O . GLY A 1 369 ? -3.555 -17.031 -17.922 1 81.5 369 GLY A O 1
ATOM 2814 N N . GLY A 1 370 ? -4.375 -18.938 -16.969 1 77.5 370 GLY A N 1
ATOM 2815 C CA . GLY A 1 370 ? -5.527 -18.984 -17.844 1 77.5 370 GLY A CA 1
ATOM 2816 C C . GLY A 1 370 ? -5.168 -19.359 -19.281 1 77.5 370 GLY A C 1
ATOM 2817 O O . GLY A 1 370 ? -5.949 -19.125 -20.203 1 77.5 370 GLY A O 1
ATOM 2818 N N . MET A 1 371 ? -3.996 -19.844 -19.469 1 85.19 371 MET A N 1
ATOM 2819 C CA . MET A 1 371 ? -3.555 -20.219 -20.797 1 85.19 371 MET A CA 1
ATOM 2820 C C . MET A 1 371 ? -3.688 -21.734 -21 1 85.19 371 MET A C 1
ATOM 2822 O O . MET A 1 371 ? -3.615 -22.5 -20.047 1 85.19 371 MET A O 1
ATOM 2826 N N . PRO A 1 372 ? -3.961 -22.047 -22.297 1 88.75 372 PRO A N 1
ATOM 2827 C CA . PRO A 1 372 ? -3.967 -23.484 -22.547 1 88.75 372 PRO A CA 1
ATOM 2828 C C . PRO A 1 372 ? -2.637 -24.156 -22.203 1 88.75 372 PRO A C 1
ATOM 2830 O O . PRO A 1 372 ? -1.576 -23.547 -22.359 1 88.75 372 PRO A O 1
ATOM 2833 N N . THR A 1 373 ? -2.662 -25.391 -21.828 1 90.44 373 THR A N 1
ATOM 2834 C CA . THR A 1 373 ? -1.563 -26.141 -21.219 1 90.44 373 THR A CA 1
ATOM 2835 C C . THR A 1 373 ? -0.307 -26.047 -22.094 1 90.44 373 THR A C 1
ATOM 2837 O O . THR A 1 373 ? 0.763 -25.688 -21.594 1 90.44 373 THR A O 1
ATOM 2840 N N . PRO A 1 374 ? -0.303 -26.406 -23.406 1 90.56 374 PRO A N 1
ATOM 2841 C CA . PRO A 1 374 ? 0.965 -26.359 -24.141 1 90.56 374 PRO A CA 1
ATOM 2842 C C . PRO A 1 374 ? 1.562 -24.953 -24.203 1 90.56 374 PRO A C 1
ATOM 2844 O O . PRO A 1 374 ? 2.781 -24.797 -24.125 1 90.56 374 PRO A O 1
ATOM 2847 N N . ILE A 1 375 ? 0.742 -24 -24.328 1 91.75 375 ILE A N 1
ATOM 2848 C CA . ILE A 1 375 ? 1.195 -22.609 -24.422 1 91.75 375 ILE A CA 1
ATOM 2849 C C . ILE A 1 375 ? 1.703 -22.141 -23.062 1 91.75 375 ILE A C 1
ATOM 2851 O O . ILE A 1 375 ? 2.754 -21.5 -22.969 1 91.75 375 ILE A O 1
ATOM 2855 N N . ALA A 1 376 ? 0.974 -22.453 -22.078 1 92.69 376 ALA A N 1
ATOM 2856 C CA . ALA A 1 376 ? 1.358 -22.078 -20.719 1 92.69 376 ALA A CA 1
ATOM 2857 C C . ALA A 1 376 ? 2.723 -22.656 -20.344 1 92.69 376 ALA A C 1
ATOM 2859 O O . ALA A 1 376 ? 3.555 -21.969 -19.75 1 92.69 376 ALA A O 1
ATOM 2860 N N . GLN A 1 377 ? 2.977 -23.891 -20.734 1 95 377 GLN A N 1
ATOM 2861 C CA . GLN A 1 377 ? 4.215 -24.578 -20.391 1 95 377 GLN A CA 1
ATOM 2862 C C . GLN A 1 377 ? 5.418 -23.906 -21.047 1 95 377 GLN A C 1
ATOM 2864 O O . GLN A 1 377 ? 6.484 -23.797 -20.438 1 95 377 GLN A O 1
ATOM 2869 N N . TYR A 1 378 ? 5.195 -23.516 -22.25 1 93.19 378 TYR A N 1
ATOM 2870 C CA . TYR A 1 378 ? 6.273 -22.797 -22.922 1 93.19 378 TYR A CA 1
ATOM 2871 C C . TYR A 1 378 ? 6.52 -21.453 -22.266 1 93.19 378 TYR A C 1
ATOM 2873 O O . TYR A 1 378 ? 7.664 -21.078 -21.984 1 93.19 378 TYR A O 1
ATOM 2881 N N . LEU A 1 379 ? 5.484 -20.75 -22.047 1 93.5 379 LEU A N 1
ATOM 2882 C CA . LEU A 1 379 ? 5.586 -19.375 -21.562 1 93.5 379 LEU A CA 1
ATOM 2883 C C . LEU A 1 379 ? 6.227 -19.328 -20.188 1 93.5 379 LEU A C 1
ATOM 2885 O O . LEU A 1 379 ? 6.977 -18.391 -19.875 1 93.5 379 LEU A O 1
ATOM 2889 N N . ILE A 1 380 ? 5.965 -20.281 -19.328 1 95.56 380 ILE A N 1
ATOM 2890 C CA . ILE A 1 380 ? 6.477 -20.203 -17.953 1 95.56 380 ILE A CA 1
ATOM 2891 C C . ILE A 1 380 ? 7.945 -20.625 -17.938 1 95.56 380 ILE A C 1
ATOM 2893 O O . ILE A 1 380 ? 8.688 -20.25 -17.016 1 95.56 380 ILE A O 1
ATOM 2897 N N . THR A 1 381 ? 8.43 -21.375 -18.953 1 95.06 381 THR A N 1
ATOM 2898 C CA . THR A 1 381 ? 9.789 -21.891 -18.938 1 95.06 381 THR A CA 1
ATOM 2899 C C . THR A 1 381 ? 10.648 -21.203 -20 1 95.06 381 THR A C 1
ATOM 2901 O O . THR A 1 381 ? 11.875 -21.234 -19.922 1 95.06 381 THR A O 1
ATOM 2904 N N . LEU A 1 382 ? 9.945 -20.688 -21.016 1 92 382 LEU A N 1
ATOM 2905 C CA . LEU A 1 382 ? 10.602 -20.172 -22.203 1 92 382 LEU A CA 1
ATOM 2906 C C . LEU A 1 382 ? 11.57 -21.203 -22.781 1 92 382 LEU A C 1
ATOM 2908 O O . LEU A 1 382 ? 12.688 -20.859 -23.172 1 92 382 LEU A O 1
ATOM 2912 N N . ASP A 1 383 ? 11.227 -22.438 -22.625 1 92.81 383 ASP A N 1
ATOM 2913 C CA . ASP A 1 383 ? 11.945 -23.594 -23.141 1 92.81 383 ASP A CA 1
ATOM 2914 C C . ASP A 1 383 ? 11.055 -24.438 -24.047 1 92.81 383 ASP A C 1
ATOM 2916 O O . ASP A 1 383 ? 10.031 -24.969 -23.594 1 92.81 383 ASP A O 1
ATOM 2920 N N . TRP A 1 384 ? 11.438 -24.688 -25.266 1 91.69 384 TRP A N 1
ATOM 2921 C CA . TRP A 1 384 ? 10.625 -25.375 -26.266 1 91.69 384 TRP A CA 1
ATOM 2922 C C . TRP A 1 384 ? 10.445 -26.844 -25.891 1 91.69 384 TRP A C 1
ATOM 2924 O O . TRP A 1 384 ? 9.523 -27.5 -26.375 1 91.69 384 TRP A O 1
ATOM 2934 N N . LYS A 1 385 ? 11.25 -27.359 -25.047 1 96.38 385 LYS A N 1
ATOM 2935 C CA . LYS A 1 385 ? 11.156 -28.75 -24.641 1 96.38 385 LYS A CA 1
ATOM 2936 C C . LYS A 1 385 ? 9.969 -28.984 -23.719 1 96.38 385 LYS A C 1
ATOM 2938 O O . LYS A 1 385 ? 9.492 -30.109 -23.578 1 96.38 385 LYS A O 1
ATOM 2943 N N . ALA A 1 386 ? 9.508 -27.906 -23.078 1 96.06 386 ALA A N 1
ATOM 2944 C CA . ALA A 1 386 ? 8.469 -28.047 -22.062 1 96.06 386 ALA A CA 1
ATOM 2945 C C . ALA A 1 386 ? 7.16 -28.516 -22.688 1 96.06 386 ALA A C 1
ATOM 2947 O O . ALA A 1 386 ? 6.559 -29.484 -22.219 1 96.06 386 ALA A O 1
ATOM 2948 N N . PRO A 1 387 ? 6.668 -27.906 -23.766 1 94.75 387 PRO A N 1
ATOM 2949 C CA . PRO A 1 387 ? 5.434 -28.406 -24.375 1 94.75 387 PRO A CA 1
ATOM 2950 C C . PRO A 1 387 ? 5.582 -29.812 -24.938 1 94.75 387 PRO A C 1
ATOM 2952 O O . PRO A 1 387 ? 4.617 -30.594 -24.938 1 94.75 387 PRO A O 1
ATOM 2955 N N . VAL A 1 388 ? 6.68 -30.156 -25.422 1 95.75 388 VAL A N 1
ATOM 2956 C CA . VAL A 1 388 ? 6.926 -31.5 -25.938 1 95.75 388 VAL A CA 1
ATOM 2957 C C . VAL A 1 388 ? 6.836 -32.5 -24.781 1 95.75 388 VAL A C 1
ATOM 2959 O O . VAL A 1 388 ? 6.242 -33.562 -24.922 1 95.75 388 VAL A O 1
ATOM 2962 N N . TYR A 1 389 ? 7.473 -3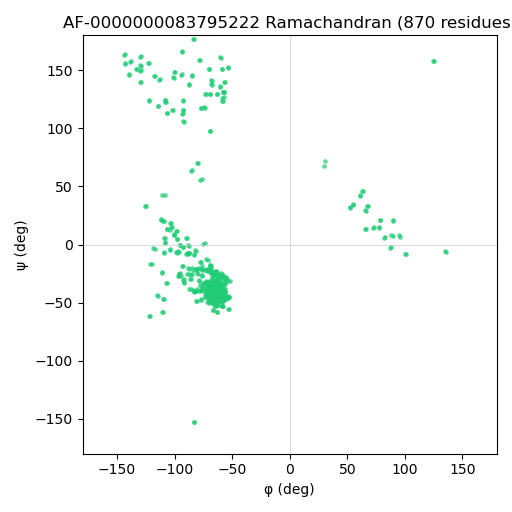2.125 -23.703 1 95.69 389 TYR A N 1
ATOM 2963 C CA . TYR A 1 389 ? 7.438 -32.969 -22.531 1 95.69 389 TYR A CA 1
ATOM 2964 C C . TYR A 1 389 ? 6.008 -33.156 -22.016 1 95.69 389 TYR A C 1
ATOM 2966 O O . TYR A 1 389 ? 5.645 -34.219 -21.531 1 95.69 389 TYR A O 1
ATOM 2974 N N . ALA A 1 390 ? 5.23 -32.188 -22.172 1 91.62 390 ALA A N 1
ATOM 2975 C CA . ALA A 1 390 ? 3.83 -32.25 -21.75 1 91.62 390 ALA A CA 1
ATOM 2976 C C . ALA A 1 390 ? 3.107 -33.406 -22.469 1 91.62 390 ALA A C 1
ATOM 2978 O O . ALA A 1 390 ? 2.256 -34.062 -21.875 1 91.62 390 ALA A O 1
ATOM 2979 N N . ILE A 1 391 ? 3.367 -33.5 -23.688 1 93.5 391 ILE A N 1
ATOM 2980 C CA . ILE A 1 391 ? 2.756 -34.562 -24.469 1 93.5 391 ILE A CA 1
ATOM 2981 C C . ILE A 1 391 ? 3.172 -35.938 -23.891 1 93.5 391 ILE A C 1
ATOM 2983 O O . ILE A 1 391 ? 2.344 -36.812 -23.75 1 93.5 391 ILE A O 1
ATOM 2987 N N . LEU A 1 392 ? 4.43 -36 -23.594 1 95.88 392 LEU A N 1
ATOM 2988 C CA . LEU A 1 392 ? 4.938 -37.219 -23 1 95.88 392 LEU A CA 1
ATOM 2989 C C . LEU A 1 392 ? 4.246 -37.531 -21.672 1 95.88 392 LEU A C 1
ATOM 2991 O O . LEU A 1 392 ? 3.938 -38.688 -21.375 1 95.88 392 LEU A O 1
ATOM 2995 N N . VAL A 1 393 ? 4.059 -36.531 -20.875 1 96.31 393 VAL A N 1
ATOM 2996 C CA . VAL A 1 393 ? 3.412 -36.688 -19.578 1 96.31 393 VAL A CA 1
ATOM 2997 C C . VAL A 1 393 ? 1.966 -37.156 -19.781 1 96.31 393 VAL A C 1
ATOM 2999 O O . VAL A 1 393 ? 1.47 -38 -19.062 1 96.31 393 VAL A O 1
ATOM 3002 N N . ILE A 1 394 ? 1.279 -36.562 -20.719 1 95.5 394 ILE A N 1
ATOM 3003 C CA . ILE A 1 394 ? -0.11 -36.906 -20.984 1 95.5 394 ILE A CA 1
ATOM 3004 C C . ILE A 1 394 ? -0.193 -38.344 -21.469 1 95.5 394 ILE A C 1
ATOM 3006 O O . ILE A 1 394 ? -1.081 -39.094 -21.062 1 95.5 394 ILE A O 1
ATOM 3010 N N . VAL A 1 395 ? 0.694 -38.75 -22.344 1 97.56 395 VAL A N 1
ATOM 3011 C CA . VAL A 1 395 ? 0.736 -40.125 -22.828 1 97.56 395 VAL A CA 1
ATOM 3012 C C . VAL A 1 395 ? 0.971 -41.062 -21.656 1 97.56 395 VAL A C 1
ATOM 3014 O O . VAL A 1 395 ? 0.302 -42.094 -21.547 1 97.56 395 VAL A O 1
ATOM 3017 N N . ALA A 1 396 ? 1.946 -40.719 -20.844 1 97.94 396 ALA A N 1
ATOM 3018 C CA . ALA A 1 396 ? 2.217 -41.531 -19.656 1 97.94 396 ALA A CA 1
ATOM 3019 C C . ALA A 1 396 ? 0.982 -41.625 -18.766 1 97.94 396 ALA A C 1
ATOM 3021 O O . ALA A 1 396 ? 0.706 -42.688 -18.188 1 97.94 396 ALA A O 1
ATOM 3022 N N . ALA A 1 397 ? 0.299 -40.562 -18.625 1 98.06 397 ALA A N 1
ATOM 3023 C CA . ALA A 1 397 ? -0.914 -40.531 -17.812 1 98.06 397 ALA A CA 1
ATOM 3024 C C . ALA A 1 397 ? -2.004 -41.406 -18.422 1 98.06 397 ALA A C 1
ATOM 3026 O O . ALA A 1 397 ? -2.734 -42.094 -17.703 1 98.06 397 ALA A O 1
ATOM 3027 N N . VAL A 1 398 ? -2.15 -41.375 -19.719 1 97.94 398 VAL A N 1
ATOM 3028 C CA . VAL A 1 398 ? -3.135 -42.188 -20.406 1 97.94 398 VAL A CA 1
ATOM 3029 C C . VAL A 1 398 ? -2.814 -43.688 -20.172 1 97.94 398 VAL A C 1
ATOM 3031 O O . VAL A 1 398 ? -3.711 -44.469 -19.891 1 97.94 398 VAL A O 1
ATOM 3034 N N . VAL A 1 399 ? -1.563 -44 -20.328 1 98.38 399 VAL A N 1
ATOM 3035 C CA . VAL A 1 399 ? -1.137 -45.375 -20.109 1 98.38 399 VAL A CA 1
ATOM 3036 C C . VAL A 1 399 ? -1.403 -45.781 -18.672 1 98.38 399 VAL A C 1
ATOM 3038 O O . VAL A 1 399 ? -1.841 -46.906 -18.406 1 98.38 399 VAL A O 1
ATOM 3041 N N . MET A 1 400 ? -1.153 -44.875 -17.781 1 97.94 400 MET A N 1
ATOM 3042 C CA . MET A 1 400 ? -1.352 -45.125 -16.359 1 97.94 400 MET A CA 1
ATOM 3043 C C . MET A 1 400 ? -2.826 -45.375 -16.047 1 97.94 400 MET A C 1
ATOM 3045 O O . MET A 1 400 ? -3.176 -46.312 -15.328 1 97.94 400 MET A O 1
ATOM 3049 N N . TYR A 1 401 ? -3.695 -44.594 -16.578 1 97.69 401 TYR A N 1
ATOM 3050 C CA . TYR A 1 401 ? -5.117 -44.625 -16.266 1 97.69 401 TYR A CA 1
ATOM 3051 C C . TYR A 1 401 ? -5.82 -45.719 -17.047 1 97.69 401 TYR A C 1
ATOM 3053 O O . TYR A 1 401 ? -6.895 -46.188 -16.656 1 97.69 401 TYR A O 1
ATOM 3061 N N . TYR A 1 402 ? -5.277 -46.219 -18.156 1 97.81 402 TYR A N 1
ATOM 3062 C CA . TYR A 1 402 ? -5.953 -47.031 -19.156 1 97.81 402 TYR A CA 1
ATOM 3063 C C . TYR A 1 402 ? -6.52 -48.312 -18.516 1 97.81 402 TYR A C 1
ATOM 3065 O O . TYR A 1 402 ? -7.711 -48.594 -18.641 1 97.81 402 TYR A O 1
ATOM 3073 N N . PRO A 1 403 ? -5.711 -49.094 -17.797 1 97.81 403 PRO A N 1
ATOM 3074 C CA . PRO A 1 403 ? -6.262 -50.312 -17.25 1 97.81 403 PRO A CA 1
ATOM 3075 C C . PRO A 1 403 ? -7.395 -50.062 -16.266 1 97.81 403 PRO A C 1
ATOM 3077 O O . PRO A 1 403 ? -8.383 -50.812 -16.25 1 97.81 403 PRO A O 1
ATOM 3080 N N . PHE A 1 404 ? -7.273 -49.094 -15.492 1 96.94 404 PHE A N 1
ATOM 3081 C CA . PHE A 1 404 ? -8.273 -48.812 -14.477 1 96.94 404 PHE A CA 1
ATOM 3082 C C . PHE A 1 404 ? -9.539 -48.25 -15.117 1 96.94 404 PHE A C 1
ATOM 3084 O O . PHE A 1 404 ? -10.648 -48.531 -14.688 1 96.94 404 PHE A O 1
ATOM 3091 N N . PHE A 1 405 ? -9.328 -47.375 -16.109 1 96.62 405 PHE A N 1
ATOM 3092 C CA . PHE A 1 405 ? -10.461 -46.844 -16.844 1 96.62 405 PHE A CA 1
ATOM 3093 C C . PHE A 1 405 ? -11.25 -47.969 -17.516 1 96.62 405 PHE A C 1
ATOM 3095 O O . PHE A 1 405 ? -12.484 -47.969 -17.484 1 96.62 405 PHE A O 1
ATOM 3102 N N . LYS A 1 406 ? -10.562 -48.906 -18.125 1 97 406 LYS A N 1
ATOM 3103 C CA . LYS A 1 406 ? -11.227 -50.031 -18.812 1 97 406 LYS A CA 1
ATOM 3104 C C . LYS A 1 406 ? -12.008 -50.875 -17.828 1 97 406 LYS A C 1
ATOM 3106 O O . LYS A 1 406 ? -13.094 -51.375 -18.141 1 97 406 LYS A O 1
ATOM 3111 N N . MET A 1 407 ? -11.43 -51.094 -16.688 1 96.44 407 MET A N 1
ATOM 3112 C CA . MET A 1 407 ? -12.148 -51.812 -15.656 1 96.44 407 MET A CA 1
ATOM 3113 C C . MET A 1 407 ? -13.422 -51.062 -15.258 1 96.44 407 MET A C 1
ATOM 3115 O O . MET A 1 407 ? -14.484 -51.688 -15.10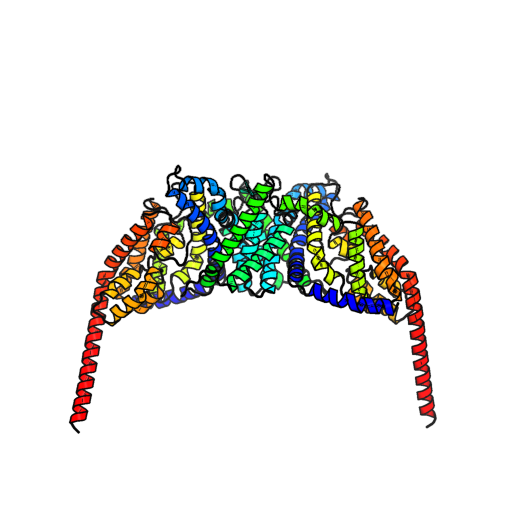9 1 96.44 407 MET A O 1
ATOM 3119 N N . TYR A 1 408 ? -13.305 -49.812 -15.023 1 94.75 408 TYR A N 1
ATOM 3120 C CA . TYR A 1 408 ? -14.461 -49 -14.656 1 94.75 408 TYR A CA 1
ATOM 3121 C C . TYR A 1 408 ? -15.484 -48.969 -15.789 1 94.75 408 TYR A C 1
ATOM 3123 O O . TYR A 1 408 ? -16.688 -49.094 -15.547 1 94.75 408 TYR A O 1
ATOM 3131 N N . GLU A 1 409 ? -15 -48.812 -17.047 1 96.25 409 GLU A N 1
ATOM 3132 C CA . GLU A 1 409 ? -15.859 -48.781 -18.234 1 96.25 409 GLU A CA 1
ATOM 3133 C C . GLU A 1 409 ? -16.688 -50.062 -18.328 1 96.25 409 GLU A C 1
ATOM 3135 O O . GLU A 1 409 ? -17.875 -50 -18.641 1 96.25 409 GLU A O 1
ATOM 3140 N N . LYS A 1 410 ? -16.062 -51.188 -18.125 1 96.19 410 LYS A N 1
ATOM 3141 C CA . LYS A 1 410 ? -16.781 -52.438 -18.156 1 96.19 410 LYS A CA 1
ATOM 3142 C C . LYS A 1 410 ? -17.922 -52.469 -17.141 1 96.19 410 LYS A C 1
ATOM 3144 O O . LYS A 1 410 ? -19.016 -52.938 -17.453 1 96.19 410 LYS A O 1
ATOM 3149 N N . SER A 1 411 ? -17.594 -52.031 -16 1 94.12 411 SER A N 1
ATOM 3150 C CA . SER A 1 411 ? -18.609 -51.969 -14.969 1 94.12 411 SER A CA 1
ATOM 3151 C C . SER A 1 411 ? -19.781 -51.094 -15.367 1 94.12 411 SER A C 1
ATOM 3153 O O . SER A 1 411 ? -20.938 -51.375 -15.07 1 94.12 411 SER A O 1
ATOM 3155 N N . VAL A 1 412 ? -19.516 -49.969 -15.992 1 94.56 412 VAL A N 1
ATOM 3156 C CA . VAL A 1 412 ? -20.531 -49 -16.391 1 94.56 412 VAL A CA 1
ATOM 3157 C C . VAL A 1 412 ? -21.359 -49.594 -17.547 1 94.56 412 VAL A C 1
ATOM 3159 O O . VAL A 1 412 ? -22.578 -49.438 -17.578 1 94.56 412 VAL A O 1
ATOM 3162 N N . ILE A 1 413 ? -20.734 -50.25 -18.484 1 94.94 413 ILE A N 1
ATOM 3163 C CA . ILE A 1 413 ? -21.406 -50.844 -19.641 1 94.94 413 ILE A CA 1
ATOM 3164 C C . ILE A 1 413 ? -22.359 -51.938 -19.156 1 94.94 413 ILE A C 1
ATOM 3166 O O . ILE A 1 413 ? -23.469 -52.062 -19.688 1 94.94 413 ILE A O 1
ATOM 3170 N N . GLU A 1 414 ? -21.938 -52.688 -18.219 1 94.31 414 GLU A N 1
ATOM 3171 C CA . GLU A 1 414 ? -22.797 -53.719 -17.656 1 94.31 414 GLU A CA 1
ATOM 3172 C C . GLU A 1 414 ? -24.047 -53.125 -17.016 1 94.31 414 GLU A C 1
ATOM 3174 O O . GLU A 1 414 ? -25.141 -53.656 -17.172 1 94.31 414 GLU A O 1
ATOM 3179 N N . LYS A 1 415 ? -23.781 -52.094 -16.328 1 92.88 415 LYS A N 1
ATOM 3180 C CA . LYS A 1 415 ? -24.922 -51.406 -15.711 1 92.88 415 LYS A CA 1
ATOM 3181 C C . LYS A 1 415 ? -25.844 -50.812 -16.766 1 92.88 415 LYS A C 1
ATOM 3183 O O . LYS A 1 415 ? -27.062 -50.812 -16.578 1 92.88 415 LYS A O 1
ATOM 3188 N N . GLU A 1 416 ? -25.297 -50.312 -17.859 1 92.06 416 GLU A N 1
ATOM 3189 C CA . GLU A 1 416 ? -26.078 -49.781 -18.969 1 92.06 416 GLU A CA 1
ATOM 3190 C C . GLU A 1 416 ? -26.906 -50.875 -19.641 1 92.06 416 GLU A C 1
ATOM 3192 O O . GLU A 1 416 ? -28.062 -50.625 -20.016 1 92.06 416 GLU A O 1
ATOM 3197 N N . LYS A 1 417 ? -26.375 -52 -19.781 1 91.81 417 LYS A N 1
ATOM 3198 C CA . LYS A 1 417 ? -27.078 -53.125 -20.375 1 91.81 417 LYS A CA 1
ATOM 3199 C C . LYS A 1 417 ? -28.203 -53.625 -19.484 1 91.81 417 LYS A C 1
ATOM 3201 O O . LYS A 1 417 ? -29.281 -53.938 -19.969 1 91.81 417 LYS A O 1
ATOM 3206 N N . GLU A 1 418 ? -27.828 -53.719 -18.281 1 90.75 418 GLU A N 1
ATOM 3207 C CA . GLU A 1 418 ? -28.844 -54.125 -17.344 1 90.75 418 GLU A CA 1
ATOM 3208 C C . GLU A 1 418 ? -30.016 -53.156 -17.312 1 90.75 418 GLU A C 1
ATOM 3210 O O . GLU A 1 418 ? -31.172 -53.562 -17.203 1 90.75 418 GLU A O 1
ATOM 3215 N N . ALA A 1 419 ? -29.688 -51.875 -17.312 1 89.5 419 ALA A N 1
ATOM 3216 C CA . ALA A 1 419 ? -30.734 -50.875 -17.328 1 89.5 419 ALA A CA 1
ATOM 3217 C C . ALA A 1 419 ? -31.578 -50.969 -18.594 1 89.5 419 ALA A C 1
ATOM 3219 O O . ALA A 1 419 ? -32.812 -50.781 -18.562 1 89.5 419 ALA A O 1
ATOM 3220 N N . ALA A 1 420 ? -31.016 -51.281 -19.688 1 88.31 420 ALA A N 1
ATOM 3221 C CA . ALA A 1 420 ? -31.734 -51.406 -20.953 1 88.31 420 ALA A CA 1
ATOM 3222 C C . ALA A 1 420 ? -32.625 -52.625 -20.953 1 88.31 420 ALA A C 1
ATOM 3224 O O . ALA A 1 420 ? -33.75 -52.594 -21.469 1 88.31 420 ALA A O 1
ATOM 3225 N N . ARG A 1 421 ? -32.125 -53.625 -20.422 1 87.69 421 ARG A N 1
ATOM 3226 C CA . ARG A 1 421 ? -32.906 -54.875 -20.312 1 87.69 421 ARG A CA 1
ATOM 3227 C C . ARG A 1 421 ? -34.125 -54.656 -19.422 1 87.69 421 ARG A C 1
ATOM 3229 O O . ARG A 1 421 ? -35.219 -55.156 -19.703 1 87.69 421 ARG A O 1
ATOM 3236 N N . ARG A 1 422 ? -33.938 -53.906 -18.406 1 88.75 422 ARG A N 1
ATOM 3237 C CA . ARG A 1 422 ? -35.031 -53.656 -17.484 1 88.75 422 ARG A CA 1
ATOM 3238 C C . ARG A 1 422 ? -36.094 -52.75 -18.125 1 88.75 422 ARG A C 1
ATOM 3240 O O . ARG A 1 422 ? -37.281 -52.906 -17.875 1 88.75 422 ARG A O 1
ATOM 3247 N N . GLU A 1 423 ? -35.656 -51.812 -18.859 1 81.94 423 GLU A N 1
ATOM 3248 C CA . GLU A 1 423 ? -36.594 -50.938 -19.562 1 81.94 423 GLU A CA 1
ATOM 3249 C C . GLU A 1 423 ? -37.375 -51.719 -20.625 1 81.94 423 GLU A C 1
ATOM 3251 O O . GLU A 1 423 ? -38.562 -51.469 -20.844 1 81.94 423 GLU A O 1
ATOM 3256 N N . GLU A 1 424 ? -36.75 -52.688 -21.219 1 81.62 424 GLU A N 1
ATOM 3257 C CA . GLU A 1 424 ? -37.438 -53.531 -22.203 1 81.62 424 GLU A CA 1
ATOM 3258 C C . GLU A 1 424 ? -38.438 -54.469 -21.547 1 81.62 424 GLU A C 1
ATOM 3260 O O . GLU A 1 424 ? -39.531 -54.656 -22.078 1 81.62 424 GLU A O 1
ATOM 3265 N N . THR A 1 425 ? -38.062 -54.938 -20.5 1 82.62 425 THR A N 1
ATOM 3266 C CA . THR A 1 425 ? -38.969 -55.844 -19.797 1 82.62 425 THR A CA 1
ATOM 3267 C C . THR A 1 425 ? -40.188 -55.062 -19.25 1 82.62 425 THR A C 1
ATOM 3269 O O . THR A 1 425 ? -41.312 -55.594 -19.297 1 82.62 425 THR A O 1
ATOM 3272 N N . ASN A 1 426 ? -39.844 -53.875 -18.719 1 76.81 426 ASN A N 1
ATOM 3273 C CA . ASN A 1 426 ? -40.969 -53.062 -18.219 1 76.81 426 ASN A CA 1
ATOM 3274 C C . ASN A 1 426 ? -41.875 -52.625 -19.359 1 76.81 426 ASN A C 1
ATOM 3276 O O . ASN A 1 426 ? -43.094 -52.531 -19.188 1 76.81 426 ASN A O 1
ATOM 3280 N N . PHE A 1 427 ? -41.344 -52.406 -20.531 1 75.25 427 PHE A N 1
ATOM 3281 C CA . PHE A 1 427 ? -42.125 -52.062 -21.703 1 75.25 427 PHE A CA 1
ATOM 3282 C C . PHE A 1 427 ? -42.938 -53.25 -22.203 1 75.25 427 PHE A C 1
ATOM 3284 O O . PHE A 1 427 ? -44.094 -53.094 -22.547 1 75.25 427 PHE A O 1
ATOM 3291 N N . ASP A 1 428 ? -42.312 -54.344 -22.203 1 73.12 428 ASP A N 1
ATOM 3292 C CA . ASP A 1 428 ? -43.031 -55.531 -22.609 1 73.12 428 ASP A CA 1
ATOM 3293 C C . ASP A 1 428 ? -44.156 -55.875 -21.641 1 73.12 428 ASP A C 1
ATOM 3295 O O . ASP A 1 428 ? -45.25 -56.312 -22.047 1 73.12 428 ASP A O 1
ATOM 3299 N N . ASP A 1 429 ? -43.875 -55.594 -20.5 1 71.88 429 ASP A N 1
ATOM 3300 C CA . ASP A 1 429 ? -44.875 -55.844 -19.484 1 71.88 429 ASP A CA 1
ATOM 3301 C C . ASP A 1 429 ? -46.031 -54.844 -19.609 1 71.88 429 ASP A C 1
ATOM 3303 O O . ASP A 1 429 ? -47.188 -55.219 -19.406 1 71.88 429 ASP A O 1
ATOM 3307 N N . ASP A 1 430 ? -45.625 -53.656 -19.953 1 70.31 430 ASP A N 1
ATOM 3308 C CA . ASP A 1 430 ? -46.688 -52.656 -20.125 1 70.31 430 ASP A CA 1
ATOM 3309 C C . ASP A 1 430 ? -47.5 -52.906 -21.375 1 70.31 430 ASP A C 1
ATOM 3311 O O . ASP A 1 430 ? -48.688 -52.656 -21.406 1 70.31 430 ASP A O 1
ATOM 3315 N N . ILE A 1 431 ? -46.719 -53.438 -22.328 1 67.81 431 ILE A N 1
ATOM 3316 C CA . ILE A 1 431 ? -47.438 -53.781 -23.547 1 67.81 431 ILE A CA 1
ATOM 3317 C C . ILE A 1 431 ? -48.281 -55 -23.328 1 67.81 431 ILE A C 1
ATOM 3319 O O . ILE A 1 431 ? -49.438 -55.062 -23.781 1 67.81 431 ILE A O 1
ATOM 3323 N N . ASP A 1 432 ? -47.938 -56 -22.719 1 67.12 432 ASP A N 1
ATOM 3324 C CA . ASP A 1 432 ? -48.719 -57.219 -22.422 1 67.12 432 ASP A CA 1
ATOM 3325 C C . ASP A 1 432 ? -49.938 -56.906 -21.578 1 67.12 432 ASP A C 1
ATOM 3327 O O . ASP A 1 432 ? -51 -57.5 -21.766 1 67.12 432 ASP A O 1
ATOM 3331 N N . PHE A 1 433 ? -49.844 -55.875 -20.828 1 67.06 433 PHE A N 1
ATOM 3332 C CA . PHE A 1 433 ? -50.969 -55.438 -20.031 1 67.06 433 PHE A CA 1
ATOM 3333 C C . PHE A 1 433 ? -52 -54.719 -20.906 1 67.06 433 PHE A C 1
ATOM 3335 O O . PHE A 1 433 ? -53.188 -54.844 -20.719 1 67.06 433 PHE A O 1
ATOM 3342 N N . ASP A 1 434 ? -51.5 -54.062 -21.797 1 65.12 434 ASP A N 1
ATOM 3343 C CA . ASP A 1 434 ? -52.438 -53.312 -22.641 1 65.12 434 ASP A CA 1
ATOM 3344 C C . ASP A 1 434 ? -53.156 -54.219 -23.625 1 65.12 434 ASP A C 1
ATOM 3346 O O . ASP A 1 434 ? -54.219 -53.906 -24.109 1 65.12 434 ASP A O 1
ATOM 3350 N N . LEU A 1 435 ? -52.625 -55.406 -23.938 1 61.62 435 LEU A N 1
ATOM 3351 C CA . LEU A 1 435 ? -53.25 -56.344 -24.875 1 61.62 435 LEU A CA 1
ATOM 3352 C C . LEU A 1 435 ? -54.25 -57.25 -24.141 1 61.62 435 LEU A C 1
ATOM 3354 O O . LEU A 1 435 ? -55.031 -57.938 -24.781 1 61.62 435 LEU A O 1
ATOM 3358 N N . ASP A 1 436 ? -54 -57.375 -23 1 55.31 436 ASP A N 1
ATOM 3359 C CA . ASP A 1 436 ? -54.938 -58.219 -22.297 1 55.31 436 ASP A CA 1
ATOM 3360 C C . ASP A 1 436 ? -56.25 -57.469 -22.047 1 55.31 436 ASP A C 1
ATOM 3362 O O . ASP A 1 436 ? -57.156 -57.969 -21.359 1 55.31 436 ASP A O 1
ATOM 3366 N N . PHE A 1 437 ? -56.312 -56.125 -22.547 1 40.53 437 PHE A N 1
ATOM 3367 C CA . PHE A 1 437 ? -57.688 -55.625 -22.594 1 40.53 437 PHE A CA 1
ATOM 3368 C C . PHE A 1 437 ? -58.312 -55.875 -23.969 1 40.53 437 PHE A C 1
ATOM 3370 O O . PHE A 1 437 ? -57.625 -55.75 -24.984 1 40.53 437 PHE A O 1
ATOM 3377 N N . MET B 1 1 ? -21.922 48.094 4.363 1 54.19 1 MET B N 1
ATOM 3378 C CA . MET B 1 1 ? -21.453 46.844 4.934 1 54.19 1 MET B CA 1
ATOM 3379 C C . MET B 1 1 ? -22.406 45.688 4.59 1 54.19 1 MET B C 1
ATOM 3381 O O . MET B 1 1 ? -21.969 44.625 4.141 1 54.19 1 MET B O 1
ATOM 3385 N N . ASN B 1 2 ? -23.688 46.125 4.629 1 60.59 2 ASN B N 1
ATOM 3386 C CA . ASN B 1 2 ? -24.688 45.094 4.375 1 60.59 2 ASN B CA 1
ATOM 3387 C C . ASN B 1 2 ? -24.688 44.656 2.916 1 60.59 2 ASN B C 1
ATOM 3389 O O . ASN B 1 2 ? -24.781 43.438 2.627 1 60.59 2 ASN B O 1
ATOM 3393 N N . LYS B 1 3 ? -24.5 45.625 2.02 1 66.56 3 LYS B N 1
ATOM 3394 C CA . LYS B 1 3 ? -24.547 45.25 0.604 1 66.56 3 LYS B CA 1
ATOM 3395 C C . LYS B 1 3 ? -23.297 44.469 0.196 1 66.56 3 LYS B C 1
ATOM 3397 O O . LYS B 1 3 ? -23.391 43.5 -0.584 1 66.56 3 LYS B O 1
ATOM 3402 N N . PHE B 1 4 ? -22.141 44.844 0.742 1 65.62 4 PHE B N 1
ATOM 3403 C CA . PHE B 1 4 ? -20.875 44.156 0.456 1 65.62 4 PHE B CA 1
ATOM 3404 C C . PHE B 1 4 ? -20.906 42.719 0.959 1 65.62 4 PHE B C 1
ATOM 3406 O O . PHE B 1 4 ? -20.547 41.812 0.234 1 65.62 4 PHE B O 1
ATOM 3413 N N . VAL B 1 5 ? -21.375 42.594 2.109 1 69.06 5 VAL B N 1
ATOM 3414 C CA . VAL B 1 5 ? -21.453 41.281 2.719 1 69.06 5 VAL B CA 1
ATOM 3415 C C . VAL B 1 5 ? -22.438 40.406 1.932 1 69.06 5 VAL B C 1
ATOM 3417 O O . VAL B 1 5 ? -22.172 39.219 1.708 1 69.06 5 VAL B O 1
ATOM 3420 N N . SER B 1 6 ? -23.5 41.031 1.509 1 72.31 6 SER B N 1
ATOM 3421 C CA . SER B 1 6 ? -24.5 40.281 0.758 1 72.31 6 SER B CA 1
ATOM 3422 C C . SER B 1 6 ? -23.969 39.844 -0.602 1 72.31 6 SER B C 1
ATOM 3424 O O . SER B 1 6 ? -24.266 38.75 -1.061 1 72.31 6 SER B O 1
ATOM 3426 N N . LYS B 1 7 ? -23.281 40.656 -1.211 1 73.5 7 LYS B N 1
ATOM 3427 C CA . LYS B 1 7 ? -22.688 40.312 -2.506 1 73.5 7 LYS B CA 1
ATOM 3428 C C . LYS B 1 7 ? -21.656 39.188 -2.371 1 73.5 7 LYS B C 1
ATOM 3430 O O . LYS B 1 7 ? -21.594 38.281 -3.205 1 73.5 7 LYS B O 1
ATOM 3435 N N . LEU B 1 8 ? -20.859 39.312 -1.382 1 72.12 8 LEU B N 1
ATOM 3436 C CA . LEU B 1 8 ? -19.828 38.312 -1.15 1 72.12 8 LEU B CA 1
ATOM 3437 C C . LEU B 1 8 ? -20.469 36.969 -0.855 1 72.12 8 LEU B C 1
ATOM 3439 O O . LEU B 1 8 ? -20 35.938 -1.348 1 72.12 8 LEU B O 1
ATOM 3443 N N . GLU B 1 9 ? -21.406 37 -0.058 1 73.75 9 GLU B N 1
ATOM 3444 C CA . GLU B 1 9 ? -22.125 35.781 0.264 1 73.75 9 GLU B CA 1
ATOM 3445 C C . GLU B 1 9 ? -22.688 35.094 -0.995 1 73.75 9 GLU B C 1
ATOM 3447 O O . GLU B 1 9 ? -22.656 33.875 -1.126 1 73.75 9 GLU B O 1
ATOM 3452 N N . LYS B 1 10 ? -23.188 35.906 -1.846 1 76.56 10 LYS B N 1
ATOM 3453 C CA . LYS B 1 10 ? -23.828 35.438 -3.062 1 76.56 10 LYS B CA 1
ATOM 3454 C C . LYS B 1 10 ? -22.828 34.75 -3.994 1 76.56 10 LYS B C 1
ATOM 3456 O O . LYS B 1 10 ? -23.141 33.781 -4.656 1 76.56 10 LYS B O 1
ATOM 3461 N N . TYR B 1 11 ? -21.609 35.156 -3.975 1 78.81 11 TYR B N 1
ATOM 3462 C CA . TYR B 1 11 ? -20.641 34.656 -4.953 1 78.81 11 TYR B CA 1
ATOM 3463 C C . TYR B 1 11 ? -19.672 33.688 -4.312 1 78.81 11 TYR B C 1
ATOM 3465 O O . TYR B 1 11 ? -19.234 32.719 -4.945 1 78.81 11 TYR B O 1
ATOM 3473 N N . VAL B 1 12 ? -19.328 33.844 -3.117 1 77.88 12 VAL B N 1
ATOM 3474 C CA . VAL B 1 12 ? -18.25 33.094 -2.473 1 77.88 12 VAL B CA 1
ATOM 3475 C C . VAL B 1 12 ? -18.781 31.75 -2.004 1 77.88 12 VAL B C 1
ATOM 3477 O O . VAL B 1 12 ? -18.109 30.734 -2.16 1 77.88 12 VAL B O 1
ATOM 3480 N N . ALA B 1 13 ? -19.938 31.734 -1.487 1 73.38 13 ALA B N 1
ATOM 3481 C CA . ALA B 1 13 ? -20.484 30.5 -0.917 1 73.38 13 ALA B CA 1
ATOM 3482 C C . ALA B 1 13 ? -20.625 29.422 -1.979 1 73.38 13 ALA B C 1
ATOM 3484 O O . ALA B 1 13 ? -20.203 28.281 -1.769 1 73.38 13 ALA B O 1
ATOM 3485 N N . PRO B 1 14 ? -21.172 29.766 -3.152 1 77.06 14 PRO B N 1
ATOM 3486 C CA . PRO B 1 14 ? -21.297 28.734 -4.18 1 77.06 14 PRO B CA 1
ATOM 3487 C C . PRO B 1 14 ? -19.938 28.234 -4.672 1 77.06 14 PRO B C 1
ATOM 3489 O O . PRO B 1 14 ? -19.797 27.047 -4.977 1 77.06 14 PRO B O 1
ATOM 3492 N N . ILE B 1 15 ? -18.984 29.047 -4.738 1 79.19 15 ILE B N 1
ATOM 3493 C CA . ILE B 1 15 ? -17.641 28.656 -5.176 1 79.19 15 ILE B CA 1
ATOM 3494 C C . ILE B 1 15 ? -17.016 27.719 -4.145 1 79.19 15 ILE B C 1
ATOM 3496 O O . ILE B 1 15 ? -16.422 26.703 -4.508 1 79.19 15 ILE B O 1
ATOM 3500 N N . ALA B 1 16 ? -17.219 28.078 -2.947 1 77 16 ALA B N 1
ATOM 3501 C CA . ALA B 1 16 ? -16.688 27.25 -1.862 1 77 16 ALA B CA 1
ATOM 3502 C C . ALA B 1 16 ? -17.297 25.859 -1.89 1 77 16 ALA B C 1
ATOM 3504 O O . ALA B 1 16 ? -16.578 24.859 -1.73 1 77 16 ALA B O 1
ATOM 3505 N N . ASN B 1 17 ? -18.516 25.812 -2.107 1 74.81 17 ASN B N 1
ATOM 3506 C CA . ASN B 1 17 ? -19.203 24.531 -2.148 1 74.81 17 ASN B CA 1
ATOM 3507 C C . ASN B 1 17 ? -18.734 23.688 -3.334 1 74.81 17 ASN B C 1
ATOM 3509 O O . ASN B 1 17 ? -18.625 22.469 -3.225 1 74.81 17 ASN B O 1
ATOM 3513 N N . ARG B 1 18 ? -18.516 24.297 -4.387 1 79.12 18 ARG B N 1
ATOM 3514 C CA . ARG B 1 18 ? -18.062 23.594 -5.586 1 79.12 18 ARG B CA 1
ATOM 3515 C C . ARG B 1 18 ? -16.656 23.016 -5.391 1 79.12 18 ARG B C 1
ATOM 3517 O O . ARG B 1 18 ? -16.359 21.938 -5.879 1 79.12 18 ARG B O 1
ATOM 3524 N N . ILE B 1 19 ? -15.898 23.797 -4.715 1 79.19 19 ILE B N 1
ATOM 3525 C CA . ILE B 1 19 ? -14.523 23.375 -4.477 1 79.19 19 ILE B CA 1
ATOM 3526 C C . ILE B 1 19 ? -14.508 22.172 -3.529 1 79.19 19 ILE B C 1
ATOM 3528 O O . ILE B 1 19 ? -13.828 21.172 -3.789 1 79.19 19 ILE B O 1
ATOM 3532 N N . GLU B 1 20 ? -15.234 22.281 -2.572 1 74.38 20 GLU B N 1
ATOM 3533 C CA . GLU B 1 20 ? -15.258 21.219 -1.563 1 74.38 20 GLU B CA 1
ATOM 3534 C C . GLU B 1 20 ? -15.836 19.938 -2.127 1 74.38 20 GLU B C 1
ATOM 3536 O O . GLU B 1 20 ? -15.461 18.844 -1.702 1 74.38 20 GLU B O 1
ATOM 3541 N N . SER B 1 21 ? -16.625 20.109 -3.137 1 77 21 SER B N 1
ATOM 3542 C CA . SER B 1 21 ? -17.359 18.953 -3.645 1 77 21 SER B CA 1
ATOM 3543 C C . SER B 1 21 ? -16.625 18.312 -4.832 1 77 21 SER B C 1
ATOM 3545 O O . SER B 1 21 ? -16.969 17.219 -5.262 1 77 21 SER B O 1
ATOM 3547 N N . GLN B 1 22 ? -15.586 18.953 -5.258 1 84.44 22 GLN B N 1
ATOM 3548 C CA . GLN B 1 22 ? -14.859 18.391 -6.395 1 84.44 22 GLN B CA 1
ATOM 3549 C C . GLN B 1 22 ? -14.141 17.109 -6.008 1 84.44 22 GLN B C 1
ATOM 3551 O O . GLN B 1 22 ? -13.359 17.094 -5.055 1 84.44 22 GLN B O 1
ATOM 3556 N N . ARG B 1 23 ? -14.344 16.109 -6.766 1 86.94 23 ARG B N 1
ATOM 3557 C CA . ARG B 1 23 ? -13.938 14.75 -6.402 1 86.94 23 ARG B CA 1
ATOM 3558 C C . ARG B 1 23 ? -12.414 14.648 -6.277 1 86.94 23 ARG B C 1
ATOM 3560 O O . ARG B 1 23 ? -11.906 13.953 -5.395 1 86.94 23 ARG B O 1
ATOM 3567 N N . HIS B 1 24 ? -11.703 15.195 -7.188 1 91.25 24 HIS B N 1
ATOM 3568 C CA . HIS B 1 24 ? -10.25 15.109 -7.16 1 91.25 24 HIS B CA 1
ATOM 3569 C C . HIS B 1 24 ? -9.672 15.852 -5.961 1 91.25 24 HIS B C 1
ATOM 3571 O O . HIS B 1 24 ? -8.719 15.383 -5.336 1 91.25 24 HIS B O 1
ATOM 3577 N N . ILE B 1 25 ? -10.258 16.984 -5.645 1 89.81 25 ILE B N 1
ATOM 3578 C CA . ILE B 1 25 ? -9.805 17.766 -4.496 1 89.81 25 ILE B CA 1
ATOM 3579 C C . ILE B 1 25 ? -10.125 17.016 -3.207 1 89.81 25 ILE B C 1
ATOM 3581 O O . ILE B 1 25 ? -9.312 16.984 -2.277 1 89.81 25 ILE B O 1
ATOM 3585 N N . ALA B 1 26 ? -11.242 16.438 -3.154 1 90.38 26 ALA B N 1
ATOM 3586 C CA . ALA B 1 26 ? -11.625 15.641 -1.995 1 90.38 26 ALA B CA 1
ATOM 3587 C C . ALA B 1 26 ? -10.672 14.469 -1.796 1 90.38 26 ALA B C 1
ATOM 3589 O O . ALA B 1 26 ? -10.312 14.133 -0.663 1 90.38 26 ALA B O 1
ATOM 3590 N N . THR B 1 27 ? -10.289 13.867 -2.936 1 94.56 27 THR B N 1
ATOM 3591 C CA . THR B 1 27 ? -9.328 12.773 -2.896 1 94.56 27 THR B CA 1
ATOM 3592 C C . THR B 1 27 ? -8 13.234 -2.314 1 94.56 27 THR B C 1
ATOM 3594 O O . THR B 1 27 ? -7.441 12.578 -1.431 1 94.56 27 THR B O 1
ATOM 3597 N N . ILE B 1 28 ? -7.574 14.297 -2.811 1 94.69 28 ILE B N 1
ATOM 3598 C CA . ILE B 1 28 ? -6.285 14.82 -2.363 1 94.69 28 ILE B CA 1
ATOM 3599 C C . ILE B 1 28 ? -6.371 15.195 -0.886 1 94.69 28 ILE B C 1
ATOM 3601 O O . ILE B 1 28 ? -5.488 14.852 -0.099 1 94.69 28 ILE B O 1
ATOM 3605 N N . LYS B 1 29 ? -7.406 15.844 -0.512 1 92.12 29 LYS B N 1
ATOM 3606 C CA . LYS B 1 29 ? -7.613 16.25 0.874 1 92.12 29 LYS B CA 1
ATOM 3607 C C . LYS B 1 29 ? -7.625 15.055 1.811 1 92.12 29 LYS B C 1
ATOM 3609 O O . LYS B 1 29 ? -6.855 15 2.773 1 92.12 29 LYS B O 1
ATOM 3614 N N . ASN B 1 30 ? -8.453 14.102 1.476 1 92.5 30 ASN B N 1
ATOM 3615 C CA . ASN B 1 30 ? -8.586 12.922 2.328 1 92.5 30 ASN B CA 1
ATOM 3616 C C . ASN B 1 30 ? -7.297 12.109 2.359 1 92.5 30 ASN B C 1
ATOM 3618 O O . ASN B 1 30 ? -6.902 11.602 3.41 1 92.5 30 ASN B O 1
ATOM 3622 N N . GLY B 1 31 ? -6.676 11.969 1.203 1 95.38 31 GLY B N 1
ATOM 3623 C CA . GLY B 1 31 ? -5.414 11.25 1.129 1 95.38 31 GLY B CA 1
ATOM 3624 C C . GLY B 1 31 ? -4.309 11.898 1.942 1 95.38 31 GLY B C 1
ATOM 3625 O O . GLY B 1 31 ? -3.584 11.211 2.668 1 95.38 31 GLY B O 1
ATOM 3626 N N . MET B 1 32 ? -4.234 13.148 1.817 1 94.44 32 MET B N 1
ATOM 3627 C CA . MET B 1 32 ? -3.17 13.875 2.504 1 94.44 32 MET B CA 1
ATOM 3628 C C . MET B 1 32 ? -3.424 13.914 4.008 1 94.44 32 MET B C 1
ATOM 3630 O O . MET B 1 32 ? -2.486 13.812 4.801 1 94.44 32 MET B O 1
ATOM 3634 N N . ILE B 1 33 ? -4.641 14.109 4.422 1 91.94 33 ILE B N 1
ATOM 3635 C CA . ILE B 1 33 ? -4.98 14.125 5.84 1 91.94 33 ILE B CA 1
ATOM 3636 C C . ILE B 1 33 ? -4.605 12.789 6.477 1 91.94 33 ILE B C 1
ATOM 3638 O O . ILE B 1 33 ? -4.082 12.75 7.594 1 91.94 33 ILE B O 1
ATOM 3642 N N . SER B 1 34 ? -4.82 11.734 5.75 1 91.94 34 SER B N 1
ATOM 3643 C CA . SER B 1 34 ? -4.516 10.406 6.277 1 91.94 34 SER B CA 1
ATOM 3644 C C . SER B 1 34 ? -3.012 10.203 6.43 1 91.94 34 SER B C 1
ATOM 3646 O O . SER B 1 34 ? -2.566 9.422 7.273 1 91.94 34 SER B O 1
ATOM 3648 N N . LEU B 1 35 ? -2.23 10.906 5.688 1 94.19 35 LEU B N 1
ATOM 3649 C CA . LEU B 1 35 ? -0.776 10.797 5.723 1 94.19 35 LEU B CA 1
ATOM 3650 C C . LEU B 1 35 ? -0.209 11.516 6.941 1 94.19 35 LEU B C 1
ATOM 3652 O O . LEU B 1 35 ? 0.946 11.305 7.316 1 94.19 35 LEU B O 1
ATOM 3656 N N . MET B 1 36 ? -1.035 12.336 7.547 1 91.5 36 MET B N 1
ATOM 3657 C CA . MET B 1 36 ? -0.557 13.102 8.695 1 91.5 36 MET B CA 1
ATOM 3658 C C . MET B 1 36 ? -0.081 12.18 9.805 1 91.5 36 MET B C 1
ATOM 3660 O O . MET B 1 36 ? 0.883 12.484 10.508 1 91.5 36 MET B O 1
ATOM 3664 N N . ALA B 1 37 ? -0.776 11.094 9.93 1 92.25 37 ALA B N 1
ATOM 3665 C CA . ALA B 1 37 ? -0.363 10.133 10.945 1 92.25 37 ALA B CA 1
ATOM 3666 C C . ALA B 1 37 ? 1.07 9.664 10.711 1 92.25 37 ALA B C 1
ATOM 3668 O O . ALA B 1 37 ? 1.854 9.547 11.656 1 92.25 37 ALA B O 1
ATOM 3669 N N . VAL B 1 38 ? 1.42 9.414 9.469 1 95.5 38 VAL B N 1
ATOM 3670 C CA . VAL B 1 38 ? 2.752 8.945 9.102 1 95.5 38 VAL B CA 1
ATOM 3671 C C . VAL B 1 38 ? 3.785 10.031 9.422 1 95.5 38 VAL B C 1
ATOM 3673 O O . VAL B 1 38 ? 4.836 9.742 10 1 95.5 38 VAL B O 1
ATOM 3676 N N . LEU B 1 39 ? 3.439 11.242 9.086 1 95.31 39 LEU B N 1
ATOM 3677 C CA . LEU B 1 39 ? 4.352 12.359 9.312 1 95.31 39 LEU B CA 1
ATOM 3678 C C . LEU B 1 39 ? 4.539 12.602 10.812 1 95.31 39 LEU B C 1
ATOM 3680 O O . LEU B 1 39 ? 5.641 12.93 11.258 1 95.31 39 LEU B O 1
ATOM 3684 N N . MET B 1 40 ? 3.48 12.461 11.547 1 94.31 40 MET B N 1
ATOM 3685 C CA . MET B 1 40 ? 3.564 12.672 12.992 1 94.31 40 MET B CA 1
ATOM 3686 C C . MET B 1 40 ? 4.426 11.602 13.648 1 94.31 40 MET B C 1
ATOM 3688 O O . MET B 1 40 ? 5.199 11.891 14.562 1 94.31 40 MET B O 1
ATOM 3692 N N . VAL B 1 41 ? 4.301 10.398 13.164 1 94.88 41 VAL B N 1
ATOM 3693 C CA . VAL B 1 41 ? 5.145 9.32 13.672 1 94.88 41 VAL B CA 1
ATOM 3694 C C . VAL B 1 41 ? 6.613 9.641 13.406 1 94.88 41 VAL B C 1
ATOM 3696 O O . VAL B 1 41 ? 7.453 9.508 14.297 1 94.88 41 VAL B O 1
ATOM 3699 N N . GLY B 1 42 ? 6.941 10.047 12.219 1 95.25 42 GLY B N 1
ATOM 3700 C CA . GLY B 1 42 ? 8.305 10.438 11.898 1 95.25 42 GLY B CA 1
ATOM 3701 C C . GLY B 1 42 ? 8.805 11.609 12.719 1 95.25 42 GLY B C 1
ATOM 3702 O O . GLY B 1 42 ? 9.969 11.641 13.117 1 95.25 42 GLY B O 1
ATOM 3703 N N . SER B 1 43 ? 7.922 12.5 13.008 1 94.75 43 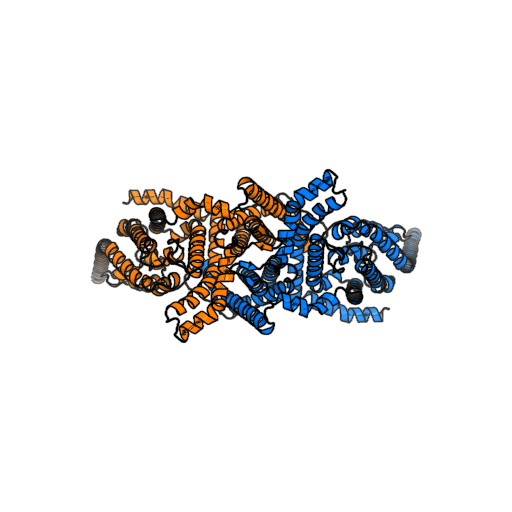SER B N 1
ATOM 3704 C CA . SER B 1 43 ? 8.258 13.703 13.75 1 94.75 43 SER B CA 1
ATOM 3705 C C . SER B 1 43 ? 8.602 13.375 15.203 1 94.75 43 SER B C 1
ATOM 3707 O O . SER B 1 43 ? 9.445 14.031 15.812 1 94.75 43 SER B O 1
ATOM 3709 N N . ILE B 1 44 ? 7.93 12.398 15.719 1 92 44 ILE B N 1
ATOM 3710 C CA . ILE B 1 44 ? 8.188 12.023 17.109 1 92 44 ILE B CA 1
ATOM 3711 C C . ILE B 1 44 ? 9.656 11.609 17.266 1 92 44 ILE B C 1
ATOM 3713 O O . ILE B 1 44 ? 10.312 11.984 18.234 1 92 44 ILE B O 1
ATOM 3717 N N . GLY B 1 45 ? 10.188 10.883 16.328 1 87.94 45 GLY B N 1
ATOM 3718 C CA . GLY B 1 45 ? 11.594 10.531 16.359 1 87.94 45 GLY B CA 1
ATOM 3719 C C . GLY B 1 45 ? 12.508 11.742 16.344 1 87.94 45 GLY B C 1
ATOM 3720 O O . GLY B 1 45 ? 13.484 11.805 17.094 1 87.94 45 GLY B O 1
ATOM 3721 N N . MET B 1 46 ? 12.18 12.641 15.57 1 88.06 46 MET B N 1
ATOM 3722 C CA . MET B 1 46 ? 12.984 13.852 15.43 1 88.06 46 MET B CA 1
ATOM 3723 C C . MET B 1 46 ? 12.898 14.703 16.688 1 88.06 46 MET B C 1
ATOM 3725 O O . MET B 1 46 ? 13.898 15.281 17.125 1 88.06 46 MET B O 1
ATOM 3729 N N . ILE B 1 47 ? 11.727 14.797 17.25 1 90.31 47 ILE B N 1
ATOM 3730 C CA . ILE B 1 47 ? 11.492 15.594 18.453 1 90.31 47 ILE B CA 1
ATOM 3731 C C . ILE B 1 47 ? 12.273 15.008 19.625 1 90.31 47 ILE B C 1
ATOM 3733 O O . ILE B 1 47 ? 12.938 15.734 20.359 1 90.31 47 ILE B O 1
ATOM 3737 N N . ILE B 1 48 ? 12.227 13.719 19.703 1 88.31 48 ILE B N 1
ATOM 3738 C CA . ILE B 1 48 ? 12.953 13.055 20.781 1 88.31 48 ILE B CA 1
ATOM 3739 C C . ILE B 1 48 ? 14.453 13.25 20.594 1 88.31 48 ILE B C 1
ATOM 3741 O O . ILE B 1 48 ? 15.18 13.547 21.547 1 88.31 48 ILE B O 1
ATOM 3745 N N . SER B 1 49 ? 14.938 13.102 19.406 1 83.69 49 SER B N 1
ATOM 3746 C CA . SER B 1 49 ? 16.344 13.305 19.094 1 83.69 49 SER B CA 1
ATOM 3747 C C . SER B 1 49 ? 16.766 14.75 19.359 1 83.69 49 SER B C 1
ATOM 3749 O O . SER B 1 49 ? 17.906 15.016 19.719 1 83.69 49 SER B O 1
ATOM 3751 N N . GLY B 1 50 ? 15.852 15.672 19.172 1 81 50 GLY B N 1
ATOM 3752 C CA . GLY B 1 50 ? 16.109 17.094 19.359 1 81 50 GLY B CA 1
ATOM 3753 C C . GLY B 1 50 ? 16.281 17.469 20.812 1 81 50 GLY B C 1
ATOM 3754 O O . GLY B 1 50 ? 16.938 18.469 21.141 1 81 50 GLY B O 1
ATOM 3755 N N . ILE B 1 51 ? 15.734 16.656 21.688 1 80 51 ILE B N 1
ATOM 3756 C CA . ILE B 1 51 ? 15.883 16.906 23.125 1 80 51 ILE B CA 1
ATOM 3757 C C . ILE B 1 51 ? 17.359 16.875 23.5 1 80 51 ILE B C 1
ATOM 3759 O O . ILE B 1 51 ? 17.797 17.625 24.391 1 80 51 ILE B O 1
ATOM 3763 N N . GLY B 1 52 ? 18.094 16.047 22.828 1 78.12 52 GLY B N 1
ATOM 3764 C CA . GLY B 1 52 ? 19.516 15.953 23.094 1 78.12 52 GLY B CA 1
ATOM 3765 C C . GLY B 1 52 ? 20.25 17.266 22.844 1 78.12 52 GLY B C 1
ATOM 3766 O O . GLY B 1 52 ? 21.25 17.547 23.516 1 78.12 52 GLY B O 1
ATOM 3767 N N . SER B 1 53 ? 19.703 18.031 21.984 1 73.44 53 SER B N 1
ATOM 3768 C CA . SER B 1 53 ? 20.375 19.281 21.625 1 73.44 53 SER B CA 1
ATOM 3769 C C . SER B 1 53 ? 20.281 20.297 22.75 1 73.44 53 SER B C 1
ATOM 3771 O O . SER B 1 53 ? 21.031 21.281 22.766 1 73.44 53 SER B O 1
ATOM 3773 N N . PHE B 1 54 ? 19.422 19.984 23.703 1 76.25 54 PHE B N 1
ATOM 3774 C CA . PHE B 1 54 ? 19.25 20.891 24.844 1 76.25 54 PHE B CA 1
ATOM 3775 C C . PHE B 1 54 ? 20.328 20.641 25.891 1 76.25 54 PHE B C 1
ATOM 3777 O O . PHE B 1 54 ? 20.516 21.453 26.812 1 76.25 54 PHE B O 1
ATOM 3784 N N . PHE B 1 55 ? 21.031 19.594 25.641 1 82.19 55 PHE B N 1
ATOM 3785 C CA . PHE B 1 55 ? 22.031 19.219 26.625 1 82.19 55 PHE B CA 1
ATOM 3786 C C . PHE B 1 55 ? 23.438 19.281 26.016 1 82.19 55 PHE B C 1
ATOM 3788 O O . PHE B 1 55 ? 23.609 19.078 24.812 1 82.19 55 PHE B O 1
ATOM 3795 N N . PRO B 1 56 ? 24.391 19.672 26.859 1 84.69 56 PRO B N 1
ATOM 3796 C CA . PRO B 1 56 ? 25.766 19.672 26.344 1 84.69 56 PRO B CA 1
ATOM 3797 C C . PRO B 1 56 ? 26.203 18.312 25.828 1 84.69 56 PRO B C 1
ATOM 3799 O O . PRO B 1 56 ? 25.844 17.281 26.391 1 84.69 56 PRO B O 1
ATOM 3802 N N . ALA B 1 57 ? 26.891 18.375 24.75 1 84.19 57 ALA B N 1
ATOM 3803 C CA . ALA B 1 57 ? 27.328 17.156 24.062 1 84.19 57 ALA B CA 1
ATOM 3804 C C . ALA B 1 57 ? 28.109 16.25 25.016 1 84.19 57 ALA B C 1
ATOM 3806 O O . ALA B 1 57 ? 28.062 15.023 24.875 1 84.19 57 ALA B O 1
ATOM 3807 N N . ASP B 1 58 ? 28.734 16.844 25.984 1 88.88 58 ASP B N 1
ATOM 3808 C CA . ASP B 1 58 ? 29.578 16.078 26.891 1 88.88 58 ASP B CA 1
ATOM 3809 C C . ASP B 1 58 ? 28.812 15.609 28.125 1 88.88 58 ASP B C 1
ATOM 3811 O O . ASP B 1 58 ? 29.328 14.844 28.938 1 88.88 58 ASP B O 1
ATOM 3815 N N . SER B 1 59 ? 27.641 15.953 28.234 1 90.94 59 SER B N 1
ATOM 3816 C CA . SER B 1 59 ? 26.828 15.484 29.344 1 90.94 59 SER B CA 1
ATOM 3817 C C . SER B 1 59 ? 26.344 14.055 29.125 1 90.94 59 SER B C 1
ATOM 3819 O O . SER B 1 59 ? 26.375 13.555 28 1 90.94 59 SER B O 1
ATOM 3821 N N . SER B 1 60 ? 25.984 13.398 30.25 1 88.62 60 SER B N 1
ATOM 3822 C CA . SER B 1 60 ? 25.5 12.023 30.156 1 88.62 60 SER B CA 1
ATOM 3823 C C . SER B 1 60 ? 24.297 11.93 29.234 1 88.62 60 SER B C 1
ATOM 3825 O O . SER B 1 60 ? 24.172 10.977 28.453 1 88.62 60 SER B O 1
ATOM 3827 N N . VAL B 1 61 ? 23.469 12.906 29.281 1 87.06 61 VAL B N 1
ATOM 3828 C CA . VAL B 1 61 ? 22.266 12.922 28.453 1 87.06 61 VAL B CA 1
ATOM 3829 C C . VAL B 1 61 ? 22.641 13.203 27 1 87.06 61 VAL B C 1
ATOM 3831 O O . VAL B 1 61 ? 22.125 12.562 26.094 1 87.06 61 VAL B O 1
ATOM 3834 N N . GLY B 1 62 ? 23.484 14.156 26.781 1 86.06 62 GLY B N 1
ATOM 3835 C CA . GLY B 1 62 ? 23.953 14.438 25.438 1 86.06 62 GLY B CA 1
ATOM 3836 C C . GLY B 1 62 ? 24.625 13.258 24.766 1 86.06 62 GLY B C 1
ATOM 3837 O O . GLY B 1 62 ? 24.406 12.992 23.578 1 86.06 62 GLY B O 1
ATOM 3838 N N . MET B 1 63 ? 25.438 12.578 25.562 1 87.12 63 MET B N 1
ATOM 3839 C CA . MET B 1 63 ? 26.141 11.406 25.047 1 87.12 63 MET B CA 1
ATOM 3840 C C . MET B 1 63 ? 25.172 10.289 24.703 1 87.12 63 MET B C 1
ATOM 3842 O O . MET B 1 63 ? 25.359 9.57 23.734 1 87.12 63 MET B O 1
ATOM 3846 N N . PHE B 1 64 ? 24.172 10.172 25.516 1 88.25 64 PHE B N 1
ATOM 3847 C CA . PHE B 1 64 ? 23.125 9.188 25.25 1 88.25 64 PHE B CA 1
ATOM 3848 C C . PHE B 1 64 ? 22.453 9.445 23.906 1 88.25 64 PHE B C 1
ATOM 3850 O O . PHE B 1 64 ? 22.328 8.539 23.078 1 88.25 64 PHE B O 1
ATOM 3857 N N . PHE B 1 65 ? 22.078 10.641 23.656 1 86.62 65 PHE B N 1
ATOM 3858 C CA . PHE B 1 65 ? 21.359 10.992 22.422 1 86.62 65 PHE B CA 1
ATOM 3859 C C . PHE B 1 65 ? 22.281 10.891 21.219 1 86.62 65 PHE B C 1
ATOM 3861 O O . PHE B 1 65 ? 21.828 10.547 20.125 1 86.62 65 PHE B O 1
ATOM 3868 N N . SER B 1 66 ? 23.516 11.195 21.469 1 84.44 66 SER B N 1
ATOM 3869 C CA . SER B 1 66 ? 24.484 11.047 20.375 1 84.44 66 SER B CA 1
ATOM 3870 C C . SER B 1 66 ? 24.734 9.578 20.062 1 84.44 66 SER B C 1
ATOM 3872 O O . SER B 1 66 ? 24.781 9.195 18.891 1 84.44 66 SER B O 1
ATOM 3874 N N . GLU B 1 67 ? 24.859 8.844 21.062 1 83.88 67 GLU B N 1
ATOM 3875 C CA . GLU B 1 67 ? 25.141 7.418 20.906 1 83.88 67 GLU B CA 1
ATOM 3876 C C . GLU B 1 67 ? 23.984 6.688 20.25 1 83.88 67 GLU B C 1
ATOM 3878 O O . GLU B 1 67 ? 24.188 5.781 19.438 1 83.88 67 GLU B O 1
ATOM 3883 N N . TYR B 1 68 ? 22.781 7.113 20.531 1 84.56 68 TYR B N 1
ATOM 3884 C CA . TYR B 1 68 ? 21.609 6.383 20.062 1 84.56 68 TYR B CA 1
ATOM 3885 C C . TYR B 1 68 ? 20.875 7.176 18.984 1 84.56 68 TYR B C 1
ATOM 3887 O O . TYR B 1 68 ? 19.703 6.922 18.719 1 84.56 68 TYR B O 1
ATOM 3895 N N . SER B 1 69 ? 21.578 8.102 18.375 1 83.25 69 SER B N 1
ATOM 3896 C CA . SER B 1 69 ? 20.984 8.977 17.375 1 83.25 69 SER B CA 1
ATOM 3897 C C . SER B 1 69 ? 20.438 8.172 16.188 1 83.25 69 SER B C 1
ATOM 3899 O O . SER B 1 69 ? 19.375 8.492 15.648 1 83.25 69 SER B O 1
ATOM 3901 N N . SER B 1 70 ? 21.141 7.16 15.859 1 79.62 70 SER B N 1
ATOM 3902 C CA . SER B 1 70 ? 20.734 6.348 14.719 1 79.62 70 SER B CA 1
ATOM 3903 C C . SER B 1 70 ? 19.422 5.629 14.992 1 79.62 70 SER B C 1
ATOM 3905 O O . SER B 1 70 ? 18.547 5.543 14.117 1 79.62 70 SER B O 1
ATOM 3907 N N . ILE B 1 71 ? 19.281 5.203 16.172 1 81.06 71 ILE B N 1
ATOM 3908 C CA . ILE B 1 71 ? 18.078 4.465 16.547 1 81.06 71 ILE B CA 1
ATOM 3909 C C . ILE B 1 71 ? 16.906 5.438 16.719 1 81.06 71 ILE B C 1
ATOM 3911 O O . ILE B 1 71 ? 15.773 5.133 16.344 1 81.06 71 ILE B O 1
ATOM 3915 N N . LEU B 1 72 ? 17.203 6.543 17.281 1 86.81 72 LEU B N 1
ATOM 3916 C CA . LEU B 1 72 ? 16.172 7.527 17.562 1 86.81 72 LEU B CA 1
ATOM 3917 C C . LEU B 1 72 ? 15.617 8.125 16.266 1 86.81 72 LEU B C 1
ATOM 3919 O O . LEU B 1 72 ? 14.469 8.57 16.219 1 86.81 72 LEU B O 1
ATOM 3923 N N . ASN B 1 73 ? 16.375 8.008 15.18 1 87.5 73 ASN B N 1
ATOM 3924 C CA . ASN B 1 73 ? 15.977 8.625 13.922 1 87.5 73 ASN B CA 1
ATOM 3925 C C . ASN B 1 73 ? 15.297 7.625 13 1 87.5 73 ASN B C 1
ATOM 3927 O O . ASN B 1 73 ? 14.852 7.988 11.906 1 87.5 73 ASN B O 1
ATOM 3931 N N . ILE B 1 74 ? 15.086 6.457 13.453 1 89.25 74 ILE B N 1
ATOM 3932 C CA . ILE B 1 74 ? 14.523 5.395 12.625 1 89.25 74 ILE B CA 1
ATOM 3933 C C . ILE B 1 74 ? 13.102 5.766 12.203 1 89.25 74 ILE B C 1
ATOM 3935 O O . ILE B 1 74 ? 12.75 5.645 11.031 1 89.25 74 ILE B O 1
ATOM 3939 N N . PRO B 1 75 ? 12.297 6.301 13.117 1 92.19 75 PRO B N 1
ATOM 3940 C CA . PRO B 1 75 ? 10.953 6.672 12.672 1 92.19 75 PRO B CA 1
ATOM 3941 C C . PRO B 1 75 ? 10.969 7.699 11.539 1 92.19 75 PRO B C 1
ATOM 3943 O O . PRO B 1 75 ? 10.195 7.586 10.586 1 92.19 75 PRO B O 1
ATOM 3946 N N . PHE B 1 76 ? 11.891 8.625 11.633 1 91.75 76 PHE B N 1
ATOM 3947 C CA . PHE B 1 76 ? 12.023 9.625 10.578 1 91.75 76 PHE B CA 1
ATOM 3948 C C . PHE B 1 76 ? 12.438 8.977 9.266 1 91.75 76 PHE B C 1
ATOM 3950 O O . PHE B 1 76 ? 11.852 9.258 8.219 1 91.75 76 PHE B O 1
ATOM 3957 N N . GLN B 1 77 ? 13.391 8.117 9.312 1 91.12 77 GLN B N 1
ATOM 3958 C CA . GLN B 1 77 ? 13.977 7.496 8.133 1 91.12 77 GLN B CA 1
ATOM 3959 C C . GLN B 1 77 ? 12.953 6.645 7.387 1 91.12 77 GLN B C 1
ATOM 3961 O O . GLN B 1 77 ? 12.992 6.555 6.16 1 91.12 77 GLN B O 1
ATOM 3966 N N . TYR B 1 78 ? 12.008 6.066 8.109 1 94.44 78 TYR B N 1
ATOM 3967 C CA . TYR B 1 78 ? 11.094 5.121 7.477 1 94.44 78 TYR B CA 1
ATOM 3968 C C . TYR B 1 78 ? 9.711 5.73 7.297 1 94.44 78 TYR B C 1
ATOM 3970 O O . TYR B 1 78 ? 8.734 5.016 7.051 1 94.44 78 TYR B O 1
ATOM 3978 N N . THR B 1 79 ? 9.578 7.02 7.461 1 95.06 79 THR B N 1
ATOM 3979 C CA . THR B 1 79 ? 8.352 7.734 7.141 1 95.06 79 THR B CA 1
ATOM 3980 C C . THR B 1 79 ? 8.617 8.836 6.117 1 95.06 79 THR B C 1
ATOM 3982 O O . THR B 1 79 ? 8.32 8.664 4.934 1 95.06 79 THR B O 1
ATOM 3985 N N . TYR B 1 80 ? 9.453 9.805 6.473 1 94.31 80 TYR B N 1
ATOM 3986 C CA . TYR B 1 80 ? 9.719 10.953 5.609 1 94.31 80 TYR B CA 1
ATOM 3987 C C . TYR B 1 80 ? 10.516 10.539 4.383 1 94.31 80 TYR B C 1
ATOM 3989 O O . TYR B 1 80 ? 10.289 11.055 3.283 1 94.31 80 TYR B O 1
ATOM 3997 N N . ALA B 1 81 ? 11.461 9.617 4.516 1 92.38 81 ALA B N 1
ATOM 3998 C CA . ALA B 1 81 ? 12.375 9.242 3.439 1 92.38 81 ALA B CA 1
ATOM 3999 C C . ALA B 1 81 ? 11.648 8.445 2.359 1 92.38 81 ALA B C 1
ATOM 4001 O O . ALA B 1 81 ? 12.141 8.328 1.232 1 92.38 81 ALA B O 1
ATOM 4002 N N . VAL B 1 82 ? 10.516 7.828 2.676 1 95.69 82 VAL B N 1
ATOM 4003 C CA . VAL B 1 82 ? 9.75 7.051 1.706 1 95.69 82 VAL B CA 1
ATOM 4004 C C . VAL B 1 82 ? 8.312 7.562 1.646 1 95.69 82 VAL B C 1
ATOM 4006 O O . VAL B 1 82 ? 7.383 6.789 1.416 1 95.69 82 VAL B O 1
ATOM 4009 N N . LEU B 1 83 ? 8.195 8.836 1.854 1 96.88 83 LEU B N 1
ATOM 4010 C CA . LEU B 1 83 ? 6.906 9.508 1.959 1 96.88 83 LEU B CA 1
ATOM 4011 C C . LEU B 1 83 ? 6.078 9.297 0.694 1 96.88 83 LEU B C 1
ATOM 4013 O O . LEU B 1 83 ? 4.855 9.18 0.761 1 96.88 83 LEU B O 1
ATOM 4017 N N . SER B 1 84 ? 6.715 9.234 -0.47 1 97.38 84 SER B N 1
ATOM 4018 C CA . SER B 1 84 ? 6.004 9.125 -1.742 1 97.38 84 SER B CA 1
ATOM 4019 C C . SER B 1 84 ? 5.297 7.781 -1.867 1 97.38 84 SER B C 1
ATOM 4021 O O . SER B 1 84 ? 4.266 7.676 -2.533 1 97.38 84 SER B O 1
ATOM 4023 N N . ILE B 1 85 ? 5.852 6.75 -1.238 1 98.06 85 ILE B N 1
ATOM 4024 C CA . ILE B 1 85 ? 5.207 5.445 -1.269 1 98.06 85 ILE B CA 1
ATOM 4025 C C . ILE B 1 85 ? 3.904 5.492 -0.472 1 98.06 85 ILE B C 1
ATOM 4027 O O . ILE B 1 85 ? 2.863 5.031 -0.945 1 98.06 85 ILE B O 1
ATOM 4031 N N . TYR B 1 86 ? 3.99 6.039 0.722 1 98.56 86 TYR B N 1
ATOM 4032 C CA . TYR B 1 86 ? 2.803 6.16 1.561 1 98.56 86 TYR B CA 1
ATOM 4033 C C . TYR B 1 86 ? 1.753 7.039 0.896 1 98.56 86 TYR B C 1
ATOM 4035 O O . TYR B 1 86 ? 0.554 6.77 0.998 1 98.56 86 TYR B O 1
ATOM 4043 N N . CYS B 1 87 ? 2.242 8.078 0.245 1 98.31 87 CYS B N 1
ATOM 4044 C CA . CYS B 1 87 ? 1.338 8.961 -0.479 1 98.31 87 CYS B CA 1
ATOM 4045 C C . CYS B 1 87 ? 0.614 8.211 -1.591 1 98.31 87 CYS B C 1
ATOM 4047 O O . CYS B 1 87 ? -0.591 8.391 -1.781 1 98.31 87 CYS B O 1
ATOM 4049 N N . ALA B 1 88 ? 1.342 7.398 -2.328 1 98.75 88 ALA B N 1
ATOM 4050 C CA . ALA B 1 88 ? 0.733 6.609 -3.396 1 98.75 88 ALA B CA 1
ATOM 4051 C C . ALA B 1 88 ? -0.361 5.695 -2.852 1 98.75 88 ALA B C 1
ATOM 4053 O O . ALA B 1 88 ? -1.426 5.562 -3.459 1 98.75 88 ALA B O 1
ATOM 4054 N N . ILE B 1 89 ? -0.087 5.059 -1.732 1 98.75 89 ILE B N 1
ATOM 4055 C CA . ILE B 1 89 ? -1.059 4.172 -1.098 1 98.75 89 ILE B CA 1
ATOM 4056 C C . ILE B 1 89 ? -2.297 4.973 -0.694 1 98.75 89 ILE B C 1
ATOM 4058 O O . ILE B 1 89 ? -3.424 4.566 -0.987 1 98.75 89 ILE B O 1
ATOM 4062 N N . SER B 1 90 ? -2.068 6.102 -0.078 1 98.19 90 SER B N 1
ATOM 4063 C CA . SER B 1 90 ? -3.15 6.906 0.482 1 98.19 90 SER B CA 1
ATOM 4064 C C . SER B 1 90 ? -4.031 7.492 -0.618 1 98.19 90 SER B C 1
ATOM 4066 O O . SER B 1 90 ? -5.254 7.352 -0.581 1 98.19 90 SER B O 1
ATOM 4068 N N . ILE B 1 91 ? -3.434 8.102 -1.598 1 98.44 91 ILE B N 1
ATOM 4069 C CA . ILE B 1 91 ? -4.172 8.742 -2.678 1 98.44 91 ILE B CA 1
ATOM 4070 C C . ILE B 1 91 ? -4.938 7.695 -3.479 1 98.44 91 ILE B C 1
ATOM 4072 O O . ILE B 1 91 ? -6.102 7.902 -3.832 1 98.44 91 ILE B O 1
ATOM 4076 N N . SER B 1 92 ? -4.32 6.602 -3.801 1 98.75 92 SER B N 1
ATOM 4077 C CA . SER B 1 92 ? -4.98 5.543 -4.559 1 98.75 92 SER B CA 1
ATOM 4078 C C . SER B 1 92 ? -6.16 4.965 -3.789 1 98.75 92 SER B C 1
ATOM 4080 O O . SER B 1 92 ? -7.215 4.699 -4.371 1 98.75 92 SER B O 1
ATOM 4082 N N . PHE B 1 93 ? -5.965 4.723 -2.516 1 98.19 93 PHE B N 1
ATOM 4083 C CA . PHE B 1 93 ? -7.016 4.168 -1.671 1 98.19 93 PHE B CA 1
ATOM 4084 C C . PHE B 1 93 ? -8.242 5.07 -1.67 1 98.19 93 PHE B C 1
ATOM 4086 O O . PHE B 1 93 ? -9.359 4.613 -1.938 1 98.19 93 PHE B O 1
ATOM 4093 N N . TYR B 1 94 ? -8.031 6.316 -1.457 1 96.81 94 TYR B N 1
ATOM 4094 C CA . TYR B 1 94 ? -9.156 7.23 -1.301 1 96.81 94 TYR B CA 1
ATOM 4095 C C . TYR B 1 94 ? -9.758 7.594 -2.654 1 96.81 94 TYR B C 1
ATOM 4097 O O . TYR B 1 94 ? -10.953 7.855 -2.76 1 96.81 94 TYR B O 1
ATOM 4105 N N . HIS B 1 95 ? -8.938 7.633 -3.672 1 97.88 95 HIS B N 1
ATOM 4106 C CA . HIS B 1 95 ? -9.508 7.859 -4.992 1 97.88 95 HIS B CA 1
ATOM 4107 C C . HIS B 1 95 ? -10.375 6.684 -5.43 1 97.88 95 HIS B C 1
ATOM 4109 O O . HIS B 1 95 ? -11.438 6.879 -6.035 1 97.88 95 HIS B O 1
ATOM 4115 N N . ALA B 1 96 ? -9.898 5.438 -5.172 1 97.69 96 ALA B N 1
ATOM 4116 C CA . ALA B 1 96 ? -10.695 4.254 -5.477 1 97.69 96 ALA B CA 1
ATOM 4117 C C . ALA B 1 96 ? -12.023 4.277 -4.727 1 97.69 96 ALA B C 1
ATOM 4119 O O . ALA B 1 96 ? -13.062 3.93 -5.281 1 97.69 96 ALA B O 1
ATOM 4120 N N . LYS B 1 97 ? -11.938 4.629 -3.477 1 95.19 97 LYS B N 1
ATOM 4121 C CA . LYS B 1 97 ? -13.156 4.742 -2.672 1 95.19 97 LYS B CA 1
ATOM 4122 C C . LYS B 1 97 ? -14.109 5.77 -3.268 1 95.19 97 LYS B C 1
ATOM 4124 O O . LYS B 1 97 ? -15.32 5.547 -3.307 1 95.19 97 LYS B O 1
ATOM 4129 N N . GLN B 1 98 ? -13.547 6.891 -3.66 1 94.38 98 GLN B N 1
ATOM 4130 C CA . GLN B 1 98 ? -14.352 7.949 -4.254 1 94.38 98 GLN B CA 1
ATOM 4131 C C . GLN B 1 98 ? -15.047 7.465 -5.527 1 94.38 98 GLN B C 1
ATOM 4133 O O . GLN B 1 98 ? -16.156 7.902 -5.844 1 94.38 98 GLN B O 1
ATOM 4138 N N . LEU B 1 99 ? -14.438 6.633 -6.309 1 95.25 99 LEU B N 1
ATOM 4139 C CA . LEU B 1 99 ? -14.977 6.109 -7.559 1 95.25 99 LEU B CA 1
ATOM 4140 C C . LEU B 1 99 ? -15.797 4.848 -7.316 1 95.25 99 LEU B C 1
ATOM 4142 O O . LEU B 1 99 ? -16.391 4.293 -8.25 1 95.25 99 LEU B O 1
ATOM 4146 N N . ASP B 1 100 ? -15.781 4.336 -6.164 1 94.5 100 ASP B N 1
ATOM 4147 C CA . ASP B 1 100 ? -16.516 3.141 -5.754 1 94.5 100 ASP B CA 1
ATOM 4148 C C . ASP B 1 100 ? -16.031 1.909 -6.512 1 94.5 100 ASP B C 1
ATOM 4150 O O . ASP B 1 100 ? -16.828 1.178 -7.098 1 94.5 100 ASP B O 1
ATOM 4154 N N . ILE B 1 101 ? -14.781 1.734 -6.609 1 94.44 101 ILE B N 1
ATOM 4155 C CA . ILE B 1 101 ? -14.172 0.542 -7.191 1 94.44 101 ILE B CA 1
ATOM 4156 C C . ILE B 1 101 ? -13.242 -0.111 -6.168 1 94.44 101 ILE B C 1
ATOM 4158 O O . ILE B 1 101 ? -12.789 0.542 -5.223 1 94.44 101 ILE B O 1
ATOM 4162 N N . PRO B 1 102 ? -12.953 -1.464 -6.301 1 93.25 102 PRO B N 1
ATOM 4163 C CA . PRO B 1 102 ? -12.094 -2.135 -5.32 1 93.25 102 PRO B CA 1
ATOM 4164 C C . PRO B 1 102 ? -10.711 -1.498 -5.211 1 93.25 102 PRO B C 1
ATOM 4166 O O . PRO B 1 102 ? -10.039 -1.302 -6.227 1 93.25 102 PRO B O 1
ATOM 4169 N N . PRO B 1 103 ? -10.305 -1.247 -4.008 1 96 103 PRO B N 1
ATOM 4170 C CA . PRO B 1 103 ? -9.133 -0.384 -3.834 1 96 103 PRO B CA 1
ATOM 4171 C C . PRO B 1 103 ? -7.82 -1.131 -4.023 1 96 103 PRO B C 1
ATOM 4173 O O . PRO B 1 103 ? -6.797 -0.519 -4.348 1 96 103 PRO B O 1
ATOM 4176 N N . PHE B 1 104 ? -7.758 -2.461 -3.898 1 96.38 104 PHE B N 1
ATOM 4177 C CA . PHE B 1 104 ? -6.496 -3.178 -3.766 1 96.38 104 PHE B CA 1
ATOM 4178 C C . PHE B 1 104 ? -5.641 -3 -5.012 1 96.38 104 PHE B C 1
ATOM 4180 O O . PHE B 1 104 ? -4.523 -2.484 -4.938 1 96.38 104 PHE B O 1
ATOM 4187 N N . HIS B 1 105 ? -6.16 -3.391 -6.172 1 96.31 105 HIS B N 1
ATOM 4188 C CA . HIS B 1 105 ? -5.355 -3.311 -7.387 1 96.31 105 HIS B CA 1
ATOM 4189 C C . HIS B 1 105 ? -5.105 -1.859 -7.785 1 96.31 105 HIS B C 1
ATOM 4191 O O . HIS B 1 105 ? -4.133 -1.562 -8.484 1 96.31 105 HIS B O 1
ATOM 4197 N N . CYS B 1 106 ? -5.984 -0.916 -7.324 1 97.94 106 CYS B N 1
ATOM 4198 C CA . CYS B 1 106 ? -5.754 0.508 -7.543 1 97.94 106 CYS B CA 1
ATOM 4199 C C . CYS B 1 106 ? -4.535 0.988 -6.766 1 97.94 106 CYS B C 1
ATOM 4201 O O . CYS B 1 106 ? -3.74 1.779 -7.273 1 97.94 106 CYS B O 1
ATOM 4203 N N . ILE B 1 107 ? -4.426 0.491 -5.516 1 98.69 107 ILE B N 1
ATOM 4204 C CA . ILE B 1 107 ? -3.268 0.831 -4.691 1 98.69 107 ILE B CA 1
ATOM 4205 C C . ILE B 1 107 ? -1.993 0.314 -5.355 1 98.69 107 ILE B C 1
ATOM 4207 O O . ILE B 1 107 ? -0.999 1.037 -5.449 1 98.69 107 ILE B O 1
ATOM 4211 N N . ILE B 1 108 ? -2.047 -0.908 -5.863 1 98.56 108 ILE B N 1
ATOM 4212 C CA . ILE B 1 108 ? -0.896 -1.504 -6.535 1 98.56 108 ILE B CA 1
ATOM 4213 C C . ILE B 1 108 ? -0.52 -0.667 -7.754 1 98.56 108 ILE B C 1
ATOM 4215 O O . ILE B 1 108 ? 0.662 -0.405 -7.996 1 98.56 108 ILE B O 1
ATOM 4219 N N . ALA B 1 109 ? -1.535 -0.267 -8.516 1 98.5 109 ALA B N 1
ATOM 4220 C CA . ALA B 1 109 ? -1.301 0.539 -9.711 1 98.5 109 ALA B CA 1
ATOM 4221 C C . ALA B 1 109 ? -0.641 1.868 -9.352 1 98.5 109 ALA B C 1
ATOM 4223 O O . ALA B 1 109 ? 0.316 2.287 -10.008 1 98.5 109 ALA B O 1
ATOM 4224 N N . GLY B 1 110 ? -1.172 2.557 -8.359 1 98.75 110 GLY B N 1
ATOM 4225 C CA . GLY B 1 110 ? -0.607 3.828 -7.938 1 98.75 110 GLY B CA 1
ATOM 4226 C C . GLY B 1 110 ? 0.821 3.711 -7.441 1 98.75 110 GLY B C 1
ATOM 4227 O O . GLY B 1 110 ? 1.676 4.527 -7.789 1 98.75 110 GLY B O 1
ATOM 4228 N N . VAL B 1 111 ? 1.1 2.705 -6.613 1 98.75 111 VAL B N 1
ATOM 4229 C CA . VAL B 1 111 ? 2.434 2.488 -6.062 1 98.75 111 VAL B CA 1
ATOM 4230 C C . VAL B 1 111 ? 3.41 2.148 -7.184 1 98.75 111 VAL B C 1
ATOM 4232 O O . VAL B 1 111 ? 4.527 2.664 -7.219 1 98.75 111 VAL B O 1
ATOM 4235 N N . SER B 1 112 ? 2.98 1.308 -8.117 1 98.25 112 SER B N 1
ATOM 4236 C CA . SER B 1 112 ? 3.842 0.937 -9.242 1 98.25 112 SER B CA 1
ATOM 4237 C C . SER B 1 112 ? 4.191 2.15 -10.094 1 98.25 112 SER B C 1
ATOM 4239 O O . SER B 1 112 ? 5.348 2.34 -10.469 1 98.25 112 SER B O 1
ATOM 4241 N N . ALA B 1 113 ? 3.16 2.926 -10.406 1 98.44 113 ALA B N 1
ATOM 4242 C CA . ALA B 1 113 ? 3.395 4.133 -11.195 1 98.44 113 ALA B CA 1
ATOM 4243 C C . ALA B 1 113 ? 4.363 5.074 -10.484 1 98.44 113 ALA B C 1
ATOM 4245 O O . ALA B 1 113 ? 5.262 5.637 -11.117 1 98.44 113 ALA B O 1
ATOM 4246 N N . THR B 1 114 ? 4.176 5.258 -9.203 1 98.31 114 THR B N 1
ATOM 4247 C CA . THR B 1 114 ? 5.027 6.129 -8.406 1 98.31 114 THR B CA 1
ATOM 4248 C C . THR B 1 114 ? 6.469 5.621 -8.398 1 98.31 114 THR B C 1
ATOM 4250 O O . THR B 1 114 ? 7.406 6.402 -8.547 1 98.31 114 THR B O 1
ATOM 4253 N N . LEU B 1 115 ? 6.66 4.32 -8.234 1 97.31 115 LEU B N 1
ATOM 4254 C CA . LEU B 1 115 ? 8 3.746 -8.211 1 97.31 115 LEU B CA 1
ATOM 4255 C C . LEU B 1 115 ? 8.688 3.918 -9.562 1 97.31 115 LEU B C 1
ATOM 4257 O O . LEU B 1 115 ? 9.859 4.297 -9.625 1 97.31 115 LEU B O 1
ATOM 4261 N N . VAL B 1 116 ?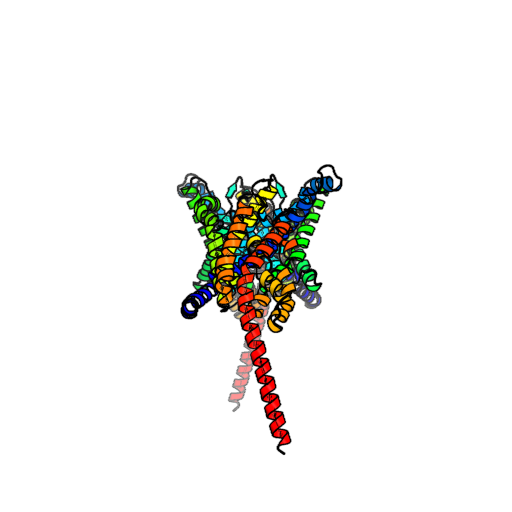 7.969 3.717 -10.625 1 96.19 116 VAL B N 1
ATOM 4262 C CA . VAL B 1 116 ? 8.547 3.814 -11.969 1 96.19 116 VAL B CA 1
ATOM 4263 C C . VAL B 1 116 ? 8.977 5.254 -12.234 1 96.19 116 VAL B C 1
ATOM 4265 O O . VAL B 1 116 ? 10.055 5.488 -12.797 1 96.19 116 VAL B O 1
ATOM 4268 N N . LEU B 1 117 ? 8.203 6.188 -11.797 1 96.5 117 LEU B N 1
ATOM 4269 C CA . LEU B 1 117 ? 8.422 7.582 -12.172 1 96.5 117 LEU B CA 1
ATOM 4270 C C . LEU B 1 117 ? 9.422 8.242 -11.227 1 96.5 117 LEU B C 1
ATOM 4272 O O . LEU B 1 117 ? 10.148 9.156 -11.633 1 96.5 117 LEU B O 1
ATOM 4276 N N . ASN B 1 118 ? 9.461 7.766 -9.969 1 96.06 118 ASN B N 1
ATOM 4277 C CA . ASN B 1 118 ? 10.25 8.461 -8.953 1 96.06 118 ASN B CA 1
ATOM 4278 C C . ASN B 1 118 ? 11.609 7.801 -8.758 1 96.06 118 ASN B C 1
ATOM 4280 O O . ASN B 1 118 ? 12.445 8.305 -8 1 96.06 118 ASN B O 1
ATOM 4284 N N . THR B 1 119 ? 11.859 6.652 -9.383 1 92.94 119 THR B N 1
ATOM 4285 C CA . THR B 1 119 ? 13.117 5.965 -9.133 1 92.94 119 THR B CA 1
ATOM 4286 C C . THR B 1 119 ? 13.805 5.594 -10.445 1 92.94 119 THR B C 1
ATOM 4288 O O . THR B 1 119 ? 13.211 5.73 -11.516 1 92.94 119 THR B O 1
ATOM 4291 N N . LYS B 1 120 ? 14.992 5.344 -10.359 1 85.44 120 LYS B N 1
ATOM 4292 C CA . LYS B 1 120 ? 15.781 4.773 -11.453 1 85.44 120 LYS B CA 1
ATOM 4293 C C . LYS B 1 120 ? 16.562 3.553 -10.977 1 85.44 120 LYS B C 1
ATOM 4295 O O . LYS B 1 120 ? 16.828 3.402 -9.781 1 85.44 120 LYS B O 1
ATOM 4300 N N . VAL B 1 121 ? 16.766 2.695 -11.836 1 81.31 121 VAL B N 1
ATOM 4301 C CA . VAL B 1 121 ? 17.562 1.517 -11.508 1 81.31 121 VAL B CA 1
ATOM 4302 C C . VAL B 1 121 ? 19.016 1.764 -11.867 1 81.31 121 VAL B C 1
ATOM 4304 O O . VAL B 1 121 ? 19.344 2.092 -13.016 1 81.31 121 VAL B O 1
ATOM 4307 N N . VAL B 1 122 ? 19.859 1.784 -10.875 1 76.56 122 VAL B N 1
ATOM 4308 C CA . VAL B 1 122 ? 21.297 1.93 -11.047 1 76.56 122 VAL B CA 1
ATOM 4309 C C . VAL B 1 122 ? 22 0.65 -10.602 1 76.56 122 VAL B C 1
ATOM 4311 O O . VAL B 1 122 ? 21.922 0.262 -9.43 1 76.56 122 VAL B O 1
ATOM 4314 N N . ASP B 1 123 ? 22.734 -0.029 -11.492 1 74.38 123 ASP B N 1
ATOM 4315 C CA . ASP B 1 123 ? 23.453 -1.268 -11.211 1 74.38 123 ASP B CA 1
ATOM 4316 C C . ASP B 1 123 ? 22.516 -2.328 -10.633 1 74.38 123 ASP B C 1
ATOM 4318 O O . ASP B 1 123 ? 22.844 -2.967 -9.633 1 74.38 123 ASP B O 1
ATOM 4322 N N . GLY B 1 124 ? 21.328 -2.334 -11.07 1 71.69 124 GLY B N 1
ATOM 4323 C CA . GLY B 1 124 ? 20.391 -3.377 -10.688 1 71.69 124 GLY B CA 1
ATOM 4324 C C . GLY B 1 124 ? 19.641 -3.066 -9.398 1 71.69 124 GLY B C 1
ATOM 4325 O O . GLY B 1 124 ? 18.797 -3.848 -8.961 1 71.69 124 GLY B O 1
ATOM 4326 N N . ILE B 1 125 ? 19.969 -1.949 -8.773 1 78.19 125 ILE B N 1
ATOM 4327 C CA . ILE B 1 125 ? 19.328 -1.566 -7.52 1 78.19 125 ILE B CA 1
ATOM 4328 C C . ILE B 1 125 ? 18.484 -0.313 -7.73 1 78.19 125 ILE B C 1
ATOM 4330 O O . ILE B 1 125 ? 18.875 0.596 -8.461 1 78.19 125 ILE B O 1
ATOM 4334 N N . LEU B 1 126 ? 17.359 -0.31 -7.062 1 86.94 126 LEU B N 1
ATOM 4335 C CA . LEU B 1 126 ? 16.484 0.851 -7.152 1 86.94 126 LEU B CA 1
ATOM 4336 C C . LEU B 1 126 ? 17.047 2.021 -6.352 1 86.94 126 LEU B C 1
ATOM 4338 O O . LEU B 1 126 ? 17.281 1.896 -5.152 1 86.94 126 LEU B O 1
ATOM 4342 N N . ASP B 1 127 ? 17.328 3.084 -7.023 1 88.25 127 ASP B N 1
ATOM 4343 C CA . ASP B 1 127 ? 17.703 4.316 -6.34 1 88.25 127 ASP B CA 1
ATOM 4344 C C . ASP B 1 127 ? 16.484 5.02 -5.758 1 88.25 127 ASP B C 1
ATOM 4346 O O . ASP B 1 127 ? 15.617 5.496 -6.496 1 88.25 127 ASP B O 1
ATOM 4350 N N . THR B 1 128 ? 16.422 5.168 -4.449 1 90.69 128 THR B N 1
ATOM 4351 C CA . THR B 1 128 ? 15.219 5.629 -3.762 1 90.69 128 THR B CA 1
ATOM 4352 C C . THR B 1 128 ? 15.359 7.09 -3.34 1 90.69 128 THR B C 1
ATOM 4354 O O . THR B 1 128 ? 14.602 7.574 -2.5 1 90.69 128 THR B O 1
ATOM 4357 N N . ALA B 1 129 ? 16.281 7.832 -3.92 1 88.44 129 ALA B N 1
ATOM 4358 C CA . ALA B 1 129 ? 16.594 9.195 -3.502 1 88.44 129 ALA B CA 1
ATOM 4359 C C . ALA B 1 129 ? 15.391 10.109 -3.625 1 88.44 129 ALA B C 1
ATOM 4361 O O . ALA B 1 129 ? 15.219 11.039 -2.834 1 88.44 129 ALA B O 1
ATOM 4362 N N . PHE B 1 130 ? 14.461 9.781 -4.555 1 91.62 130 PHE B N 1
ATOM 4363 C CA . PHE B 1 130 ? 13.359 10.695 -4.816 1 91.62 130 PHE B CA 1
ATOM 4364 C C . PHE B 1 130 ? 12.039 10.102 -4.344 1 91.62 130 PHE B C 1
ATOM 4366 O O . PHE B 1 130 ? 10.969 10.5 -4.809 1 91.62 130 PHE B O 1
ATOM 4373 N N . LEU B 1 131 ? 12.117 9.156 -3.438 1 94.62 131 LEU B N 1
ATOM 4374 C CA . LEU B 1 131 ? 10.891 8.633 -2.836 1 94.62 131 LEU B CA 1
ATOM 4375 C C . LEU B 1 131 ? 10.484 9.461 -1.623 1 94.62 131 LEU B C 1
ATOM 4377 O O . LEU B 1 131 ? 9.438 9.219 -1.023 1 94.62 131 LEU B O 1
ATOM 4381 N N . ASP B 1 132 ? 11.297 10.5 -1.288 1 93.06 132 ASP B N 1
ATOM 4382 C CA . ASP B 1 132 ? 10.984 11.43 -0.202 1 93.06 132 ASP B CA 1
ATOM 4383 C C . ASP B 1 132 ? 10.031 12.523 -0.673 1 93.06 132 ASP B C 1
ATOM 4385 O O . ASP B 1 132 ? 9.219 12.305 -1.568 1 93.06 132 ASP B O 1
ATOM 4389 N N . SER B 1 133 ? 10.07 13.688 -0.074 1 91.56 133 SER B N 1
ATOM 4390 C CA . SER B 1 133 ? 9.125 14.758 -0.372 1 91.56 133 SER B CA 1
ATOM 4391 C C . SER B 1 133 ? 9.312 15.289 -1.791 1 91.56 133 SER B C 1
ATOM 4393 O O . SER B 1 133 ? 8.391 15.859 -2.375 1 91.56 133 SER B O 1
ATOM 4395 N N . ARG B 1 134 ? 10.477 15.211 -2.443 1 92.75 134 ARG B N 1
ATOM 4396 C CA . ARG B 1 134 ? 10.75 15.688 -3.795 1 92.75 134 ARG B CA 1
ATOM 4397 C C . ARG B 1 134 ? 9.93 14.922 -4.824 1 92.75 134 ARG B C 1
ATOM 4399 O O . ARG B 1 134 ? 9.695 15.414 -5.93 1 92.75 134 ARG B O 1
ATOM 4406 N N . GLY B 1 135 ? 9.484 13.648 -4.445 1 94.5 135 GLY B N 1
ATOM 4407 C CA . GLY B 1 135 ? 8.656 12.852 -5.34 1 94.5 135 GLY B CA 1
ATOM 4408 C C . GLY B 1 135 ? 7.18 12.898 -4.984 1 94.5 135 GLY B C 1
ATOM 4409 O O . GLY B 1 135 ? 6.371 12.188 -5.582 1 94.5 135 GLY B O 1
ATOM 4410 N N . LEU B 1 136 ? 6.812 13.734 -4.078 1 94.31 136 LEU B N 1
ATOM 4411 C CA . LEU B 1 136 ? 5.469 13.734 -3.514 1 94.31 136 LEU B CA 1
ATOM 4412 C C . LEU B 1 136 ? 4.438 14.117 -4.57 1 94.31 136 LEU B C 1
ATOM 4414 O O . LEU B 1 136 ? 3.418 13.438 -4.719 1 94.31 136 LEU B O 1
ATOM 4418 N N . PHE B 1 137 ? 4.625 15.148 -5.32 1 93 137 PHE B N 1
ATOM 4419 C CA . PHE B 1 137 ? 3.662 15.617 -6.309 1 93 137 PHE B CA 1
ATOM 4420 C C . PHE B 1 137 ? 3.496 14.594 -7.43 1 93 137 PHE B C 1
ATOM 4422 O O . PHE B 1 137 ? 2.379 14.352 -7.891 1 93 137 PHE B O 1
ATOM 4429 N N . VAL B 1 138 ? 4.648 14.055 -7.852 1 95.19 138 VAL B N 1
ATOM 4430 C CA . VAL B 1 138 ? 4.578 13 -8.859 1 95.19 138 VAL B CA 1
ATOM 4431 C C . VAL B 1 138 ? 3.736 11.844 -8.336 1 95.19 138 VAL B C 1
ATOM 4433 O O . VAL B 1 138 ? 2.922 11.281 -9.062 1 95.19 138 VAL B O 1
ATOM 4436 N N . SER B 1 139 ? 3.93 11.484 -7.09 1 97 139 SER B N 1
ATOM 4437 C CA . SER B 1 139 ? 3.18 10.398 -6.469 1 97 139 SER B CA 1
ATOM 4438 C C . SER B 1 139 ? 1.683 10.688 -6.473 1 97 139 SER B C 1
ATOM 4440 O O . SER B 1 139 ? 0.876 9.797 -6.77 1 97 139 SER B O 1
ATOM 4442 N N . ILE B 1 140 ? 1.304 11.906 -6.148 1 95.94 140 ILE B N 1
ATOM 4443 C CA . ILE B 1 140 ? -0.101 12.297 -6.098 1 95.94 140 ILE B CA 1
ATOM 4444 C C . ILE B 1 140 ? -0.727 12.164 -7.48 1 95.94 140 ILE B C 1
ATOM 4446 O O . ILE B 1 140 ? -1.732 11.469 -7.648 1 95.94 140 ILE B O 1
ATOM 4450 N N . PHE B 1 141 ? -0.144 12.727 -8.469 1 95.5 141 PHE B N 1
ATOM 4451 C CA . PHE B 1 141 ? -0.722 12.75 -9.812 1 95.5 141 PHE B CA 1
ATOM 4452 C C . PHE B 1 141 ? -0.661 11.367 -10.445 1 95.5 141 PHE B C 1
ATOM 4454 O O . PHE B 1 141 ? -1.61 10.945 -11.109 1 95.5 141 PHE B O 1
ATOM 4461 N N . ALA B 1 142 ? 0.463 10.711 -10.273 1 97.75 142 ALA B N 1
ATOM 4462 C CA . ALA B 1 142 ? 0.59 9.359 -10.812 1 97.75 142 ALA B CA 1
ATOM 4463 C C . ALA B 1 142 ? -0.486 8.438 -10.242 1 97.75 142 ALA B C 1
ATOM 4465 O O . ALA B 1 142 ? -1.051 7.613 -10.961 1 97.75 142 ALA B O 1
ATOM 4466 N N . SER B 1 143 ? -0.736 8.547 -8.953 1 98.44 143 SER B N 1
ATOM 4467 C CA . SER B 1 143 ? -1.734 7.707 -8.305 1 98.44 143 SER B CA 1
ATOM 4468 C C . SER B 1 143 ? -3.139 8.023 -8.805 1 98.44 143 SER B C 1
ATOM 4470 O O . SER B 1 143 ? -3.926 7.113 -9.078 1 98.44 143 SER B O 1
ATOM 4472 N N . ILE B 1 144 ? -3.449 9.312 -8.914 1 98.06 144 ILE B N 1
ATOM 4473 C CA . ILE B 1 144 ? -4.766 9.711 -9.406 1 98.06 144 ILE B CA 1
ATOM 4474 C C . ILE B 1 144 ? -4.961 9.188 -10.828 1 98.06 144 ILE B C 1
ATOM 4476 O O . ILE B 1 144 ? -5.988 8.586 -11.141 1 98.06 144 ILE B O 1
ATOM 4480 N N . LEU B 1 145 ? -3.98 9.383 -11.672 1 98.25 145 LEU B N 1
ATOM 4481 C CA . LEU B 1 145 ? -4.078 8.961 -13.07 1 98.25 145 LEU B CA 1
ATOM 4482 C C . LEU B 1 145 ? -4.148 7.445 -13.172 1 98.25 145 LEU B C 1
ATOM 4484 O O . LEU B 1 145 ? -4.895 6.91 -14 1 98.25 145 LEU B O 1
ATOM 4488 N N . ALA B 1 146 ? -3.352 6.754 -12.414 1 98.5 146 ALA B N 1
ATOM 4489 C CA . ALA B 1 146 ? -3.371 5.293 -12.422 1 98.5 146 ALA B CA 1
ATOM 4490 C C . ALA B 1 146 ? -4.754 4.762 -12.055 1 98.5 146 ALA B C 1
ATOM 4492 O O . ALA B 1 146 ? -5.27 3.852 -12.711 1 98.5 146 ALA B O 1
ATOM 4493 N N . VAL B 1 147 ? -5.336 5.312 -10.984 1 98.38 147 VAL B N 1
ATOM 4494 C CA . VAL B 1 147 ? -6.637 4.844 -10.523 1 98.38 147 VAL B CA 1
ATOM 4495 C C . VAL B 1 147 ? -7.703 5.184 -11.562 1 98.38 147 VAL B C 1
ATOM 4497 O O . VAL B 1 147 ? -8.602 4.379 -11.828 1 98.38 147 VAL B O 1
ATOM 4500 N N . GLU B 1 148 ? -7.613 6.414 -12.156 1 98 148 GLU B N 1
ATOM 4501 C CA . GLU B 1 148 ? -8.531 6.77 -13.234 1 98 148 GLU B CA 1
ATOM 4502 C C . GLU B 1 148 ? -8.43 5.785 -14.398 1 98 148 GLU B C 1
ATOM 4504 O O . GLU B 1 148 ? -9.445 5.398 -14.977 1 98 148 GLU B O 1
ATOM 4509 N N . PHE B 1 149 ? -7.277 5.418 -14.688 1 97.88 149 PHE B N 1
ATOM 4510 C CA . PHE B 1 149 ? -7.074 4.48 -15.789 1 97.88 149 PHE B CA 1
ATOM 4511 C C . PHE B 1 149 ? -7.598 3.096 -15.422 1 97.88 149 PHE B C 1
ATOM 4513 O O . PHE B 1 149 ? -8.203 2.42 -16.25 1 97.88 149 PHE B O 1
ATOM 4520 N N . MET B 1 150 ? -7.293 2.635 -14.242 1 96.69 150 MET B N 1
ATOM 4521 C CA . MET B 1 150 ? -7.84 1.359 -13.789 1 96.69 150 MET B CA 1
ATOM 4522 C C . MET B 1 150 ? -9.359 1.343 -13.922 1 96.69 150 MET B C 1
ATOM 4524 O O . MET B 1 150 ? -9.938 0.345 -14.352 1 96.69 150 MET B O 1
ATOM 4528 N N . ASN B 1 151 ? -9.977 2.436 -13.484 1 95.94 151 ASN B N 1
ATOM 4529 C CA . ASN B 1 151 ? -11.422 2.574 -13.594 1 95.94 151 ASN B CA 1
ATOM 4530 C C . ASN B 1 151 ? -11.883 2.51 -15.047 1 95.94 151 ASN B C 1
ATOM 4532 O O . ASN B 1 151 ? -12.859 1.822 -15.367 1 95.94 151 ASN B O 1
ATOM 4536 N N . TYR B 1 152 ? -11.195 3.242 -15.875 1 96.44 152 TYR B N 1
ATOM 4537 C CA . TYR B 1 152 ? -11.5 3.271 -17.297 1 96.44 152 TYR B CA 1
ATOM 4538 C C . TYR B 1 152 ? -11.359 1.887 -17.922 1 96.44 152 TYR B C 1
ATOM 4540 O O . TYR B 1 152 ? -12.242 1.438 -18.656 1 96.44 152 TYR B O 1
ATOM 4548 N N . ALA B 1 153 ? -10.289 1.188 -17.641 1 93.56 153 ALA B N 1
ATOM 4549 C CA . ALA B 1 153 ? -10.016 -0.136 -18.188 1 93.56 153 ALA B CA 1
ATOM 4550 C C . ALA B 1 153 ? -11.07 -1.145 -17.75 1 93.56 153 ALA B C 1
ATOM 4552 O O . ALA B 1 153 ? -11.461 -2.023 -18.516 1 93.56 153 ALA B O 1
ATOM 4553 N N . THR B 1 154 ? -11.469 -1.069 -16.547 1 86.38 154 THR B N 1
ATOM 4554 C CA . THR B 1 154 ? -12.5 -1.962 -16.031 1 86.38 154 THR B CA 1
ATOM 4555 C C . THR B 1 154 ? -13.836 -1.702 -16.719 1 86.38 154 THR B C 1
ATOM 4557 O O . THR B 1 154 ? -14.531 -2.643 -17.109 1 86.38 154 THR B O 1
ATOM 4560 N N . LYS B 1 155 ? -14.133 -0.495 -16.922 1 90.19 155 LYS B N 1
ATOM 4561 C CA . LYS B 1 155 ? -15.406 -0.122 -17.547 1 90.19 155 LYS B CA 1
ATOM 4562 C C . LYS B 1 155 ? -15.422 -0.464 -19.031 1 90.19 155 LYS B C 1
ATOM 4564 O O . LYS B 1 155 ? -16.469 -0.808 -19.578 1 90.19 155 LYS B O 1
ATOM 4569 N N . LYS B 1 156 ? -14.328 -0.402 -19.641 1 92.69 156 LYS B N 1
ATOM 4570 C CA . LYS B 1 156 ? -14.25 -0.653 -21.078 1 92.69 156 LYS B CA 1
ATOM 4571 C C . LYS B 1 156 ? -13.867 -2.102 -21.359 1 92.69 156 LYS B C 1
ATOM 4573 O O . LYS B 1 156 ? -13.617 -2.469 -22.516 1 92.69 156 LYS B O 1
ATOM 4578 N N . ASN B 1 157 ? -13.672 -2.852 -20.406 1 86.62 157 ASN B N 1
ATOM 4579 C CA . ASN B 1 157 ? -13.383 -4.277 -20.5 1 86.62 157 ASN B CA 1
ATOM 4580 C C . ASN B 1 157 ? -12.016 -4.527 -21.141 1 86.62 157 ASN B C 1
ATOM 4582 O O . ASN B 1 157 ? -11.867 -5.43 -21.953 1 86.62 157 ASN B O 1
ATOM 4586 N N . LEU B 1 158 ? -11.148 -3.635 -20.875 1 88.25 158 LEU B N 1
ATOM 4587 C CA . LEU B 1 158 ? -9.758 -3.906 -21.203 1 88.25 158 LEU B CA 1
ATOM 4588 C C . LEU B 1 158 ? -9.133 -4.867 -20.188 1 88.25 158 LEU B C 1
ATOM 4590 O O . LEU B 1 158 ? -8.188 -4.508 -19.484 1 88.25 158 LEU B O 1
ATOM 4594 N N . THR B 1 159 ? -9.742 -6.02 -20.031 1 83.25 159 THR B N 1
ATOM 4595 C CA . THR B 1 159 ? -9.352 -7.02 -19.047 1 83.25 159 THR B CA 1
ATOM 4596 C C . THR B 1 159 ? -9.422 -8.422 -19.641 1 83.25 159 THR B C 1
ATOM 4598 O O . THR B 1 159 ? -9.977 -8.617 -20.734 1 83.25 159 THR B O 1
ATOM 4601 N N . ILE B 1 160 ? -8.672 -9.297 -19.031 1 78.56 160 ILE B N 1
ATOM 4602 C CA . ILE B 1 160 ? -8.773 -10.719 -19.375 1 78.56 160 ILE B CA 1
ATOM 4603 C C . ILE B 1 160 ? -9.766 -11.398 -18.438 1 78.56 160 ILE B C 1
ATOM 4605 O O . ILE B 1 160 ? -9.609 -11.352 -17.203 1 78.56 160 ILE B O 1
ATOM 4609 N N . ARG B 1 161 ? -10.891 -11.828 -19.062 1 78.62 161 ARG B N 1
ATOM 4610 C CA . ARG B 1 161 ? -11.867 -12.562 -18.266 1 78.62 161 ARG B CA 1
ATOM 4611 C C . ARG B 1 161 ? -11.852 -14.047 -18.609 1 78.62 161 ARG B C 1
ATOM 4613 O O . ARG B 1 161 ? -11.906 -14.422 -19.781 1 78.62 161 ARG B O 1
ATOM 4620 N N . VAL B 1 162 ? -11.43 -14.812 -17.641 1 70.38 162 VAL B N 1
ATOM 4621 C CA . VAL B 1 162 ? -11.453 -16.266 -17.812 1 70.38 162 VAL B CA 1
ATOM 4622 C C . VAL B 1 162 ? -12.656 -16.844 -17.062 1 70.38 162 VAL B C 1
ATOM 4624 O O . VAL B 1 162 ? -12.789 -16.688 -15.852 1 70.38 162 VAL B O 1
ATOM 4627 N N . LYS B 1 163 ? -13.625 -17.438 -17.781 1 71.06 163 LYS B N 1
ATOM 4628 C CA . LYS B 1 163 ? -14.828 -18.031 -17.203 1 71.06 163 LYS B CA 1
ATOM 4629 C C . LYS B 1 163 ? -14.5 -19.266 -16.375 1 71.06 163 LYS B C 1
ATOM 4631 O O . LYS B 1 163 ? -13.578 -20.016 -16.703 1 71.06 163 LYS B O 1
ATOM 4636 N N . GLY B 1 164 ? -15.125 -19.453 -15.312 1 66.5 164 GLY B N 1
ATOM 4637 C CA . GLY B 1 164 ? -14.984 -20.672 -14.539 1 66.5 164 GLY B CA 1
ATOM 4638 C C . GLY B 1 164 ? -14.062 -20.516 -13.336 1 66.5 164 GLY B C 1
ATOM 4639 O O . GLY B 1 164 ? -13.992 -21.391 -12.484 1 66.5 164 GLY B O 1
ATOM 4640 N N . LEU B 1 165 ? -13.391 -19.375 -13.242 1 72.06 165 LEU B N 1
ATOM 4641 C CA . LEU B 1 165 ? -12.5 -19.156 -12.117 1 72.06 165 LEU B CA 1
ATOM 4642 C C . LEU B 1 165 ? -13.266 -18.609 -10.914 1 72.06 165 LEU B C 1
ATOM 4644 O O . LEU B 1 165 ? -14.242 -17.875 -11.078 1 72.06 165 LEU B O 1
ATOM 4648 N N . PRO B 1 166 ? -12.766 -19.062 -9.766 1 70.62 166 PRO B N 1
ATOM 4649 C CA . PRO B 1 166 ? -13.32 -18.391 -8.578 1 70.62 166 PRO B CA 1
ATOM 4650 C C . PRO B 1 166 ? -13.195 -16.875 -8.641 1 70.62 166 PRO B C 1
ATOM 4652 O O . PRO B 1 166 ? -12.266 -16.344 -9.266 1 70.62 166 PRO B O 1
ATOM 4655 N N . ASP B 1 167 ? -14.109 -16.219 -7.988 1 74.56 167 ASP B N 1
ATOM 4656 C CA . ASP B 1 167 ? -14.273 -14.766 -8.086 1 74.56 167 ASP B CA 1
ATOM 4657 C C . ASP B 1 167 ? -12.961 -14.047 -7.781 1 74.56 167 ASP B C 1
ATOM 4659 O O . ASP B 1 167 ? -12.555 -13.148 -8.523 1 74.56 167 ASP B O 1
ATOM 4663 N N . MET B 1 168 ? -12.289 -14.43 -6.766 1 76.31 168 MET B N 1
ATOM 4664 C CA . MET B 1 168 ? -11.07 -13.75 -6.355 1 76.31 168 MET B CA 1
ATOM 4665 C C . MET B 1 168 ? -9.977 -13.914 -7.406 1 76.31 168 MET B C 1
ATOM 4667 O O . MET B 1 168 ? -9.234 -12.977 -7.695 1 76.31 168 MET B O 1
ATOM 4671 N N . ILE B 1 169 ? -9.898 -15.07 -7.957 1 78.38 169 ILE B N 1
ATOM 4672 C CA . ILE B 1 169 ? -8.914 -15.344 -9 1 78.38 169 ILE B CA 1
ATOM 4673 C C . ILE B 1 169 ? -9.289 -14.586 -10.273 1 78.38 169 ILE B C 1
ATOM 4675 O O . ILE B 1 169 ? -8.422 -14.008 -10.93 1 78.38 169 ILE B O 1
ATOM 4679 N N . GLY B 1 170 ? -10.578 -14.539 -10.5 1 81.19 170 GLY B N 1
ATOM 4680 C CA . GLY B 1 170 ? -11.07 -13.812 -11.664 1 81.19 170 GLY B CA 1
ATOM 4681 C C . GLY B 1 170 ? -10.727 -12.328 -11.617 1 81.19 170 GLY B C 1
ATOM 4682 O O . GLY B 1 170 ? -10.273 -11.766 -12.617 1 81.19 170 GLY B O 1
ATOM 4683 N N . LYS B 1 171 ? -10.906 -11.742 -10.469 1 82.5 171 LYS B N 1
ATOM 4684 C CA . LYS B 1 171 ? -10.625 -10.32 -10.297 1 82.5 171 LYS B CA 1
ATOM 4685 C C . LYS B 1 171 ? -9.133 -10.039 -10.469 1 82.5 171 LYS B C 1
ATOM 4687 O O . LYS B 1 171 ? -8.75 -8.992 -11 1 82.5 171 LYS B O 1
ATOM 4692 N N . THR B 1 172 ? -8.398 -10.906 -9.977 1 85.5 172 THR B N 1
ATOM 4693 C CA . THR B 1 172 ? -6.949 -10.766 -10.117 1 85.5 172 THR B CA 1
ATOM 4694 C C . THR B 1 172 ? -6.543 -10.797 -11.586 1 85.5 172 THR B C 1
ATOM 4696 O O . THR B 1 172 ? -5.742 -9.977 -12.039 1 85.5 172 THR B O 1
ATOM 4699 N N . PHE B 1 173 ? -7.176 -11.641 -12.328 1 86.19 173 PHE B N 1
ATOM 4700 C CA . PHE B 1 173 ? -6.871 -11.758 -13.75 1 86.19 173 PHE B CA 1
ATOM 4701 C C . PHE B 1 173 ? -7.324 -10.516 -14.508 1 86.19 173 PHE B C 1
ATOM 4703 O O . PHE B 1 173 ? -6.656 -10.086 -15.453 1 86.19 173 PHE B O 1
ATOM 4710 N N . GLU B 1 174 ? -8.375 -10.031 -14.094 1 88.75 174 GLU B N 1
ATOM 4711 C CA . GLU B 1 174 ? -8.922 -8.852 -14.758 1 88.75 174 GLU B CA 1
ATOM 4712 C C . GLU B 1 174 ? -8 -7.648 -14.586 1 88.75 174 GLU B C 1
ATOM 4714 O O . GLU B 1 174 ? -8.031 -6.719 -15.398 1 88.75 174 GLU B O 1
ATOM 4719 N N . SER B 1 175 ? -7.211 -7.664 -13.594 1 92.5 175 SER B N 1
ATOM 4720 C CA . SER B 1 175 ? -6.391 -6.496 -13.281 1 92.5 175 SER B CA 1
ATOM 4721 C C . SER B 1 175 ? -5.051 -6.555 -14.008 1 92.5 175 SER B C 1
ATOM 4723 O O . SER B 1 175 ? -4.32 -5.559 -14.055 1 92.5 175 SER B O 1
ATOM 4725 N N . ILE B 1 176 ? -4.742 -7.625 -14.648 1 92.56 176 ILE B N 1
ATOM 4726 C CA . ILE B 1 176 ? -3.42 -7.852 -15.219 1 92.56 176 ILE B CA 1
ATOM 4727 C C . ILE B 1 176 ? -3.16 -6.844 -16.344 1 92.56 176 ILE B C 1
ATOM 4729 O O . ILE B 1 176 ? -2.172 -6.105 -16.297 1 92.56 176 ILE B O 1
ATOM 4733 N N . VAL B 1 177 ? -4.035 -6.746 -17.266 1 92.69 177 VAL B N 1
ATOM 4734 C CA . VAL B 1 177 ? -3.82 -5.902 -18.438 1 92.69 177 VAL B CA 1
ATOM 4735 C C . VAL B 1 177 ? -3.783 -4.434 -18.031 1 92.69 177 VAL B C 1
ATOM 4737 O O . VAL B 1 177 ? -2.855 -3.705 -18.391 1 92.69 177 VAL B O 1
ATOM 4740 N N . PRO B 1 178 ? -4.758 -4.012 -17.234 1 95.38 178 PRO B N 1
ATOM 4741 C CA . PRO B 1 178 ? -4.707 -2.615 -16.797 1 95.38 178 PRO B CA 1
ATOM 4742 C C . PRO B 1 178 ? -3.428 -2.285 -16.031 1 95.38 178 PRO B C 1
ATOM 4744 O O . PRO B 1 178 ? -2.844 -1.216 -16.219 1 95.38 178 PRO B O 1
ATOM 4747 N N . LEU B 1 179 ? -3 -3.154 -15.133 1 96.25 179 LEU B N 1
ATOM 4748 C CA . LEU B 1 179 ? -1.782 -2.928 -14.359 1 96.25 179 LEU B CA 1
ATOM 4749 C C . LEU B 1 179 ? -0.566 -2.848 -15.273 1 96.25 179 LEU B C 1
ATOM 4751 O O . LEU B 1 179 ? 0.309 -2 -15.078 1 96.25 179 LEU B O 1
ATOM 4755 N N . LEU B 1 180 ? -0.518 -3.75 -16.219 1 94.88 180 LEU B N 1
ATOM 4756 C CA . LEU B 1 180 ? 0.568 -3.732 -17.203 1 94.88 180 LEU B CA 1
ATOM 4757 C C . LEU B 1 180 ? 0.615 -2.4 -17.938 1 94.88 180 LEU B C 1
ATOM 4759 O O . LEU B 1 180 ? 1.688 -1.821 -18.109 1 94.88 180 LEU B O 1
ATOM 4763 N N . LEU B 1 181 ? -0.508 -1.959 -18.391 1 95.38 181 LEU B N 1
ATOM 4764 C CA . LEU B 1 181 ? -0.576 -0.724 -19.156 1 95.38 181 LEU B CA 1
ATOM 4765 C C . LEU B 1 181 ? -0.17 0.474 -18.297 1 95.38 181 LEU B C 1
ATOM 4767 O O . LEU B 1 181 ? 0.448 1.416 -18.797 1 95.38 181 LEU B O 1
ATOM 4771 N N . VAL B 1 182 ? -0.539 0.499 -17.031 1 97.56 182 VAL B N 1
ATOM 4772 C CA . VAL B 1 182 ? -0.126 1.568 -16.125 1 97.56 182 VAL B CA 1
ATOM 4773 C C . VAL B 1 182 ? 1.396 1.589 -16.016 1 97.56 182 VAL B C 1
ATOM 4775 O O . VAL B 1 182 ? 2.018 2.65 -16.094 1 97.56 182 VAL B O 1
ATOM 4778 N N . ILE B 1 183 ? 1.995 0.422 -15.812 1 96.44 183 ILE B N 1
ATOM 4779 C CA . ILE B 1 183 ? 3.438 0.323 -15.625 1 96.44 183 ILE B CA 1
ATOM 4780 C C . ILE B 1 183 ? 4.152 0.716 -16.922 1 96.44 183 ILE B C 1
ATOM 4782 O O . ILE B 1 183 ? 5.117 1.485 -16.891 1 96.44 183 ILE B O 1
ATOM 4786 N N . VAL B 1 184 ? 3.654 0.264 -18.031 1 94.06 184 VAL B N 1
ATOM 4787 C CA . VAL B 1 184 ? 4.273 0.545 -19.312 1 94.06 184 VAL B CA 1
ATOM 4788 C C . VAL B 1 184 ? 4.141 2.029 -19.641 1 94.06 184 VAL B C 1
ATOM 4790 O O . VAL B 1 184 ? 5.09 2.656 -20.109 1 94.06 184 VAL B O 1
ATOM 4793 N N . ALA B 1 185 ? 2.961 2.562 -19.453 1 95.94 185 ALA B N 1
ATOM 4794 C CA . ALA B 1 185 ? 2.758 3.988 -19.688 1 95.94 185 ALA B CA 1
ATOM 4795 C C . ALA B 1 185 ? 3.68 4.828 -18.812 1 95.94 185 ALA B C 1
ATOM 4797 O O . ALA B 1 185 ? 4.262 5.812 -19.281 1 95.94 185 ALA B O 1
ATOM 4798 N N . SER B 1 186 ? 3.758 4.508 -17.547 1 96.62 186 SER B N 1
ATOM 4799 C CA . SER B 1 186 ? 4.645 5.219 -16.641 1 96.62 186 SER B CA 1
ATOM 4800 C C . SER B 1 186 ? 6.102 5.109 -17.094 1 96.62 186 SER B C 1
ATOM 4802 O O . SER B 1 186 ? 6.859 6.078 -17 1 96.62 186 SER B O 1
ATOM 4804 N N . ALA B 1 187 ? 6.477 3.914 -17.531 1 93.5 187 ALA B N 1
ATOM 4805 C CA . ALA B 1 187 ? 7.836 3.697 -18.031 1 93.5 187 ALA B CA 1
ATOM 4806 C C . ALA B 1 187 ? 8.117 4.559 -19.25 1 93.5 187 ALA B C 1
ATOM 4808 O O . ALA B 1 187 ? 9.211 5.102 -19.406 1 93.5 187 ALA B O 1
ATOM 4809 N N . PHE B 1 188 ? 7.148 4.609 -20.125 1 94 188 PHE B N 1
ATOM 4810 C CA . PHE B 1 188 ? 7.293 5.426 -21.328 1 94 188 PHE B CA 1
ATOM 4811 C C . PHE B 1 188 ? 7.473 6.895 -20.953 1 94 188 PHE B C 1
ATOM 4813 O O . PHE B 1 188 ? 8.336 7.574 -21.516 1 94 188 PHE B O 1
ATOM 4820 N N . ILE B 1 189 ? 6.68 7.363 -20.047 1 94.94 189 ILE B N 1
ATOM 4821 C CA . ILE B 1 189 ? 6.773 8.75 -19.594 1 94.94 189 ILE B CA 1
ATOM 4822 C C . ILE B 1 189 ? 8.141 8.992 -18.969 1 94.94 189 ILE B C 1
ATOM 4824 O O . ILE B 1 189 ? 8.781 10.008 -19.234 1 94.94 189 ILE B O 1
ATOM 4828 N N . SER B 1 190 ? 8.547 8.094 -18.125 1 92.81 190 SER B N 1
ATOM 4829 C CA . SER B 1 190 ? 9.844 8.211 -17.469 1 92.81 190 SER B CA 1
ATOM 4830 C C . SER B 1 190 ? 10.984 8.242 -18.484 1 92.81 190 SER B C 1
ATOM 4832 O O . SER B 1 190 ? 11.859 9.109 -18.406 1 92.81 190 SER B O 1
ATOM 4834 N N . GLN B 1 191 ? 10.953 7.344 -19.484 1 89.62 191 GLN B N 1
ATOM 4835 C CA . GLN B 1 191 ? 12.031 7.246 -20.469 1 89.62 191 GLN B CA 1
ATOM 4836 C C . GLN B 1 191 ? 12.047 8.461 -21.391 1 89.62 191 GLN B C 1
ATOM 4838 O O . GLN B 1 191 ? 13.117 8.93 -21.781 1 89.62 191 GLN B O 1
ATOM 4843 N N . ILE B 1 192 ? 10.883 8.898 -21.734 1 92.69 192 ILE B N 1
ATOM 4844 C CA . ILE B 1 192 ? 10.797 10.094 -22.562 1 92.69 192 ILE B CA 1
ATOM 4845 C C . ILE B 1 192 ? 11.383 11.281 -21.797 1 92.69 192 ILE B C 1
ATOM 4847 O O . ILE B 1 192 ? 12.117 12.094 -22.375 1 92.69 192 ILE B O 1
ATOM 4851 N N . THR B 1 193 ? 11.086 11.414 -20.562 1 91.75 193 THR B N 1
ATOM 4852 C CA . THR B 1 193 ? 11.609 12.492 -19.734 1 91.75 193 THR B CA 1
ATOM 4853 C C . THR B 1 193 ? 13.133 12.414 -19.641 1 91.75 193 THR B C 1
ATOM 4855 O O . THR B 1 193 ? 13.82 13.422 -19.812 1 91.75 193 THR B O 1
ATOM 4858 N N . ILE B 1 194 ? 13.641 11.242 -19.422 1 87.56 194 ILE B N 1
ATOM 4859 C CA . ILE B 1 194 ? 15.078 11.039 -19.312 1 87.56 194 ILE B CA 1
ATOM 4860 C C . ILE B 1 194 ? 15.766 11.398 -20.625 1 87.56 194 ILE B C 1
ATOM 4862 O O . ILE B 1 194 ? 16.797 12.07 -20.641 1 87.56 194 ILE B O 1
ATOM 4866 N N . SER B 1 195 ? 15.156 10.977 -21.703 1 89.81 195 SER B N 1
ATOM 4867 C CA . SER B 1 195 ? 15.719 11.234 -23.031 1 89.81 195 SER B CA 1
ATOM 4868 C C . SER B 1 195 ? 15.695 12.719 -23.359 1 89.81 195 SER B C 1
ATOM 4870 O O . SER B 1 195 ? 16.672 13.266 -23.875 1 89.81 195 SER B O 1
ATOM 4872 N N . LEU B 1 196 ? 14.641 13.375 -23.016 1 91.31 196 LEU B N 1
ATOM 4873 C CA . LEU B 1 196 ? 14.461 14.773 -23.375 1 91.31 196 LEU B CA 1
ATOM 4874 C C . LEU B 1 196 ? 15.312 15.68 -22.484 1 91.31 196 LEU B C 1
ATOM 4876 O O . LEU B 1 196 ? 15.727 16.766 -22.906 1 91.31 196 LEU B O 1
ATOM 4880 N N . THR B 1 197 ? 15.625 15.266 -21.297 1 88.5 197 THR B N 1
ATOM 4881 C CA . THR B 1 197 ? 16.312 16.125 -20.344 1 88.5 197 THR B CA 1
ATOM 4882 C C . THR B 1 197 ? 17.781 15.75 -20.234 1 88.5 197 THR B C 1
ATOM 4884 O O . THR B 1 197 ? 18.562 16.422 -19.547 1 88.5 197 THR B O 1
ATOM 4887 N N . GLY B 1 198 ? 18.219 14.727 -20.875 1 86.94 198 GLY B N 1
ATOM 4888 C CA . GLY B 1 198 ? 19.594 14.281 -20.812 1 86.94 198 GLY B CA 1
ATOM 4889 C C . GLY B 1 198 ? 19.922 13.508 -19.547 1 86.94 198 GLY B C 1
ATOM 4890 O O . GLY B 1 198 ? 21.062 13.5 -19.094 1 86.94 198 GLY B O 1
ATOM 4891 N N . GLY B 1 199 ? 18.797 12.945 -18.875 1 84.38 199 GLY B N 1
ATOM 4892 C CA . GLY B 1 199 ? 19.141 12.047 -17.781 1 84.38 199 GLY B CA 1
ATOM 4893 C C . GLY B 1 199 ? 18.328 12.289 -16.531 1 84.38 199 GLY B C 1
ATOM 4894 O O . GLY B 1 199 ? 18.391 11.516 -15.57 1 84.38 199 GLY B O 1
ATOM 4895 N N . GLN B 1 200 ? 17.516 13.305 -16.516 1 87.06 200 GLN B N 1
ATOM 4896 C CA . GLN B 1 200 ? 16.734 13.617 -15.312 1 87.06 200 GLN B CA 1
ATOM 4897 C C . GLN B 1 200 ? 15.422 12.844 -15.297 1 87.06 200 GLN B C 1
ATOM 4899 O O . GLN B 1 200 ? 14.781 12.672 -16.328 1 87.06 200 GLN B O 1
ATOM 4904 N N . ILE B 1 201 ? 15.109 12.336 -14.078 1 89.88 201 ILE B N 1
ATOM 4905 C CA . ILE B 1 201 ? 13.789 11.734 -13.922 1 89.88 201 ILE B CA 1
ATOM 4906 C C . ILE B 1 201 ? 12.75 12.812 -13.625 1 89.88 201 ILE B C 1
ATOM 4908 O O . ILE B 1 201 ? 13.109 13.977 -13.406 1 89.88 201 ILE B O 1
ATOM 4912 N N . ILE B 1 202 ? 11.5 12.484 -13.516 1 90.62 202 ILE B N 1
ATOM 4913 C CA . ILE B 1 202 ? 10.383 13.414 -13.469 1 90.62 202 ILE B CA 1
ATOM 4914 C C . ILE B 1 202 ? 10.484 14.281 -12.211 1 90.62 202 ILE B C 1
ATOM 4916 O O . ILE B 1 202 ? 10.32 15.5 -12.273 1 90.62 202 ILE B O 1
ATOM 4920 N N . PRO B 1 203 ? 10.734 13.625 -11.07 1 89.56 203 PRO B N 1
ATOM 4921 C CA . PRO B 1 203 ? 10.797 14.477 -9.875 1 89.56 203 PRO B CA 1
ATOM 4922 C C . PRO B 1 203 ? 11.93 15.5 -9.938 1 89.56 203 PRO B C 1
ATOM 4924 O O . PRO B 1 203 ? 11.797 16.609 -9.398 1 89.56 203 PRO B O 1
ATOM 4927 N N . GLU B 1 204 ? 12.992 15.18 -10.555 1 85.25 204 GLU B N 1
ATOM 4928 C CA . GLU B 1 204 ? 14.078 16.141 -10.75 1 85.25 204 GLU B CA 1
ATOM 4929 C C . GLU B 1 204 ? 13.641 17.297 -11.633 1 85.25 204 GLU B C 1
ATOM 4931 O O . GLU B 1 204 ? 14.008 18.453 -11.383 1 85.25 204 GLU B O 1
ATOM 4936 N N . LEU B 1 205 ? 12.898 16.922 -12.648 1 81.62 205 LEU B N 1
ATOM 4937 C CA . LEU B 1 205 ? 12.352 17.938 -13.539 1 81.62 205 LEU B CA 1
ATOM 4938 C C . LEU B 1 205 ? 11.336 18.812 -12.812 1 81.62 205 LEU B C 1
ATOM 4940 O O . LEU B 1 205 ? 11.328 20.031 -12.984 1 81.62 205 LEU B O 1
ATOM 4944 N N . PHE B 1 206 ? 10.516 18.172 -12.039 1 78.69 206 PHE B N 1
ATOM 4945 C CA . PHE B 1 206 ? 9.469 18.875 -11.32 1 78.69 206 PHE B CA 1
ATOM 4946 C C . PHE B 1 206 ? 10.062 19.828 -10.281 1 78.69 206 PHE B C 1
ATOM 4948 O O . PHE B 1 206 ? 9.539 20.922 -10.055 1 78.69 206 PHE B O 1
ATOM 4955 N N . THR B 1 207 ? 11.062 19.312 -9.656 1 71 207 THR B N 1
ATOM 4956 C CA . THR B 1 207 ? 11.719 20.188 -8.695 1 71 207 THR B CA 1
ATOM 4957 C C . THR B 1 207 ? 12.188 21.484 -9.367 1 71 207 THR B C 1
ATOM 4959 O O . THR B 1 207 ? 12.102 22.562 -8.773 1 71 207 THR B O 1
ATOM 4962 N N . THR B 1 208 ? 12.469 21.312 -10.594 1 66.31 208 THR B N 1
ATOM 4963 C CA . THR B 1 208 ? 12.914 22.484 -11.32 1 66.31 208 THR B CA 1
ATOM 4964 C C . THR B 1 208 ? 11.719 23.25 -11.898 1 66.31 208 THR B C 1
ATOM 4966 O O . THR B 1 208 ? 11.656 24.484 -11.805 1 66.31 208 THR B O 1
ATOM 4969 N N . MET B 1 209 ? 10.719 22.516 -12.367 1 68.38 209 MET B N 1
ATOM 4970 C CA . MET B 1 209 ? 9.609 23.141 -13.086 1 68.38 209 MET B CA 1
ATOM 4971 C C . MET B 1 209 ? 8.57 23.688 -12.109 1 68.38 209 MET B C 1
ATOM 4973 O O . MET B 1 209 ? 7.977 24.734 -12.359 1 68.38 209 MET B O 1
ATOM 4977 N N . LEU B 1 210 ? 8.375 22.891 -11.094 1 68 210 LEU B N 1
ATOM 4978 C CA . LEU B 1 210 ? 7.316 23.281 -10.164 1 68 210 LEU B CA 1
ATOM 4979 C C . LEU B 1 210 ? 7.863 24.188 -9.062 1 68 210 LEU B C 1
ATOM 4981 O O . LEU B 1 210 ? 7.105 24.688 -8.227 1 68 210 LEU B O 1
ATOM 4985 N N . ALA B 1 211 ? 9.062 24.484 -9.25 1 67.44 211 ALA B N 1
ATOM 4986 C CA . ALA B 1 211 ? 9.734 25.281 -8.234 1 67.44 211 ALA B CA 1
ATOM 4987 C C . ALA B 1 211 ? 9.023 26.625 -8.047 1 67.44 211 ALA B C 1
ATOM 4989 O O . ALA B 1 211 ? 8.742 27.031 -6.914 1 67.44 211 ALA B O 1
ATOM 4990 N N . PRO B 1 212 ? 8.578 27.25 -9.07 1 65.44 212 PRO B N 1
ATOM 4991 C CA . PRO B 1 212 ? 7.902 28.531 -8.867 1 65.44 212 PRO B CA 1
ATOM 4992 C C . PRO B 1 212 ? 6.566 28.391 -8.133 1 65.44 212 PRO B C 1
ATOM 4994 O O . PRO B 1 212 ? 6.219 29.234 -7.309 1 65.44 212 PRO B O 1
ATOM 4997 N N . ALA B 1 213 ? 5.898 27.359 -8.492 1 69.12 213 ALA B N 1
ATOM 4998 C CA . ALA B 1 213 ? 4.621 27.125 -7.82 1 69.12 213 ALA B CA 1
ATOM 4999 C C . ALA B 1 213 ? 4.832 26.734 -6.359 1 69.12 213 ALA B C 1
ATOM 5001 O O . ALA B 1 213 ? 4.133 27.234 -5.473 1 69.12 213 ALA B O 1
ATOM 5002 N N . VAL B 1 214 ? 5.762 25.984 -6.238 1 70.44 214 VAL B N 1
ATOM 5003 C CA . VAL B 1 214 ? 6.074 25.5 -4.891 1 70.44 214 VAL B CA 1
ATOM 5004 C C . VAL B 1 214 ? 6.555 26.672 -4.035 1 70.44 214 VAL B C 1
ATOM 5006 O O . VAL B 1 214 ? 6.129 26.828 -2.887 1 70.44 214 VAL B O 1
ATOM 5009 N N . THR B 1 215 ? 7.254 27.516 -4.648 1 74 215 THR B N 1
ATOM 5010 C CA . THR B 1 215 ? 7.812 28.625 -3.873 1 74 215 THR B CA 1
ATOM 5011 C C . THR B 1 215 ? 6.824 29.781 -3.797 1 74 215 THR B C 1
ATOM 5013 O O . THR B 1 215 ? 6.895 30.609 -2.883 1 74 215 THR B O 1
ATOM 5016 N N . GLY B 1 216 ? 5.98 29.75 -4.691 1 81.38 216 GLY B N 1
ATOM 5017 C CA . GLY B 1 216 ? 5.02 30.844 -4.711 1 81.38 216 GLY B CA 1
ATOM 5018 C C . GLY B 1 216 ? 4.051 30.797 -3.543 1 81.38 216 GLY B C 1
ATOM 5019 O O . GLY B 1 216 ? 3.678 31.844 -3.004 1 81.38 216 GLY B O 1
ATOM 5020 N N . ILE B 1 217 ? 3.734 29.641 -3.131 1 89.94 217 ILE B N 1
ATOM 5021 C CA . ILE B 1 217 ? 2.797 29.484 -2.021 1 89.94 217 ILE B CA 1
ATOM 5022 C C . ILE B 1 217 ? 3.496 29.828 -0.707 1 89.94 217 ILE B C 1
ATOM 5024 O O . ILE B 1 217 ? 2.916 30.484 0.161 1 89.94 217 ILE B O 1
ATOM 5028 N N . ASP B 1 218 ? 4.723 29.422 -0.634 1 95.06 218 ASP B N 1
ATOM 5029 C CA . ASP B 1 218 ? 5.527 29.75 0.538 1 95.06 218 ASP B CA 1
ATOM 5030 C C . ASP B 1 218 ? 6.168 31.125 0.396 1 95.06 218 ASP B C 1
ATOM 5032 O O . ASP B 1 218 ? 7.395 31.25 0.327 1 95.06 218 ASP B O 1
ATOM 5036 N N . SER B 1 219 ? 5.383 32.125 0.34 1 95.75 219 SER B N 1
ATOM 5037 C CA . SER B 1 219 ? 5.773 33.531 0.207 1 95.75 219 SER B CA 1
ATOM 5038 C C . SER B 1 219 ? 4.844 34.438 1.005 1 95.75 219 SER B C 1
ATOM 5040 O O . SER B 1 219 ? 3.766 34 1.427 1 95.75 219 SER B O 1
ATOM 5042 N N . ALA B 1 220 ? 5.336 35.656 1.228 1 96.38 220 ALA B N 1
ATOM 5043 C CA . ALA B 1 220 ? 4.539 36.625 1.984 1 96.38 220 ALA B CA 1
ATOM 5044 C C . ALA B 1 220 ? 3.182 36.844 1.325 1 96.38 220 ALA B C 1
ATOM 5046 O O . ALA B 1 220 ? 2.152 36.875 2.006 1 96.38 220 ALA B O 1
ATOM 5047 N N . LEU B 1 221 ? 3.195 36.969 0.045 1 95.88 221 LEU B N 1
ATOM 5048 C CA . LEU B 1 221 ? 1.954 37.188 -0.688 1 95.88 221 LEU B CA 1
ATOM 5049 C C . LEU B 1 221 ? 1.068 35.938 -0.647 1 95.88 221 LEU B C 1
ATOM 5051 O O . LEU B 1 221 ? -0.156 36.062 -0.554 1 95.88 221 LEU B O 1
ATOM 5055 N N . GLY B 1 222 ? 1.683 34.781 -0.829 1 95.81 222 GLY B N 1
ATOM 5056 C CA . GLY B 1 222 ? 0.928 33.562 -0.736 1 95.81 222 GLY B CA 1
ATOM 5057 C C . GLY B 1 222 ? 0.249 33.375 0.608 1 95.81 222 GLY B C 1
ATOM 5058 O O . GLY B 1 222 ? -0.942 33.062 0.67 1 95.81 222 GLY B O 1
ATOM 5059 N N . VAL B 1 223 ? 0.985 33.594 1.647 1 97.06 223 VAL B N 1
ATOM 5060 C CA . VAL B 1 223 ? 0.475 33.438 3.008 1 97.06 223 VAL B CA 1
ATOM 5061 C C . VAL B 1 223 ? -0.659 34.438 3.236 1 97.06 223 VAL B C 1
ATOM 5063 O O . VAL B 1 223 ? -1.729 34.062 3.727 1 97.06 223 VAL B O 1
ATOM 5066 N N . PHE B 1 224 ? -0.437 35.688 2.83 1 97.75 224 PHE B N 1
ATOM 5067 C CA . PHE B 1 224 ? -1.471 36.688 3.002 1 97.75 224 PHE B CA 1
ATOM 5068 C C . PHE B 1 224 ? -2.754 36.281 2.287 1 97.75 224 PHE B C 1
ATOM 5070 O O . PHE B 1 224 ? -3.84 36.344 2.867 1 97.75 224 PHE B O 1
ATOM 5077 N N . THR B 1 225 ? -2.607 35.844 1.058 1 96.69 225 THR B N 1
ATOM 5078 C CA . THR B 1 225 ? -3.76 35.531 0.223 1 96.69 225 THR B CA 1
ATOM 5079 C C . THR B 1 225 ? -4.523 34.344 0.786 1 96.69 225 THR B C 1
ATOM 5081 O O . THR B 1 225 ? -5.754 34.375 0.871 1 96.69 225 THR B O 1
ATOM 5084 N N . ILE B 1 226 ? -3.83 33.312 1.146 1 96.12 226 ILE B N 1
ATOM 5085 C CA . ILE B 1 226 ? -4.461 32.094 1.635 1 96.12 226 ILE B CA 1
ATOM 5086 C C . ILE B 1 226 ? -5.199 32.375 2.941 1 96.12 226 ILE B C 1
ATOM 5088 O O . ILE B 1 226 ? -6.348 31.969 3.117 1 96.12 226 ILE B O 1
ATOM 5092 N N . ILE B 1 227 ? -4.574 33.094 3.859 1 97.69 227 ILE B N 1
ATOM 5093 C CA . ILE B 1 227 ? -5.203 33.406 5.141 1 97.69 227 ILE B CA 1
ATOM 5094 C C . ILE B 1 227 ? -6.371 34.375 4.926 1 97.69 227 ILE B C 1
ATOM 5096 O O . ILE B 1 227 ? -7.406 34.25 5.582 1 97.69 227 ILE B O 1
ATOM 5100 N N . PHE B 1 228 ? -6.184 35.312 4.004 1 97.12 228 PHE B N 1
ATOM 5101 C CA . PHE B 1 228 ? -7.27 36.219 3.674 1 97.12 228 PHE B CA 1
ATOM 5102 C C . PHE B 1 228 ? -8.5 35.469 3.197 1 97.12 228 PHE B C 1
ATOM 5104 O O . PHE B 1 228 ? -9.609 35.688 3.672 1 97.12 228 PHE B O 1
ATOM 5111 N N . LEU B 1 229 ? -8.273 34.531 2.305 1 94.5 229 LEU B N 1
ATOM 5112 C CA . LEU B 1 229 ? -9.375 33.719 1.791 1 94.5 229 LEU B CA 1
ATOM 5113 C C . LEU B 1 229 ? -9.992 32.844 2.898 1 94.5 229 LEU B C 1
ATOM 5115 O O . LEU B 1 229 ? -11.211 32.719 2.977 1 94.5 229 LEU B O 1
ATOM 5119 N N . GLU B 1 230 ? -9.133 32.281 3.68 1 94.81 230 GLU B N 1
ATOM 5120 C CA . GLU B 1 230 ? -9.609 31.516 4.812 1 94.81 230 GLU B CA 1
ATOM 5121 C C . GLU B 1 230 ? -10.555 32.344 5.688 1 94.81 230 GLU B C 1
ATOM 5123 O O . GLU B 1 230 ? -11.633 31.859 6.059 1 94.81 230 GLU B O 1
ATOM 5128 N N . MET B 1 231 ? -10.188 33.562 5.996 1 95.56 231 MET B N 1
ATOM 5129 C CA . MET B 1 231 ? -10.961 34.406 6.902 1 95.56 231 MET B CA 1
ATOM 5130 C C . MET B 1 231 ? -12.266 34.844 6.246 1 95.56 231 MET B C 1
ATOM 5132 O O . MET B 1 231 ? -13.289 35 6.914 1 95.56 231 MET B O 1
ATOM 5136 N N . ILE B 1 232 ? -12.195 35.031 4.977 1 92.69 232 ILE B N 1
ATOM 5137 C CA . ILE B 1 232 ? -13.414 35.375 4.25 1 92.69 232 ILE B CA 1
ATOM 5138 C C . ILE B 1 232 ? -14.422 34.25 4.363 1 92.69 232 ILE B C 1
ATOM 5140 O O . ILE B 1 232 ? -15.602 34.469 4.629 1 92.69 232 ILE B O 1
ATOM 5144 N N . PHE B 1 233 ? -13.992 33.062 4.191 1 90.69 233 PHE B N 1
ATOM 5145 C CA . PHE B 1 233 ? -14.891 31.922 4.277 1 90.69 233 PHE B CA 1
ATOM 5146 C C . PHE B 1 233 ? -15.453 31.781 5.684 1 90.69 233 PHE B C 1
ATOM 5148 O O . PHE B 1 233 ? -16.656 31.562 5.855 1 90.69 233 PHE B O 1
ATOM 5155 N N . TRP B 1 234 ? -14.57 31.938 6.633 1 90.94 234 TRP B N 1
ATOM 5156 C CA . TRP B 1 234 ? -15.055 31.875 8.008 1 90.94 234 TRP B CA 1
ATOM 5157 C C . TRP B 1 234 ? -16.062 32.969 8.289 1 90.94 234 TRP B C 1
ATOM 5159 O O . TRP B 1 234 ? -17.047 32.781 9.008 1 90.94 234 TRP B O 1
ATOM 5169 N N . PHE B 1 235 ? -15.797 34.094 7.758 1 90.62 235 PHE B N 1
ATOM 5170 C CA . PHE B 1 235 ? -16.688 35.25 7.977 1 90.62 235 PHE B CA 1
ATOM 5171 C C . PHE B 1 235 ? -18.078 34.938 7.434 1 90.62 235 PHE B C 1
ATOM 5173 O O . PHE B 1 235 ? -19.078 35.375 8.008 1 90.62 235 PHE B O 1
ATOM 5180 N N . PHE B 1 236 ? -18.156 34.125 6.512 1 86.56 236 PHE B N 1
ATOM 5181 C CA . PHE B 1 236 ? -19.438 33.781 5.93 1 86.56 236 PHE B CA 1
ATOM 5182 C C . PHE B 1 236 ? -19.969 32.469 6.52 1 86.56 236 PHE B C 1
ATOM 5184 O O . PHE B 1 236 ? -20.875 31.844 5.957 1 86.56 236 PHE B O 1
ATOM 5191 N N . GLY B 1 237 ? -19.375 32.062 7.492 1 83.25 237 GLY B N 1
ATOM 5192 C CA . GLY B 1 237 ? -19.891 30.922 8.227 1 83.25 237 GLY B CA 1
ATOM 5193 C C . GLY B 1 237 ? -19.406 29.578 7.703 1 83.25 237 GLY B C 1
ATOM 5194 O O . GLY B 1 237 ? -19.875 28.531 8.133 1 83.25 237 GLY B O 1
ATOM 5195 N N . LEU B 1 238 ? -18.484 29.656 6.789 1 85 238 LEU B N 1
ATOM 5196 C CA . LEU B 1 238 ? -17.906 28.438 6.254 1 85 238 LEU B CA 1
ATOM 5197 C C . LEU B 1 238 ? -16.547 28.156 6.887 1 85 238 LEU B C 1
ATOM 5199 O O . LEU B 1 238 ? -15.82 29.094 7.23 1 85 238 LEU B O 1
ATOM 5203 N N . ASN B 1 239 ? -16.25 26.906 7.117 1 87.56 239 ASN B N 1
ATOM 5204 C CA . ASN B 1 239 ? -14.93 26.562 7.641 1 87.56 239 ASN B CA 1
ATOM 5205 C C . ASN B 1 239 ? -13.836 26.797 6.605 1 87.56 239 ASN B C 1
ATOM 5207 O O . ASN B 1 239 ? -13.57 25.938 5.762 1 87.56 239 ASN B O 1
ATOM 5211 N N . GLY B 1 240 ? -13.219 27.922 6.75 1 89 240 GLY B N 1
ATOM 5212 C CA . GLY B 1 240 ? -12.219 28.344 5.773 1 89 240 GLY B CA 1
ATOM 5213 C C . GLY B 1 240 ? -11.047 27.375 5.672 1 89 240 GLY B C 1
ATOM 5214 O O . GLY B 1 240 ? -10.508 27.156 4.586 1 89 240 GLY B O 1
ATOM 5215 N N . TYR B 1 241 ? -10.609 26.859 6.754 1 89.56 241 TYR B N 1
ATOM 5216 C CA . TYR B 1 241 ? -9.523 25.891 6.758 1 89.56 241 TYR B CA 1
ATOM 5217 C C . TYR B 1 241 ? -9.906 24.641 5.961 1 89.56 241 TYR B C 1
ATOM 5219 O O . TYR B 1 241 ? -9.133 24.188 5.117 1 89.56 241 TYR B O 1
ATOM 5227 N N . ALA B 1 242 ? -11.078 24.125 6.23 1 84.56 242 ALA B N 1
ATOM 5228 C CA . ALA B 1 242 ? -11.555 22.906 5.578 1 84.56 242 ALA B CA 1
ATOM 5229 C C . ALA B 1 242 ? -11.633 23.094 4.066 1 84.56 242 ALA B C 1
ATOM 5231 O O . ALA B 1 242 ? -11.383 22.156 3.309 1 84.56 242 ALA B O 1
ATOM 5232 N N . ILE B 1 243 ? -11.922 24.281 3.713 1 87.12 243 ILE B N 1
ATOM 5233 C CA . ILE B 1 243 ? -12.117 24.562 2.293 1 87.12 243 ILE B CA 1
ATOM 5234 C C . ILE B 1 243 ? -10.766 24.641 1.594 1 87.12 243 ILE B C 1
ATOM 5236 O O . ILE B 1 243 ? -10.602 24.156 0.476 1 87.12 243 ILE B O 1
ATOM 5240 N N . LEU B 1 244 ? -9.82 25.234 2.252 1 91.31 244 LEU B N 1
ATOM 5241 C CA . LEU B 1 244 ? -8.57 25.562 1.564 1 91.31 244 LEU B CA 1
ATOM 5242 C C . LEU B 1 244 ? -7.547 24.438 1.741 1 91.31 244 LEU B C 1
ATOM 5244 O O . LEU B 1 244 ? -6.586 24.359 0.973 1 91.31 244 LEU B O 1
ATOM 5248 N N . VAL B 1 245 ? -7.73 23.641 2.666 1 90 245 VAL B N 1
ATOM 5249 C CA . VAL B 1 245 ? -6.703 22.672 3.051 1 90 245 VAL B CA 1
ATOM 5250 C C . VAL B 1 245 ? -6.508 21.656 1.932 1 90 245 VAL B C 1
ATOM 5252 O O . VAL B 1 245 ? -5.395 21.172 1.709 1 90 245 VAL B O 1
ATOM 5255 N N . GLY B 1 246 ? -7.531 21.297 1.189 1 86.38 246 GLY B N 1
ATOM 5256 C CA . GLY B 1 246 ? -7.422 20.375 0.073 1 86.38 246 GLY B CA 1
ATOM 5257 C C . GLY B 1 246 ? -6.449 20.828 -0.994 1 86.38 246 GLY B C 1
ATOM 5258 O O . GLY B 1 246 ? -5.766 20.016 -1.617 1 86.38 246 GLY B O 1
ATOM 5259 N N . PHE B 1 247 ? -6.32 22.094 -1.081 1 88.81 247 PHE B N 1
ATOM 5260 C CA . PHE B 1 247 ? -5.449 22.688 -2.09 1 88.81 247 PHE B CA 1
ATOM 5261 C C . PHE B 1 247 ? -4.047 22.891 -1.537 1 88.81 247 PHE B C 1
ATOM 5263 O O . PHE B 1 247 ? -3.061 22.766 -2.266 1 88.81 247 PHE B O 1
ATOM 5270 N N . THR B 1 248 ? -3.916 23.156 -0.346 1 92.94 248 THR B N 1
ATOM 5271 C CA . THR B 1 248 ? -2.645 23.625 0.195 1 92.94 248 THR B CA 1
ATOM 5272 C C . THR B 1 248 ? -1.852 22.469 0.79 1 92.94 248 THR B C 1
ATOM 5274 O O . THR B 1 248 ? -0.62 22.516 0.842 1 92.94 248 THR B O 1
ATOM 5277 N N . LEU B 1 249 ? -2.512 21.469 1.179 1 93.62 249 LEU B N 1
ATOM 5278 C CA . LEU B 1 249 ? -1.909 20.422 1.994 1 93.62 249 LEU B CA 1
ATOM 5279 C C . LEU B 1 249 ? -0.786 19.719 1.236 1 93.62 249 LEU B C 1
ATOM 5281 O O . LEU B 1 249 ? 0.246 19.375 1.821 1 93.62 249 LEU B O 1
ATOM 5285 N N . PRO B 1 250 ? -0.929 19.438 -0.062 1 93.06 250 PRO B N 1
ATOM 5286 C CA . PRO B 1 250 ? 0.193 18.828 -0.779 1 93.06 250 PRO B CA 1
ATOM 5287 C C . PRO B 1 250 ? 1.471 19.656 -0.697 1 93.06 250 PRO B C 1
ATOM 5289 O O . PRO B 1 250 ? 2.557 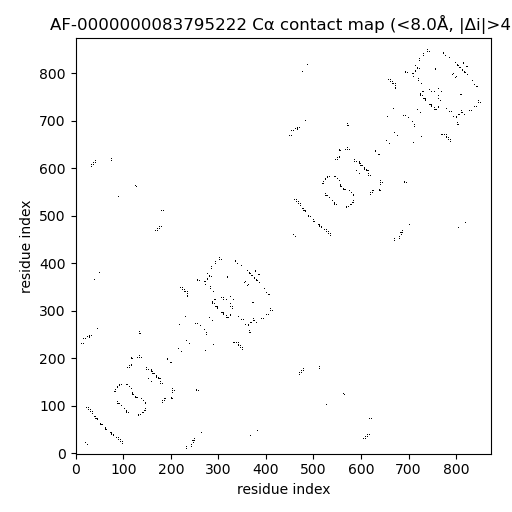19.109 -0.492 1 93.06 250 PRO B O 1
ATOM 5292 N N . PHE B 1 251 ? 1.312 20.906 -0.791 1 93.19 251 PHE B N 1
ATOM 5293 C CA . PHE B 1 251 ? 2.461 21.812 -0.727 1 93.19 251 PHE B CA 1
ATOM 5294 C C . PHE B 1 251 ? 3.037 21.844 0.684 1 93.19 251 PHE B C 1
ATOM 5296 O O . PHE B 1 251 ? 4.246 21.703 0.871 1 93.19 251 PHE B O 1
ATOM 5303 N N . MET B 1 252 ? 2.182 22.047 1.615 1 95.12 252 MET B N 1
ATOM 5304 C CA . MET B 1 252 ? 2.611 22.172 3.006 1 95.12 252 MET B CA 1
ATOM 5305 C C . MET B 1 252 ? 3.295 20.891 3.479 1 95.12 252 MET B C 1
ATOM 5307 O O . MET B 1 252 ? 4.234 20.953 4.273 1 95.12 252 MET B O 1
ATOM 5311 N N . THR B 1 253 ? 2.775 19.781 2.979 1 94.5 253 THR B N 1
ATOM 5312 C CA . THR B 1 253 ? 3.395 18.5 3.299 1 94.5 253 THR B CA 1
ATOM 5313 C C . THR B 1 253 ? 4.801 18.422 2.717 1 94.5 253 THR B C 1
ATOM 5315 O O . THR B 1 253 ? 5.734 17.984 3.393 1 94.5 253 THR B O 1
ATOM 5318 N N . GLN B 1 254 ? 4.898 18.781 1.521 1 93.31 254 GLN B N 1
ATOM 5319 C CA . GLN B 1 254 ? 6.215 18.812 0.896 1 93.31 254 GLN B CA 1
ATOM 5320 C C . GLN B 1 254 ? 7.156 19.75 1.661 1 93.31 254 GLN B C 1
ATOM 5322 O O . GLN B 1 254 ? 8.328 19.422 1.851 1 93.31 254 GLN B O 1
ATOM 5327 N N . TYR B 1 255 ? 6.656 20.875 2.131 1 94.88 255 TYR B N 1
ATOM 5328 C CA . TYR B 1 255 ? 7.453 21.875 2.84 1 94.88 255 TYR B CA 1
ATOM 5329 C C . TYR B 1 255 ? 8 21.312 4.145 1 94.88 255 TYR B C 1
ATOM 5331 O O . TYR B 1 255 ? 9.195 21.391 4.414 1 94.88 255 TYR B O 1
ATOM 5339 N N . VAL B 1 256 ? 7.117 20.766 4.949 1 96 256 VAL B N 1
ATOM 5340 C CA . VAL B 1 256 ? 7.566 20.297 6.254 1 96 256 VAL B CA 1
ATOM 5341 C C . VAL B 1 256 ? 8.523 19.109 6.086 1 96 256 VAL B C 1
ATOM 5343 O O . VAL B 1 256 ? 9.469 18.969 6.855 1 96 256 VAL B O 1
ATOM 5346 N N . ALA B 1 257 ? 8.258 18.297 5.125 1 94.44 257 ALA B N 1
ATOM 5347 C CA . ALA B 1 257 ? 9.156 17.172 4.863 1 94.44 257 ALA B CA 1
ATOM 5348 C C . ALA B 1 257 ? 10.531 17.656 4.418 1 94.44 257 ALA B C 1
ATOM 5350 O O . ALA B 1 257 ? 11.555 17.109 4.832 1 94.44 257 ALA B O 1
ATOM 5351 N N . ALA B 1 258 ? 10.578 18.641 3.562 1 92.62 258 ALA B N 1
ATOM 5352 C CA . ALA B 1 258 ? 11.844 19.234 3.133 1 92.62 258 ALA B CA 1
ATOM 5353 C C . ALA B 1 258 ? 12.586 19.844 4.316 1 92.62 258 ALA B C 1
ATOM 5355 O O . ALA B 1 258 ? 13.812 19.719 4.422 1 92.62 258 ALA B O 1
ATOM 5356 N N . ASN B 1 259 ? 11.867 20.562 5.168 1 95.81 259 ASN B N 1
ATOM 5357 C CA . ASN B 1 259 ? 12.453 21.125 6.375 1 95.81 259 ASN B CA 1
ATOM 5358 C C . ASN B 1 259 ? 13.047 20.047 7.273 1 95.81 259 ASN B C 1
ATOM 5360 O O . ASN B 1 259 ? 14.156 20.188 7.785 1 95.81 259 ASN B O 1
ATOM 5364 N N . ALA B 1 260 ? 12.234 19.016 7.484 1 94.19 260 ALA B N 1
ATOM 5365 C CA . ALA B 1 260 ? 12.672 17.906 8.336 1 94.19 260 ALA B CA 1
ATOM 5366 C C . ALA B 1 260 ? 13.969 17.297 7.812 1 94.19 260 ALA B C 1
ATOM 5368 O O . ALA B 1 260 ? 14.891 17.016 8.586 1 94.19 260 ALA B O 1
ATOM 5369 N N . THR B 1 261 ? 14.031 17.062 6.551 1 91.38 261 THR B N 1
ATOM 5370 C CA . THR B 1 261 ? 15.219 16.484 5.926 1 91.38 261 THR B CA 1
ATOM 5371 C C . THR B 1 261 ? 16.422 17.422 6.078 1 91.38 261 THR B C 1
ATOM 5373 O O . THR B 1 261 ? 17.516 16.984 6.418 1 91.38 261 THR B O 1
ATOM 5376 N N . ALA B 1 262 ? 16.25 18.703 5.852 1 92.94 262 ALA B N 1
ATOM 5377 C CA . ALA B 1 262 ? 17.312 19.688 5.996 1 92.94 262 ALA B CA 1
ATOM 5378 C C . ALA B 1 262 ? 17.781 19.766 7.441 1 92.94 262 ALA B C 1
ATOM 5380 O O . ALA B 1 262 ? 18.984 19.875 7.695 1 92.94 262 ALA B O 1
ATOM 5381 N N . PHE B 1 263 ? 16.859 19.734 8.32 1 91.94 263 PHE B N 1
ATOM 5382 C CA . PHE B 1 263 ? 17.172 19.797 9.742 1 91.94 263 PHE B CA 1
ATOM 5383 C C . PHE B 1 263 ? 18.016 18.594 10.156 1 91.94 263 PHE B C 1
ATOM 5385 O O . PHE B 1 263 ? 19.016 18.75 10.859 1 91.94 263 PHE B O 1
ATOM 5392 N N . GLN B 1 264 ? 17.609 17.438 9.734 1 86.56 264 GLN B N 1
ATOM 5393 C CA . GLN B 1 264 ? 18.328 16.203 10.047 1 86.56 264 GLN B CA 1
ATOM 5394 C C . GLN B 1 264 ? 19.734 16.234 9.461 1 86.56 264 GLN B C 1
ATOM 5396 O O . GLN B 1 264 ? 20.672 15.648 10.023 1 86.56 264 GLN B O 1
ATOM 5401 N N . ALA B 1 265 ? 19.859 16.938 8.359 1 86.31 265 ALA B N 1
ATOM 5402 C CA . ALA B 1 265 ? 21.156 17.062 7.703 1 86.31 265 ALA B CA 1
ATOM 5403 C C . ALA B 1 265 ? 22 18.141 8.359 1 86.31 265 ALA B C 1
ATOM 5405 O O . ALA B 1 265 ? 23.172 18.328 7.992 1 86.31 265 ALA B O 1
ATOM 5406 N N . GLY B 1 266 ? 21.422 18.875 9.344 1 86.44 266 GLY B N 1
ATOM 5407 C CA . GLY B 1 266 ? 22.172 19.875 10.094 1 86.44 266 GLY B CA 1
ATOM 5408 C C . GLY B 1 266 ? 22.125 21.25 9.461 1 86.44 266 GLY B C 1
ATOM 5409 O O . GLY B 1 266 ? 22.969 22.109 9.773 1 86.44 266 GLY B O 1
ATOM 5410 N N . ALA B 1 267 ? 21.172 21.422 8.656 1 90.31 267 ALA B N 1
ATOM 5411 C CA . ALA B 1 267 ? 21.062 22.719 7.996 1 90.31 267 ALA B CA 1
ATOM 5412 C C . ALA B 1 267 ? 20.719 23.812 8.992 1 90.31 267 ALA B C 1
ATOM 5414 O O . ALA B 1 267 ? 19.922 23.609 9.906 1 90.31 267 ALA B O 1
ATOM 5415 N N . GLU B 1 268 ? 21.359 24.906 8.867 1 86.31 268 GLU B N 1
ATOM 5416 C CA . GLU B 1 268 ? 21.094 26.047 9.742 1 86.31 268 GLU B CA 1
ATOM 5417 C C . GLU B 1 268 ? 19.844 26.797 9.305 1 86.31 268 GLU B C 1
ATOM 5419 O O . GLU B 1 268 ? 19.094 27.297 10.141 1 86.31 268 GLU B O 1
ATOM 5424 N N . VAL B 1 269 ? 19.75 26.891 8 1 91.5 269 VAL B N 1
ATOM 5425 C CA . VAL B 1 269 ? 18.609 27.594 7.426 1 91.5 269 VAL B CA 1
ATOM 5426 C C . VAL B 1 269 ? 17.656 26.594 6.777 1 91.5 269 VAL B C 1
ATOM 5428 O O . VAL B 1 269 ? 18.062 25.781 5.945 1 91.5 269 VAL B O 1
ATOM 5431 N N . LEU B 1 270 ? 16.406 26.672 7.234 1 95.19 270 LEU B N 1
ATOM 5432 C CA . LEU B 1 270 ? 15.398 25.781 6.672 1 95.19 270 LEU B CA 1
ATOM 5433 C C . LEU B 1 270 ? 14.648 26.469 5.535 1 95.19 270 LEU B C 1
ATOM 5435 O O . LEU B 1 270 ? 14.406 27.672 5.578 1 95.19 270 LEU B O 1
ATOM 5439 N N . PRO B 1 271 ? 14.273 25.75 4.57 1 92.19 271 PRO B N 1
ATOM 5440 C CA . PRO B 1 271 ? 13.852 26.328 3.291 1 92.19 271 PRO B CA 1
ATOM 5441 C C . PRO B 1 271 ? 12.43 26.859 3.322 1 92.19 271 PRO B C 1
ATOM 5443 O O . PRO B 1 271 ? 12.07 27.734 2.525 1 92.19 271 PRO B O 1
ATOM 5446 N N . HIS B 1 272 ? 11.516 26.328 4.227 1 95.31 272 HIS B N 1
ATOM 5447 C CA . HIS B 1 272 ? 10.102 26.656 4.078 1 95.31 272 HIS B CA 1
ATOM 5448 C C . HIS B 1 272 ? 9.492 27.078 5.414 1 95.31 272 HIS B C 1
ATOM 5450 O O . HIS B 1 272 ? 9.906 26.578 6.469 1 95.31 272 HIS B O 1
ATOM 5456 N N . VAL B 1 273 ? 8.477 27.922 5.32 1 97.44 273 VAL B N 1
ATOM 5457 C CA . VAL B 1 273 ? 7.816 28.422 6.523 1 97.44 273 VAL B CA 1
ATOM 5458 C C . VAL B 1 273 ? 6.375 27.922 6.57 1 97.44 273 VAL B C 1
ATOM 5460 O O . VAL B 1 273 ? 5.922 27.406 7.594 1 97.44 273 VAL B O 1
ATOM 5463 N N . PHE B 1 274 ? 5.66 27.984 5.453 1 97.19 274 PHE B N 1
ATOM 5464 C CA . PHE B 1 274 ? 4.219 27.781 5.395 1 97.19 274 PHE B CA 1
ATOM 5465 C C . PHE B 1 274 ? 3.881 26.297 5.406 1 97.19 274 PHE B C 1
ATOM 5467 O O . PHE B 1 274 ? 3.328 25.766 4.438 1 97.19 274 PHE B O 1
ATOM 5474 N N . THR B 1 275 ? 4.094 25.672 6.531 1 96.56 275 THR B N 1
ATOM 5475 C CA . THR B 1 275 ? 3.689 24.281 6.75 1 96.56 275 THR B CA 1
ATOM 5476 C C . THR B 1 275 ? 2.309 24.219 7.395 1 96.56 275 THR B C 1
ATOM 5478 O O . THR B 1 275 ? 1.768 25.25 7.82 1 96.56 275 THR B O 1
ATOM 5481 N N . GLU B 1 276 ? 1.726 23.047 7.379 1 95.06 276 GLU B N 1
ATOM 5482 C CA . GLU B 1 276 ? 0.396 22.875 7.957 1 95.06 276 GLU B CA 1
ATOM 5483 C C . GLU B 1 276 ? 0.386 23.234 9.438 1 95.06 276 GLU B C 1
ATOM 5485 O O . GLU B 1 276 ? -0.535 23.891 9.914 1 95.06 276 GLU B O 1
ATOM 5490 N N . ALA B 1 277 ? 1.379 22.766 10.164 1 94.38 277 ALA B N 1
ATOM 5491 C CA . ALA B 1 277 ? 1.45 23.062 11.594 1 94.38 277 ALA B CA 1
ATOM 5492 C C . ALA B 1 277 ? 1.663 24.547 11.844 1 94.38 277 ALA B C 1
ATOM 5494 O O . ALA B 1 277 ? 1.153 25.109 12.82 1 94.38 277 ALA B O 1
ATOM 5495 N N . TRP B 1 278 ? 2.449 25.156 11.008 1 96.94 278 TRP B N 1
ATOM 5496 C CA . TRP B 1 278 ? 2.643 26.609 11.125 1 96.94 278 TRP B CA 1
ATOM 5497 C C . TRP B 1 278 ? 1.327 27.344 10.922 1 96.94 278 TRP B C 1
ATOM 5499 O O . TRP B 1 278 ? 1.001 28.266 11.68 1 96.94 278 TRP B O 1
ATOM 5509 N N . TRP B 1 279 ? 0.618 26.969 9.898 1 96.12 279 TRP B N 1
ATOM 5510 C CA . TRP B 1 279 ? -0.678 27.562 9.609 1 96.12 279 TRP B CA 1
ATOM 5511 C C . TRP B 1 279 ? -1.639 27.375 10.781 1 96.12 279 TRP B C 1
ATOM 5513 O O . TRP B 1 279 ? -2.311 28.328 11.203 1 96.12 279 TRP B O 1
ATOM 5523 N N . GLY B 1 280 ? -1.663 26.281 11.375 1 93.19 280 GLY B N 1
ATOM 5524 C CA . GLY B 1 280 ? -2.652 25.922 12.375 1 93.19 280 GLY B CA 1
ATOM 5525 C C . GLY B 1 280 ? -2.287 26.391 13.773 1 93.19 280 GLY B C 1
ATOM 5526 O O . GLY B 1 280 ? -3.166 26.625 14.602 1 93.19 280 GLY B O 1
ATOM 5527 N N . THR B 1 281 ? -0.972 26.562 14.039 1 93.62 281 THR B N 1
ATOM 5528 C CA . THR B 1 281 ? -0.607 26.797 15.43 1 93.62 281 THR B CA 1
ATOM 5529 C C . THR B 1 281 ? 0.094 28.141 15.594 1 93.62 281 THR B C 1
ATOM 5531 O O . THR B 1 281 ? 0.219 28.656 16.719 1 93.62 281 THR B O 1
ATOM 5534 N N . ILE B 1 282 ? 0.547 28.672 14.531 1 95 282 ILE B N 1
ATOM 5535 C CA . ILE B 1 282 ? 1.233 29.953 14.633 1 95 282 ILE B CA 1
ATOM 5536 C C . ILE B 1 282 ? 0.381 31.047 13.992 1 95 282 ILE B C 1
ATOM 5538 O O . ILE B 1 282 ? -0.056 31.984 14.664 1 95 282 ILE B O 1
ATOM 5542 N N . ALA B 1 283 ? 0.093 30.828 12.711 1 95.5 283 ALA B N 1
ATOM 5543 C CA . ALA B 1 283 ? -0.749 31.812 12.039 1 95.5 283 ALA B CA 1
ATOM 5544 C C . ALA B 1 283 ? -2.15 31.844 12.641 1 95.5 283 ALA B C 1
ATOM 5546 O O . ALA B 1 283 ? -2.771 32.906 12.734 1 95.5 283 ALA B O 1
ATOM 5547 N N . ALA B 1 284 ? -2.619 30.688 12.969 1 94.44 284 ALA B N 1
ATOM 5548 C CA . ALA B 1 284 ? -3.93 30.547 13.602 1 94.44 284 ALA B CA 1
ATOM 5549 C C . ALA B 1 284 ? -3.795 30.156 15.062 1 94.44 284 ALA B C 1
ATOM 5551 O O . ALA B 1 284 ? -4.539 29.297 15.555 1 94.44 284 ALA B O 1
ATOM 5552 N N . ALA B 1 285 ? -2.85 30.797 15.719 1 94.06 285 ALA B N 1
ATOM 5553 C CA . ALA B 1 285 ? -2.66 30.516 17.141 1 94.06 285 ALA B CA 1
ATOM 5554 C C . ALA B 1 285 ? -3.938 30.797 17.938 1 94.06 285 ALA B C 1
ATOM 5556 O O . ALA B 1 285 ? -4.492 31.891 17.859 1 94.06 285 ALA B O 1
ATOM 5557 N N . THR B 1 286 ? -4.422 29.719 18.672 1 93 286 THR B N 1
ATOM 5558 C CA . THR B 1 286 ? -5.613 29.75 19.516 1 93 286 THR B CA 1
ATOM 5559 C C . THR B 1 286 ? -6.879 29.781 18.656 1 93 286 THR B C 1
ATOM 5561 O O . THR B 1 286 ? -7.945 30.188 19.141 1 93 286 THR B O 1
ATOM 5564 N N . GLY B 1 287 ? -6.766 29.484 17.406 1 92.94 287 GLY B N 1
ATOM 5565 C CA . GLY B 1 287 ? -7.891 29.375 16.5 1 92.94 287 GLY B CA 1
ATOM 5566 C C . GLY B 1 287 ? -7.75 30.25 15.266 1 92.94 287 GLY B C 1
ATOM 5567 O O . GLY B 1 287 ? -7.07 31.281 15.297 1 92.94 287 GLY B O 1
ATOM 5568 N N . SER B 1 288 ? -8.477 29.859 14.227 1 94.06 288 SER B N 1
ATOM 5569 C CA . SER B 1 288 ? -8.469 30.641 13 1 94.06 288 SER B CA 1
ATOM 5570 C C . SER B 1 288 ? -8.906 32.094 13.266 1 94.06 288 SER B C 1
ATOM 5572 O O . SER B 1 288 ? -9.898 32.312 13.953 1 94.06 288 SER B O 1
ATOM 5574 N N . GLY B 1 289 ? -8.086 33.031 12.727 1 95.62 289 GLY B N 1
ATOM 5575 C CA . GLY B 1 289 ? -8.359 34.438 12.992 1 95.62 289 GLY B CA 1
ATOM 5576 C C . GLY B 1 289 ? -7.824 34.906 14.336 1 95.62 289 GLY B C 1
ATOM 5577 O O . GLY B 1 289 ? -8.172 35.969 14.797 1 95.62 289 GLY B O 1
ATOM 5578 N N . LEU B 1 290 ? -7.102 34 14.977 1 96.62 290 LEU B N 1
ATOM 5579 C CA . LEU B 1 290 ? -6.578 34.312 16.297 1 96.62 290 LEU B CA 1
ATOM 5580 C C . LEU B 1 290 ? -7.707 34.594 17.281 1 96.62 290 LEU B C 1
ATOM 5582 O O . LEU B 1 290 ? -7.641 35.562 18.047 1 96.62 290 LEU B O 1
ATOM 5586 N N . THR B 1 291 ? -8.648 33.844 17.203 1 93.81 291 THR B N 1
ATOM 5587 C CA . THR B 1 291 ? -9.906 34.094 17.891 1 93.81 291 THR B CA 1
ATOM 5588 C C . THR B 1 291 ? -9.75 33.938 19.406 1 93.81 291 THR B C 1
ATOM 5590 O O . THR B 1 291 ? -10.602 34.406 20.172 1 93.81 291 THR B O 1
ATOM 5593 N N . GLY B 1 292 ? -8.688 33.281 19.828 1 94.88 292 GLY B N 1
ATOM 5594 C CA . GLY B 1 292 ? -8.414 33.25 21.266 1 94.88 292 GLY B CA 1
ATOM 5595 C C . GLY B 1 292 ? -8.375 34.656 21.875 1 94.88 292 GLY B C 1
ATOM 5596 O O . GLY B 1 292 ? -8.734 34.812 23.047 1 94.88 292 GLY B O 1
ATOM 5597 N N . ALA B 1 293 ? -7.965 35.594 21.109 1 96.44 293 ALA B N 1
ATOM 5598 C CA . ALA B 1 293 ? -7.926 37 21.562 1 96.44 293 ALA B CA 1
ATOM 5599 C C . ALA B 1 293 ? -9.32 37.5 21.922 1 96.44 293 ALA B C 1
ATOM 5601 O O . ALA B 1 293 ? -9.492 38.219 22.906 1 96.44 293 ALA B O 1
ATOM 5602 N N . ILE B 1 294 ? -10.266 37.094 21.141 1 96 294 ILE B N 1
ATOM 5603 C CA . ILE B 1 294 ? -11.648 37.469 21.391 1 96 294 ILE B CA 1
ATOM 5604 C C . ILE B 1 294 ? -12.164 36.812 22.656 1 96 294 ILE B C 1
ATOM 5606 O O . ILE B 1 294 ? -12.891 37.406 23.438 1 96 294 ILE B O 1
ATOM 5610 N N . SER B 1 295 ? -11.797 35.562 22.781 1 96 295 SER B N 1
ATOM 5611 C CA . SER B 1 295 ? -12.164 34.844 24 1 96 295 SER B CA 1
ATOM 5612 C C . SER B 1 295 ? -11.602 35.531 25.25 1 96 295 SER B C 1
ATOM 5614 O O . SER B 1 295 ? -12.289 35.656 26.266 1 96 295 SER B O 1
ATOM 5616 N N . ILE B 1 296 ? -10.414 35.969 25.172 1 96.94 296 ILE B N 1
ATOM 5617 C CA . ILE B 1 296 ? -9.766 36.656 26.297 1 96.94 296 ILE B CA 1
ATOM 5618 C C . ILE B 1 296 ? -10.516 37.938 26.609 1 96.94 296 ILE B C 1
ATOM 5620 O O . ILE B 1 296 ? -10.781 38.25 27.766 1 96.94 296 ILE B O 1
ATOM 5624 N N . LEU B 1 297 ? -10.836 38.719 25.609 1 97.31 297 LEU B N 1
ATOM 5625 C CA . LEU B 1 297 ? -11.594 39.969 25.797 1 97.31 297 LEU B CA 1
ATOM 5626 C C . LEU B 1 297 ? -12.977 39.656 26.375 1 97.31 297 LEU B C 1
ATOM 5628 O O . LEU B 1 297 ? -13.484 40.438 27.203 1 97.31 297 LEU B O 1
ATOM 5632 N N . GLY B 1 298 ? -13.578 38.594 25.938 1 96.5 298 GLY B N 1
ATOM 5633 C CA . GLY B 1 298 ? -14.883 38.188 26.438 1 96.5 298 GLY B CA 1
ATOM 5634 C C . GLY B 1 298 ? -14.883 37.875 27.922 1 96.5 298 GLY B C 1
ATOM 5635 O O . GLY B 1 298 ? -15.883 38.094 28.609 1 96.5 298 GLY B O 1
ATOM 5636 N N . LEU B 1 299 ? -13.82 37.312 28.391 1 96.69 299 LEU B N 1
ATOM 5637 C CA . LEU B 1 299 ? -13.703 36.969 29.812 1 96.69 299 LEU B CA 1
ATOM 5638 C C . LEU B 1 299 ? -13.859 38.219 30.688 1 96.69 299 LEU B C 1
ATOM 5640 O O . LEU B 1 299 ? -14.312 38.094 31.828 1 96.69 299 LEU B O 1
ATOM 5644 N N . ARG B 1 300 ? -13.57 39.312 30.172 1 95.62 300 ARG B N 1
ATOM 5645 C CA . ARG B 1 300 ? -13.586 40.562 30.953 1 95.62 300 ARG B CA 1
ATOM 5646 C C . ARG B 1 300 ? -14.758 41.438 30.562 1 95.62 300 ARG B C 1
ATOM 5648 O O . ARG B 1 300 ? -14.844 42.594 31 1 95.62 300 ARG B O 1
ATOM 5655 N N . SER B 1 301 ? -15.555 40.969 29.766 1 96.5 301 SER B N 1
ATOM 5656 C CA . SER B 1 301 ? -16.656 41.781 29.25 1 96.5 301 SER B CA 1
ATOM 5657 C C . SER B 1 301 ? -17.688 42.062 30.328 1 96.5 301 SER B C 1
ATOM 5659 O O . SER B 1 301 ? -17.953 41.219 31.188 1 96.5 301 SER B O 1
ATOM 5661 N N . LYS B 1 302 ? -18.375 43.156 30.266 1 95.12 302 LYS B N 1
ATOM 5662 C CA . LYS B 1 302 ? -19.453 43.531 31.156 1 95.12 302 LYS B CA 1
ATOM 5663 C C . LYS B 1 302 ? -20.781 42.938 30.719 1 95.12 302 LYS B C 1
ATOM 5665 O O . LYS B 1 302 ? -21.734 42.875 31.484 1 95.12 302 LYS B O 1
ATOM 5670 N N . SER B 1 303 ? -20.781 42.594 29.5 1 95.12 303 SER B N 1
ATOM 5671 C CA . SER B 1 303 ? -21.953 41.875 28.984 1 95.12 303 SER B CA 1
ATOM 5672 C C . SER B 1 303 ? -22 40.438 29.5 1 95.12 303 SER B C 1
ATOM 5674 O O . SER B 1 303 ? -21.016 39.719 29.406 1 95.12 303 SER B O 1
ATOM 5676 N N . LYS B 1 304 ? -23.172 40.062 30.031 1 94.25 304 LYS B N 1
ATOM 5677 C CA . LYS B 1 304 ? -23.344 38.688 30.531 1 94.25 304 LYS B CA 1
ATOM 5678 C C . LYS B 1 304 ? -23.203 37.656 29.422 1 94.25 304 LYS B C 1
ATOM 5680 O O . LYS B 1 304 ? -22.594 36.594 29.609 1 94.25 304 LYS B O 1
ATOM 5685 N N . GLN B 1 305 ? -23.766 38.031 28.359 1 93.75 305 GLN B N 1
ATOM 5686 C CA . GLN B 1 305 ? -23.734 37.125 27.188 1 93.75 305 GLN B CA 1
ATOM 5687 C C . GLN B 1 305 ? -22.297 36.938 26.688 1 93.75 305 GLN B C 1
ATOM 5689 O O . GLN B 1 305 ? -21.875 35.812 26.453 1 93.75 305 GLN B O 1
ATOM 5694 N N . LEU B 1 306 ? -21.578 37.969 26.484 1 95.62 306 LEU B N 1
ATOM 5695 C CA . LEU B 1 306 ? -20.234 37.938 25.953 1 95.62 306 LEU B CA 1
ATOM 5696 C C . LEU B 1 306 ? -19.266 37.312 26.969 1 95.62 306 LEU B C 1
ATOM 5698 O O . LEU B 1 306 ? -18.344 36.594 26.578 1 95.62 306 LEU B O 1
ATOM 5702 N N . ASN B 1 307 ? -19.484 37.562 28.203 1 96.69 307 ASN B N 1
ATOM 5703 C CA . ASN B 1 307 ? -18.672 36.969 29.25 1 96.69 307 ASN B CA 1
ATOM 5704 C C . ASN B 1 307 ? -18.859 35.438 29.297 1 96.69 307 ASN B C 1
ATOM 5706 O O . ASN B 1 307 ? -17.891 34.688 29.438 1 96.69 307 ASN B O 1
ATOM 5710 N N . ALA B 1 308 ? -20.109 35 29.172 1 95.44 308 ALA B N 1
ATOM 5711 C CA . ALA B 1 308 ? -20.391 33.594 29.141 1 95.44 308 ALA B CA 1
ATOM 5712 C C . ALA B 1 308 ? -19.734 32.906 27.922 1 95.44 308 ALA B C 1
ATOM 5714 O O . ALA B 1 308 ? -19.203 31.812 28.031 1 95.44 308 ALA B O 1
ATOM 5715 N N . ALA B 1 309 ? -19.75 33.531 26.828 1 94.56 309 ALA B N 1
ATOM 5716 C CA . ALA B 1 309 ? -19.109 33.031 25.625 1 94.56 309 ALA B CA 1
ATOM 5717 C C . ALA B 1 309 ? -17.594 32.938 25.797 1 94.56 309 ALA B C 1
ATOM 5719 O O . ALA B 1 309 ? -16.969 32 25.328 1 94.56 309 ALA B O 1
ATOM 5720 N N . GLY B 1 310 ? -17 33.906 26.344 1 95.69 310 GLY B N 1
ATOM 5721 C CA . GLY B 1 310 ? -15.578 33.906 26.625 1 95.69 310 GLY B CA 1
ATOM 5722 C C . GLY B 1 310 ? -15.156 32.75 27.5 1 95.69 310 GLY B C 1
ATOM 5723 O O . GLY B 1 310 ? -14.164 32.062 27.203 1 95.69 310 GLY B O 1
ATOM 5724 N N . LYS B 1 311 ? -15.906 32.469 28.547 1 95.31 311 LYS B N 1
ATOM 5725 C CA . LYS B 1 311 ? -15.625 31.375 29.453 1 95.31 311 LYS B CA 1
ATOM 5726 C C . LYS B 1 311 ? -15.75 30.031 28.75 1 95.31 311 LYS B C 1
ATOM 5728 O O . LYS B 1 311 ? -14.953 29.125 28.984 1 95.31 311 LYS B O 1
ATOM 5733 N N . ALA B 1 312 ? -16.672 29.969 27.891 1 93.06 312 ALA B N 1
ATOM 5734 C CA . ALA B 1 312 ? -16.953 28.719 27.188 1 93.06 312 ALA B CA 1
ATOM 5735 C C . ALA B 1 312 ? -15.906 28.453 26.109 1 93.06 312 ALA B C 1
ATOM 5737 O O . ALA B 1 312 ? -15.664 27.297 25.75 1 93.06 312 ALA B O 1
ATOM 5738 N N . SER B 1 313 ? -15.219 29.422 25.625 1 94.44 313 SER B N 1
ATOM 5739 C CA . SER B 1 313 ? -14.391 29.266 24.438 1 94.44 313 SER B CA 1
ATOM 5740 C C . SER B 1 313 ? -12.906 29.297 24.797 1 94.44 313 SER B C 1
ATOM 5742 O O . SER B 1 313 ? -12.055 28.938 23.969 1 94.44 313 SER B O 1
ATOM 5744 N N . ILE B 1 314 ? -12.555 29.594 26.016 1 93.88 314 ILE B N 1
ATOM 5745 C CA . ILE B 1 314 ? -11.156 29.797 26.391 1 93.88 314 ILE B CA 1
ATOM 5746 C C . ILE B 1 314 ? -10.398 28.484 26.297 1 93.88 314 ILE B C 1
ATOM 5748 O O . ILE B 1 314 ? -9.258 28.438 25.828 1 93.88 314 ILE B O 1
ATOM 5752 N N . VAL B 1 315 ? -10.961 27.422 26.734 1 91.12 315 VAL B N 1
ATOM 5753 C CA . VAL B 1 315 ? -10.289 26.125 26.734 1 91.12 315 VAL B CA 1
ATOM 5754 C C . VAL B 1 315 ? -10.125 25.609 25.312 1 91.12 315 VAL B C 1
ATOM 5756 O O . VAL B 1 315 ? -9.023 25.25 24.891 1 91.12 315 VAL B O 1
ATOM 5759 N N . PRO B 1 316 ? -11.188 25.609 24.469 1 90.5 316 PRO B N 1
ATOM 5760 C CA . PRO B 1 316 ? -11.023 25.234 23.062 1 90.5 316 PRO B CA 1
ATOM 5761 C C . PRO B 1 316 ? -9.969 26.094 22.359 1 90.5 316 PRO B C 1
ATOM 5763 O O . PRO B 1 316 ? -9.25 25.594 21.484 1 90.5 316 PRO B O 1
ATOM 5766 N N . ALA B 1 317 ? -9.867 27.297 22.719 1 92.38 317 ALA B N 1
ATOM 5767 C CA . ALA B 1 317 ? -8.906 28.219 22.094 1 92.38 317 ALA B CA 1
ATOM 5768 C C . ALA B 1 317 ? -7.469 27.766 22.375 1 92.38 317 ALA B C 1
ATOM 5770 O O . ALA B 1 317 ? -6.605 27.875 21.5 1 92.38 317 ALA B O 1
ATOM 5771 N N . ILE B 1 318 ? -7.223 27.25 23.5 1 91.94 318 ILE B N 1
ATOM 5772 C CA . ILE B 1 318 ? -5.891 26.781 23.875 1 91.94 318 ILE B CA 1
ATOM 5773 C C . ILE B 1 318 ? -5.484 25.609 22.969 1 91.94 318 ILE B C 1
ATOM 5775 O O . ILE B 1 318 ? -4.305 25.453 22.656 1 91.94 318 ILE B O 1
ATOM 5779 N N . PHE B 1 319 ? -6.492 24.922 22.469 1 88.94 319 PHE B N 1
ATOM 5780 C CA . PHE B 1 319 ? -6.242 23.75 21.625 1 88.94 319 PHE B CA 1
ATOM 5781 C C . PHE B 1 319 ? -6.465 24.094 20.156 1 88.94 319 PHE B C 1
ATOM 5783 O O . PHE B 1 319 ? -6.621 23.203 19.312 1 88.94 319 PHE B O 1
ATOM 5790 N N . ASN B 1 320 ? -6.531 25.375 19.828 1 89.38 320 ASN B N 1
ATOM 5791 C CA . ASN B 1 320 ? -6.625 25.891 18.469 1 89.38 320 ASN B CA 1
ATOM 5792 C C . ASN B 1 320 ? -7.934 25.484 17.812 1 89.38 320 ASN B C 1
ATOM 5794 O O . ASN B 1 320 ? -7.969 25.219 16.594 1 89.38 320 ASN B O 1
ATOM 5798 N N . ILE B 1 321 ? -8.977 25.312 18.625 1 86.25 321 ILE B N 1
ATOM 5799 C CA . ILE B 1 321 ? -10.297 25.016 18.094 1 86.25 321 ILE B CA 1
ATOM 5800 C C . ILE B 1 321 ? -11.086 26.312 17.906 1 86.25 321 ILE B C 1
ATOM 5802 O O . ILE B 1 321 ? -11.344 27.031 18.875 1 86.25 321 ILE B O 1
ATOM 5806 N N . SER B 1 322 ? -11.547 26.547 16.703 1 87.19 322 SER B N 1
ATOM 5807 C CA . SER B 1 322 ? -12.094 27.844 16.344 1 87.19 322 SER B CA 1
ATOM 5808 C C . SER B 1 322 ? -13.617 27.859 16.469 1 87.19 322 SER B C 1
ATOM 5810 O O . SER B 1 322 ? -14.211 28.906 16.703 1 87.19 322 SER B O 1
ATOM 5812 N N . GLU B 1 323 ? -14.234 26.766 16.328 1 85.25 323 GLU B N 1
ATOM 5813 C CA . GLU B 1 323 ? -15.68 26.688 16.156 1 85.25 323 GLU B CA 1
ATOM 5814 C C . GLU B 1 323 ? -16.406 27.266 17.375 1 85.25 323 GLU B C 1
ATOM 5816 O O . GLU B 1 323 ? -17.312 28.109 17.219 1 85.25 323 GLU B O 1
ATOM 5821 N N . PRO B 1 324 ? -16.031 26.953 18.547 1 84.25 324 PRO B N 1
ATOM 5822 C CA . PRO B 1 324 ? -16.719 27.531 19.703 1 84.25 324 PRO B CA 1
ATOM 5823 C C . PRO B 1 324 ? -16.578 29.047 19.797 1 84.25 324 PRO B C 1
ATOM 5825 O O . PRO B 1 324 ? -17.484 29.719 20.266 1 84.25 324 PRO B O 1
ATOM 5828 N N . VAL B 1 325 ? -15.57 29.609 19.328 1 84.19 325 VAL B N 1
ATOM 5829 C CA . VAL B 1 325 ? -15.359 31.047 19.391 1 84.19 325 VAL B CA 1
ATOM 5830 C C . VAL B 1 325 ? -16.141 31.734 18.266 1 84.19 325 VAL B C 1
ATOM 5832 O O . VAL B 1 325 ? -16.859 32.719 18.516 1 84.19 325 VAL B O 1
ATOM 5835 N N . VAL B 1 326 ? -15.961 31.172 17.047 1 85.56 326 VAL B N 1
ATOM 5836 C CA . VAL B 1 326 ? -16.562 31.781 15.875 1 85.56 326 VAL B CA 1
ATOM 5837 C C . VAL B 1 326 ? -18.078 31.812 16.031 1 85.56 326 VAL B C 1
ATOM 5839 O O . VAL B 1 326 ? -18.734 32.781 15.688 1 85.56 326 VAL B O 1
ATOM 5842 N N . TYR B 1 327 ? -18.547 30.797 16.609 1 83 327 TYR B N 1
ATOM 5843 C CA . TYR B 1 327 ? -20 30.703 16.703 1 83 327 TYR B CA 1
ATOM 5844 C C . TYR B 1 327 ? -20.5 31.266 18.031 1 83 327 TYR B C 1
ATOM 5846 O O . TYR B 1 327 ? -21.625 31.75 18.125 1 83 327 TYR B O 1
ATOM 5854 N N . GLY B 1 328 ? -19.766 31.266 19.047 1 83.31 328 GLY B N 1
ATOM 5855 C CA . GLY B 1 328 ? -20.156 31.781 20.359 1 83.31 328 GLY B CA 1
ATOM 5856 C C . GLY B 1 328 ? -20.172 33.312 20.422 1 83.31 328 GLY B C 1
ATOM 5857 O O . GLY B 1 328 ? -20.984 33.875 21.141 1 83.31 328 GLY B O 1
ATOM 5858 N N . PHE B 1 329 ? -19.391 34.031 19.781 1 86.75 329 PHE B N 1
ATOM 5859 C CA . PHE B 1 329 ? -19.312 35.5 19.719 1 86.75 329 PHE B CA 1
ATOM 5860 C C . PHE B 1 329 ? -19.891 36 18.406 1 86.75 329 PHE B C 1
ATOM 5862 O O . PHE B 1 329 ? -19.906 37.219 18.156 1 86.75 329 PHE B O 1
ATOM 5869 N N . PRO B 1 330 ? -20.547 35.125 17.75 1 82.44 330 PRO B N 1
ATOM 5870 C CA . PRO B 1 330 ? -21.047 35.219 16.375 1 82.44 330 PRO B CA 1
ATOM 5871 C C . PRO B 1 330 ? -20.172 36.125 15.492 1 82.44 330 PRO B C 1
ATOM 5873 O O . PRO B 1 330 ? -20.609 37.188 15.062 1 82.44 330 PRO B O 1
ATOM 5876 N N . ILE B 1 331 ? -19.062 35.75 15.242 1 89.06 331 ILE B N 1
ATOM 5877 C CA . ILE B 1 331 ? -18.125 36.438 14.352 1 89.06 331 ILE B CA 1
ATOM 5878 C C . ILE B 1 331 ? -18.641 36.375 12.914 1 89.06 331 ILE B C 1
ATOM 5880 O O . ILE B 1 331 ? -18.484 37.344 12.164 1 89.06 331 ILE B O 1
ATOM 5884 N N . ALA B 1 332 ? -19.172 35.281 12.641 1 85.19 332 ALA B N 1
ATOM 5885 C CA . ALA B 1 332 ? -19.734 35.125 11.297 1 85.19 332 ALA B CA 1
ATOM 5886 C C . ALA B 1 332 ? -20.781 36.188 11.008 1 85.19 332 ALA B C 1
ATOM 5888 O O . ALA B 1 332 ? -21.688 36.406 11.812 1 85.19 332 ALA B O 1
ATOM 5889 N N . PHE B 1 333 ? -20.625 36.844 9.984 1 85.25 333 PHE B N 1
ATOM 5890 C CA . PHE B 1 333 ? -21.562 37.875 9.477 1 85.25 333 PHE B CA 1
ATOM 5891 C C . PHE B 1 333 ? -21.625 39.062 10.422 1 85.25 333 PHE B C 1
ATOM 5893 O O . PHE B 1 333 ? -22.547 39.875 10.344 1 85.25 333 PHE B O 1
ATOM 5900 N N . ASN B 1 334 ? -20.734 39.219 11.375 1 90.19 334 ASN B N 1
ATOM 5901 C CA . ASN B 1 334 ? -20.703 40.344 12.297 1 90.19 334 ASN B CA 1
ATOM 5902 C C . ASN B 1 334 ? -19.812 41.469 11.781 1 90.19 334 ASN B C 1
ATOM 5904 O O . ASN B 1 334 ? -18.578 41.344 11.836 1 90.19 334 ASN B O 1
ATOM 5908 N N . PRO B 1 335 ? -20.375 42.5 11.328 1 90.31 335 PRO B N 1
ATOM 5909 C CA . PRO B 1 335 ? -19.594 43.562 10.688 1 90.31 335 PRO B CA 1
ATOM 5910 C C . PRO B 1 335 ? -18.594 44.188 11.633 1 90.31 335 PRO B C 1
ATOM 5912 O O . PRO B 1 335 ? -17.562 44.719 11.18 1 90.31 335 PRO B O 1
ATOM 5915 N N . TYR B 1 336 ? -18.859 44.156 12.953 1 92.38 336 TYR B N 1
ATOM 5916 C CA . TYR B 1 336 ? -17.922 44.719 13.906 1 92.38 336 TYR B CA 1
ATOM 5917 C C . TYR B 1 336 ? -16.547 44.094 13.805 1 92.38 336 TYR B C 1
ATOM 5919 O O . TYR B 1 336 ? -15.539 44.719 14.07 1 92.38 336 TYR B O 1
ATOM 5927 N N . PHE B 1 337 ? -16.562 42.875 13.352 1 94.44 337 PHE B N 1
ATOM 5928 C CA . PHE B 1 337 ? -15.32 42.125 13.422 1 94.44 337 PHE B CA 1
ATOM 5929 C C . PHE B 1 337 ? -14.719 41.938 12.031 1 94.44 337 PHE B C 1
ATOM 5931 O O . PHE B 1 337 ? -13.648 41.344 11.883 1 94.44 337 PHE B O 1
ATOM 5938 N N . PHE B 1 338 ? -15.281 42.438 11.008 1 93.25 338 PHE B N 1
ATOM 5939 C CA . PHE B 1 338 ? -14.828 42.219 9.641 1 93.25 338 PHE B CA 1
ATOM 5940 C C . PHE B 1 338 ? -13.391 42.688 9.461 1 93.25 338 PHE B C 1
ATOM 5942 O O . PHE B 1 338 ? -12.555 41.938 8.945 1 93.25 338 PHE B O 1
ATOM 5949 N N . ILE B 1 339 ? -13.062 43.875 9.891 1 95.44 339 ILE B N 1
ATOM 5950 C CA . ILE B 1 339 ? -11.773 44.5 9.641 1 95.44 339 ILE B CA 1
ATOM 5951 C C . ILE B 1 339 ? -10.672 43.719 10.367 1 95.44 339 ILE B C 1
ATOM 5953 O O . ILE B 1 339 ? -9.719 43.25 9.742 1 95.44 339 ILE B O 1
ATOM 5957 N N . PRO B 1 340 ? -10.766 43.531 11.656 1 96.69 340 PRO B N 1
ATOM 5958 C CA . PRO B 1 340 ? -9.695 42.812 12.336 1 96.69 340 PRO B CA 1
ATOM 5959 C C . PRO B 1 340 ? -9.625 41.344 11.93 1 96.69 340 PRO B C 1
ATOM 5961 O O . PRO B 1 340 ? -8.531 40.781 11.812 1 96.69 340 PRO B O 1
ATOM 5964 N N . PHE B 1 341 ? -10.75 40.719 11.664 1 96.31 341 PHE B N 1
ATOM 5965 C CA . PHE B 1 341 ? -10.836 39.312 11.359 1 96.31 341 PHE B CA 1
ATOM 5966 C C . PHE B 1 341 ? -10.383 39.031 9.93 1 96.31 341 PHE B C 1
ATOM 5968 O O . PHE B 1 341 ? -9.547 38.156 9.695 1 96.31 341 PHE B O 1
ATOM 5975 N N . VAL B 1 342 ? -10.805 39.719 8.945 1 96 342 VAL B N 1
ATOM 5976 C CA . VAL B 1 342 ? -10.602 39.438 7.527 1 96 342 VAL B CA 1
ATOM 5977 C C . VAL B 1 342 ? -9.344 40.156 7.027 1 96 342 VAL B C 1
ATOM 5979 O O . VAL B 1 342 ? -8.641 39.625 6.148 1 96 342 VAL B O 1
ATOM 5982 N N . ILE B 1 343 ? -9.016 41.281 7.609 1 96.88 343 ILE B N 1
ATOM 5983 C CA . ILE B 1 343 ? -7.875 42.062 7.125 1 96.88 343 ILE B CA 1
ATOM 5984 C C . ILE B 1 343 ? -6.734 42 8.133 1 96.88 343 ILE B C 1
ATOM 5986 O O . ILE B 1 343 ? -5.578 41.781 7.762 1 96.88 343 ILE B O 1
ATOM 5990 N N . GLY B 1 344 ? -7.023 42.188 9.359 1 97.94 344 GLY B N 1
ATOM 5991 C CA . GLY B 1 344 ? -6.012 42.188 10.406 1 97.94 344 GLY B CA 1
ATOM 5992 C C . GLY B 1 344 ? -5.281 40.875 10.555 1 97.94 344 GLY B C 1
ATOM 5993 O O . GLY B 1 344 ? -4.059 40.844 10.695 1 97.94 344 GLY B O 1
ATOM 5994 N N . THR B 1 345 ? -6.031 39.75 10.547 1 97.88 345 THR B N 1
ATOM 5995 C CA . THR B 1 345 ? -5.457 38.438 10.773 1 97.88 345 THR B CA 1
ATOM 5996 C C . THR B 1 345 ? -4.426 38.094 9.703 1 97.88 345 THR B C 1
ATOM 5998 O O . THR B 1 345 ? -3.32 37.656 10.008 1 97.88 345 THR B O 1
ATOM 6001 N N . PRO B 1 346 ? -4.715 38.312 8.398 1 98.38 346 PRO B N 1
ATOM 6002 C CA . PRO B 1 346 ? -3.709 38.031 7.371 1 98.38 346 PRO B CA 1
ATOM 6003 C C . PRO B 1 346 ? -2.459 38.906 7.52 1 98.38 346 PRO B C 1
ATOM 6005 O O . PRO B 1 346 ? -1.354 38.469 7.195 1 98.38 346 PRO B O 1
ATOM 6008 N N . ILE B 1 347 ? -2.631 40.094 7.957 1 98.25 347 ILE B N 1
ATOM 6009 C CA . ILE B 1 347 ? -1.493 40.969 8.164 1 98.25 347 ILE B CA 1
ATOM 6010 C C . ILE B 1 347 ? -0.598 40.406 9.266 1 98.25 347 ILE B C 1
ATOM 6012 O O . ILE B 1 347 ? 0.623 40.344 9.109 1 98.25 347 ILE B O 1
ATOM 6016 N N . LEU B 1 348 ? -1.162 40.031 10.367 1 98.38 348 LEU B N 1
ATOM 6017 C CA . LEU B 1 348 ? -0.387 39.438 11.461 1 98.38 348 LEU B CA 1
ATOM 6018 C C . LEU B 1 348 ? 0.282 38.156 11.031 1 98.38 348 LEU B C 1
ATOM 6020 O O . LEU B 1 348 ? 1.407 37.844 11.445 1 98.38 348 LEU B O 1
ATOM 6024 N N . ALA B 1 349 ? -0.428 37.375 10.25 1 98.12 349 ALA B N 1
ATOM 6025 C CA . ALA B 1 349 ? 0.147 36.125 9.727 1 98.12 349 ALA B CA 1
ATOM 6026 C C . ALA B 1 349 ? 1.359 36.406 8.844 1 98.12 349 ALA B C 1
ATOM 6028 O O . ALA B 1 349 ? 2.354 35.688 8.891 1 98.12 349 ALA B O 1
ATOM 6029 N N . THR B 1 350 ? 1.243 37.406 8.008 1 98.38 350 THR B N 1
ATOM 6030 C CA . THR B 1 350 ? 2.338 37.781 7.125 1 98.38 350 THR B CA 1
ATOM 6031 C C . THR B 1 350 ? 3.545 38.25 7.926 1 98.38 350 THR B C 1
ATOM 6033 O O . THR B 1 350 ? 4.688 37.969 7.578 1 98.38 350 THR B O 1
ATOM 6036 N N . ILE B 1 351 ? 3.305 39 8.961 1 98.12 351 ILE B N 1
ATOM 6037 C CA . ILE B 1 351 ? 4.379 39.438 9.859 1 98.12 351 ILE B CA 1
ATOM 6038 C C . ILE B 1 351 ? 5.055 38.188 10.461 1 98.12 351 ILE B C 1
ATOM 6040 O O . ILE B 1 351 ? 6.281 38.125 10.516 1 98.12 351 ILE B O 1
ATOM 6044 N N . SER B 1 352 ? 4.266 37.219 10.914 1 97.94 352 SER B N 1
ATOM 6045 C CA . SER B 1 352 ? 4.809 36 11.445 1 97.94 352 SER B CA 1
ATOM 6046 C C . SER B 1 352 ? 5.656 35.281 10.398 1 97.94 352 SER B C 1
ATOM 6048 O O . SER B 1 352 ? 6.703 34.719 10.719 1 97.94 352 SER B O 1
ATOM 6050 N N . TYR B 1 353 ? 5.148 35.281 9.195 1 98 353 TYR B N 1
ATOM 6051 C CA . TYR B 1 353 ? 5.902 34.656 8.109 1 98 353 TYR B CA 1
ATOM 6052 C C . TYR B 1 353 ? 7.309 35.219 8.023 1 98 353 TYR B C 1
ATOM 6054 O O . TYR B 1 353 ? 8.289 34.5 7.906 1 98 353 TYR B O 1
ATOM 6062 N N . PHE B 1 354 ? 7.449 36.5 8.125 1 97.94 354 PHE B N 1
ATOM 6063 C CA . PHE B 1 354 ? 8.742 37.156 8.008 1 97.94 354 PHE B CA 1
ATOM 6064 C C . PHE B 1 354 ? 9.617 36.844 9.211 1 97.94 354 PHE B C 1
ATOM 6066 O O . PHE B 1 354 ? 10.844 36.75 9.086 1 97.94 354 PHE B O 1
ATOM 6073 N N . VAL B 1 355 ? 9.047 36.688 10.344 1 97.88 355 VAL B N 1
ATOM 6074 C CA . VAL B 1 355 ? 9.805 36.344 11.547 1 97.88 355 VAL B CA 1
ATOM 6075 C C . VAL B 1 355 ? 10.516 35.031 11.352 1 97.88 355 VAL B C 1
ATOM 6077 O O . VAL B 1 355 ? 11.688 34.875 11.711 1 97.88 355 VAL B O 1
ATOM 6080 N N . PHE B 1 356 ? 9.867 34.094 10.742 1 97.69 356 PHE B N 1
ATOM 6081 C CA . PHE B 1 356 ? 10.438 32.781 10.516 1 97.69 356 PHE B CA 1
ATOM 6082 C C . PHE B 1 356 ? 11.344 32.781 9.289 1 97.69 356 PHE B C 1
ATOM 6084 O O . PHE B 1 356 ? 12.406 32.156 9.297 1 97.69 356 PHE B O 1
ATOM 6091 N N . ARG B 1 357 ? 10.914 33.469 8.266 1 96.56 357 ARG B N 1
ATOM 6092 C CA . ARG B 1 357 ? 11.664 33.5 7.016 1 96.56 357 ARG B CA 1
ATOM 6093 C C . ARG B 1 357 ? 13.031 34.156 7.223 1 96.56 357 ARG B C 1
ATOM 6095 O O . ARG B 1 357 ? 14.008 33.781 6.582 1 96.56 357 ARG B O 1
ATOM 6102 N N . LEU B 1 358 ? 13.109 35.094 8.117 1 96.38 358 LEU B N 1
ATOM 6103 C CA . LEU B 1 358 ? 14.336 35.844 8.352 1 96.38 358 LEU B CA 1
ATOM 6104 C C . LEU B 1 358 ? 15.219 35.125 9.375 1 96.38 358 LEU B C 1
ATOM 6106 O O . LEU B 1 358 ? 16.344 35.562 9.641 1 96.38 358 LEU B O 1
ATOM 6110 N N . GLY B 1 359 ? 14.711 34.094 9.961 1 95.25 359 GLY B N 1
ATOM 6111 C CA . GLY B 1 359 ? 15.547 33.25 10.789 1 95.25 359 GLY B CA 1
ATOM 6112 C C . GLY B 1 359 ? 15.484 33.594 12.266 1 95.25 359 GLY B C 1
ATOM 6113 O O . GLY B 1 359 ? 16.281 33.094 13.062 1 95.25 359 GLY B O 1
ATOM 6114 N N . PHE B 1 360 ? 14.602 34.5 12.648 1 96.81 360 PHE B N 1
ATOM 6115 C CA . PHE B 1 360 ? 14.469 34.812 14.062 1 96.81 360 PHE B CA 1
ATOM 6116 C C . PHE B 1 360 ? 13.984 33.594 14.852 1 96.81 360 PHE B C 1
ATOM 6118 O O . PHE B 1 360 ? 14.383 33.406 16 1 96.81 360 PHE B O 1
ATOM 6125 N N . ILE B 1 361 ? 13.156 32.875 14.266 1 97.06 361 ILE B N 1
ATOM 6126 C CA . ILE B 1 361 ? 12.656 31.609 14.805 1 97.06 361 ILE B CA 1
ATOM 6127 C C . ILE B 1 361 ? 12.789 30.5 13.758 1 97.06 361 ILE B C 1
ATOM 6129 O O . ILE B 1 361 ? 12.562 30.734 12.562 1 97.06 361 ILE B O 1
ATOM 6133 N N . ARG B 1 362 ? 13.172 29.312 14.133 1 96.12 362 ARG B N 1
ATOM 6134 C CA . ARG B 1 362 ? 13.312 28.188 13.227 1 96.12 362 ARG B CA 1
ATOM 6135 C C . ARG B 1 362 ? 11.969 27.797 12.609 1 96.12 362 ARG B C 1
ATOM 6137 O O . ARG B 1 362 ? 10.969 27.688 13.32 1 96.12 362 ARG B O 1
ATOM 6144 N N . PRO B 1 363 ? 11.922 27.672 11.297 1 97.44 363 PRO B N 1
ATOM 6145 C CA . PRO B 1 363 ? 10.695 27.156 10.695 1 97.44 363 PRO B CA 1
ATOM 6146 C C . PRO B 1 363 ? 10.352 25.75 11.18 1 97.44 363 PRO B C 1
ATOM 6148 O O . PRO B 1 363 ? 11.219 25.047 11.719 1 97.44 363 PRO B O 1
ATOM 6151 N N . PRO B 1 364 ? 9.07 25.391 10.977 1 97 364 PRO B N 1
ATOM 6152 C CA . PRO B 1 364 ? 8.641 24.078 11.484 1 97 364 PRO B CA 1
ATOM 6153 C C . PRO B 1 364 ? 9.422 22.922 10.859 1 97 364 PRO B C 1
ATOM 6155 O O . PRO B 1 364 ? 9.664 22.922 9.648 1 97 364 PRO B O 1
ATOM 6158 N N . VAL B 1 365 ? 9.844 21.969 11.688 1 95.62 365 VAL B N 1
ATOM 6159 C CA . VAL B 1 365 ? 10.594 20.797 11.234 1 95.62 365 VAL B CA 1
ATOM 6160 C C . VAL B 1 365 ? 9.805 19.531 11.516 1 95.62 365 VAL B C 1
ATOM 6162 O O . VAL B 1 365 ? 10.219 18.422 11.133 1 95.62 365 VAL B O 1
ATOM 6165 N N . ALA B 1 366 ? 8.633 19.641 12.172 1 95 366 ALA B N 1
ATOM 6166 C CA . ALA B 1 366 ? 7.852 18.484 12.617 1 95 366 ALA B CA 1
ATOM 6167 C C . ALA B 1 366 ? 6.355 18.75 12.477 1 95 366 ALA B C 1
ATOM 6169 O O . ALA B 1 366 ? 5.938 19.906 12.32 1 95 366 ALA B O 1
ATOM 6170 N N . GLN B 1 367 ? 5.648 17.688 12.383 1 94.12 367 GLN B N 1
ATOM 6171 C CA . GLN B 1 367 ? 4.188 17.734 12.398 1 94.12 367 GLN B CA 1
ATOM 6172 C C . GLN B 1 367 ? 3.635 17.188 13.711 1 94.12 367 GLN B C 1
ATOM 6174 O O . GLN B 1 367 ? 4.027 16.109 14.156 1 94.12 367 GLN B O 1
ATOM 6179 N N . VAL B 1 368 ? 2.879 18.031 14.359 1 89 368 VAL B N 1
ATOM 6180 C CA . VAL B 1 368 ? 2.215 17.609 15.586 1 89 368 VAL B CA 1
ATOM 6181 C C . VAL B 1 368 ? 0.729 17.953 15.516 1 89 368 VAL B C 1
ATOM 6183 O O . VAL B 1 368 ? 0.317 18.781 14.711 1 89 368 VAL B O 1
ATOM 6186 N N . GLY B 1 369 ? -0.1 17.203 16.25 1 81.5 369 GLY B N 1
ATOM 6187 C CA . GLY B 1 369 ? -1.526 17.484 16.297 1 81.5 369 GLY B CA 1
ATOM 6188 C C . GLY B 1 369 ? -2.123 17.328 17.672 1 81.5 369 GLY B C 1
ATOM 6189 O O . GLY B 1 369 ? -1.641 16.531 18.484 1 81.5 369 GLY B O 1
ATOM 6190 N N . GLY B 1 370 ? -3.105 18.188 17.891 1 77.62 370 GLY B N 1
ATOM 6191 C CA . GLY B 1 370 ? -3.918 18.016 19.078 1 77.62 370 GLY B CA 1
ATOM 6192 C C . GLY B 1 370 ? -3.232 18.5 20.344 1 77.62 370 GLY B C 1
ATOM 6193 O O . GLY B 1 370 ? -3.631 18.125 21.453 1 77.62 370 GLY B O 1
ATOM 6194 N N . MET B 1 371 ? -2.205 19.25 20.188 1 85.38 371 MET B N 1
ATOM 6195 C CA . MET B 1 371 ? -1.479 19.766 21.344 1 85.38 371 MET B CA 1
ATOM 6196 C C . MET B 1 371 ? -1.868 21.219 21.625 1 85.38 371 MET B C 1
ATOM 6198 O O . MET B 1 371 ? -2.256 21.953 20.703 1 85.38 371 MET B O 1
ATOM 6202 N N . PRO B 1 372 ? -1.802 21.516 22.953 1 89 372 PRO B N 1
ATOM 6203 C CA . PRO B 1 372 ? -2.039 22.938 23.234 1 89 372 PRO B CA 1
ATOM 6204 C C . PRO B 1 372 ? -1.052 23.859 22.531 1 89 372 PRO B C 1
ATOM 6206 O O . PRO B 1 372 ? 0.113 23.484 22.344 1 89 372 PRO B O 1
ATOM 6209 N N . THR B 1 373 ? -1.465 25.047 22.219 1 90.56 373 THR B N 1
ATOM 6210 C CA . THR B 1 373 ? -0.787 25.984 21.328 1 90.56 373 THR B CA 1
ATOM 6211 C C . THR B 1 373 ? 0.662 26.188 21.766 1 90.56 373 THR B C 1
ATOM 6213 O O . THR B 1 373 ? 1.584 26.016 20.969 1 90.56 373 THR B O 1
ATOM 6216 N N . PRO B 1 374 ? 0.998 26.594 23.031 1 90.88 374 PRO B N 1
ATOM 6217 C CA . PRO B 1 374 ? 2.404 26.844 23.344 1 90.88 374 PRO B CA 1
ATOM 6218 C C . PRO B 1 374 ? 3.279 25.609 23.188 1 90.88 374 PRO B C 1
ATOM 6220 O O . PRO B 1 374 ? 4.426 25.703 22.734 1 90.88 374 PRO B O 1
ATOM 6223 N N . ILE B 1 375 ? 2.768 24.484 23.531 1 91.88 375 ILE B N 1
ATOM 6224 C CA . ILE B 1 375 ? 3.514 23.234 23.438 1 91.88 375 ILE B CA 1
ATOM 6225 C C . ILE B 1 375 ? 3.68 22.844 21.969 1 91.88 375 ILE B C 1
ATOM 6227 O O . ILE B 1 375 ? 4.77 22.438 21.547 1 91.88 375 ILE B O 1
ATOM 6231 N N . ALA B 1 376 ? 2.637 22.938 21.266 1 92.75 376 ALA B N 1
ATOM 6232 C CA . ALA B 1 376 ? 2.67 22.609 19.828 1 92.75 376 ALA B CA 1
ATOM 6233 C C . ALA B 1 376 ? 3.701 23.453 19.094 1 92.75 376 ALA B C 1
ATOM 6235 O O . ALA B 1 376 ? 4.445 22.953 18.25 1 92.75 376 ALA B O 1
ATOM 6236 N N . GLN B 1 377 ? 3.777 24.75 19.422 1 95.12 377 GLN B N 1
ATOM 6237 C CA . GLN B 1 377 ? 4.68 25.672 18.734 1 95.12 377 GLN B CA 1
ATOM 6238 C C . GLN B 1 377 ? 6.137 25.297 18.984 1 95.12 377 GLN B C 1
ATOM 6240 O O . GLN B 1 377 ? 6.973 25.406 18.078 1 95.12 377 GLN B O 1
ATOM 6245 N N . TYR B 1 378 ? 6.391 24.906 20.203 1 93.31 378 TYR B N 1
ATOM 6246 C CA . TYR B 1 378 ? 7.75 24.469 20.5 1 93.31 378 TYR B CA 1
ATOM 6247 C C . TYR B 1 378 ? 8.07 23.172 19.75 1 93.31 378 TYR B C 1
ATOM 6249 O O . TYR B 1 378 ? 9.133 23.062 19.125 1 93.31 378 TYR B O 1
ATOM 6257 N N . LEU B 1 379 ? 7.191 22.266 19.828 1 93.69 379 LEU B N 1
ATOM 6258 C CA . LEU B 1 379 ? 7.441 20.938 19.297 1 93.69 379 LEU B CA 1
ATOM 6259 C C . LEU B 1 379 ? 7.637 20.969 17.781 1 93.69 379 LEU B C 1
ATOM 6261 O O . LEU B 1 379 ? 8.445 20.219 17.234 1 93.69 379 LEU B O 1
ATOM 6265 N N . ILE B 1 380 ? 6.922 21.812 17.078 1 95.69 380 ILE B N 1
ATOM 6266 C CA . ILE B 1 380 ? 7.008 21.797 15.617 1 95.69 380 ILE B CA 1
ATOM 6267 C C . ILE B 1 380 ? 8.273 22.531 15.164 1 95.69 380 ILE B C 1
ATOM 6269 O O . ILE B 1 380 ? 8.766 22.297 14.055 1 95.69 380 ILE B O 1
ATOM 6273 N N . THR B 1 381 ? 8.867 23.391 16.016 1 95.19 381 THR B N 1
ATOM 6274 C CA . THR B 1 381 ? 10.016 24.188 15.617 1 95.19 381 THR B CA 1
ATOM 6275 C C . THR B 1 381 ? 11.273 23.734 16.344 1 95.19 381 THR B C 1
ATOM 6277 O O . THR B 1 381 ? 12.391 24.031 15.914 1 95.19 381 THR B O 1
ATOM 6280 N N . LEU B 1 382 ? 11.039 23.125 17.516 1 92.25 382 LEU B N 1
ATOM 6281 C CA . LEU B 1 382 ? 12.125 22.812 18.438 1 92.25 382 LEU B CA 1
ATOM 6282 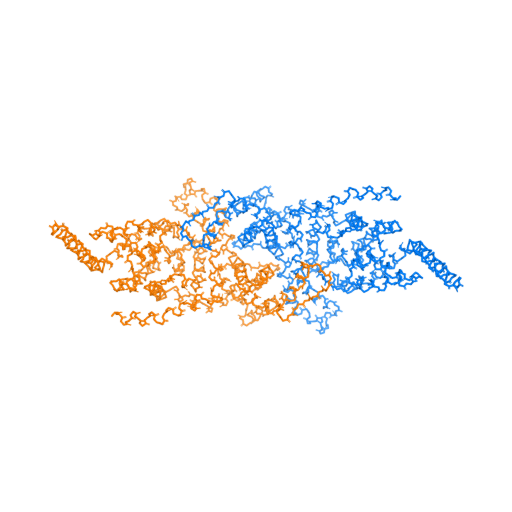C C . LEU B 1 382 ? 12.969 24.047 18.734 1 92.25 382 LEU B C 1
ATOM 6284 O O . LEU B 1 382 ? 14.195 23.969 18.766 1 92.25 382 LEU B O 1
ATOM 6288 N N . ASP B 1 383 ? 12.336 25.156 18.719 1 92.94 383 ASP B N 1
ATOM 6289 C CA . ASP B 1 383 ? 12.914 26.469 19.047 1 92.94 383 ASP B CA 1
ATOM 6290 C C . ASP B 1 383 ? 12.164 27.125 20.188 1 92.94 383 ASP B C 1
ATOM 6292 O O . ASP B 1 383 ? 10.969 27.406 20.078 1 92.94 383 ASP B O 1
ATOM 6296 N N . TRP B 1 384 ? 12.836 27.5 21.25 1 91.81 384 TRP B N 1
ATOM 6297 C CA . TRP B 1 384 ? 12.219 28.031 22.469 1 91.81 384 TRP B CA 1
ATOM 6298 C C . TRP B 1 384 ? 11.633 29.406 22.219 1 91.81 384 TRP B C 1
ATOM 6300 O O . TRP B 1 384 ? 10.773 29.875 22.969 1 91.81 384 TRP B O 1
ATOM 6310 N N . LYS B 1 385 ? 12.023 30.047 21.188 1 96.44 385 LYS B N 1
ATOM 6311 C CA . LYS B 1 385 ? 11.523 31.375 20.859 1 96.44 385 LYS B CA 1
ATOM 6312 C C . LYS B 1 385 ? 10.094 31.328 20.344 1 96.44 385 LYS B C 1
ATOM 6314 O O . LYS B 1 385 ? 9.367 32.312 20.391 1 96.44 385 LYS B O 1
ATOM 6319 N N . ALA B 1 386 ? 9.703 30.141 19.844 1 96.06 386 ALA B N 1
ATOM 6320 C CA . ALA B 1 386 ? 8.398 30.016 19.188 1 96.06 386 ALA B CA 1
ATOM 6321 C C . ALA B 1 386 ? 7.266 30.234 20.188 1 96.06 386 ALA B C 1
ATOM 6323 O O . ALA B 1 386 ? 6.363 31.031 19.953 1 96.06 386 ALA B O 1
ATOM 6324 N N . PRO B 1 387 ? 7.266 29.562 21.344 1 94.81 387 PRO B N 1
ATOM 6325 C CA . PRO B 1 387 ? 6.191 29.812 22.312 1 94.81 387 PRO B CA 1
ATOM 6326 C C . PRO B 1 387 ? 6.195 31.234 22.844 1 94.81 387 PRO B C 1
ATOM 6328 O O . PRO B 1 387 ? 5.137 31.797 23.156 1 94.81 387 PRO B O 1
ATOM 6331 N N . VAL B 1 388 ? 7.297 31.828 23 1 95.75 388 VAL B N 1
ATOM 6332 C CA . VAL B 1 388 ? 7.387 33.219 23.453 1 95.75 388 VAL B CA 1
ATOM 6333 C C . VAL B 1 388 ? 6.75 34.125 22.406 1 95.75 388 VAL B C 1
ATOM 6335 O O . VAL B 1 388 ? 6.012 35.062 22.766 1 95.75 388 VAL B O 1
ATOM 6338 N N . TYR B 1 389 ? 7.102 33.875 21.188 1 95.69 389 TYR B N 1
ATOM 6339 C CA . TYR B 1 389 ? 6.535 34.656 20.094 1 95.69 389 TYR B CA 1
ATOM 6340 C C . TYR B 1 389 ? 5.02 34.5 20.047 1 95.69 389 TYR B C 1
ATOM 6342 O O . TYR B 1 389 ? 4.305 35.469 19.719 1 95.69 389 TYR B O 1
ATOM 6350 N N . ALA B 1 390 ? 4.539 33.375 20.406 1 91.69 390 ALA B N 1
ATOM 6351 C CA . ALA B 1 390 ? 3.098 33.156 20.422 1 91.69 390 ALA B CA 1
ATOM 6352 C C . ALA B 1 390 ? 2.396 34.125 21.359 1 91.69 390 ALA B C 1
ATOM 6354 O O . ALA B 1 390 ? 1.284 34.594 21.062 1 91.69 390 ALA B O 1
ATOM 6355 N N . ILE B 1 391 ? 2.99 34.344 22.438 1 93.5 391 ILE B N 1
ATOM 6356 C CA . ILE B 1 391 ? 2.426 35.281 23.391 1 93.5 391 ILE B CA 1
ATOM 6357 C C . ILE B 1 391 ? 2.35 36.688 22.75 1 93.5 391 ILE B C 1
ATOM 6359 O O . ILE B 1 391 ? 1.346 37.375 22.891 1 93.5 391 ILE B O 1
ATOM 6363 N N . LEU B 1 392 ? 3.42 37 22.094 1 95.81 392 LEU B N 1
ATOM 6364 C CA . LEU B 1 392 ? 3.455 38.281 21.422 1 95.81 392 LEU B CA 1
ATOM 6365 C C . LEU B 1 392 ? 2.355 38.375 20.375 1 95.81 392 LEU B C 1
ATOM 6367 O O . LEU B 1 392 ? 1.73 39.438 20.219 1 95.81 392 LEU B O 1
ATOM 6371 N N . VAL B 1 393 ? 2.154 37.344 19.641 1 96.31 393 VAL B N 1
ATOM 6372 C CA . VAL B 1 393 ? 1.132 37.312 18.594 1 96.31 393 VAL B CA 1
ATOM 6373 C C . VAL B 1 393 ? -0.251 37.469 19.234 1 96.31 393 VAL B C 1
ATOM 6375 O O . VAL B 1 393 ? -1.113 38.156 18.703 1 96.31 393 VAL B O 1
ATOM 6378 N N . ILE B 1 394 ? -0.487 36.781 20.312 1 95.5 394 ILE B N 1
ATOM 6379 C CA . ILE B 1 394 ? -1.776 36.844 21 1 95.5 394 ILE B CA 1
ATOM 6380 C C . ILE B 1 394 ? -2.021 38.25 21.516 1 95.5 394 ILE B C 1
ATOM 6382 O O . ILE B 1 394 ? -3.133 38.781 21.422 1 95.5 394 ILE B O 1
ATOM 6386 N N . VAL B 1 395 ? -1.014 38.844 22.094 1 97.56 395 VAL B N 1
ATOM 6387 C CA . VAL B 1 395 ? -1.128 40.219 22.594 1 97.56 395 VAL B CA 1
ATOM 6388 C C . VAL B 1 395 ? -1.461 41.156 21.422 1 97.56 395 VAL B C 1
ATOM 6390 O O . VAL B 1 395 ? -2.334 42.031 21.547 1 97.56 395 VAL B O 1
ATOM 6393 N N . ALA B 1 396 ? -0.719 41 20.359 1 97.94 396 ALA B N 1
ATOM 6394 C CA . ALA B 1 396 ? -0.994 41.812 19.172 1 97.94 396 ALA B CA 1
ATOM 6395 C C . ALA B 1 396 ? -2.43 41.594 18.688 1 97.94 396 ALA B C 1
ATOM 6397 O O . ALA B 1 396 ? -3.082 42.562 18.25 1 97.94 396 ALA B O 1
ATOM 6398 N N . ALA B 1 397 ? -2.881 40.406 18.734 1 98.06 397 ALA B N 1
ATOM 6399 C CA . ALA B 1 397 ? -4.246 40.094 18.312 1 98.06 397 ALA B CA 1
ATOM 6400 C C . ALA B 1 397 ? -5.266 40.719 19.25 1 98.06 397 ALA B C 1
ATOM 6402 O O . ALA B 1 397 ? -6.309 41.219 18.797 1 98.06 397 ALA B O 1
ATOM 6403 N N . VAL B 1 398 ? -5.004 40.719 20.516 1 97.94 398 VAL B N 1
ATOM 6404 C CA . VAL B 1 398 ? -5.891 41.344 21.5 1 97.94 398 VAL B CA 1
ATOM 6405 C C . VAL B 1 398 ? -5.977 42.844 21.219 1 97.94 398 VAL B C 1
ATOM 6407 O O . VAL B 1 398 ? -7.066 43.406 21.25 1 97.94 398 VAL B O 1
ATOM 6410 N N . VAL B 1 399 ? -4.848 43.438 21 1 98.38 399 VAL B N 1
ATOM 6411 C CA . VAL B 1 399 ? -4.805 44.844 20.719 1 98.38 399 VAL B CA 1
ATOM 6412 C C . VAL B 1 399 ? -5.578 45.156 19.422 1 98.38 399 VAL B C 1
ATOM 6414 O O . VAL B 1 399 ? -6.301 46.156 19.344 1 98.38 399 VAL B O 1
ATOM 6417 N N . MET B 1 400 ? -5.406 44.281 18.469 1 98 400 MET B N 1
ATOM 6418 C CA . MET B 1 400 ? -6.07 44.438 17.188 1 98 400 MET B CA 1
ATOM 6419 C C . MET B 1 400 ? -7.586 44.344 17.344 1 98 400 MET B C 1
ATOM 6421 O O . MET B 1 400 ? -8.32 45.156 16.797 1 98 400 MET B O 1
ATOM 6425 N N . TYR B 1 401 ? -8.07 43.406 18.094 1 97.69 401 TYR B N 1
ATOM 6426 C CA . TYR B 1 401 ? -9.5 43.125 18.219 1 97.69 401 TYR B CA 1
ATOM 6427 C C . TYR B 1 401 ? -10.156 44.094 19.203 1 97.69 401 TYR B C 1
ATOM 6429 O O . TYR B 1 401 ? -11.367 44.281 19.172 1 97.69 401 TYR B O 1
ATOM 6437 N N . TYR B 1 402 ? -9.414 44.719 20.109 1 97.81 402 TYR B N 1
ATOM 6438 C CA . TYR B 1 402 ? -9.922 45.406 21.281 1 97.81 402 TYR B CA 1
ATOM 6439 C C . TYR B 1 402 ? -10.906 46.5 20.891 1 97.81 402 TYR B C 1
ATOM 6441 O O . TYR B 1 402 ? -12.039 46.531 21.391 1 97.81 402 TYR B O 1
ATOM 6449 N N . PRO B 1 403 ? -10.531 47.406 20 1 97.81 403 PRO B N 1
ATOM 6450 C CA . PRO B 1 403 ? -11.477 48.5 19.688 1 97.81 403 PRO B CA 1
ATOM 6451 C C . PRO B 1 403 ? -12.773 47.969 19.062 1 97.81 403 PRO B C 1
ATOM 6453 O O . PRO B 1 403 ? -13.852 48.469 19.375 1 97.81 403 PRO B O 1
ATOM 6456 N N . PHE B 1 404 ? -12.688 47.031 18.266 1 97 404 PHE B N 1
ATOM 6457 C CA . PHE B 1 404 ? -13.859 46.469 17.594 1 97 404 PHE B CA 1
ATOM 6458 C C . PHE B 1 404 ? -14.719 45.688 18.562 1 97 404 PHE B C 1
ATOM 6460 O O . PHE B 1 404 ? -15.945 45.719 18.5 1 97 404 PHE B O 1
ATOM 6467 N N . PHE B 1 405 ? -14.055 44.938 19.422 1 96.69 405 PHE B N 1
ATOM 6468 C CA . PHE B 1 405 ? -14.766 44.188 20.453 1 96.69 405 PHE B CA 1
ATOM 6469 C C . PHE B 1 405 ? -15.547 45.125 21.359 1 96.69 405 PHE B C 1
ATOM 6471 O O . PHE B 1 405 ? -16.703 44.875 21.703 1 96.69 405 PHE B O 1
ATOM 6478 N N . LYS B 1 406 ? -14.914 46.219 21.766 1 97.06 406 LYS B N 1
ATOM 6479 C CA . LYS B 1 406 ? -15.57 47.188 22.656 1 97.06 406 LYS B CA 1
ATOM 6480 C C . LYS B 1 406 ? -16.781 47.844 21.984 1 97.06 406 LYS B C 1
ATOM 6482 O O . LYS B 1 406 ? -17.797 48.094 22.625 1 97.06 406 LYS B O 1
ATOM 6487 N N . MET B 1 407 ? -16.609 48.094 20.734 1 96.5 407 MET B N 1
ATOM 6488 C CA . MET B 1 407 ? -17.75 48.625 19.984 1 96.5 407 MET B CA 1
ATOM 6489 C C . MET B 1 407 ? -18.891 47.625 19.953 1 96.5 407 MET B C 1
ATOM 6491 O O . MET B 1 407 ? -20.047 48 20.156 1 96.5 407 MET B O 1
ATOM 6495 N N . TYR B 1 408 ? -18.594 46.406 19.656 1 94.88 408 TYR B N 1
ATOM 6496 C CA . TYR B 1 408 ? -19.609 45.344 19.641 1 94.88 408 TYR B CA 1
ATOM 6497 C C . TYR B 1 408 ? -20.219 45.156 21.031 1 94.88 408 TYR B C 1
ATOM 6499 O O . TYR B 1 408 ? -21.438 45 21.156 1 94.88 408 TYR B O 1
ATOM 6507 N N . GLU B 1 409 ? -19.359 45.156 22.062 1 96.31 409 GLU B N 1
ATOM 6508 C CA . GLU B 1 409 ? -19.797 45 23.453 1 96.31 409 GLU B CA 1
ATOM 6509 C C . GLU B 1 409 ? -20.812 46.062 23.828 1 96.31 409 GLU B C 1
ATOM 6511 O O . GLU B 1 409 ? -21.812 45.781 24.5 1 96.31 409 GLU B O 1
ATOM 6516 N N . LYS B 1 410 ? -20.516 47.281 23.484 1 96.31 410 LYS B N 1
ATOM 6517 C CA . LYS B 1 410 ? -21.438 48.375 23.781 1 96.31 410 LYS B CA 1
ATOM 6518 C C . LYS B 1 410 ? -22.812 48.094 23.156 1 96.31 410 LYS B C 1
ATOM 6520 O O . LYS B 1 410 ? -23.828 48.344 23.797 1 96.31 410 LYS B O 1
ATOM 6525 N N . SER B 1 411 ? -22.75 47.688 21.969 1 94.31 411 SER B N 1
ATOM 6526 C CA . SER B 1 411 ? -24 47.406 21.281 1 94.31 411 SER B CA 1
ATOM 6527 C C . SER B 1 411 ? -24.781 46.281 21.984 1 94.31 411 SER B C 1
ATOM 6529 O O . SER B 1 411 ? -26 46.344 22.062 1 94.31 411 SER B O 1
ATOM 6531 N N . VAL B 1 412 ? -24.109 45.281 22.469 1 94.69 412 VAL B N 1
ATOM 6532 C CA . VAL B 1 412 ? -24.734 44.125 23.125 1 94.69 412 VAL B CA 1
ATOM 6533 C C . VAL B 1 412 ? -25.281 44.562 24.484 1 94.69 412 VAL B C 1
ATOM 6535 O O . VAL B 1 412 ? -26.375 44.156 24.875 1 94.69 412 VAL B O 1
ATOM 6538 N N . ILE B 1 413 ? -24.547 45.375 25.219 1 95 413 ILE B N 1
ATOM 6539 C CA . ILE B 1 413 ? -24.953 45.844 26.531 1 95 413 ILE B CA 1
ATOM 6540 C C . ILE B 1 413 ? -26.219 46.688 26.406 1 95 413 ILE B C 1
ATOM 6542 O O . ILE B 1 413 ? -27.125 46.594 27.234 1 95 413 ILE B O 1
ATOM 6546 N N . GLU B 1 414 ? -26.25 47.5 25.406 1 94.38 414 GLU B N 1
ATOM 6547 C CA . GLU B 1 414 ? -27.438 48.312 25.172 1 94.38 414 GLU B CA 1
ATOM 6548 C C . GLU B 1 414 ? -28.656 47.438 24.906 1 94.38 414 GLU B C 1
ATOM 6550 O O . GLU B 1 414 ? -29.75 47.719 25.391 1 94.38 414 GLU B O 1
ATOM 6555 N N . LYS B 1 415 ? -28.406 46.438 24.141 1 92.94 415 LYS B N 1
ATOM 6556 C CA . LYS B 1 415 ? -29.5 45.5 23.859 1 92.94 415 LYS B CA 1
ATOM 6557 C C . LYS B 1 415 ? -29.938 44.75 25.125 1 92.94 415 LYS B C 1
ATOM 6559 O O . LYS B 1 415 ? -31.125 44.5 25.328 1 92.94 415 LYS B O 1
ATOM 6564 N N . GLU B 1 416 ? -29 44.438 25.984 1 92.31 416 GLU B N 1
ATOM 6565 C CA . GLU B 1 416 ? -29.281 43.781 27.25 1 92.31 416 GLU B CA 1
ATOM 6566 C C . GLU B 1 416 ? -30.078 44.688 28.188 1 92.31 416 GLU B C 1
ATOM 6568 O O . GLU B 1 416 ? -31 44.219 28.875 1 92.31 416 GLU B O 1
ATOM 6573 N N . LYS B 1 417 ? -29.75 45.906 28.188 1 92 417 LYS B N 1
ATOM 6574 C CA . LYS B 1 417 ? -30.453 46.875 29.016 1 92 417 LYS B CA 1
ATOM 6575 C C . LYS B 1 417 ? -31.875 47.094 28.516 1 92 417 LYS B C 1
ATOM 6577 O O . LYS B 1 417 ? -32.812 47.219 29.312 1 92 417 LYS B O 1
ATOM 6582 N N . GLU B 1 418 ? -31.922 47.188 27.281 1 91.25 418 GLU B N 1
ATOM 6583 C CA . GLU B 1 418 ? -33.25 47.344 26.688 1 91.25 418 GLU B CA 1
ATOM 6584 C C . GLU B 1 418 ? -34.125 46.156 26.984 1 91.25 418 GLU B C 1
ATOM 6586 O O . GLU B 1 418 ? -35.344 46.281 27.25 1 91.25 418 GLU B O 1
ATOM 6591 N N . ALA B 1 419 ? -33.562 45 26.844 1 88.75 419 ALA B N 1
ATOM 6592 C CA . ALA B 1 419 ? -34.312 43.781 27.125 1 88.75 419 ALA B CA 1
ATOM 6593 C C . ALA B 1 419 ? -34.719 43.719 28.594 1 88.75 419 ALA B C 1
ATOM 6595 O O . ALA B 1 419 ? -35.844 43.281 28.922 1 88.75 419 ALA B O 1
ATOM 6596 N N . ALA B 1 420 ? -33.938 44.219 29.469 1 88.69 420 ALA B N 1
ATOM 6597 C CA . ALA B 1 420 ? -34.25 44.219 30.891 1 88.69 420 ALA B CA 1
ATOM 6598 C C . ALA B 1 420 ? -35.344 45.25 31.203 1 88.69 420 ALA B C 1
ATOM 6600 O O . ALA B 1 420 ? -36.219 44.969 32.031 1 88.69 420 ALA B O 1
ATOM 6601 N N . ARG B 1 421 ? -35.281 46.25 30.469 1 87.88 421 ARG B N 1
ATOM 6602 C CA . ARG B 1 421 ? -36.312 47.281 30.656 1 87.88 421 ARG B CA 1
ATOM 6603 C C . ARG B 1 421 ? -37.656 46.781 30.156 1 87.88 421 ARG B C 1
ATOM 6605 O O . ARG B 1 421 ? -38.688 47.094 30.734 1 87.88 421 ARG B O 1
ATOM 6612 N N . ARG B 1 422 ? -37.406 46.031 29.125 1 82.25 422 ARG B N 1
ATOM 6613 C CA . ARG B 1 422 ? -38.656 45.5 28.562 1 82.25 422 ARG B CA 1
ATOM 6614 C C . ARG B 1 422 ? -39.25 44.438 29.469 1 82.25 422 ARG B C 1
ATOM 6616 O O . ARG B 1 422 ? -40.469 44.312 29.578 1 82.25 422 ARG B O 1
ATOM 6623 N N . GLU B 1 423 ? -38.625 43.75 30.109 1 83.5 423 GLU B N 1
ATOM 6624 C CA . GLU B 1 423 ? -39.094 42.719 31.031 1 83.5 423 GLU B CA 1
ATOM 6625 C C . GLU B 1 423 ? -39.656 43.344 32.312 1 83.5 423 GLU B C 1
ATOM 6627 O O . GLU B 1 423 ? -40.656 42.844 32.844 1 83.5 423 GLU B O 1
ATOM 6632 N N . GLU B 1 424 ? -39.156 44.375 32.719 1 83 424 GLU B N 1
ATOM 6633 C CA . GLU B 1 424 ? -39.656 45.094 33.906 1 83 424 GLU B CA 1
ATOM 6634 C C . GLU B 1 424 ? -41 45.781 33.625 1 83 424 GLU B C 1
ATOM 6636 O O . GLU B 1 424 ? -41.906 45.75 34.438 1 83 424 GLU B O 1
ATOM 6641 N N . THR B 1 425 ? -41.094 46.25 32.5 1 83.38 425 THR B N 1
ATOM 6642 C CA . THR B 1 425 ? -42.312 46.938 32.125 1 83.38 425 THR B CA 1
ATOM 6643 C C . THR B 1 425 ? -43.438 45.938 31.938 1 83.38 425 THR B C 1
ATOM 6645 O O . THR B 1 425 ? -44.594 46.188 32.312 1 83.38 425 THR B O 1
ATOM 6648 N N . ASN B 1 426 ? -43.062 44.844 31.266 1 77.38 426 ASN B N 1
ATOM 6649 C CA . ASN B 1 426 ? -44.062 43.812 31.094 1 77.38 426 ASN B CA 1
ATOM 6650 C C . ASN B 1 426 ? -44.5 43.219 32.438 1 77.38 426 ASN B C 1
ATOM 6652 O O . ASN B 1 426 ? -45.688 42.875 32.625 1 77.38 426 ASN B O 1
ATOM 6656 N N . PHE B 1 427 ? -43.625 43.125 33.344 1 74.69 427 PHE B N 1
ATOM 6657 C CA . PHE B 1 427 ? -43.938 42.625 34.688 1 74.69 427 PHE B CA 1
ATOM 6658 C C . PHE B 1 427 ? -44.812 43.625 35.469 1 74.69 427 PHE B C 1
ATOM 6660 O O . PHE B 1 427 ? -45.75 43.25 36.125 1 74.69 427 PHE B O 1
ATOM 6667 N N . ASP B 1 428 ? -44.469 44.844 35.344 1 73.31 428 ASP B N 1
ATOM 6668 C CA . ASP B 1 428 ? -45.25 45.875 36 1 73.31 428 ASP B CA 1
ATOM 6669 C C . ASP B 1 428 ? -46.656 45.938 35.406 1 73.31 428 ASP B C 1
ATOM 6671 O O . ASP B 1 428 ? -47.625 46.125 36.125 1 73.31 428 ASP B O 1
ATOM 6675 N N . ASP B 1 429 ? -46.688 45.688 34.188 1 71.62 429 ASP B N 1
ATOM 6676 C CA . ASP B 1 429 ? -48 45.688 33.531 1 71.62 429 ASP B CA 1
ATOM 6677 C C . ASP B 1 429 ? -48.844 44.469 33.969 1 71.62 429 ASP B C 1
ATOM 6679 O O . ASP B 1 429 ? -50.062 44.562 34.125 1 71.62 429 ASP B O 1
ATOM 6683 N N . ASP B 1 430 ? -48.125 43.344 34.125 1 69.44 430 ASP B N 1
ATOM 6684 C CA . ASP B 1 430 ? -48.844 42.156 34.562 1 69.44 430 ASP B CA 1
ATOM 6685 C C . ASP B 1 430 ? -49.312 42.281 36 1 69.44 430 ASP B C 1
ATOM 6687 O O . ASP B 1 430 ? -50.375 41.781 36.375 1 69.44 430 ASP B O 1
ATOM 6691 N N . ILE B 1 431 ? -48.406 42.969 36.688 1 67.31 431 ILE B N 1
ATOM 6692 C CA . ILE B 1 431 ? -48.781 43.188 38.062 1 67.31 431 ILE B CA 1
ATOM 6693 C C . ILE B 1 431 ? -49.906 44.188 38.156 1 67.31 431 ILE B C 1
ATOM 6695 O O . ILE B 1 431 ? -50.875 44.031 38.906 1 67.31 431 ILE B O 1
ATOM 6699 N N . ASP B 1 432 ? -49.969 45.219 37.5 1 66.31 432 ASP B N 1
ATOM 6700 C CA . ASP B 1 432 ? -51.031 46.219 37.469 1 66.31 432 ASP B CA 1
ATOM 6701 C C . ASP B 1 432 ? -52.375 45.625 37 1 66.31 432 ASP B C 1
ATOM 6703 O O . ASP B 1 432 ? -53.438 46.031 37.5 1 66.31 432 ASP B O 1
ATOM 6707 N N . PHE B 1 433 ? -52.25 44.625 36.219 1 67.12 433 PHE B N 1
ATOM 6708 C CA . PHE B 1 433 ? -53.469 43.969 35.75 1 67.12 433 PHE B CA 1
ATOM 6709 C C . PHE B 1 433 ? -54.031 43.062 36.875 1 67.12 433 PHE B C 1
ATOM 6711 O O . PHE B 1 433 ? -55.219 42.938 37.031 1 67.12 433 PHE B O 1
ATOM 6718 N N . ASP B 1 434 ? -53.188 42.531 37.562 1 61.62 434 ASP B N 1
ATOM 6719 C CA . ASP B 1 434 ? -53.656 41.594 38.594 1 61.62 434 ASP B CA 1
ATOM 6720 C C . ASP B 1 434 ? -54.219 42.375 39.781 1 61.62 434 ASP B C 1
ATOM 6722 O O . ASP B 1 434 ? -54.938 41.812 40.594 1 61.62 434 ASP B O 1
ATOM 6726 N N . LEU B 1 435 ? -53.969 43.656 40.031 1 60.53 435 LEU B N 1
ATOM 6727 C CA . LEU B 1 435 ? -54.5 44.438 41.125 1 60.53 435 LEU B CA 1
ATOM 6728 C C . LEU B 1 435 ? -55.812 45.094 40.75 1 60.53 435 LEU B C 1
ATOM 6730 O O . LEU B 1 435 ? -56.531 45.594 41.625 1 60.53 435 LEU B O 1
ATOM 6734 N N . ASP B 1 436 ? -55.875 45.25 39.562 1 55.06 436 ASP B N 1
ATOM 6735 C CA . ASP B 1 436 ? -57.156 45.844 39.188 1 55.06 436 ASP B CA 1
ATOM 6736 C C . ASP B 1 436 ? -58.281 44.812 39.312 1 55.06 436 ASP B C 1
ATOM 6738 O O . ASP B 1 436 ? -59.406 45.094 38.906 1 55.06 436 ASP B O 1
ATOM 6742 N N . PHE B 1 437 ? -57.906 43.5 39.781 1 39.78 437 PHE B N 1
ATOM 6743 C CA . PHE B 1 437 ? -59.094 42.719 40.156 1 39.78 437 PHE B CA 1
ATOM 6744 C C . PHE B 1 437 ? -59.344 42.875 41.656 1 39.78 437 PHE B C 1
ATOM 6746 O O . PHE B 1 437 ? -58.406 43 42.469 1 39.78 437 PHE B O 1
#

pLDDT: mean 89.78, std 8.91, range [39.78, 98.75]

Nearest PDB structures (foldseek):
  3qnq-assembly2_C  TM=8.915E-01  e=3.079E-19  Bacillus cereus ATCC 10987
  6bvg-assembly1_B  TM=5.601E-01  e=5.648E-05  Bacillus cereus E33L
  8b23-assembly1_A  TM=1.712E-01  e=5.155E+00  Thermotoga maritima
  3qnq-assembly2_C  TM=8.918E-01  e=2.309E-19  Bacillus cereus ATCC 10987
  6bvg-assembly1_B  TM=5.602E-01  e=4.793E-05  Bacillus cereus E33L

Sequence (874 aa):
MNKFVSKLEKYVAPIANRIESQRHIATIKNGMISLMAVLMVGSIGMIISGIGSFFPADSSVGMFFSEYSSILNIPFQYTYAVLSIYCAISISFYHAKQLDIPPFHCIIAGVSATLVLNTKVVDGILDTAFLDSRGLFVSIFASILAVEFMNYATKKNLTIRVKGLPDMIGKTFESIVPLLLVIVASAFISQITISLTGGQIIPELFTTMLAPAVTGIDSALGVFTIIFLEMIFWFFGLNGYAILVGFTLPFMTQYVAANATAFQAGAEVLPHVFTEAWWGTIAAATGSGLTGAISILGLRSKSKQLNAAGKASIVPAIFNISEPVVYGFPIAFNPYFFIPFVIGTPILATISYFVFRLGFIRPPVAQVGGMPTPIAQYLITLDWKAPVYAILVIVAAVVMYYPFFKMYEKSVIEKEKEAARREETNFDDDIDFDLDFMNKFVSKLEKYVAPIANRIESQRHIATIKNGMISLMAVLMVGSIGMIISGIGSFFPADSSVGMFFSEYSSILNIPFQYTYAVLSIYCAISISFYHAKQLDIPPFHCIIAGVSATLVLNTKVVDGILDTAFLDSRGLFVSIFASILAVEFMNYATKKNLTIRVKGLPDMIGKTFESIVPLLLVIVASAFISQITISLTGGQIIPELFTTMLAPAVTGIDSALGVFTIIFLEMIFWFFGLNGYAILVGFTLPFMTQYVAANATAFQAGAEVLPHVFTEAWWGTIAAATGSGLTGAISILGLRSKSKQLNAAGKASIVPAIFNISEPVVYGFPIAFNPYFFIPFVIGTPILATISYFVFRLGFIRPPVAQVGGMPTPIAQYLITLDWKAPVYAILVIVAAVVMYYPFFKMYEKSVIEKEKEAARREETNFDDDIDFDLDF

Secondary structure (DSSP, 8-state):
-HHHHHHHHHHHHHHHHHHHH-HHHHHHHHHHHHHHHHHHHHHHHHHHHHHGGGS-TTSHHHHHHHHTHHHHTHHHHTTGGGHHHHHHHHHHHHHHHHHTS-HHHHHHHHHHHHHHHH-EEETTEEE-TTSSGGGHHHHHHHHHHHHHHHHHHHHTT-S---TTS-HHHHHHHHTHHHHHHHHHHHHHHHHHHHHHHTS--HHHHHHHHSHHHHHHHSSHHHHHHHHHHHHHHHHTTS-HHHHHHHHHHHHHHHHHHHHHHHHHTT-SS-S----HHHIIIIITTTSTTSTHHHHHHHHT-SSHHHHHHHHHHHHHHHTT--HHHHHHTT-TT-GGGHIIIIIIHHHHHHHHHHHHHTTSSPPP-----S--HHHHHHHHH--THHHHHHHHHHHHHHHHHHHHHHHHHHHHHHHHHHHHHHHHHHHHHHHHHHHT-/-HHHHHHHHHHHHHHHHHHHH-HHHHHHHHHHHHHHHHHHHHHHHHHHHHHGGGS-TTSHHHHHHHHTHHHHTHHHHTTGGGHHHHHHHHHHHHHHHHHTS-HHHHHHHHHHHHHHHH-EEETTEEE-TTSSGGGHHHHHHHHHHHHHHHHHHHHTT-S---TTS-HHHHHHHHHHHHHHHHHHHHHHHHHHHHHHHTS--HHHHHHHHSHHHHHHHSSHHHHHHHHHHHHHHHHTTS-HHHHHHHHHHHHHHHHHHHHHHHHHTT-SS-S----HHHIIIIITTTSTTSTHHHHHHHHT-SSHHHHHHHHHHHHHHHTT--HHHHHHTT-TT-HHHHIIIIIIHHHHHHHHHHHHHTTSSPPP-----S--HHHHHHHHHT-THHHHHHHHHHHHHHHHHHHHHHHHHHHHHHHHHHHHHHHHHHHHHHHHHHHT-

Radius of gyration: 35.08 Å; Cα contacts (8 Å, |Δi|>4): 1395; chains: 2; bounding box: 89×107×78 Å

InterPro domains:
  IPR003352 Phosphotransferase system, EIIC [PF02378] (30-344)
  IPR004501 Phosphotransferase system, EIIC component, type 3 [PS51105] (8-404)
  IPR004796 Phosphotransferase system, cellobiose-type IIC component [PIRSF006351] (1-420)
  IPR051088 Bacterial PTS System Sugar-Specific EIIC/EIIB [PTHR33989] (1-424)

Solvent-accessible surface area (backbone atoms only — not comparable to full-atom values): 41919 Å² total; per-residue (Å²): 108,69,65,59,51,49,52,46,51,66,54,48,51,60,50,51,52,52,54,59,61,31,64,69,43,42,21,44,30,54,16,52,56,53,44,45,27,48,47,28,32,13,21,50,19,48,48,59,50,50,55,25,72,77,35,56,68,85,37,75,63,13,41,49,39,61,73,42,39,72,65,38,36,41,42,28,57,66,26,49,47,41,34,17,53,56,42,4,40,33,30,6,36,39,41,22,54,73,69,69,45,78,35,66,68,26,22,52,35,1,36,39,24,26,50,47,34,33,37,50,75,56,95,87,36,62,43,50,83,30,25,12,44,68,12,34,66,58,9,49,52,35,4,51,52,32,32,52,46,46,52,49,26,62,74,67,59,49,45,49,81,62,87,88,52,57,67,71,59,32,54,25,43,32,43,26,50,38,44,40,50,42,44,50,51,29,44,49,53,31,51,50,41,20,66,74,64,76,64,41,44,52,34,61,48,39,56,62,65,41,36,61,61,60,46,46,52,56,35,62,66,32,45,25,50,54,43,26,51,25,30,48,33,34,34,70,67,37,64,19,62,75,58,48,41,36,71,44,44,67,55,16,51,33,34,28,43,49,15,30,53,38,47,77,72,63,47,87,74,62,88,41,50,64,20,60,49,40,46,51,37,58,51,10,34,22,2,66,56,29,39,33,29,54,22,57,54,16,59,69,40,88,33,69,69,47,22,53,33,9,64,68,17,45,65,43,8,43,51,38,40,33,63,58,41,42,62,52,73,41,46,39,77,31,72,63,43,43,57,44,39,36,52,42,32,20,52,54,32,30,54,52,48,49,42,31,70,74,58,79,31,59,36,40,41,32,46,73,77,92,43,46,31,58,60,40,34,24,60,20,28,74,27,81,57,39,34,57,48,47,52,53,51,45,52,52,40,30,63,58,39,42,67,37,48,51,54,46,48,52,54,50,39,51,51,50,50,52,51,50,52,50,53,49,51,54,47,51,50,52,48,54,56,60,61,75,100,106,68,66,60,52,50,52,46,52,67,55,48,51,59,51,51,52,51,54,59,63,32,65,69,42,41,21,45,30,55,17,53,56,54,44,44,28,48,45,30,33,13,21,50,20,49,50,59,51,49,56,26,72,76,36,57,68,85,35,75,62,14,39,49,39,62,72,41,39,71,66,39,35,43,42,27,57,66,25,49,46,42,33,16,54,55,43,4,40,33,31,6,36,40,41,23,56,73,71,70,46,79,34,66,68,26,22,52,34,1,36,39,22,26,49,46,33,35,36,50,72,55,96,88,37,61,43,50,82,31,26,13,44,68,12,34,66,57,9,49,52,35,4,51,51,31,32,52,45,46,52,49,25,62,73,68,58,50,44,49,83,61,86,90,52,56,67,70,60,33,54,26,43,32,42,26,51,38,44,39,50,43,44,49,51,29,42,49,53,31,50,50,40,21,64,74,62,75,65,41,44,51,34,61,46,38,56,63,67,41,35,60,62,60,46,46,51,57,34,61,66,31,46,25,50,53,44,28,52,25,31,49,32,34,35,70,67,36,65,18,61,74,58,49,42,37,71,44,44,68,57,15,50,33,34,30,43,49,16,30,53,37,48,76,72,62,47,87,73,65,88,40,51,65,19,60,49,38,49,49,38,58,52,10,34,22,2,66,59,30,38,33,28,54,22,56,54,16,57,70,40,88,35,68,67,47,22,53,32,10,63,67,18,45,67,44,8,43,50,37,39,35,63,58,43,43,61,54,71,43,44,40,77,30,72,61,44,43,58,43,38,37,51,42,33,20,51,54,33,30,52,51,49,48,41,31,71,72,59,77,31,60,37,40,42,32,45,71,77,91,43,44,34,57,58,40,36,23,60,20,28,74,27,80,57,40,34,57,47,48,53,51,52,44,51,52,38,31,63,58,39,44,66,37,48,51,54,47,47,52,56,51,41,53,50,52,50,51,52,50,52,49,51,50,50,53,47,51,50,52,49,56,56,62,62,74,100

Foldseek 3Di:
DVVVLVVCLVPVVVVLVVLLPDLLLVLLLQLLVVLLVLQQQQLQLVLVLLVLVVDDCPDPSVVVSVVCVVVSNVSNCVRQLQVLLSSLQSSQQSSCVSVVHDRPLLSVLLNLLLQLQQWDADPNDTDSRRSGLLSNVVSNVLSNVLSVQQVVCVVVQVFDADPPDDPVVRVVRRSVRSSVCSNVVSNVQQVVVCVVVVGDGDSRVCCVVCVCVLVVCQALVNLLVLLLQQLSCLLQVHRSCSSCCSPCSSSLVSQLSQQLVCVVVVHLARDGADHPLCVQQPLLNLARLLLLLQLVVLCPAPFPQSNVLSVVSNVSSQQHHHVSRCPSLVSHNDPLCCCSRNPVSSVLSSVVSCCCNVNVFPHFNGRDHRDGRLVSQCSRRVTNVRSVVSVVSSVVSNVSSVVSSVVVSVVSVVVVVVVVVVVVVVVVVVVVVVVVD/DVVVLVVCLVPVVVVLVVLLPDLLLVLLLQLLVVLLVLQQQQLQLVLVLLVLVVDDCPDPSNVVSVVCVVVSNVSNCVRQLQVLLSSLQSSQQSSCVSVVHDRPLLSVLLNLLLQLQQWDADPNDTDSRRSGLLSNVVSNVLSNVLSVQQVVCVVVQVFDADPPDDPVVRVVRRSVRSSVCSNVVSNVQQVVVCVVVVGDGDSRVCCVVCVCVLVVCQALVNLLVLLLQQLSCLLQVHRSCSSCCSPCSSSLVSQLSQQLVCVVVVHLARDGADHPLCVQQPLLNLARLLLLLQLVVLCPAPFPQSNVLSVVSNVSSQQHRHVSRCPSLVSHNDPLCCCSRNPVSSVLSSVVSCCCNVNVFPHFNGRDHRDGRLVSQCSRRVTNVRSVVSVVSSVVSNVSSVVSSVVVSVVSVVVVVVVVVVVVVVVVVVVVVVVVD